Protein 7ZY7 (pdb70)

Structure (mmCIF, N/CA/C/O backbone):
data_7ZY7
#
_entry.id   7ZY7
#
_cell.length_a   207.851
_cell.length_b   53.138
_cell.length_c   66.406
_cell.angle_alpha   90.000
_cell.angle_beta   90.700
_cell.angle_gamma   90.000
#
_symmetry.space_group_name_H-M   'C 1 2 1'
#
loop_
_entity.id
_entity.type
_entity.pdbx_description
1 polymer 'Phosphoglycerate kinase'
2 non-polymer 'PHOSPHATE ION'
3 water water
#
loop_
_atom_site.group_PDB
_atom_site.id
_atom_site.type_symbol
_atom_site.label_atom_id
_atom_site.label_alt_id
_atom_site.label_comp_id
_atom_site.label_asym_id
_atom_site.label_entity_id
_atom_site.label_seq_id
_atom_site.pdbx_PDB_ins_code
_atom_site.Cartn_x
_atom_site.Cartn_y
_atom_site.Cartn_z
_atom_site.occupancy
_atom_site.B_iso_or_equiv
_atom_site.auth_seq_id
_atom_site.auth_comp_id
_atom_site.auth_asym_id
_atom_site.auth_atom_id
_atom_site.pdbx_PDB_model_num
ATOM 1 N N . VAL A 1 11 ? 40.496 -5.623 23.951 1.00 59.21 61 VAL A N 1
ATOM 2 C CA . VAL A 1 11 ? 41.343 -5.491 22.774 1.00 62.31 61 VAL A CA 1
ATOM 3 C C . VAL A 1 11 ? 41.783 -4.024 22.581 1.00 60.35 61 VAL A C 1
ATOM 4 O O . VAL A 1 11 ? 42.829 -3.761 21.985 1.00 58.67 61 VAL A O 1
ATOM 8 N N . LYS A 1 12 ? 41.010 -3.067 23.094 1.00 48.04 62 LYS A N 1
ATOM 9 C CA . LYS A 1 12 ? 41.372 -1.659 23.003 1.00 50.09 62 LYS A CA 1
ATOM 10 C C . LYS A 1 12 ? 41.782 -1.132 24.375 1.00 48.68 62 LYS A C 1
ATOM 11 O O . LYS A 1 12 ? 41.172 -1.475 25.395 1.00 45.93 62 LYS A O 1
ATOM 17 N N . LYS A 1 13 ? 42.827 -0.310 24.400 1.00 41.78 63 LYS A N 1
ATOM 18 C CA . LYS A 1 13 ? 43.293 0.251 25.659 1.00 46.23 63 LYS A CA 1
ATOM 19 C C . LYS A 1 13 ? 42.224 1.154 26.273 1.00 42.51 63 LYS A C 1
ATOM 20 O O . LYS A 1 13 ? 41.440 1.794 25.567 1.00 36.31 63 LYS A O 1
ATOM 26 N N . SER A 1 14 ? 42.192 1.194 27.603 1.00 46.30 64 SER A N 1
ATOM 27 C CA . SER A 1 14 ? 41.223 1.981 28.351 1.00 42.34 64 SER A CA 1
ATOM 28 C C . SER A 1 14 ? 41.916 3.142 29.048 1.00 38.60 64 SER A C 1
ATOM 29 O O . SER A 1 14 ? 43.124 3.125 29.274 1.00 42.50 64 SER A O 1
ATOM 32 N N . VAL A 1 15 ? 41.120 4.145 29.424 1.00 36.52 65 VAL A N 1
ATOM 33 C CA . VAL A 1 15 ? 41.632 5.212 30.279 1.00 39.74 65 VAL A CA 1
ATOM 34 C C . VAL A 1 15 ? 42.124 4.644 31.604 1.00 39.20 65 VAL A C 1
ATOM 35 O O . VAL A 1 15 ? 43.030 5.206 32.235 1.00 42.70 65 VAL A O 1
ATOM 39 N N . GLY A 1 16 ? 41.542 3.527 32.047 1.00 37.94 66 GLY A N 1
ATOM 40 C CA . GLY A 1 16 ? 41.986 2.878 33.267 1.00 47.76 66 GLY A CA 1
ATOM 41 C C . GLY A 1 16 ? 43.359 2.253 33.170 1.00 49.45 66 GLY A C 1
ATOM 42 O O . GLY A 1 16 ? 44.026 2.103 34.196 1.00 46.80 66 GLY A O 1
ATOM 43 N N . ASP A 1 17 ? 43.803 1.898 31.956 1.00 49.18 67 ASP A N 1
ATOM 44 C CA . ASP A 1 17 ? 45.159 1.399 31.729 1.00 54.83 67 ASP A CA 1
ATOM 45 C C . ASP A 1 17 ? 46.229 2.475 31.871 1.00 51.24 67 ASP A C 1
ATOM 46 O O . ASP A 1 17 ? 47.420 2.148 31.825 1.00 60.23 67 ASP A O 1
ATOM 51 N N . LEU A 1 18 ? 45.843 3.738 32.025 1.00 49.93 68 LEU A N 1
ATOM 52 C CA . LEU A 1 18 ? 46.779 4.828 32.253 1.00 46.53 68 LEU A CA 1
ATOM 53 C C . LEU A 1 18 ? 46.796 5.195 33.731 1.00 55.71 68 LEU A C 1
ATOM 54 O O . LEU A 1 18 ? 45.745 5.251 34.379 1.00 52.60 68 LEU A O 1
ATOM 59 N N . HIS A 1 19 ? 47.988 5.467 34.255 1.00 60.29 69 HIS A N 1
ATOM 60 C CA . HIS A 1 19 ? 48.162 5.853 35.649 1.00 56.04 69 HIS A CA 1
ATOM 61 C C . HIS A 1 19 ? 48.681 7.283 35.724 1.00 58.95 69 HIS A C 1
ATOM 62 O O . HIS A 1 19 ? 48.980 7.916 34.706 1.00 55.30 69 HIS A O 1
ATOM 69 N N . LYS A 1 20 ? 48.801 7.778 36.961 1.00 56.05 70 LYS A N 1
ATOM 70 C CA . LYS A 1 20 ? 49.001 9.208 37.193 1.00 59.80 70 LYS A CA 1
ATOM 71 C C . LYS A 1 20 ? 50.186 9.761 36.412 1.00 55.96 70 LYS A C 1
ATOM 72 O O . LYS A 1 20 ? 50.148 10.913 35.965 1.00 52.97 70 LYS A O 1
ATOM 78 N N . ALA A 1 21 ? 51.238 8.959 36.228 1.00 62.55 71 ALA A N 1
ATOM 79 C CA . ALA A 1 21 ? 52.378 9.415 35.442 1.00 56.33 71 ALA A CA 1
ATOM 80 C C . ALA A 1 21 ? 51.951 9.790 34.031 1.00 55.86 71 ALA A C 1
ATOM 81 O O . ALA A 1 21 ? 52.453 10.764 33.455 1.00 48.35 71 ALA A O 1
ATOM 83 N N . ASP A 1 22 ? 51.009 9.040 33.464 1.00 48.24 72 ASP A N 1
ATOM 84 C CA . ASP A 1 22 ? 50.529 9.324 32.121 1.00 50.87 72 ASP A CA 1
ATOM 85 C C . ASP A 1 22 ? 49.564 10.506 32.064 1.00 49.55 72 ASP A C 1
ATOM 86 O O . ASP A 1 22 ? 49.333 11.035 30.972 1.00 50.61 72 ASP A O 1
ATOM 91 N N . LEU A 1 23 ? 49.013 10.946 33.202 1.00 44.77 73 LEU A N 1
ATOM 92 C CA . LEU A 1 23 ? 47.878 11.864 33.202 1.00 40.85 73 LEU A CA 1
ATOM 93 C C . LEU A 1 23 ? 48.155 13.188 33.883 1.00 36.99 73 LEU A C 1
ATOM 94 O O . LEU A 1 23 ? 47.717 14.222 33.378 1.00 34.22 73 LEU A O 1
ATOM 99 N N . GLU A 1 24 ? 48.859 13.188 35.017 1.00 39.30 74 GLU A N 1
ATOM 100 C CA . GLU A 1 24 ? 49.066 14.410 35.789 1.00 39.20 74 GLU A CA 1
ATOM 101 C C . GLU A 1 24 ? 49.715 15.492 34.941 1.00 44.71 74 GLU A C 1
ATOM 102 O O . GLU A 1 24 ? 50.808 15.296 34.398 1.00 40.04 74 GLU A O 1
ATOM 108 N N . GLY A 1 25 ? 49.037 16.636 34.835 1.00 36.26 75 GLY A N 1
ATOM 109 C CA . GLY A 1 25 ? 49.506 17.756 34.041 1.00 37.03 75 GLY A CA 1
ATOM 110 C C . GLY A 1 25 ? 49.201 17.693 32.554 1.00 40.26 75 GLY A C 1
ATOM 111 O O . GLY A 1 25 ? 49.512 18.658 31.839 1.00 41.17 75 GLY A O 1
ATOM 112 N N . LYS A 1 26 ? 48.610 16.600 32.065 1.00 34.33 76 LYS A N 1
ATOM 113 C CA . LYS A 1 26 ? 48.364 16.398 30.643 1.00 39.46 76 LYS A CA 1
ATOM 114 C C . LYS A 1 26 ? 47.058 17.050 30.219 1.00 38.91 76 LYS A C 1
ATOM 115 O O . LYS A 1 26 ? 46.089 17.108 30.988 1.00 36.29 76 LYS A O 1
ATOM 121 N N . ARG A 1 27 ? 47.047 17.546 28.977 1.00 34.18 77 ARG A N 1
ATOM 122 C CA . ARG A 1 27 ? 45.848 18.103 28.350 1.00 33.90 77 ARG A CA 1
ATOM 123 C C . ARG A 1 27 ? 45.116 16.968 27.634 1.00 35.76 77 ARG A C 1
ATOM 124 O O . ARG A 1 27 ? 45.608 16.431 26.632 1.00 30.80 77 ARG A O 1
ATOM 132 N N . VAL A 1 28 ? 43.951 16.597 28.154 1.00 27.66 78 VAL A N 1
ATOM 133 C CA . VAL A 1 28 ? 43.241 15.387 27.745 1.00 32.44 78 VAL A CA 1
ATOM 134 C C . VAL A 1 28 ? 41.981 15.803 26.999 1.00 30.76 78 VAL A C 1
ATOM 135 O O . VAL A 1 28 ? 41.049 16.356 27.597 1.00 31.73 78 VAL A O 1
ATOM 139 N N . PHE A 1 29 ? 41.957 15.544 25.691 1.00 25.17 79 PHE A N 1
ATOM 140 C CA . PHE A 1 29 ? 40.772 15.759 24.861 1.00 25.53 79 PHE A CA 1
ATOM 141 C C . PHE A 1 29 ? 39.812 14.599 25.099 1.00 26.90 79 PHE A C 1
ATOM 142 O O . PHE A 1 29 ? 40.182 13.440 24.890 1.00 24.19 79 PHE A O 1
ATOM 150 N N . VAL A 1 30 ? 38.599 14.902 25.569 1.00 25.32 80 VAL A N 1
ATOM 151 C CA . VAL A 1 30 ? 37.582 13.888 25.847 1.00 28.83 80 VAL A CA 1
ATOM 152 C C . VAL A 1 30 ? 36.371 14.145 24.964 1.00 24.37 80 VAL A C 1
ATOM 153 O O . VAL A 1 30 ? 35.794 15.242 24.991 1.00 26.33 80 VAL A O 1
ATOM 157 N N . ARG A 1 31 ? 35.976 13.133 24.194 1.00 28.17 81 ARG A N 1
ATOM 158 C CA . ARG A 1 31 ? 34.726 13.181 23.448 1.00 27.11 81 ARG A CA 1
ATOM 159 C C . ARG A 1 31 ? 33.701 12.427 24.291 1.00 30.12 81 ARG A C 1
ATOM 160 O O . ARG A 1 31 ? 33.846 11.222 24.539 1.00 26.24 81 ARG A O 1
ATOM 168 N N . ALA A 1 32 ? 32.706 13.148 24.785 1.00 25.47 82 ALA A N 1
ATOM 169 C CA . ALA A 1 32 ? 31.676 12.544 25.607 1.00 30.03 82 ALA A CA 1
ATOM 170 C C . ALA A 1 32 ? 30.341 12.651 24.884 1.00 32.25 82 ALA A C 1
ATOM 171 O O . ALA A 1 32 ? 30.180 13.423 23.931 1.00 32.44 82 ALA A O 1
ATOM 173 N N . ASP A 1 33 ? 29.378 11.860 25.344 1.00 31.95 83 ASP A N 1
ATOM 174 C CA . ASP A 1 33 ? 27.998 11.939 24.863 1.00 36.43 83 ASP A CA 1
ATOM 175 C C . ASP A 1 33 ? 27.190 12.665 25.934 1.00 39.14 83 ASP A C 1
ATOM 176 O O . ASP A 1 33 ? 26.722 12.063 26.900 1.00 37.57 83 ASP A O 1
ATOM 181 N N . LEU A 1 34 ? 27.035 13.974 25.760 1.00 38.62 84 LEU A N 1
ATOM 182 C CA . LEU A 1 34 ? 26.224 14.790 26.651 1.00 36.97 84 LEU A CA 1
ATOM 183 C C . LEU A 1 34 ? 24.922 15.228 25.988 1.00 35.31 84 LEU A C 1
ATOM 184 O O . LEU A 1 34 ? 24.300 16.210 26.419 1.00 32.63 84 LEU A O 1
ATOM 189 N N . ASN A 1 35 ? 24.485 14.495 24.957 1.00 32.67 85 ASN A N 1
ATOM 190 C CA . ASN A 1 35 ? 23.321 14.863 24.146 1.00 37.30 85 ASN A CA 1
ATOM 191 C C . ASN A 1 35 ? 22.037 14.414 24.853 1.00 40.49 85 ASN A C 1
ATOM 192 O O . ASN A 1 35 ? 21.341 13.483 24.439 1.00 35.60 85 ASN A O 1
ATOM 197 N N . VAL A 1 36 ? 21.738 15.100 25.952 1.00 32.18 86 VAL A N 1
ATOM 198 C CA . VAL A 1 36 ? 20.564 14.802 26.770 1.00 32.03 86 VAL A CA 1
ATOM 199 C C . VAL A 1 36 ? 19.316 15.434 26.158 1.00 40.57 86 VAL A C 1
ATOM 200 O O . VAL A 1 36 ? 19.389 16.537 25.590 1.00 35.90 86 VAL A O 1
ATOM 204 N N . PRO A 1 37 ? 18.157 14.777 26.249 1.00 36.04 87 PRO A N 1
ATOM 205 C CA . PRO A 1 37 ? 16.912 15.401 25.770 1.00 43.77 87 PRO A CA 1
ATOM 206 C C . PRO A 1 37 ? 16.621 16.697 26.506 1.00 40.68 87 PRO A C 1
ATOM 207 O O . PRO A 1 37 ? 16.821 16.803 27.718 1.00 40.48 87 PRO A O 1
ATOM 211 N N . LEU A 1 38 ? 16.147 17.689 25.757 1.00 39.71 88 LEU A N 1
ATOM 212 C CA . LEU A 1 38 ? 15.807 18.999 26.295 1.00 44.25 88 LEU A CA 1
ATOM 213 C C . LEU A 1 38 ? 14.326 19.283 26.092 1.00 55.24 88 LEU A C 1
ATOM 214 O O . LEU A 1 38 ? 13.745 18.911 25.064 1.00 48.42 88 LEU A O 1
ATOM 219 N N . ASP A 1 39 ? 13.723 19.957 27.071 1.00 54.57 89 ASP A N 1
ATOM 220 C CA . ASP A 1 39 ? 12.367 20.462 26.901 1.00 54.67 89 ASP A CA 1
ATOM 221 C C . ASP A 1 39 ? 12.394 21.638 25.938 1.00 57.66 89 ASP A C 1
ATOM 222 O O . ASP A 1 39 ? 13.103 22.620 26.177 1.00 57.55 89 ASP A O 1
ATOM 227 N N . LYS A 1 40 ? 11.599 21.552 24.868 1.00 60.15 90 LYS A N 1
ATOM 228 C CA . LYS A 1 40 ? 11.719 22.514 23.775 1.00 62.31 90 LYS A CA 1
ATOM 229 C C . LYS A 1 40 ? 11.490 23.948 24.245 1.00 60.32 90 LYS A C 1
ATOM 230 O O . LYS A 1 40 ? 12.154 24.877 23.768 1.00 57.55 90 LYS A O 1
ATOM 236 N N . ALA A 1 41 ? 10.577 24.149 25.197 1.00 55.61 91 ALA A N 1
ATOM 237 C CA . ALA A 1 41 ? 10.226 25.509 25.590 1.00 51.30 91 ALA A CA 1
ATOM 238 C C . ALA A 1 41 ? 11.212 26.085 26.597 1.00 56.16 91 ALA A C 1
ATOM 239 O O . ALA A 1 41 ? 11.557 27.270 26.523 1.00 57.28 91 ALA A O 1
ATOM 241 N N . THR A 1 42 ? 11.667 25.271 27.549 1.00 51.42 92 THR A N 1
ATOM 242 C CA . THR A 1 42 ? 12.488 25.757 28.647 1.00 56.46 92 THR A CA 1
ATOM 243 C C . THR A 1 42 ? 13.963 25.391 28.531 1.00 57.33 92 THR A C 1
ATOM 244 O O . THR A 1 42 ? 14.779 25.995 29.236 1.00 54.98 92 THR A O 1
ATOM 248 N N . LEU A 1 43 ? 14.315 24.423 27.670 1.00 50.47 93 LEU A N 1
ATOM 249 C CA . LEU A 1 43 ? 15.670 23.870 27.525 1.00 50.50 93 LEU A CA 1
ATOM 250 C C . LEU A 1 43 ? 16.165 23.185 28.798 1.00 53.35 93 LEU A C 1
ATOM 251 O O . LEU A 1 43 ? 17.374 23.022 28.995 1.00 51.78 93 LEU A O 1
ATOM 256 N N . ALA A 1 44 ? 15.253 22.773 29.668 1.00 47.38 94 ALA A N 1
ATOM 257 C CA . ALA A 1 44 ? 15.626 21.985 30.827 1.00 46.42 94 ALA A CA 1
ATOM 258 C C . ALA A 1 44 ? 15.874 20.539 30.421 1.00 47.24 94 ALA A C 1
ATOM 259 O O . ALA A 1 44 ? 15.282 20.029 29.464 1.00 47.42 94 ALA A O 1
ATOM 261 N N . ILE A 1 45 ? 16.755 19.878 31.164 1.00 47.29 95 ILE A N 1
ATOM 262 C CA . ILE A 1 45 ? 17.110 18.490 30.885 1.00 43.95 95 ILE A CA 1
ATOM 263 C C . ILE A 1 45 ? 16.026 17.581 31.449 1.00 46.80 95 ILE A C 1
ATOM 264 O O . ILE A 1 45 ? 15.749 17.603 32.652 1.00 45.54 95 ILE A O 1
ATOM 269 N N . THR A 1 46 ? 15.420 16.771 30.585 1.00 44.80 96 THR A N 1
ATOM 270 C CA . THR A 1 46 ? 14.403 15.825 31.017 1.00 41.11 96 THR A CA 1
ATOM 271 C C . THR A 1 46 ? 14.985 14.460 31.362 1.00 51.26 96 THR A C 1
ATOM 272 O O . THR A 1 46 ? 14.313 13.664 32.028 1.00 50.57 96 THR A O 1
ATOM 276 N N . ASP A 1 47 ? 16.220 14.182 30.947 1.00 42.05 97 ASP A N 1
ATOM 277 C CA . ASP A 1 47 ? 16.885 12.926 31.287 1.00 48.00 97 ASP A CA 1
ATOM 278 C C . ASP A 1 47 ? 18.390 13.173 31.252 1.00 47.26 97 ASP A C 1
ATOM 279 O O . ASP A 1 47 ? 18.960 13.394 30.177 1.00 45.70 97 ASP A O 1
ATOM 284 N N . ASP A 1 48 ? 19.033 13.144 32.422 1.00 44.23 98 ASP A N 1
ATOM 285 C CA . ASP A 1 48 ? 20.460 13.421 32.536 1.00 40.40 98 ASP A CA 1
ATOM 286 C C . ASP A 1 48 ? 21.291 12.151 32.666 1.00 39.51 98 ASP A C 1
ATOM 287 O O . ASP A 1 48 ? 22.448 12.216 33.095 1.00 37.39 98 ASP A O 1
ATOM 292 N N . THR A 1 49 ? 20.709 10.998 32.321 1.00 39.03 99 THR A N 1
ATOM 293 C CA . THR A 1 49 ? 21.437 9.730 32.356 1.00 37.66 99 THR A CA 1
ATOM 294 C C . THR A 1 49 ? 22.773 9.813 31.620 1.00 35.02 99 THR A C 1
ATOM 295 O O . THR A 1 49 ? 23.790 9.295 32.103 1.00 37.68 99 THR A O 1
ATOM 299 N N . ARG A 1 50 ? 22.789 10.443 30.441 1.00 37.53 100 ARG A N 1
ATOM 300 C CA . ARG A 1 50 ? 24.024 10.487 29.655 1.00 37.84 100 ARG A CA 1
ATOM 301 C C . ARG A 1 50 ? 25.111 11.277 30.376 1.00 35.85 100 ARG A C 1
ATOM 302 O O . ARG A 1 50 ? 26.264 10.833 30.446 1.00 36.39 100 ARG A O 1
ATOM 310 N N . ILE A 1 51 ? 24.755 12.423 30.958 1.00 32.51 101 ILE A N 1
ATOM 311 C CA . ILE A 1 51 ? 25.715 13.164 31.770 1.00 31.18 101 ILE A CA 1
ATOM 312 C C . ILE A 1 51 ? 26.206 12.311 32.935 1.00 31.80 101 ILE A C 1
ATOM 313 O O . ILE A 1 51 ? 27.413 12.178 33.161 1.00 34.92 101 ILE A O 1
ATOM 318 N N . ARG A 1 52 ? 25.285 11.698 33.682 1.00 34.48 102 ARG A N 1
ATOM 319 C CA . ARG A 1 52 ? 25.704 10.866 34.806 1.00 29.06 102 ARG A CA 1
ATOM 320 C C . ARG A 1 52 ? 26.615 9.740 34.346 1.00 34.24 102 ARG A C 1
ATOM 321 O O . ARG A 1 52 ? 27.578 9.385 35.038 1.00 34.29 102 ARG A O 1
ATOM 329 N N . ALA A 1 53 ? 26.295 9.130 33.206 1.00 32.20 103 ALA A N 1
ATOM 330 C CA . ALA A 1 53 ? 27.132 8.051 32.695 1.00 38.71 103 ALA A CA 1
ATOM 331 C C . ALA A 1 53 ? 28.519 8.548 32.314 1.00 25.88 103 ALA A C 1
ATOM 332 O O . ALA A 1 53 ? 29.471 7.764 32.311 1.00 33.22 103 ALA A O 1
ATOM 334 N N . ALA A 1 54 ? 28.645 9.842 32.017 1.00 32.67 104 ALA A N 1
ATOM 335 C CA . ALA A 1 54 ? 29.902 10.423 31.574 1.00 32.23 104 ALA A CA 1
ATOM 336 C C . ALA A 1 54 ? 30.840 10.789 32.717 1.00 38.75 104 ALA A C 1
ATOM 337 O O . ALA A 1 54 ? 32.051 10.892 32.484 1.00 29.50 104 ALA A O 1
ATOM 339 N N . VAL A 1 55 ? 30.334 10.971 33.937 1.00 28.29 105 VAL A N 1
ATOM 340 C CA . VAL A 1 55 ? 31.185 11.548 34.983 1.00 33.85 105 VAL A CA 1
ATOM 341 C C . VAL A 1 55 ? 32.284 10.612 35.490 1.00 34.72 105 VAL A C 1
ATOM 342 O O . VAL A 1 55 ? 33.352 11.123 35.849 1.00 39.68 105 VAL A O 1
ATOM 346 N N . PRO A 1 56 ? 32.118 9.276 35.555 1.00 36.78 106 PRO A N 1
ATOM 347 C CA . PRO A 1 56 ? 33.227 8.467 36.096 1.00 36.92 106 PRO A CA 1
ATOM 348 C C . PRO A 1 56 ? 34.536 8.608 35.325 1.00 40.29 106 PRO A C 1
ATOM 349 O O . PRO A 1 56 ? 35.604 8.674 35.948 1.00 38.13 106 PRO A O 1
ATOM 353 N N . THR A 1 57 ? 34.493 8.657 33.991 1.00 34.05 107 THR A N 1
ATOM 354 C CA . THR A 1 57 ? 35.709 8.940 33.233 1.00 29.35 107 THR A CA 1
ATOM 355 C C . THR A 1 57 ? 36.274 10.303 33.616 1.00 28.33 107 THR A C 1
ATOM 356 O O . THR A 1 57 ? 37.471 10.444 33.893 1.00 34.23 107 THR A O 1
ATOM 360 N N . LEU A 1 58 ? 35.413 11.315 33.668 1.00 28.25 108 LEU A N 1
ATOM 361 C CA . LEU A 1 58 ? 35.882 12.659 33.976 1.00 35.00 108 LEU A CA 1
ATOM 362 C C . LEU A 1 58 ? 36.478 12.737 35.377 1.00 37.12 108 LEU A C 1
ATOM 363 O O . LEU A 1 58 ? 37.515 13.383 35.576 1.00 30.80 108 LEU A O 1
ATOM 368 N N . LYS A 1 59 ? 35.830 12.098 36.366 1.00 32.99 109 LYS A N 1
ATOM 369 C CA . LYS A 1 59 ? 36.328 12.184 37.738 1.00 38.36 109 LYS A CA 1
ATOM 370 C C . LYS A 1 59 ? 37.671 11.490 37.866 1.00 33.75 109 LYS A C 1
ATOM 371 O O . LYS A 1 59 ? 38.556 11.967 38.586 1.00 36.59 109 LYS A O 1
ATOM 377 N N . TYR A 1 60 ? 37.839 10.365 37.170 1.00 31.49 110 TYR A N 1
ATOM 378 C CA . TYR A 1 60 ? 39.119 9.672 37.180 1.00 37.84 110 TYR A CA 1
ATOM 379 C C . TYR A 1 60 ? 40.231 10.550 36.625 1.00 38.55 110 TYR A C 1
ATOM 380 O O . TYR A 1 60 ? 41.337 10.586 37.176 1.00 36.14 110 TYR A O 1
ATOM 389 N N . LEU A 1 61 ? 39.964 11.240 35.517 1.00 37.26 111 LEU A N 1
ATOM 390 C CA . LEU A 1 61 ? 40.971 12.104 34.908 1.00 37.00 111 LEU A CA 1
ATOM 391 C C . LEU A 1 61 ? 41.306 13.284 35.814 1.00 39.87 111 LEU A C 1
ATOM 392 O O . LEU A 1 61 ? 42.480 13.586 36.049 1.00 39.78 111 LEU A O 1
ATOM 397 N N . LEU A 1 62 ? 40.279 13.972 36.321 1.00 37.44 112 LEU A N 1
ATOM 398 C CA . LEU A 1 62 ? 40.517 15.166 37.123 1.00 41.26 112 LEU A CA 1
ATOM 399 C C . LEU A 1 62 ? 41.233 14.818 38.418 1.00 41.97 112 LEU A C 1
ATOM 400 O O . LEU A 1 62 ? 42.127 15.552 38.849 1.00 41.22 112 LEU A O 1
ATOM 405 N N . ASP A 1 63 ? 40.883 13.675 39.022 1.00 42.00 113 ASP A N 1
ATOM 406 C CA . ASP A 1 63 ? 41.499 13.256 40.275 1.00 40.64 113 ASP A CA 1
ATOM 407 C C . ASP A 1 63 ? 42.950 12.831 40.100 1.00 55.57 113 ASP A C 1
ATOM 408 O O . ASP A 1 63 ? 43.691 12.790 41.090 1.00 47.48 113 ASP A O 1
ATOM 413 N N . ASN A 1 64 ? 43.371 12.506 38.876 1.00 47.36 114 ASN A N 1
ATOM 414 C CA . ASN A 1 64 ? 44.763 12.197 38.582 1.00 46.40 114 ASN A CA 1
ATOM 415 C C . ASN A 1 64 ? 45.518 13.400 38.032 1.00 38.87 114 ASN A C 1
ATOM 416 O O . ASN A 1 64 ? 46.599 13.235 37.457 1.00 44.38 114 ASN A O 1
ATOM 421 N N . GLY A 1 65 ? 44.965 14.600 38.184 1.00 38.67 115 GLY A N 1
ATOM 422 C CA . GLY A 1 65 ? 45.662 15.816 37.823 1.00 42.38 115 GLY A CA 1
ATOM 423 C C . GLY A 1 65 ? 45.614 16.202 36.361 1.00 44.45 115 GLY A C 1
ATOM 424 O O . GLY A 1 65 ? 46.387 17.077 35.951 1.00 38.24 115 GLY A O 1
ATOM 425 N N . ALA A 1 66 ? 44.746 15.583 35.558 1.00 35.57 116 ALA A N 1
ATOM 426 C CA . ALA A 1 66 ? 44.622 15.979 34.160 1.00 32.80 116 ALA A CA 1
ATOM 427 C C . ALA A 1 66 ? 43.997 17.362 34.036 1.00 36.34 116 ALA A C 1
ATOM 428 O O . ALA A 1 66 ? 43.334 17.863 34.952 1.00 30.72 116 ALA A O 1
ATOM 430 N N . LYS A 1 67 ? 44.242 17.990 32.882 1.00 29.17 117 LYS A N 1
ATOM 431 C CA . LYS A 1 67 ? 43.502 19.165 32.426 1.00 35.00 117 LYS A CA 1
ATOM 432 C C . LYS A 1 67 ? 42.579 18.705 31.299 1.00 36.60 117 LYS A C 1
ATOM 433 O O . LYS A 1 67 ? 43.046 18.384 30.199 1.00 35.29 117 LYS A O 1
ATOM 439 N N . VAL A 1 68 ? 41.279 18.659 31.569 1.00 32.14 118 VAL A N 1
ATOM 440 C CA . VAL A 1 68 ? 40.321 18.050 30.646 1.00 32.71 118 VAL A CA 1
ATOM 441 C C . VAL A 1 68 ? 39.774 19.114 29.701 1.00 27.63 118 VAL A C 1
ATOM 442 O O . VAL A 1 68 ? 39.359 20.196 30.140 1.00 33.50 118 VAL A O 1
ATOM 446 N N . LEU A 1 69 ? 39.810 18.814 28.395 1.00 31.62 119 LEU A N 1
ATOM 447 C CA . LEU A 1 69 ? 39.109 19.553 27.343 1.00 23.23 119 LEU A CA 1
ATOM 448 C C . LEU A 1 69 ? 37.967 18.664 26.872 1.00 32.37 119 LEU A C 1
ATOM 449 O O . LEU A 1 69 ? 38.203 17.659 26.185 1.00 26.16 119 LEU A O 1
ATOM 454 N N . LEU A 1 70 ? 36.740 19.020 27.253 1.00 31.03 120 LEU A N 1
ATOM 455 C CA . LEU A 1 70 ? 35.564 18.184 27.036 1.00 32.02 120 LEU A CA 1
ATOM 456 C C . LEU A 1 70 ? 34.799 18.676 25.817 1.00 26.35 120 LEU A C 1
ATOM 457 O O . LEU A 1 70 ? 34.551 19.877 25.686 1.00 26.17 120 LEU A O 1
ATOM 462 N N . THR A 1 71 ? 34.421 17.745 24.942 1.00 25.20 121 THR A N 1
ATOM 463 C CA . THR A 1 71 ? 33.665 18.043 23.732 1.00 33.77 121 THR A CA 1
ATOM 464 C C . THR A 1 71 ? 32.473 17.100 23.623 1.00 32.67 121 THR A C 1
ATOM 465 O O . THR A 1 71 ? 32.536 15.941 24.054 1.00 27.15 121 THR A O 1
ATOM 469 N N . SER A 1 72 ? 31.387 17.618 23.042 1.00 28.54 122 SER A N 1
ATOM 470 C CA . SER A 1 72 ? 30.172 16.849 22.800 1.00 32.54 122 SER A CA 1
ATOM 471 C C . SER A 1 72 ? 29.339 17.582 21.758 1.00 30.18 122 SER A C 1
ATOM 472 O O . SER A 1 72 ? 29.650 18.706 21.361 1.00 30.16 122 SER A O 1
ATOM 475 N N . HIS A 1 73 ? 28.274 16.921 21.312 1.00 31.03 123 HIS A N 1
ATOM 476 C CA . HIS A 1 73 ? 27.213 17.566 20.555 1.00 33.63 123 HIS A CA 1
ATOM 477 C C . HIS A 1 73 ? 25.937 17.578 21.392 1.00 34.28 123 HIS A C 1
ATOM 478 O O . HIS A 1 73 ? 25.827 16.868 22.392 1.00 30.14 123 HIS A O 1
ATOM 485 N N . LEU A 1 74 ? 24.982 18.405 20.973 1.00 29.98 124 LEU A N 1
ATOM 486 C CA . LEU A 1 74 ? 23.689 18.536 21.641 1.00 33.73 124 LEU A CA 1
ATOM 487 C C . LEU A 1 74 ? 22.685 18.978 20.592 1.00 29.12 124 LEU A C 1
ATOM 488 O O . LEU A 1 74 ? 22.903 19.993 19.924 1.00 38.22 124 LEU A O 1
ATOM 493 N N . GLY A 1 75 ? 21.593 18.232 20.457 1.00 35.16 125 GLY A N 1
ATOM 494 C CA . GLY A 1 75 ? 20.554 18.586 19.509 1.00 37.88 125 GLY A CA 1
ATOM 495 C C . GLY A 1 75 ? 19.374 17.640 19.489 1.00 50.61 125 GLY A C 1
ATOM 496 O O . GLY A 1 75 ? 18.321 17.983 18.942 1.00 70.70 125 GLY A O 1
ATOM 497 N N . GLU A 1 82 ? 18.520 16.897 13.709 1.00 65.69 132 GLU A N 1
ATOM 498 C CA . GLU A 1 82 ? 19.614 17.528 12.977 1.00 63.59 132 GLU A CA 1
ATOM 499 C C . GLU A 1 82 ? 19.820 18.991 13.402 1.00 64.09 132 GLU A C 1
ATOM 500 O O . GLU A 1 82 ? 20.683 19.684 12.850 1.00 64.48 132 GLU A O 1
ATOM 506 N N . ASP A 1 83 ? 19.029 19.462 14.372 1.00 67.42 133 ASP A N 1
ATOM 507 C CA . ASP A 1 83 ? 19.128 20.836 14.865 1.00 68.23 133 ASP A CA 1
ATOM 508 C C . ASP A 1 83 ? 20.131 20.898 16.011 1.00 62.75 133 ASP A C 1
ATOM 509 O O . ASP A 1 83 ? 20.013 20.142 16.978 1.00 65.26 133 ASP A O 1
ATOM 514 N N . LYS A 1 84 ? 21.093 21.820 15.916 1.00 52.35 134 LYS A N 1
ATOM 515 C CA . LYS A 1 84 ? 22.208 21.910 16.852 1.00 47.53 134 LYS A CA 1
ATOM 516 C C . LYS A 1 84 ? 21.932 22.936 17.947 1.00 45.29 134 LYS A C 1
ATOM 517 O O . LYS A 1 84 ? 21.348 23.992 17.691 1.00 48.65 134 LYS A O 1
ATOM 523 N N . TYR A 1 85 ? 22.362 22.621 19.168 1.00 43.88 135 TYR A N 1
ATOM 524 C CA . TYR A 1 85 ? 22.298 23.542 20.296 1.00 43.24 135 TYR A CA 1
ATOM 525 C C . TYR A 1 85 ? 23.710 23.900 20.740 1.00 39.47 135 TYR A C 1
ATOM 526 O O . TYR A 1 85 ? 24.629 23.092 20.604 1.00 31.56 135 TYR A O 1
ATOM 535 N N . ARG A 1 86 ? 23.877 25.106 21.294 1.00 38.35 136 ARG A N 1
ATOM 536 C CA . ARG A 1 86 ? 25.058 25.357 22.116 1.00 35.42 136 ARG A CA 1
ATOM 537 C C . ARG A 1 86 ? 25.021 24.454 23.350 1.00 41.58 136 ARG A C 1
ATOM 538 O O . ARG A 1 86 ? 23.976 23.915 23.725 1.00 36.78 136 ARG A O 1
ATOM 546 N N . LEU A 1 87 ? 26.171 24.299 24.004 1.00 33.15 137 LEU A N 1
ATOM 547 C CA . LEU A 1 87 ? 26.197 23.419 25.168 1.00 32.26 137 LEU A CA 1
ATOM 548 C C . LEU A 1 87 ? 25.763 24.106 26.474 1.00 30.90 137 LEU A C 1
ATOM 549 O O . LEU A 1 87 ? 25.785 23.457 27.528 1.00 28.16 137 LEU A O 1
ATOM 554 N N . THR A 1 88 ? 25.366 25.384 26.437 1.00 35.99 138 THR A N 1
ATOM 555 C CA . THR A 1 88 ? 24.875 26.082 27.636 1.00 36.07 138 THR A CA 1
ATOM 556 C C . THR A 1 88 ? 23.930 25.245 28.497 1.00 35.62 138 THR A C 1
ATOM 557 O O . THR A 1 88 ? 24.172 25.141 29.708 1.00 37.10 138 THR A O 1
ATOM 561 N N . PRO A 1 89 ? 22.890 24.598 27.962 1.00 33.74 139 PRO A N 1
ATOM 562 C CA . PRO A 1 89 ? 21.904 23.959 28.848 1.00 37.26 139 PRO A CA 1
ATOM 563 C C . PRO A 1 89 ? 22.463 22.828 29.694 1.00 36.45 139 PRO A C 1
ATOM 564 O O . PRO A 1 89 ? 21.786 22.410 30.641 1.00 37.48 139 PRO A O 1
ATOM 568 N N . VAL A 1 90 ? 23.671 22.330 29.420 1.00 30.36 140 VAL A N 1
ATOM 569 C CA . VAL A 1 90 ? 24.208 21.212 30.193 1.00 34.01 140 VAL A CA 1
ATOM 570 C C . VAL A 1 90 ? 25.316 21.614 31.159 1.00 37.73 140 VAL A C 1
ATOM 571 O O . VAL A 1 90 ? 25.703 20.786 32.005 1.00 34.85 140 VAL A O 1
ATOM 575 N N . VAL A 1 91 ? 25.826 22.846 31.081 1.00 32.29 141 VAL A N 1
ATOM 576 C CA . VAL A 1 91 ? 26.984 23.229 31.894 1.00 34.13 141 VAL A CA 1
ATOM 577 C C . VAL A 1 91 ? 26.698 23.002 33.376 1.00 32.88 141 VAL A C 1
ATOM 578 O O . VAL A 1 91 ? 27.481 22.360 34.089 1.00 34.39 141 VAL A O 1
ATOM 582 N N . ALA A 1 92 ? 25.549 23.495 33.852 1.00 35.38 142 ALA A N 1
ATOM 583 C CA . ALA A 1 92 ? 25.271 23.456 35.289 1.00 37.06 142 ALA A CA 1
ATOM 584 C C . ALA A 1 92 ? 25.023 22.036 35.780 1.00 40.13 142 ALA A C 1
ATOM 585 O O . ALA A 1 92 ? 25.508 21.654 36.855 1.00 34.66 142 ALA A O 1
ATOM 587 N N . ARG A 1 93 ? 24.271 21.233 35.016 1.00 32.90 143 ARG A N 1
ATOM 588 C CA . ARG A 1 93 ? 24.043 19.854 35.445 1.00 33.28 143 ARG A CA 1
ATOM 589 C C . ARG A 1 93 ? 25.343 19.064 35.472 1.00 38.34 143 ARG A C 1
ATOM 590 O O . ARG A 1 93 ? 25.568 18.256 36.382 1.00 35.02 143 ARG A O 1
ATOM 598 N N . LEU A 1 94 ? 26.221 19.293 34.489 1.00 36.50 144 LEU A N 1
ATOM 599 C CA . LEU A 1 94 ? 27.503 18.586 34.463 1.00 37.98 144 LEU A CA 1
ATOM 600 C C . LEU A 1 94 ? 28.351 18.928 35.692 1.00 31.47 144 LEU A C 1
ATOM 601 O O . LEU A 1 94 ? 28.921 18.038 36.337 1.00 31.80 144 LEU A O 1
ATOM 606 N N . SER A 1 95 ? 28.439 20.216 36.035 1.00 31.86 145 SER A N 1
ATOM 607 C CA . SER A 1 95 ? 29.223 20.618 37.205 1.00 43.47 145 SER A CA 1
ATOM 608 C C . SER A 1 95 ? 28.669 20.002 38.489 1.00 43.50 145 SER A C 1
ATOM 609 O O . SER A 1 95 ? 29.432 19.503 39.329 1.00 44.52 145 SER A O 1
ATOM 612 N N . GLU A 1 96 ? 27.340 20.002 38.640 1.00 41.15 146 GLU A N 1
ATOM 613 C CA . GLU A 1 96 ? 26.724 19.404 39.821 1.00 39.59 146 GLU A CA 1
ATOM 614 C C . GLU A 1 96 ? 27.047 17.921 39.940 1.00 42.74 146 GLU A C 1
ATOM 615 O O . GLU A 1 96 ? 27.399 17.439 41.022 1.00 35.95 146 GLU A O 1
ATOM 621 N N . LEU A 1 97 ? 26.936 17.174 38.844 1.00 35.38 147 LEU A N 1
ATOM 622 C CA . LEU A 1 97 ? 27.237 15.750 38.925 1.00 44.62 147 LEU A CA 1
ATOM 623 C C . LEU A 1 97 ? 28.734 15.475 38.935 1.00 40.95 147 LEU A C 1
ATOM 624 O O . LEU A 1 97 ? 29.164 14.410 39.403 1.00 38.45 147 LEU A O 1
ATOM 629 N N . LEU A 1 98 ? 29.534 16.417 38.441 1.00 44.68 148 LEU A N 1
ATOM 630 C CA . LEU A 1 98 ? 30.979 16.258 38.500 1.00 43.37 148 LEU A CA 1
ATOM 631 C C . LEU A 1 98 ? 31.507 16.526 39.899 1.00 47.19 148 LEU A C 1
ATOM 632 O O . LEU A 1 98 ? 32.459 15.871 40.340 1.00 47.69 148 LEU A O 1
ATOM 637 N N . GLY A 1 99 ? 30.888 17.459 40.613 1.00 42.97 149 GLY A N 1
ATOM 638 C CA . GLY A 1 99 ? 31.477 17.896 41.850 1.00 47.89 149 GLY A CA 1
ATOM 639 C C . GLY A 1 99 ? 32.664 18.801 41.657 1.00 53.01 149 GLY A C 1
ATOM 640 O O . GLY A 1 99 ? 33.427 19.010 42.603 1.00 57.23 149 GLY A O 1
ATOM 641 N N . LYS A 1 100 ? 32.854 19.328 40.454 1.00 46.62 150 LYS A N 1
ATOM 642 C CA . LYS A 1 100 ? 33.923 20.263 40.149 1.00 44.85 150 LYS A CA 1
ATOM 643 C C . LYS A 1 100 ? 33.361 21.345 39.243 1.00 47.50 150 LYS A C 1
ATOM 644 O O . LYS A 1 100 ? 32.390 21.102 38.514 1.00 43.93 150 LYS A O 1
ATOM 650 N N . PRO A 1 101 ? 33.917 22.555 39.292 1.00 40.97 151 PRO A N 1
ATOM 651 C CA . PRO A 1 101 ? 33.450 23.605 38.380 1.00 39.61 151 PRO A CA 1
ATOM 652 C C . PRO A 1 101 ? 33.738 23.253 36.926 1.00 36.86 151 PRO A C 1
ATOM 653 O O . PRO A 1 101 ? 34.546 22.375 36.613 1.00 36.61 151 PRO A O 1
ATOM 657 N N . VAL A 1 102 ? 33.052 23.967 36.033 1.00 39.76 152 VAL A N 1
ATOM 658 C CA . VAL A 1 102 ? 33.127 23.759 34.591 1.00 37.83 152 VAL A CA 1
ATOM 659 C C . VAL A 1 102 ? 33.276 25.128 33.947 1.00 39.90 152 VAL A C 1
ATOM 660 O O . VAL A 1 102 ? 32.408 25.990 34.121 1.00 39.22 152 VAL A O 1
ATOM 664 N N . THR A 1 103 ? 34.381 25.338 33.230 1.00 40.15 153 THR A N 1
ATOM 665 C CA . THR A 1 103 ? 34.598 26.563 32.470 1.00 34.47 153 THR A CA 1
ATOM 666 C C . THR A 1 103 ? 34.182 26.330 31.024 1.00 38.17 153 THR A C 1
ATOM 667 O O . THR A 1 103 ? 34.649 25.382 30.384 1.00 35.49 153 THR A O 1
ATOM 671 N N . LYS A 1 104 ? 33.325 27.204 30.510 1.00 36.14 154 LYS A N 1
ATOM 672 C CA . LYS A 1 104 ? 32.863 27.113 29.135 1.00 44.19 154 LYS A CA 1
ATOM 673 C C . LYS A 1 104 ? 33.746 27.961 28.236 1.00 43.79 154 LYS A C 1
ATOM 674 O O . LYS A 1 104 ? 34.168 29.056 28.618 1.00 42.01 154 LYS A O 1
ATOM 680 N N . VAL A 1 105 ? 34.030 27.448 27.041 1.00 39.52 155 VAL A N 1
ATOM 681 C CA . VAL A 1 105 ? 34.704 28.210 25.996 1.00 37.37 155 VAL A CA 1
ATOM 682 C C . VAL A 1 105 ? 33.804 28.221 24.767 1.00 41.55 155 VAL A C 1
ATOM 683 O O . VAL A 1 105 ? 33.225 27.191 24.406 1.00 42.85 155 VAL A O 1
ATOM 687 N N . ASP A 1 106 ? 33.675 29.386 24.131 1.00 37.51 156 ASP A N 1
ATOM 688 C CA . ASP A 1 106 ? 32.712 29.551 23.046 1.00 38.57 156 ASP A CA 1
ATOM 689 C C . ASP A 1 106 ? 33.233 29.057 21.691 1.00 40.42 156 ASP A C 1
ATOM 690 O O . ASP A 1 106 ? 32.730 29.505 20.656 1.00 39.51 156 ASP A O 1
ATOM 695 N N . ASP A 1 107 ? 34.209 28.154 21.673 1.00 36.51 157 ASP A N 1
ATOM 696 C CA . ASP A 1 107 ? 34.743 27.586 20.442 1.00 34.11 157 ASP A CA 1
ATOM 697 C C . ASP A 1 107 ? 35.399 26.275 20.842 1.00 29.62 157 ASP A C 1
ATOM 698 O O . ASP A 1 107 ? 35.663 26.043 22.021 1.00 29.42 157 ASP A O 1
ATOM 703 N N . CYS A 1 108 ? 35.660 25.410 19.862 1.00 30.49 158 CYS A N 1
ATOM 704 C CA . CYS A 1 108 ? 36.400 24.185 20.138 1.00 28.79 158 CYS A CA 1
ATOM 705 C C . CYS A 1 108 ? 37.793 24.195 19.525 1.00 30.68 158 CYS A C 1
ATOM 706 O O . CYS A 1 108 ? 38.543 23.226 19.718 1.00 29.19 158 CYS A O 1
ATOM 709 N N . ILE A 1 109 ? 38.153 25.247 18.776 1.00 29.46 159 ILE A N 1
ATOM 710 C CA . ILE A 1 109 ? 39.487 25.417 18.203 1.00 32.88 159 ILE A CA 1
ATOM 711 C C . ILE A 1 109 ? 39.912 26.877 18.321 1.00 44.36 159 ILE A C 1
ATOM 712 O O . ILE A 1 109 ? 39.097 27.776 18.552 1.00 37.89 159 ILE A O 1
ATOM 717 N N . GLY A 1 110 ? 41.209 27.110 18.126 1.00 44.25 160 GLY A N 1
ATOM 718 C CA . GLY A 1 110 ? 41.706 28.448 17.907 1.00 34.40 160 GLY A CA 1
ATOM 719 C C . GLY A 1 110 ? 42.273 29.140 19.129 1.00 34.83 160 GLY A C 1
ATOM 720 O O . GLY A 1 110 ? 42.501 28.534 20.181 1.00 40.42 160 GLY A O 1
ATOM 721 N N . PRO A 1 111 ? 42.521 30.446 18.997 1.00 43.15 161 PRO A N 1
ATOM 722 C CA . PRO A 1 111 ? 43.223 31.170 20.073 1.00 41.59 161 PRO A CA 1
ATOM 723 C C . PRO A 1 111 ? 42.447 31.243 21.374 1.00 45.87 161 PRO A C 1
ATOM 724 O O . PRO A 1 111 ? 43.060 31.193 22.451 1.00 43.96 161 PRO A O 1
ATOM 728 N N . GLU A 1 112 ? 41.118 31.383 21.318 1.00 39.64 162 GLU A N 1
ATOM 729 C CA . GLU A 1 112 ? 40.355 31.449 22.560 1.00 42.44 162 GLU A CA 1
ATOM 730 C C . GLU A 1 112 ? 40.481 30.150 23.342 1.00 43.20 162 GLU A C 1
ATOM 731 O O . GLU A 1 112 ? 40.627 30.172 24.571 1.00 39.15 162 GLU A O 1
ATOM 737 N N . VAL A 1 113 ? 40.442 29.006 22.645 1.00 37.21 163 VAL A N 1
ATOM 738 C CA . VAL A 1 113 ? 40.701 27.729 23.301 1.00 32.06 163 VAL A CA 1
ATOM 739 C C . VAL A 1 113 ? 42.115 27.709 23.858 1.00 39.80 163 VAL A C 1
ATOM 740 O O . VAL A 1 113 ? 42.340 27.381 25.032 1.00 34.77 163 VAL A O 1
ATOM 744 N N . GLU A 1 114 ? 43.090 28.053 23.012 1.00 37.68 164 GLU A N 1
ATOM 745 C CA . GLU A 1 114 ? 44.488 28.040 23.430 1.00 43.00 164 GLU A CA 1
ATOM 746 C C . GLU A 1 114 ? 44.703 28.898 24.674 1.00 37.40 164 GLU A C 1
ATOM 747 O O . GLU A 1 114 ? 45.416 28.493 25.600 1.00 37.28 164 GLU A O 1
ATOM 753 N N . LYS A 1 115 ? 44.063 30.072 24.725 1.00 39.75 165 LYS A N 1
ATOM 754 C CA . LYS A 1 115 ? 44.159 30.938 25.900 1.00 43.12 165 LYS A CA 1
ATOM 755 C C . LYS A 1 115 ? 43.538 30.279 27.126 1.00 43.48 165 LYS A C 1
ATOM 756 O O . LYS A 1 115 ? 44.149 30.237 28.202 1.00 38.53 165 LYS A O 1
ATOM 762 N N . ALA A 1 116 ? 42.315 29.753 26.979 1.00 43.69 166 ALA A N 1
ATOM 763 C CA . ALA A 1 116 ? 41.659 29.076 28.095 1.00 39.45 166 ALA A CA 1
ATOM 764 C C . ALA A 1 116 ? 42.480 27.896 28.588 1.00 36.18 166 ALA A C 1
ATOM 765 O O . ALA A 1 116 ? 42.587 27.669 29.799 1.00 41.94 166 ALA A O 1
ATOM 767 N N . VAL A 1 117 ? 43.062 27.125 27.667 1.00 35.71 167 VAL A N 1
ATOM 768 C CA . VAL A 1 117 ? 43.845 25.958 28.069 1.00 41.22 167 VAL A CA 1
ATOM 769 C C . VAL A 1 117 ? 45.104 26.390 28.806 1.00 39.28 167 VAL A C 1
ATOM 770 O O . VAL A 1 117 ? 45.510 25.762 29.793 1.00 43.17 167 VAL A O 1
ATOM 774 N N . GLY A 1 118 ? 45.729 27.482 28.353 1.00 43.45 168 GLY A N 1
ATOM 775 C CA . GLY A 1 118 ? 46.911 27.988 29.027 1.00 42.94 168 GLY A CA 1
ATOM 776 C C . GLY A 1 118 ? 46.656 28.392 30.466 1.00 45.73 168 GLY A C 1
ATOM 777 O O . GLY A 1 118 ? 47.519 28.209 31.327 1.00 53.40 168 GLY A O 1
ATOM 778 N N . ALA A 1 119 ? 45.469 28.926 30.752 1.00 45.45 169 ALA A N 1
ATOM 779 C CA . ALA A 1 119 ? 45.130 29.348 32.104 1.00 48.34 169 ALA A CA 1
ATOM 780 C C . ALA A 1 119 ? 44.677 28.203 33.006 1.00 50.87 169 ALA A C 1
ATOM 781 O O . ALA A 1 119 ? 44.371 28.452 34.175 1.00 54.74 169 ALA A O 1
ATOM 783 N N . MET A 1 120 ? 44.634 26.965 32.514 1.00 47.04 170 MET A N 1
ATOM 784 C CA . MET A 1 120 ? 44.124 25.855 33.312 1.00 45.03 170 MET A CA 1
ATOM 785 C C . MET A 1 120 ? 45.169 25.355 34.303 1.00 47.62 170 MET A C 1
ATOM 786 O O . MET A 1 120 ? 46.375 25.380 34.037 1.00 44.09 170 MET A O 1
ATOM 791 N N . LYS A 1 121 ? 44.681 24.847 35.430 1.00 40.66 171 LYS A N 1
ATOM 792 C CA . LYS A 1 121 ? 45.482 24.155 36.427 1.00 43.55 171 LYS A CA 1
ATOM 793 C C . LYS A 1 121 ? 45.138 22.662 36.417 1.00 42.84 171 LYS A C 1
ATOM 794 O O . LYS A 1 121 ? 44.095 22.247 35.903 1.00 40.45 171 LYS A O 1
ATOM 800 N N . ASN A 1 122 ? 46.045 21.846 36.963 1.00 34.74 172 ASN A N 1
ATOM 801 C CA . ASN A 1 122 ? 45.800 20.413 37.083 1.00 38.44 172 ASN A CA 1
ATOM 802 C C . ASN A 1 122 ? 44.501 20.141 37.834 1.00 45.52 172 ASN A C 1
ATOM 803 O O . ASN A 1 122 ? 44.192 20.792 38.836 1.00 33.12 172 ASN A O 1
ATOM 808 N N . GLY A 1 123 ? 43.738 19.165 37.350 1.00 42.87 173 GLY A N 1
ATOM 809 C CA . GLY A 1 123 ? 42.466 18.837 37.963 1.00 35.68 173 GLY A CA 1
ATOM 810 C C . GLY A 1 123 ? 41.320 19.756 37.606 1.00 38.43 173 GLY A C 1
ATOM 811 O O . GLY A 1 123 ? 40.297 19.742 38.304 1.00 38.03 173 GLY A O 1
ATOM 812 N N . GLU A 1 124 ? 41.456 20.561 36.556 1.00 31.74 174 GLU A N 1
ATOM 813 C CA . GLU A 1 124 ? 40.402 21.440 36.082 1.00 34.06 174 GLU A CA 1
ATOM 814 C C . GLU A 1 124 ? 39.825 20.915 34.773 1.00 40.78 174 GLU A C 1
ATOM 815 O O . GLU A 1 124 ? 40.481 20.177 34.030 1.00 33.81 174 GLU A O 1
ATOM 821 N N . LEU A 1 125 ? 38.583 21.321 34.494 1.00 36.29 175 LEU A N 1
ATOM 822 C CA . LEU A 1 125 ? 37.853 20.865 33.318 1.00 38.02 175 LEU A CA 1
ATOM 823 C C . LEU A 1 125 ? 37.353 22.057 32.523 1.00 37.57 175 LEU A C 1
ATOM 824 O O . LEU A 1 125 ? 36.718 22.964 33.068 1.00 33.92 175 LEU A O 1
ATOM 829 N N . LEU A 1 126 ? 37.646 22.036 31.235 1.00 34.47 176 LEU A N 1
ATOM 830 C CA . LEU A 1 126 ? 37.145 22.984 30.261 1.00 32.09 176 LEU A CA 1
ATOM 831 C C . LEU A 1 126 ? 36.063 22.289 29.444 1.00 37.47 176 LEU A C 1
ATOM 832 O O . LEU A 1 126 ? 36.164 21.087 29.172 1.00 30.91 176 LEU A O 1
ATOM 837 N N . LEU A 1 127 ? 35.022 23.026 29.066 1.00 30.83 177 LEU A N 1
ATOM 838 C CA . LEU A 1 127 ? 33.983 22.504 28.183 1.00 28.66 177 LEU A CA 1
ATOM 839 C C . LEU A 1 127 ? 34.009 23.333 26.914 1.00 30.66 177 LEU A C 1
ATOM 840 O O . LEU A 1 127 ? 33.761 24.539 26.962 1.00 33.01 177 LEU A O 1
ATOM 845 N N . LEU A 1 128 ? 34.356 22.701 25.796 1.00 30.68 178 LEU A N 1
ATOM 846 C CA . LEU A 1 128 ? 34.412 23.414 24.529 1.00 27.20 178 LEU A CA 1
ATOM 847 C C . LEU A 1 128 ? 33.030 23.484 23.885 1.00 28.49 178 LEU A C 1
ATOM 848 O O . LEU A 1 128 ? 32.155 22.653 24.136 1.00 34.43 178 LEU A O 1
ATOM 853 N N . GLU A 1 129 ? 32.839 24.495 23.041 1.00 28.62 179 GLU A N 1
ATOM 854 C CA . GLU A 1 129 ? 31.567 24.660 22.352 1.00 33.59 179 GLU A CA 1
ATOM 855 C C . GLU A 1 129 ? 31.295 23.485 21.404 1.00 34.98 179 GLU A C 1
ATOM 856 O O . GLU A 1 129 ? 32.205 22.767 20.975 1.00 36.19 179 GLU A O 1
ATOM 862 N N . ASN A 1 130 ? 30.012 23.295 21.095 1.00 29.50 180 ASN A N 1
ATOM 863 C CA . ASN A 1 130 ? 29.524 22.200 20.254 1.00 33.00 180 ASN A CA 1
ATOM 864 C C . ASN A 1 130 ? 30.337 22.063 18.966 1.00 29.46 180 ASN A C 1
ATOM 865 O O . ASN A 1 130 ? 30.343 22.970 18.126 1.00 33.60 180 ASN A O 1
ATOM 870 N N . VAL A 1 131 ? 31.001 20.910 18.799 1.00 25.50 181 VAL A N 1
ATOM 871 C CA . VAL A 1 131 ? 31.904 20.744 17.655 1.00 33.22 181 VAL A CA 1
ATOM 872 C C . VAL A 1 131 ? 31.143 20.762 16.342 1.00 34.29 181 VAL A C 1
ATOM 873 O O . VAL A 1 131 ? 31.715 21.098 15.297 1.00 35.36 181 VAL A O 1
ATOM 877 N N . ARG A 1 132 ? 29.858 20.398 16.356 1.00 31.30 182 ARG A N 1
ATOM 878 C CA . ARG A 1 132 ? 29.126 20.278 15.098 1.00 29.21 182 ARG A CA 1
ATOM 879 C C . ARG A 1 132 ? 28.722 21.615 14.507 1.00 39.67 182 ARG A C 1
ATOM 880 O O . ARG A 1 132 ? 28.086 21.625 13.447 1.00 36.00 182 ARG A O 1
ATOM 888 N N . PHE A 1 133 ? 29.079 22.738 15.150 1.00 36.12 183 PHE A N 1
ATOM 889 C CA . PHE A 1 133 ? 28.933 24.030 14.492 1.00 40.48 183 PHE A CA 1
ATOM 890 C C . PHE A 1 133 ? 29.882 24.172 13.308 1.00 42.45 183 PHE A C 1
ATOM 891 O O . PHE A 1 133 ? 29.627 24.996 12.423 1.00 44.45 183 PHE A O 1
ATOM 899 N N . TYR A 1 134 ? 30.959 23.387 13.268 1.00 39.59 184 TYR A N 1
ATOM 900 C CA . TYR A 1 134 ? 31.845 23.342 12.110 1.00 36.75 184 TYR A CA 1
ATOM 901 C C . TYR A 1 134 ? 31.379 22.235 11.178 1.00 32.55 184 TYR A C 1
ATOM 902 O O . TYR A 1 134 ? 31.206 21.089 11.606 1.00 33.86 184 TYR A O 1
ATOM 911 N N . LYS A 1 135 ? 31.172 22.576 9.905 1.00 34.57 185 LYS A N 1
ATOM 912 C CA . LYS A 1 135 ? 30.824 21.540 8.940 1.00 39.84 185 LYS A CA 1
ATOM 913 C C . LYS A 1 135 ? 31.950 20.531 8.776 1.00 39.22 185 LYS A C 1
ATOM 914 O O . LYS A 1 135 ? 31.697 19.380 8.407 1.00 38.59 185 LYS A O 1
ATOM 920 N N . GLU A 1 136 ? 33.182 20.944 9.073 1.00 36.80 186 GLU A N 1
ATOM 921 C CA . GLU A 1 136 ? 34.329 20.050 9.026 1.00 37.78 186 GLU A CA 1
ATOM 922 C C . GLU A 1 136 ? 34.227 18.907 10.028 1.00 34.53 186 GLU A C 1
ATOM 923 O O . GLU A 1 136 ? 34.886 17.880 9.840 1.00 29.70 186 GLU A O 1
ATOM 929 N N . GLU A 1 137 ? 33.442 19.068 11.099 1.00 26.77 187 GLU A N 1
ATOM 930 C CA . GLU A 1 137 ? 33.306 17.999 12.089 1.00 29.62 187 GLU A CA 1
ATOM 931 C C . GLU A 1 137 ? 32.709 16.736 11.472 1.00 31.92 187 GLU A C 1
ATOM 932 O O . GLU A 1 137 ? 33.269 15.642 11.599 1.00 31.56 187 GLU A O 1
ATOM 938 N N . GLU A 1 138 ? 31.555 16.861 10.814 1.00 35.63 188 GLU A N 1
ATOM 939 C CA . GLU A 1 138 ? 30.919 15.669 10.261 1.00 40.07 188 GLU A CA 1
ATOM 940 C C . GLU A 1 138 ? 31.551 15.244 8.939 1.00 37.99 188 GLU A C 1
ATOM 941 O O . GLU A 1 138 ? 31.412 14.085 8.536 1.00 40.19 188 GLU A O 1
ATOM 947 N N . LYS A 1 139 ? 32.272 16.148 8.278 1.00 34.77 189 LYS A N 1
ATOM 948 C CA . LYS A 1 139 ? 33.077 15.782 7.125 1.00 41.93 189 LYS A CA 1
ATOM 949 C C . LYS A 1 139 ? 34.342 15.028 7.512 1.00 40.74 189 LYS A C 1
ATOM 950 O O . LYS A 1 139 ? 34.974 14.424 6.639 1.00 39.68 189 LYS A O 1
ATOM 956 N N . ASN A 1 140 ? 34.719 15.037 8.792 1.00 35.98 190 ASN A N 1
ATOM 957 C CA . ASN A 1 140 ? 35.948 14.381 9.253 1.00 35.78 190 ASN A CA 1
ATOM 958 C C . ASN A 1 140 ? 37.175 14.920 8.521 1.00 33.42 190 ASN A C 1
ATOM 959 O O . ASN A 1 140 ? 38.062 14.167 8.116 1.00 33.01 190 ASN A O 1
ATOM 964 N N . GLU A 1 141 ? 37.219 16.227 8.348 1.00 29.45 191 GLU A N 1
ATOM 965 C CA . GLU A 1 141 ? 38.295 16.855 7.603 1.00 35.92 191 GLU A CA 1
ATOM 966 C C . GLU A 1 141 ? 39.565 16.909 8.455 1.00 39.88 191 GLU A C 1
ATOM 967 O O . GLU A 1 141 ? 39.522 17.407 9.587 1.00 36.14 191 GLU A O 1
ATOM 973 N N . PRO A 1 142 ? 40.710 16.441 7.939 1.00 41.89 192 PRO A N 1
ATOM 974 C CA . PRO A 1 142 ? 41.895 16.291 8.809 1.00 33.34 192 PRO A CA 1
ATOM 975 C C . PRO A 1 142 ? 42.435 17.604 9.333 1.00 32.62 192 PRO A C 1
ATOM 976 O O . PRO A 1 142 ? 42.908 17.651 10.473 1.00 33.42 192 PRO A O 1
ATOM 980 N N . GLU A 1 143 ? 42.402 18.674 8.537 1.00 31.55 193 GLU A N 1
ATOM 981 C CA . GLU A 1 143 ? 42.932 19.945 9.024 1.00 26.01 193 GLU A CA 1
ATOM 982 C C . GLU A 1 143 ? 42.128 20.475 10.210 1.00 31.27 193 GLU A C 1
ATOM 983 O O . GLU A 1 143 ? 42.681 21.153 11.083 1.00 29.29 193 GLU A O 1
ATOM 989 N N . PHE A 1 144 ? 40.828 20.187 10.256 1.00 27.32 194 PHE A N 1
ATOM 990 C CA . PHE A 1 144 ? 40.025 20.591 11.410 1.00 26.88 194 PHE A CA 1
ATOM 991 C C . PHE A 1 144 ? 40.339 19.723 12.619 1.00 26.90 194 PHE A C 1
ATOM 992 O O . PHE A 1 144 ? 40.545 20.242 13.723 1.00 28.26 194 PHE A O 1
ATOM 1000 N N . ALA A 1 145 ? 40.387 18.396 12.426 1.00 21.72 195 ALA A N 1
ATOM 1001 C CA . ALA A 1 145 ? 40.831 17.499 13.493 1.00 27.87 195 ALA A CA 1
ATOM 1002 C C . ALA A 1 145 ? 42.190 17.912 14.027 1.00 25.55 195 ALA A C 1
ATOM 1003 O O . ALA A 1 145 ? 42.449 17.835 15.237 1.00 28.54 195 ALA A O 1
ATOM 1005 N N . LYS A 1 146 ? 43.078 18.351 13.136 1.00 27.52 196 LYS A N 1
ATOM 1006 C CA . LYS A 1 146 ? 44.362 18.872 13.575 1.00 31.16 196 LYS A CA 1
ATOM 1007 C C . LYS A 1 146 ? 44.182 20.052 14.527 1.00 24.88 196 LYS A C 1
ATOM 1008 O O . LYS A 1 146 ? 44.853 20.141 15.563 1.00 27.04 196 LYS A O 1
ATOM 1014 N N . LYS A 1 147 ? 43.303 20.987 14.182 1.00 24.27 197 LYS A N 1
ATOM 1015 C CA . LYS A 1 147 ? 43.105 22.139 15.062 1.00 24.23 197 LYS A CA 1
ATOM 1016 C C . LYS A 1 147 ? 42.454 21.719 16.373 1.00 25.74 197 LYS A C 1
ATOM 1017 O O . LYS A 1 147 ? 42.756 22.295 17.424 1.00 26.56 197 LYS A O 1
ATOM 1023 N N . LEU A 1 148 ? 41.608 20.682 16.343 1.00 24.80 198 LEU A N 1
ATOM 1024 C CA . LEU A 1 148 ? 41.021 20.164 17.582 1.00 22.88 198 LEU A CA 1
ATOM 1025 C C . LEU A 1 148 ? 42.085 19.597 18.501 1.00 27.52 198 LEU A C 1
ATOM 1026 O O . LEU A 1 148 ? 42.011 19.760 19.724 1.00 27.13 198 LEU A O 1
ATOM 1031 N N . ALA A 1 149 ? 43.070 18.897 17.931 1.00 27.55 199 ALA A N 1
ATOM 1032 C CA . ALA A 1 149 ? 44.121 18.272 18.717 1.00 26.05 199 ALA A CA 1
ATOM 1033 C C . ALA A 1 149 ? 45.216 19.249 19.141 1.00 29.50 199 ALA A C 1
ATOM 1034 O O . ALA A 1 149 ? 46.040 18.900 20.000 1.00 30.22 199 ALA A O 1
ATOM 1036 N N . ALA A 1 150 ? 45.232 20.458 18.575 1.00 26.94 200 ALA A N 1
ATOM 1037 C CA . ALA A 1 150 ? 46.377 21.355 18.727 1.00 29.38 200 ALA A CA 1
ATOM 1038 C C . ALA A 1 150 ? 46.619 21.748 20.174 1.00 32.11 200 ALA A C 1
ATOM 1039 O O . ALA A 1 150 ? 47.747 22.088 20.541 1.00 29.12 200 ALA A O 1
ATOM 1041 N N . ASN A 1 151 ? 45.587 21.729 21.014 1.00 28.13 201 ASN A N 1
ATOM 1042 C CA . ASN A 1 151 ? 45.767 22.105 22.414 1.00 32.09 201 ASN A CA 1
ATOM 1043 C C . ASN A 1 151 ? 45.622 20.915 23.360 1.00 37.49 201 ASN A C 1
ATOM 1044 O O . ASN A 1 151 ? 45.355 21.103 24.552 1.00 39.59 201 ASN A O 1
ATOM 1049 N N . ALA A 1 152 ? 45.820 19.693 22.861 1.00 28.80 202 ALA A N 1
ATOM 1050 C CA . ALA A 1 152 ? 45.683 18.485 23.663 1.00 27.82 202 ALA A CA 1
ATOM 1051 C C . ALA A 1 152 ? 46.930 17.622 23.525 1.00 32.75 202 ALA A C 1
ATOM 1052 O O . ALA A 1 152 ? 47.677 17.721 22.546 1.00 24.27 202 ALA A O 1
ATOM 1054 N N . ASP A 1 153 ? 47.148 16.769 24.525 1.00 25.31 203 ASP A N 1
ATOM 1055 C CA . ASP A 1 153 ? 48.225 15.786 24.504 1.00 30.81 203 ASP A CA 1
ATOM 1056 C C . ASP A 1 153 ? 47.752 14.369 24.250 1.00 31.55 203 ASP A C 1
ATOM 1057 O O . ASP A 1 153 ? 48.523 13.564 23.732 1.00 36.02 203 ASP A O 1
ATOM 1062 N N . LEU A 1 154 ? 46.527 14.026 24.641 1.00 31.39 204 LEU A N 1
ATOM 1063 C CA . LEU A 1 154 ? 46.034 12.669 24.445 1.00 31.99 204 LEU A CA 1
ATOM 1064 C C . LEU A 1 154 ? 44.515 12.699 24.392 1.00 27.34 204 LEU A C 1
ATOM 1065 O O . LEU A 1 154 ? 43.880 13.726 24.663 1.00 27.95 204 LEU A O 1
ATOM 1070 N N . TYR A 1 155 ? 43.936 11.543 24.073 1.00 25.17 205 TYR A N 1
ATOM 1071 C CA . TYR A 1 155 ? 42.549 11.457 23.638 1.00 32.09 205 TYR A CA 1
ATOM 1072 C C . TYR A 1 155 ? 41.806 10.324 24.340 1.00 28.38 205 TYR A C 1
ATOM 1073 O O . TYR A 1 155 ? 42.312 9.205 24.463 1.00 27.38 205 TYR A O 1
ATOM 1082 N N . VAL A 1 156 ? 40.594 10.621 24.797 1.00 29.83 206 VAL A N 1
ATOM 1083 C CA . VAL A 1 156 ? 39.725 9.622 25.412 1.00 26.67 206 VAL A CA 1
ATOM 1084 C C . VAL A 1 156 ? 38.382 9.693 24.708 1.00 27.72 206 VAL A C 1
ATOM 1085 O O . VAL A 1 156 ? 37.771 10.767 24.645 1.00 24.72 206 VAL A O 1
ATOM 1089 N N . ASN A 1 157 ? 37.930 8.564 24.174 1.00 26.08 207 ASN A N 1
ATOM 1090 C CA . ASN A 1 157 ? 36.601 8.460 23.586 1.00 29.09 207 ASN A CA 1
ATOM 1091 C C . ASN A 1 157 ? 35.677 7.802 24.605 1.00 34.39 207 ASN A C 1
ATOM 1092 O O . ASN A 1 157 ? 35.871 6.638 24.973 1.00 30.40 207 ASN A O 1
ATOM 1097 N N . ASP A 1 158 ? 34.665 8.541 25.051 1.00 30.64 208 ASP A N 1
ATOM 1098 C CA . ASP A 1 158 ? 33.653 7.988 25.948 1.00 40.10 208 ASP A CA 1
ATOM 1099 C C . ASP A 1 158 ? 32.253 8.102 25.346 1.00 38.94 208 ASP A C 1
ATOM 1100 O O . ASP A 1 158 ? 31.262 8.116 26.082 1.00 39.20 208 ASP A O 1
ATOM 1105 N N . ALA A 1 159 ? 32.151 8.185 24.022 1.00 33.80 209 ALA A N 1
ATOM 1106 C CA . ALA A 1 159 ? 30.910 8.539 23.342 1.00 31.50 209 ALA A CA 1
ATOM 1107 C C . ALA A 1 159 ? 30.469 7.362 22.470 1.00 38.26 209 ALA A C 1
ATOM 1108 O O . ALA A 1 159 ? 30.506 7.439 21.238 1.00 36.11 209 ALA A O 1
ATOM 1110 N N . PHE A 1 160 ? 30.029 6.278 23.118 1.00 35.13 210 PHE A N 1
ATOM 1111 C CA . PHE A 1 160 ? 29.689 5.066 22.377 1.00 41.09 210 PHE A CA 1
ATOM 1112 C C . PHE A 1 160 ? 28.596 5.335 21.349 1.00 36.97 210 PHE A C 1
ATOM 1113 O O . PHE A 1 160 ? 28.674 4.861 20.209 1.00 38.80 210 PHE A O 1
ATOM 1121 N N . GLY A 1 161 ? 27.605 6.149 21.716 1.00 33.06 211 GLY A N 1
ATOM 1122 C CA . GLY A 1 161 ? 26.494 6.459 20.831 1.00 40.63 211 GLY A CA 1
ATOM 1123 C C . GLY A 1 161 ? 26.884 7.079 19.505 1.00 41.40 211 GLY A C 1
ATOM 1124 O O . GLY A 1 161 ? 26.082 7.049 18.564 1.00 41.77 211 GLY A O 1
ATOM 1125 N N . THR A 1 162 ? 28.087 7.649 19.396 1.00 34.32 212 THR A N 1
ATOM 1126 C CA . THR A 1 162 ? 28.551 8.160 18.113 1.00 37.23 212 THR A CA 1
ATOM 1127 C C . THR A 1 162 ? 29.734 7.373 17.555 1.00 37.67 212 THR A C 1
ATOM 1128 O O . THR A 1 162 ? 30.356 7.820 16.587 1.00 37.48 212 THR A O 1
ATOM 1132 N N . ALA A 1 163 ? 30.045 6.200 18.114 1.00 36.04 213 ALA A N 1
ATOM 1133 C CA . ALA A 1 163 ? 31.229 5.461 17.673 1.00 35.31 213 ALA A CA 1
ATOM 1134 C C . ALA A 1 163 ? 31.079 4.839 16.287 1.00 41.76 213 ALA A C 1
ATOM 1135 O O . ALA A 1 163 ? 32.085 4.408 15.707 1.00 43.21 213 ALA A O 1
ATOM 1137 N N . HIS A 1 164 ? 29.868 4.772 15.744 1.00 35.25 214 HIS A N 1
ATOM 1138 C CA . HIS A 1 164 ? 29.667 4.249 14.399 1.00 42.79 214 HIS A CA 1
ATOM 1139 C C . HIS A 1 164 ? 29.810 5.319 13.321 1.00 45.53 214 HIS A C 1
ATOM 1140 O O . HIS A 1 164 ? 29.826 4.978 12.134 1.00 43.85 214 HIS A O 1
ATOM 1147 N N . ARG A 1 165 ? 29.921 6.595 13.703 1.00 46.16 215 ARG A N 1
ATOM 1148 C CA . ARG A 1 165 ? 30.195 7.692 12.783 1.00 44.41 215 ARG A CA 1
ATOM 1149 C C . ARG A 1 165 ? 31.691 7.994 12.737 1.00 42.00 215 ARG A C 1
ATOM 1150 O O . ARG A 1 165 ? 32.420 7.789 13.712 1.00 47.87 215 ARG A O 1
ATOM 1158 N N . ALA A 1 166 ? 32.141 8.505 11.596 1.00 37.47 216 ALA A N 1
ATOM 1159 C CA . ALA A 1 166 ? 33.528 8.934 11.425 1.00 37.54 216 ALA A CA 1
ATOM 1160 C C . ALA A 1 166 ? 33.537 10.460 11.354 1.00 34.43 216 ALA A C 1
ATOM 1161 O O . ALA A 1 166 ? 33.494 11.060 10.275 1.00 35.25 216 ALA A O 1
ATOM 1163 N N . HIS A 1 167 ? 33.577 11.092 12.522 1.00 26.64 217 HIS A N 1
ATOM 1164 C CA . HIS A 1 167 ? 33.604 12.544 12.619 1.00 32.75 217 HIS A CA 1
ATOM 1165 C C . HIS A 1 167 ? 34.956 12.990 13.169 1.00 31.64 217 HIS A C 1
ATOM 1166 O O . HIS A 1 167 ? 35.724 12.188 13.707 1.00 31.22 217 HIS A O 1
ATOM 1173 N N . ALA A 1 168 ? 35.251 14.287 13.023 1.00 29.39 218 ALA A N 1
ATOM 1174 C CA . ALA A 1 168 ? 36.548 14.790 13.476 1.00 27.00 218 ALA A CA 1
ATOM 1175 C C . ALA A 1 168 ? 36.768 14.497 14.958 1.00 34.93 218 ALA A C 1
ATOM 1176 O O . ALA A 1 168 ? 37.781 13.902 15.338 1.00 32.09 218 ALA A O 1
ATOM 1178 N N . SER A 1 169 ? 35.804 14.873 15.804 1.00 24.99 219 SER A N 1
ATOM 1179 C CA . SER A 1 169 ? 35.931 14.675 17.242 1.00 28.60 219 SER A CA 1
ATOM 1180 C C . SER A 1 169 ? 35.865 13.207 17.661 1.00 29.11 219 SER A C 1
ATOM 1181 O O . SER A 1 169 ? 36.322 12.872 18.761 1.00 26.89 219 SER A O 1
ATOM 1184 N N . THR A 1 170 ? 35.330 12.308 16.829 1.00 26.00 220 THR A N 1
ATOM 1185 C CA . THR A 1 170 ? 35.192 10.919 17.241 1.00 27.04 220 THR A CA 1
ATOM 1186 C C . THR A 1 170 ? 36.184 9.978 16.569 1.00 34.92 220 THR A C 1
ATOM 1187 O O . THR A 1 170 ? 36.219 8.798 16.920 1.00 38.29 220 THR A O 1
ATOM 1191 N N . GLU A 1 171 ? 37.015 10.468 15.646 1.00 31.14 221 GLU A N 1
ATOM 1192 C CA . GLU A 1 171 ? 37.847 9.583 14.846 1.00 29.16 221 GLU A CA 1
ATOM 1193 C C . GLU A 1 171 ? 39.026 10.347 14.262 1.00 26.44 221 GLU A C 1
ATOM 1194 O O . GLU A 1 171 ? 40.179 9.939 14.412 1.00 34.27 221 GLU A O 1
ATOM 1200 N N . GLY A 1 172 ? 38.738 11.460 13.587 1.00 33.12 222 GLY A N 1
ATOM 1201 C CA . GLY A 1 172 ? 39.793 12.206 12.924 1.00 30.78 222 GLY A CA 1
ATOM 1202 C C . GLY A 1 172 ? 40.867 12.722 13.866 1.00 34.48 222 GLY A C 1
ATOM 1203 O O . GLY A 1 172 ? 42.048 12.736 13.515 1.00 30.58 222 GLY A O 1
ATOM 1204 N N . VAL A 1 173 ? 40.480 13.166 15.068 1.00 31.25 223 VAL A N 1
ATOM 1205 C CA . VAL A 1 173 ? 41.478 13.712 15.993 1.00 28.01 223 VAL A CA 1
ATOM 1206 C C . VAL A 1 173 ? 42.440 12.652 16.498 1.00 28.32 223 VAL A C 1
ATOM 1207 O O . VAL A 1 173 ? 43.550 12.990 16.917 1.00 27.11 223 VAL A O 1
ATOM 1211 N N . THR A 1 174 ? 42.029 11.381 16.517 1.00 24.73 224 THR A N 1
ATOM 1212 C CA . THR A 1 174 ? 42.909 10.348 17.028 1.00 23.11 224 THR A CA 1
ATOM 1213 C C . THR A 1 174 ? 44.189 10.258 16.211 1.00 29.23 224 THR A C 1
ATOM 1214 O O . THR A 1 174 ? 45.212 9.820 16.734 1.00 27.48 224 THR A O 1
ATOM 1218 N N . LYS A 1 175 ? 44.172 10.717 14.963 1.00 29.22 225 LYS A N 1
ATOM 1219 C CA . LYS A 1 175 ? 45.398 10.695 14.174 1.00 36.55 225 LYS A CA 1
ATOM 1220 C C . LYS A 1 175 ? 46.447 11.693 14.669 1.00 32.12 225 LYS A C 1
ATOM 1221 O O . LYS A 1 175 ? 47.592 11.632 14.214 1.00 31.50 225 LYS A O 1
ATOM 1227 N N . PHE A 1 176 ? 46.099 12.587 15.596 1.00 29.14 226 PHE A N 1
ATOM 1228 C CA . PHE A 1 176 ? 47.026 13.597 16.090 1.00 25.48 226 PHE A CA 1
ATOM 1229 C C . PHE A 1 176 ? 47.259 13.534 17.585 1.00 32.70 226 PHE A C 1
ATOM 1230 O O . PHE A 1 176 ? 47.940 14.418 18.125 1.00 33.37 226 PHE A O 1
ATOM 1238 N N . LEU A 1 177 ? 46.699 12.542 18.272 1.00 31.55 227 LEU A N 1
ATOM 1239 C CA . LEU A 1 177 ? 46.821 12.414 19.718 1.00 30.34 227 LEU A CA 1
ATOM 1240 C C . LEU A 1 177 ? 47.225 10.986 20.048 1.00 29.19 227 LEU A C 1
ATOM 1241 O O . LEU A 1 177 ? 46.656 10.028 19.509 1.00 25.59 227 LEU A O 1
ATOM 1246 N N . LYS A 1 178 ? 48.191 10.855 20.940 1.00 30.04 228 LYS A N 1
ATOM 1247 C CA . LYS A 1 178 ? 48.766 9.580 21.339 1.00 32.20 228 LYS A CA 1
ATOM 1248 C C . LYS A 1 178 ? 49.063 9.631 22.834 1.00 31.13 228 LYS A C 1
ATOM 1249 O O . LYS A 1 178 ? 49.832 10.497 23.269 1.00 32.32 228 LYS A O 1
ATOM 1255 N N . PRO A 1 179 ? 48.471 8.744 23.656 1.00 33.92 229 PRO A N 1
ATOM 1256 C CA . PRO A 1 179 ? 47.563 7.678 23.216 1.00 31.06 229 PRO A CA 1
ATOM 1257 C C . PRO A 1 179 ? 46.145 8.151 22.920 1.00 28.16 229 PRO A C 1
ATOM 1258 O O . PRO A 1 179 ? 45.750 9.279 23.236 1.00 29.54 229 PRO A O 1
ATOM 1262 N N . SER A 1 180 ? 45.388 7.265 22.283 1.00 31.39 230 SER A N 1
ATOM 1263 C CA . SER A 1 180 ? 43.952 7.407 22.097 1.00 27.89 230 SER A CA 1
ATOM 1264 C C . SER A 1 180 ? 43.308 6.163 22.689 1.00 33.76 230 SER A C 1
ATOM 1265 O O . SER A 1 180 ? 43.555 5.051 22.210 1.00 28.74 230 SER A O 1
ATOM 1268 N N . VAL A 1 181 ? 42.501 6.343 23.738 1.00 29.26 231 VAL A N 1
ATOM 1269 C CA . VAL A 1 181 ? 41.987 5.232 24.526 1.00 28.88 231 VAL A CA 1
ATOM 1270 C C . VAL A 1 181 ? 40.491 5.414 24.734 1.00 34.78 231 VAL A C 1
ATOM 1271 O O . VAL A 1 181 ? 39.937 6.500 24.528 1.00 30.16 231 VAL A O 1
ATOM 1275 N N . ALA A 1 182 ? 39.842 4.327 25.165 1.00 28.06 232 ALA A N 1
ATOM 1276 C CA . ALA A 1 182 ? 38.414 4.321 25.478 1.00 29.10 232 ALA A CA 1
ATOM 1277 C C . ALA A 1 182 ? 38.144 4.727 26.923 1.00 34.12 232 ALA A C 1
ATOM 1278 O O . ALA A 1 182 ? 38.771 4.206 27.851 1.00 33.17 232 ALA A O 1
ATOM 1280 N N . GLY A 1 183 ? 37.167 5.605 27.114 1.00 30.29 233 GLY A N 1
ATOM 1281 C CA . GLY A 1 183 ? 36.702 5.930 28.446 1.00 31.85 233 GLY A CA 1
ATOM 1282 C C . GLY A 1 183 ? 36.012 4.741 29.108 1.00 39.17 233 GLY A C 1
ATOM 1283 O O . GLY A 1 183 ? 35.852 3.664 28.535 1.00 34.39 233 GLY A O 1
ATOM 1284 N N . PHE A 1 184 ? 35.599 4.954 30.362 1.00 36.93 234 PHE A N 1
ATOM 1285 C CA . PHE A 1 184 ? 34.960 3.882 31.123 1.00 35.68 234 PHE A CA 1
ATOM 1286 C C . PHE A 1 184 ? 33.583 3.534 30.564 1.00 32.21 234 PHE A C 1
ATOM 1287 O O . PHE A 1 184 ? 33.183 2.365 30.569 1.00 33.96 234 PHE A O 1
ATOM 1295 N N . LEU A 1 185 ? 32.835 4.529 30.091 1.00 30.73 235 LEU A N 1
ATOM 1296 C CA . LEU A 1 185 ? 31.500 4.244 29.573 1.00 36.65 235 LEU A CA 1
ATOM 1297 C C . LEU A 1 185 ? 31.582 3.447 28.282 1.00 41.10 235 LEU A C 1
ATOM 1298 O O . LEU A 1 185 ? 30.838 2.480 28.088 1.00 34.85 235 LEU A O 1
ATOM 1303 N N . LEU A 1 186 ? 32.480 3.851 27.383 1.00 33.52 236 LEU A N 1
ATOM 1304 C CA . LEU A 1 186 ? 32.660 3.120 26.137 1.00 34.16 236 LEU A CA 1
ATOM 1305 C C . LEU A 1 186 ? 33.128 1.696 26.409 1.00 36.05 236 LEU A C 1
ATOM 1306 O O . LEU A 1 186 ? 32.636 0.747 25.794 1.00 34.65 236 LEU A O 1
ATOM 1311 N N . GLN A 1 187 ? 34.065 1.527 27.346 1.00 31.78 237 GLN A N 1
ATOM 1312 C CA . GLN A 1 187 ? 34.561 0.192 27.665 1.00 33.29 237 GLN A CA 1
ATOM 1313 C C . GLN A 1 187 ? 33.457 -0.697 28.227 1.00 38.75 237 GLN A C 1
ATOM 1314 O O . GLN A 1 187 ? 33.393 -1.888 27.908 1.00 35.28 237 GLN A O 1
ATOM 1320 N N . LYS A 1 188 ? 32.582 -0.139 29.072 1.00 36.04 238 LYS A N 1
ATOM 1321 C CA . LYS A 1 188 ? 31.461 -0.918 29.600 1.00 42.41 238 LYS A CA 1
ATOM 1322 C C . LYS A 1 188 ? 30.525 -1.361 28.482 1.00 39.83 238 LYS A C 1
ATOM 1323 O O . LYS A 1 188 ? 30.075 -2.515 28.458 1.00 34.08 238 LYS A O 1
ATOM 1329 N N . GLU A 1 189 ? 30.217 -0.453 27.546 1.00 38.17 239 GLU A N 1
ATOM 1330 C CA . GLU A 1 189 ? 29.372 -0.814 26.412 1.00 33.74 239 GLU A CA 1
ATOM 1331 C C . GLU A 1 189 ? 29.983 -1.963 25.623 1.00 40.91 239 GLU A C 1
ATOM 1332 O O . GLU A 1 189 ? 29.279 -2.901 25.217 1.00 35.66 239 GLU A O 1
ATOM 1338 N N . LEU A 1 190 ? 31.297 -1.910 25.402 1.00 36.39 240 LEU A N 1
ATOM 1339 C CA . LEU A 1 190 ? 31.964 -2.998 24.697 1.00 39.81 240 LEU A CA 1
ATOM 1340 C C . LEU A 1 190 ? 32.007 -4.263 25.546 1.00 36.89 240 LEU A C 1
ATOM 1341 O O . LEU A 1 190 ? 31.805 -5.366 25.026 1.00 36.07 240 LEU A O 1
ATOM 1346 N N . ASP A 1 191 ? 32.241 -4.122 26.857 1.00 32.15 241 ASP A N 1
ATOM 1347 C CA . ASP A 1 191 ? 32.306 -5.289 27.735 1.00 29.09 241 ASP A CA 1
ATOM 1348 C C . ASP A 1 191 ? 31.010 -6.101 27.692 1.00 45.33 241 ASP A C 1
ATOM 1349 O O . ASP A 1 191 ? 31.043 -7.339 27.721 1.00 36.66 241 ASP A O 1
ATOM 1354 N N . TYR A 1 192 ? 29.860 -5.423 27.619 1.00 36.99 242 TYR A N 1
ATOM 1355 C CA . TYR A 1 192 ? 28.570 -6.105 27.652 1.00 39.92 242 TYR A CA 1
ATOM 1356 C C . TYR A 1 192 ? 28.059 -6.456 26.262 1.00 36.96 242 TYR A C 1
ATOM 1357 O O . TYR A 1 192 ? 27.641 -7.594 26.028 1.00 43.62 242 TYR A O 1
ATOM 1366 N N . LEU A 1 193 ? 28.093 -5.498 25.334 1.00 37.05 243 LEU A N 1
ATOM 1367 C CA . LEU A 1 193 ? 27.486 -5.707 24.024 1.00 33.40 243 LEU A CA 1
ATOM 1368 C C . LEU A 1 193 ? 28.363 -6.552 23.107 1.00 41.80 243 LEU A C 1
ATOM 1369 O O . LEU A 1 193 ? 27.847 -7.239 22.216 1.00 38.43 243 LEU A O 1
ATOM 1374 N N . ASP A 1 194 ? 29.676 -6.524 23.310 1.00 41.10 244 ASP A N 1
ATOM 1375 C CA . ASP A 1 194 ? 30.601 -7.322 22.520 1.00 34.56 244 ASP A CA 1
ATOM 1376 C C . ASP A 1 194 ? 31.152 -8.493 23.322 1.00 42.76 244 ASP A C 1
ATOM 1377 O O . ASP A 1 194 ? 30.962 -9.652 22.939 1.00 45.56 244 ASP A O 1
ATOM 1382 N N . GLY A 1 195 ? 31.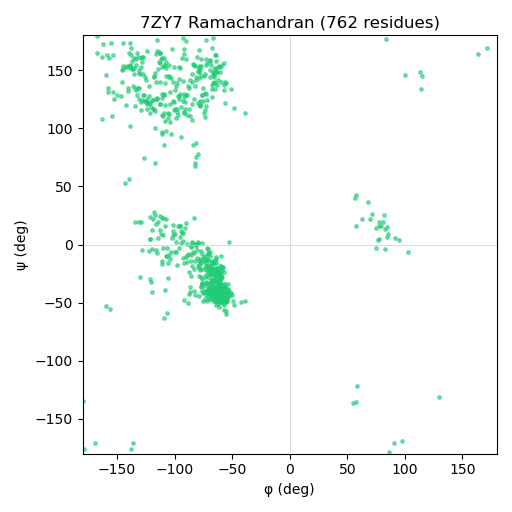808 -8.225 24.451 1.00 34.98 245 GLY A N 1
ATOM 1383 C CA . GLY A 1 195 ? 32.458 -9.300 25.178 1.00 36.90 245 GLY A CA 1
ATOM 1384 C C . GLY A 1 195 ? 31.482 -10.328 25.716 1.00 42.67 245 GLY A C 1
ATOM 1385 O O . GLY A 1 195 ? 31.646 -11.535 25.497 1.00 40.22 245 GLY A O 1
ATOM 1386 N N . ALA A 1 196 ? 30.455 -9.863 26.439 1.00 36.75 246 ALA A N 1
ATOM 1387 C CA . ALA A 1 196 ? 29.515 -10.763 27.096 1.00 42.35 246 ALA A CA 1
ATOM 1388 C C . ALA A 1 196 ? 28.713 -11.590 26.102 1.00 32.50 246 ALA A C 1
ATOM 1389 O O . ALA A 1 196 ? 28.225 -12.664 26.462 1.00 39.82 246 ALA A O 1
ATOM 1391 N N . VAL A 1 197 ? 28.569 -11.115 24.872 1.00 35.84 247 VAL A N 1
ATOM 1392 C CA . VAL A 1 197 ? 27.863 -11.852 23.826 1.00 35.00 247 VAL A CA 1
ATOM 1393 C C . VAL A 1 197 ? 28.789 -12.819 23.086 1.00 41.01 247 VAL A C 1
ATOM 1394 O O . VAL A 1 197 ? 28.387 -13.942 22.767 1.00 48.00 247 VAL A O 1
ATOM 1398 N N . SER A 1 198 ? 30.030 -12.401 22.797 1.00 39.31 248 SER A N 1
ATOM 1399 C CA . SER A 1 198 ? 30.943 -13.215 21.991 1.00 44.79 248 SER A CA 1
ATOM 1400 C C . SER A 1 198 ? 31.525 -14.379 22.789 1.00 46.11 248 SER A C 1
ATOM 1401 O O . SER A 1 198 ? 31.684 -15.485 22.259 1.00 46.98 248 SER A O 1
ATOM 1404 N N A ASN A 1 199 ? 31.852 -14.151 24.057 0.50 43.18 249 ASN A N 1
ATOM 1405 N N B ASN A 1 199 ? 31.864 -14.149 24.053 0.50 43.18 249 ASN A N 1
ATOM 1406 C CA A ASN A 1 199 ? 32.312 -15.222 24.932 0.50 41.95 249 ASN A CA 1
ATOM 1407 C CA B ASN A 1 199 ? 32.295 -15.240 24.916 0.50 41.94 249 ASN A CA 1
ATOM 1408 C C A ASN A 1 199 ? 31.288 -15.418 26.044 0.50 43.07 249 ASN A C 1
ATOM 1409 C C B ASN A 1 199 ? 31.280 -15.405 26.037 0.50 43.07 249 ASN A C 1
ATOM 1410 O O A ASN A 1 199 ? 31.596 -15.168 27.216 0.50 43.06 249 ASN A O 1
ATOM 1411 O O B ASN A 1 199 ? 31.586 -15.124 27.201 0.50 43.06 249 ASN A O 1
ATOM 1420 N N . PRO A 1 200 ? 30.078 -15.881 25.729 1.00 45.61 250 PRO A N 1
ATOM 1421 C CA . PRO A 1 200 ? 28.985 -15.827 26.705 1.00 41.57 250 PRO A CA 1
ATOM 1422 C C . PRO A 1 200 ? 29.021 -16.944 27.728 1.00 42.83 250 PRO A C 1
ATOM 1423 O O . PRO A 1 200 ? 29.416 -18.073 27.444 1.00 39.99 250 PRO A O 1
ATOM 1427 N N . LYS A 1 201 ? 28.566 -16.622 28.934 1.00 41.05 251 LYS A N 1
ATOM 1428 C CA . LYS A 1 201 ? 28.261 -17.678 29.884 1.00 41.46 251 LYS A CA 1
ATOM 1429 C C . LYS A 1 201 ? 26.873 -18.235 29.592 1.00 45.81 251 LYS A C 1
ATOM 1430 O O . LYS A 1 201 ? 25.924 -17.490 29.315 1.00 41.07 251 LYS A O 1
ATOM 1436 N N . ARG A 1 202 ? 26.773 -19.552 29.635 1.00 43.06 252 ARG A N 1
ATOM 1437 C CA . ARG A 1 202 ? 25.626 -20.290 29.160 1.00 41.55 252 ARG A CA 1
ATOM 1438 C C . ARG A 1 202 ? 24.837 -20.870 30.327 1.00 37.57 252 ARG A C 1
ATOM 1439 O O . ARG A 1 202 ? 25.381 -21.059 31.420 1.00 43.46 252 ARG A O 1
ATOM 1447 N N . PRO A 1 203 ? 23.528 -21.123 30.148 1.00 41.78 253 PRO A N 1
ATOM 1448 C CA . PRO A 1 203 ? 22.730 -20.867 28.936 1.00 39.42 253 PRO A CA 1
ATOM 1449 C C . PRO A 1 203 ? 22.589 -19.377 28.586 1.00 41.37 253 PRO A C 1
ATOM 1450 O O . PRO A 1 203 ? 22.323 -18.540 29.457 1.00 41.71 253 PRO A O 1
ATOM 1454 N N . PHE A 1 204 ? 22.794 -19.072 27.307 1.00 35.38 254 PHE A N 1
ATOM 1455 C CA . PHE A 1 204 ? 22.687 -17.729 26.752 1.00 37.13 254 PHE A CA 1
ATOM 1456 C C . PHE A 1 204 ? 21.395 -17.666 25.943 1.00 39.34 254 PHE A C 1
ATOM 1457 O O . PHE A 1 204 ? 21.272 -18.335 24.912 1.00 35.18 254 PHE A O 1
ATOM 1465 N N . VAL A 1 205 ? 20.430 -16.870 26.410 1.00 30.28 255 VAL A N 1
ATOM 1466 C CA . VAL A 1 205 ? 19.124 -16.740 25.761 1.00 26.86 255 VAL A CA 1
ATOM 1467 C C . VAL A 1 205 ? 19.018 -15.345 25.169 1.00 31.98 255 VAL A C 1
ATOM 1468 O O . VAL A 1 205 ? 19.276 -14.349 25.856 1.00 30.88 255 VAL A O 1
ATOM 1472 N N . ALA A 1 206 ? 18.640 -15.267 23.904 1.00 30.31 256 ALA A N 1
ATOM 1473 C CA . ALA A 1 206 ? 18.329 -13.987 23.289 1.00 35.42 256 ALA A CA 1
ATOM 1474 C C . ALA A 1 206 ? 16.815 -13.862 23.188 1.00 37.52 256 ALA A C 1
ATOM 1475 O O . ALA A 1 206 ? 16.116 -14.859 22.978 1.00 32.66 256 ALA A O 1
ATOM 1477 N N . ILE A 1 207 ? 16.318 -12.646 23.396 1.00 27.96 257 ILE A N 1
ATOM 1478 C CA . ILE A 1 207 ? 14.901 -12.314 23.267 1.00 32.13 257 ILE A CA 1
ATOM 1479 C C . ILE A 1 207 ? 14.801 -11.171 22.274 1.00 31.58 257 ILE A C 1
ATOM 1480 O O . ILE A 1 207 ? 15.390 -10.101 22.489 1.00 27.81 257 ILE A O 1
ATOM 1485 N N . VAL A 1 208 ? 14.062 -11.386 21.192 1.00 27.33 258 VAL A N 1
ATOM 1486 C CA . VAL A 1 208 ? 13.934 -10.388 20.141 1.00 31.54 258 VAL A CA 1
ATOM 1487 C C . VAL A 1 208 ? 12.452 -10.189 19.868 1.00 31.11 258 VAL A C 1
ATOM 1488 O O . VAL A 1 208 ? 11.741 -11.151 19.549 1.00 30.85 258 VAL A O 1
ATOM 1492 N N . GLY A 1 209 ? 11.986 -8.949 20.012 1.00 27.36 259 GLY A N 1
ATOM 1493 C CA . GLY A 1 209 ? 10.610 -8.619 19.723 1.00 28.26 259 GLY A CA 1
ATOM 1494 C C . GLY A 1 209 ? 10.542 -7.448 18.761 1.00 28.86 259 GLY A C 1
ATOM 1495 O O . GLY A 1 209 ? 11.495 -6.702 18.589 1.00 38.88 259 GLY A O 1
ATOM 1496 N N . GLY A 1 210 ? 9.395 -7.301 18.134 1.00 35.58 260 GLY A N 1
ATOM 1497 C CA . GLY A 1 210 ? 9.245 -6.246 17.158 1.00 33.82 260 GLY A CA 1
ATOM 1498 C C . GLY A 1 210 ? 8.039 -6.482 16.294 1.00 33.62 260 GLY A C 1
ATOM 1499 O O . GLY A 1 210 ? 7.477 -7.575 16.244 1.00 33.21 260 GLY A O 1
ATOM 1500 N N . SER A 1 211 ? 7.639 -5.416 15.599 1.00 28.61 261 SER A N 1
ATOM 1501 C CA . SER A 1 211 ? 6.476 -5.460 14.720 1.00 35.31 261 SER A CA 1
ATOM 1502 C C . SER A 1 211 ? 6.767 -6.179 13.410 1.00 33.14 261 SER A C 1
ATOM 1503 O O . SER A 1 211 ? 5.875 -6.834 12.852 1.00 37.71 261 SER A O 1
ATOM 1506 N N . LYS A 1 212 ? 7.994 -6.062 12.913 1.00 35.19 262 LYS A N 1
ATOM 1507 C CA . LYS A 1 212 ? 8.366 -6.472 11.567 1.00 37.79 262 LYS A CA 1
ATOM 1508 C C . LYS A 1 212 ? 9.646 -7.284 11.645 1.00 34.89 262 LYS A C 1
ATOM 1509 O O . LYS A 1 212 ? 10.628 -6.841 12.254 1.00 39.02 262 LYS A O 1
ATOM 1515 N N . VAL A 1 213 ? 9.641 -8.472 11.033 1.00 32.32 263 VAL A N 1
ATOM 1516 C CA . VAL A 1 213 ? 10.867 -9.259 11.025 1.00 32.19 263 VAL A CA 1
ATOM 1517 C C . VAL A 1 213 ? 11.939 -8.576 10.175 1.00 37.29 263 VAL A C 1
ATOM 1518 O O . VAL A 1 213 ? 13.133 -8.762 10.414 1.00 35.99 263 VAL A O 1
ATOM 1522 N N . SER A 1 214 ? 11.540 -7.743 9.209 1.00 36.59 264 SER A N 1
ATOM 1523 C CA . SER A 1 214 ? 12.521 -7.061 8.368 1.00 38.68 264 SER A CA 1
ATOM 1524 C C . SER A 1 214 ? 13.454 -6.183 9.195 1.00 43.63 264 SER A C 1
ATOM 1525 O O . SER A 1 214 ? 14.653 -6.100 8.907 1.00 49.53 264 SER A O 1
ATOM 1528 N N . SER A 1 215 ? 12.934 -5.546 10.249 1.00 37.58 265 SER A N 1
ATOM 1529 C CA . SER A 1 215 ? 13.776 -4.676 11.062 1.00 40.59 265 SER A CA 1
ATOM 1530 C C . SER A 1 215 ? 14.718 -5.439 11.975 1.00 43.21 265 SER A C 1
ATOM 1531 O O . SER A 1 215 ? 15.634 -4.831 12.534 1.00 45.82 265 SER A O 1
ATOM 1534 N N . LYS A 1 216 ? 14.523 -6.742 12.144 1.00 32.86 266 LYS A N 1
ATOM 1535 C CA . LYS A 1 216 ? 15.223 -7.487 13.174 1.00 34.51 266 LYS A CA 1
ATOM 1536 C C . LYS A 1 216 ? 16.043 -8.636 12.611 1.00 43.42 266 LYS A C 1
ATOM 1537 O O . LYS A 1 216 ? 16.642 -9.395 13.386 1.00 43.06 266 LYS A O 1
ATOM 1543 N N . ILE A 1 217 ? 16.103 -8.762 11.285 1.00 42.76 267 ILE A N 1
ATOM 1544 C CA . ILE A 1 217 ? 16.810 -9.877 10.658 1.00 36.62 267 ILE A CA 1
ATOM 1545 C C . ILE A 1 217 ? 18.254 -9.948 11.129 1.00 40.74 267 ILE A C 1
ATOM 1546 O O . ILE A 1 217 ? 18.713 -10.982 11.629 1.00 36.64 267 ILE A O 1
ATOM 1551 N N . THR A 1 218 ? 19.012 -8.865 10.939 1.00 42.13 268 THR A N 1
ATOM 1552 C CA . THR A 1 218 ? 20.450 -8.994 11.154 1.00 42.32 268 THR A CA 1
ATOM 1553 C C . THR A 1 218 ? 20.778 -9.218 12.620 1.00 37.94 268 THR A C 1
ATOM 1554 O O . THR A 1 218 ? 21.740 -9.926 12.937 1.00 44.69 268 THR A O 1
ATOM 1558 N N . VAL A 1 219 ? 19.999 -8.641 13.531 1.00 40.65 269 VAL A N 1
ATOM 1559 C CA . VAL A 1 219 ? 20.274 -8.906 14.936 1.00 42.39 269 VAL A CA 1
ATOM 1560 C C . VAL A 1 219 ? 19.905 -10.343 15.280 1.00 38.87 269 VAL A C 1
ATOM 1561 O O . VAL A 1 219 ? 20.625 -11.017 16.026 1.00 43.14 269 VAL A O 1
ATOM 1565 N N . ILE A 1 220 ? 18.804 -10.849 14.720 1.00 40.92 270 ILE A N 1
ATOM 1566 C CA . ILE A 1 220 ? 18.462 -12.253 14.936 1.00 42.99 270 ILE A CA 1
ATOM 1567 C C . ILE A 1 220 ? 19.557 -13.145 14.376 1.00 43.02 270 ILE A C 1
ATOM 1568 O O . ILE A 1 220 ? 20.048 -14.060 15.052 1.00 36.55 270 ILE A O 1
ATOM 1573 N N . GLU A 1 221 ? 19.977 -12.871 13.138 1.00 37.65 271 GLU A N 1
ATOM 1574 C CA . GLU A 1 221 ? 21.023 -13.688 12.534 1.00 42.33 271 GLU A CA 1
ATOM 1575 C C . GLU A 1 221 ? 22.320 -13.587 13.323 1.00 41.83 271 GLU A C 1
ATOM 1576 O O . GLU A 1 221 ? 23.020 -14.588 13.507 1.00 38.54 271 GLU A O 1
ATOM 1582 N N . ALA A 1 222 ? 22.653 -12.389 13.815 1.00 40.88 272 ALA A N 1
ATOM 1583 C CA . ALA A 1 222 ? 23.887 -12.247 14.586 1.00 38.83 272 ALA A CA 1
ATOM 1584 C C . ALA A 1 222 ? 23.823 -13.052 15.878 1.00 37.33 272 ALA A C 1
ATOM 1585 O O . ALA A 1 222 ? 24.807 -13.690 16.272 1.00 36.32 272 ALA A O 1
ATOM 1587 N N . LEU A 1 223 ? 22.664 -13.051 16.539 1.00 40.31 273 LEU A N 1
ATOM 1588 C CA . LEU A 1 223 ? 22.548 -13.706 17.837 1.00 40.46 273 LEU A CA 1
ATOM 1589 C C . LEU A 1 223 ? 22.539 -15.225 17.715 1.00 40.58 273 LEU A C 1
ATOM 1590 O O . LEU A 1 223 ? 22.969 -15.915 18.645 1.00 40.12 273 LEU A O 1
ATOM 1595 N N . MET A 1 224 ? 22.064 -15.762 16.585 1.00 42.57 274 MET A N 1
ATOM 1596 C CA . MET A 1 224 ? 22.077 -17.212 16.376 1.00 43.39 274 MET A CA 1
ATOM 1597 C C . MET A 1 224 ? 23.484 -17.789 16.308 1.00 47.30 274 MET A C 1
ATOM 1598 O O . MET A 1 224 ? 23.654 -18.991 16.538 1.00 45.27 274 MET A O 1
ATOM 1603 N N . GLU A 1 225 ? 24.496 -16.966 16.004 1.00 47.04 275 GLU A N 1
ATOM 1604 C CA . GLU A 1 225 ? 25.869 -17.457 16.000 1.00 43.92 275 GLU A CA 1
ATOM 1605 C C . GLU A 1 225 ? 26.378 -17.740 17.399 1.00 46.44 275 GLU A C 1
ATOM 1606 O O . GLU A 1 225 ? 27.415 -18.398 17.542 1.00 48.69 275 GLU A O 1
ATOM 1612 N N . LYS A 1 226 ? 25.680 -17.269 18.432 1.00 38.36 276 LYS A N 1
ATOM 1613 C CA . LYS A 1 226 ? 26.261 -17.336 19.762 1.00 42.50 276 LYS A CA 1
ATOM 1614 C C . LYS A 1 226 ? 25.334 -17.941 20.810 1.00 36.27 276 LYS A C 1
ATOM 1615 O O . LYS A 1 226 ? 25.814 -18.536 21.778 1.00 43.51 276 LYS A O 1
ATOM 1621 N N . CYS A 1 227 ? 24.022 -17.824 20.641 1.00 37.27 277 CYS A N 1
ATOM 1622 C CA . CYS A 1 227 ? 23.128 -18.116 21.754 1.00 42.05 277 CYS A CA 1
ATOM 1623 C C . CYS A 1 227 ? 22.624 -19.568 21.732 1.00 46.57 277 CYS A C 1
ATOM 1624 O O . CYS A 1 227 ? 22.662 -20.262 20.714 1.00 43.58 277 CYS A O 1
ATOM 1627 N N . ASP A 1 228 ? 22.157 -20.017 22.902 1.00 39.44 278 ASP A N 1
ATOM 1628 C CA . ASP A 1 228 ? 21.561 -21.339 23.056 1.00 34.36 278 ASP A CA 1
ATOM 1629 C C . ASP A 1 228 ? 20.098 -21.362 22.632 1.00 40.14 278 ASP A C 1
ATOM 1630 O O . ASP A 1 228 ? 19.647 -22.327 22.004 1.00 38.08 278 ASP A O 1
ATOM 1635 N N . LYS A 1 229 ? 19.329 -20.344 23.018 1.00 30.68 279 LYS A N 1
ATOM 1636 C CA . LYS A 1 229 ? 17.921 -20.239 22.662 1.00 34.09 279 LYS A CA 1
ATOM 1637 C C . LYS A 1 229 ? 17.624 -18.814 22.215 1.00 33.81 279 LYS A C 1
ATOM 1638 O O . LYS A 1 229 ? 18.235 -17.855 22.703 1.00 29.83 279 LYS A O 1
ATOM 1644 N N . ILE A 1 230 ? 16.695 -18.683 21.268 1.00 33.71 280 ILE A N 1
ATOM 1645 C CA . ILE A 1 230 ? 16.143 -17.390 20.880 1.00 32.21 280 ILE A CA 1
ATOM 1646 C C . ILE A 1 230 ? 14.651 -17.422 21.140 1.00 34.55 280 ILE A C 1
ATOM 1647 O O . ILE A 1 230 ? 13.940 -18.287 20.610 1.00 26.81 280 ILE A O 1
ATOM 1652 N N . ILE A 1 231 ? 14.179 -16.467 21.932 1.00 27.69 281 ILE A N 1
ATOM 1653 C CA . ILE A 1 231 ? 12.759 -16.226 22.129 1.00 35.07 281 ILE A CA 1
ATOM 1654 C C . ILE A 1 231 ? 12.341 -15.104 21.185 1.00 24.73 281 ILE A C 1
ATOM 1655 O O . ILE A 1 231 ? 12.965 -14.033 21.165 1.00 27.31 281 ILE A O 1
ATOM 1660 N N . ILE A 1 232 ? 11.328 -15.366 20.366 1.00 26.69 282 ILE A N 1
ATOM 1661 C CA . ILE A 1 232 ? 10.812 -14.395 19.405 1.00 32.59 282 ILE A CA 1
ATOM 1662 C C . ILE A 1 232 ? 9.421 -13.962 19.855 1.00 28.15 282 ILE A C 1
ATOM 1663 O O . ILE A 1 232 ? 8.544 -14.807 20.060 1.00 28.44 282 ILE A O 1
ATOM 1668 N N . GLY A 1 233 ? 9.219 -12.647 19.997 1.00 28.77 283 GLY A N 1
ATOM 1669 C CA . GLY A 1 233 ? 7.934 -12.097 20.380 1.00 23.47 283 GLY A CA 1
ATOM 1670 C C . GLY A 1 233 ? 7.597 -10.861 19.565 1.00 25.46 283 GLY A C 1
ATOM 1671 O O . GLY A 1 233 ? 8.326 -10.480 18.641 1.00 27.32 283 GLY A O 1
ATOM 1672 N N . GLY A 1 234 ? 6.466 -10.243 19.919 1.00 25.78 284 GLY A N 1
ATOM 1673 C CA . GLY A 1 234 ? 6.019 -9.061 19.210 1.00 27.54 284 GLY A CA 1
ATOM 1674 C C . GLY A 1 234 ? 5.200 -9.430 17.987 1.00 32.02 284 GLY A C 1
ATOM 1675 O O . GLY A 1 234 ? 4.960 -10.601 17.684 1.00 26.30 284 GLY A O 1
ATOM 1676 N N . GLY A 1 235 ? 4.768 -8.394 17.262 1.00 28.85 285 GLY A N 1
ATOM 1677 C CA . GLY A 1 235 ? 3.866 -8.608 16.146 1.00 30.18 285 GLY A CA 1
ATOM 1678 C C . GLY A 1 235 ? 4.487 -9.353 14.979 1.00 26.73 285 GLY A C 1
ATOM 1679 O O . GLY A 1 235 ? 3.751 -9.859 14.126 1.00 29.96 285 GLY A O 1
ATOM 1680 N N . MET A 1 236 ? 5.823 -9.422 14.920 1.00 27.91 286 MET A N 1
ATOM 1681 C CA . MET A 1 236 ? 6.492 -10.106 13.818 1.00 30.64 286 MET A CA 1
ATOM 1682 C C . MET A 1 236 ? 6.265 -11.624 13.824 1.00 33.44 286 MET A C 1
ATOM 1683 O O . MET A 1 236 ? 6.545 -12.276 12.816 1.00 29.57 286 MET A O 1
ATOM 1688 N N . ILE A 1 237 ? 5.783 -12.202 14.929 1.00 23.80 287 ILE A N 1
ATOM 1689 C CA . ILE A 1 237 ? 5.510 -13.636 14.956 1.00 24.55 287 ILE A CA 1
ATOM 1690 C C . ILE A 1 237 ? 4.491 -14.016 13.896 1.00 26.23 287 ILE A C 1
ATOM 1691 O O . ILE A 1 237 ? 4.503 -15.146 13.403 1.00 25.31 287 ILE A O 1
ATOM 1696 N N . PHE A 1 238 ? 3.615 -13.088 13.497 1.00 24.85 288 PHE A N 1
ATOM 1697 C CA . PHE A 1 238 ? 2.555 -13.482 12.575 1.00 22.98 288 PHE A CA 1
ATOM 1698 C C . PHE A 1 238 ? 3.048 -13.721 11.152 1.00 32.52 288 PHE A C 1
ATOM 1699 O O . PHE A 1 238 ? 2.384 -14.456 10.403 1.00 29.71 288 PHE A O 1
ATOM 1707 N N . THR A 1 239 ? 4.209 -13.176 10.766 1.00 27.20 289 THR A N 1
ATOM 1708 C CA . THR A 1 239 ? 4.764 -13.585 9.479 1.00 30.02 289 THR A CA 1
ATOM 1709 C C . THR A 1 239 ? 5.351 -14.988 9.555 1.00 33.05 289 THR A C 1
ATOM 1710 O O . THR A 1 239 ? 5.263 -15.738 8.575 1.00 30.92 289 THR A O 1
ATOM 1714 N N . PHE A 1 240 ? 5.959 -15.356 10.696 1.00 26.93 290 PHE A N 1
ATOM 1715 C CA . PHE A 1 240 ? 6.352 -16.754 10.900 1.00 31.65 290 PHE A CA 1
ATOM 1716 C C . PHE A 1 240 ? 5.142 -17.676 10.799 1.00 31.58 290 PHE A C 1
ATOM 1717 O O . PHE A 1 240 ? 5.186 -18.695 10.101 1.00 28.15 290 PHE A O 1
ATOM 1725 N N . TYR A 1 241 ? 4.036 -17.317 11.474 1.00 24.97 291 TYR A N 1
ATOM 1726 C CA . TYR A 1 241 ? 2.840 -18.155 11.446 1.00 28.58 291 TYR A CA 1
ATOM 1727 C C . TYR A 1 241 ? 2.227 -18.226 10.052 1.00 29.16 291 TYR A C 1
ATOM 1728 O O . TYR A 1 241 ? 1.762 -19.291 9.624 1.00 29.73 291 TYR A O 1
ATOM 1737 N N . LYS A 1 242 ? 2.186 -17.105 9.334 1.00 26.17 292 LYS A N 1
ATOM 1738 C CA . LYS A 1 242 ? 1.681 -17.165 7.966 1.00 27.19 292 LYS A CA 1
ATOM 1739 C C . LYS A 1 242 ? 2.557 -18.058 7.101 1.00 25.34 292 LYS A C 1
ATOM 1740 O O . LYS A 1 242 ? 2.052 -18.762 6.217 1.00 29.15 292 LYS A O 1
ATOM 1746 N N . ALA A 1 243 ? 3.860 -18.089 7.383 1.00 24.97 293 ALA A N 1
ATOM 1747 C CA . ALA A 1 243 ? 4.772 -18.970 6.670 1.00 32.29 293 ALA A CA 1
ATOM 1748 C C . ALA A 1 243 ? 4.497 -20.437 6.952 1.00 35.86 293 ALA A C 1
ATOM 1749 O O . ALA A 1 243 ? 4.884 -21.285 6.146 1.00 29.14 293 ALA A O 1
ATOM 1751 N N . ARG A 1 244 ? 3.844 -20.753 8.070 1.00 28.54 294 ARG A N 1
ATOM 1752 C CA . ARG A 1 244 ? 3.404 -22.114 8.343 1.00 26.40 294 ARG A CA 1
ATOM 1753 C C . ARG A 1 244 ? 2.061 -22.435 7.706 1.00 27.70 294 ARG A C 1
ATOM 1754 O O . ARG A 1 244 ? 1.545 -23.537 7.913 1.00 23.13 294 ARG A O 1
ATOM 1762 N N . GLY A 1 245 ? 1.463 -21.499 6.979 1.00 24.60 295 GLY A N 1
ATOM 1763 C CA . GLY A 1 245 ? 0.149 -21.726 6.416 1.00 22.35 295 GLY A CA 1
ATOM 1764 C C . GLY A 1 245 ? -1.002 -21.434 7.353 1.00 24.24 295 GLY A C 1
ATOM 1765 O O . GLY A 1 245 ? -2.153 -21.713 6.995 1.00 26.52 295 GLY A O 1
ATOM 1766 N N . LEU A 1 246 ? -0.729 -20.880 8.537 1.00 24.29 296 LEU A N 1
ATOM 1767 C CA . LEU A 1 246 ? -1.778 -20.542 9.490 1.00 28.11 296 LEU A CA 1
ATOM 1768 C C . LEU A 1 246 ? -2.470 -19.238 9.105 1.00 28.59 296 LEU A C 1
ATOM 1769 O O . LEU A 1 246 ? -1.880 -18.351 8.482 1.00 31.84 296 LEU A O 1
ATOM 1774 N N . LYS A 1 247 ? -3.726 -19.123 9.502 1.00 28.14 297 LYS A N 1
ATOM 1775 C CA . LYS A 1 247 ? -4.421 -17.848 9.440 1.00 40.64 297 LYS A CA 1
ATOM 1776 C C . LYS A 1 247 ? -3.918 -16.934 10.555 1.00 30.43 297 LYS A C 1
ATOM 1777 O O . LYS A 1 247 ? -3.589 -17.393 11.655 1.00 30.06 297 LYS A O 1
ATOM 1783 N N . VAL A 1 248 ? -3.848 -15.633 10.263 1.00 28.64 298 VAL A N 1
ATOM 1784 C CA . VAL A 1 248 ? -3.343 -14.664 11.235 1.00 25.08 298 VAL A CA 1
ATOM 1785 C C . VAL A 1 248 ? -4.319 -13.503 11.397 1.00 33.76 298 VAL A C 1
ATOM 1786 O O . VAL A 1 248 ? -3.941 -12.430 11.892 1.00 29.83 298 VAL A O 1
ATOM 1790 N N . GLY A 1 249 ? -5.575 -13.714 10.998 1.00 31.01 299 GLY A N 1
ATOM 1791 C CA . GLY A 1 249 ? -6.596 -12.680 11.135 1.00 27.01 299 GLY A CA 1
ATOM 1792 C C . GLY A 1 249 ? -6.150 -11.399 10.470 1.00 30.02 299 GLY A C 1
ATOM 1793 O O . GLY A 1 249 ? -5.566 -11.411 9.381 1.00 32.95 299 GLY A O 1
ATOM 1794 N N . SER A 1 250 ? -6.380 -10.277 11.149 1.00 29.22 300 SER A N 1
ATOM 1795 C CA . SER A 1 250 ? -5.958 -8.967 10.655 1.00 31.84 300 SER A CA 1
ATOM 1796 C C . SER A 1 250 ? -4.566 -8.576 11.127 1.00 35.09 300 SER A C 1
ATOM 1797 O O . SER A 1 250 ? -4.191 -7.402 11.008 1.00 31.78 300 SER A O 1
ATOM 1800 N N . SER A 1 251 ? -3.788 -9.518 11.657 1.00 24.49 301 SER A N 1
ATOM 1801 C CA . SER A 1 251 ? -2.458 -9.175 12.129 1.00 26.55 301 SER A CA 1
ATOM 1802 C C . SER A 1 251 ? -1.607 -8.748 10.949 1.00 34.15 301 SER A C 1
ATOM 1803 O O . SER A 1 251 ? -1.673 -9.348 9.875 1.00 31.31 301 SER A O 1
ATOM 1806 N N . LEU A 1 252 ? -0.805 -7.710 11.149 1.00 31.31 302 LEU A N 1
ATOM 1807 C CA . LEU A 1 252 ? 0.012 -7.192 10.066 1.00 33.48 302 LEU A CA 1
ATOM 1808 C C . LEU A 1 252 ? 1.189 -8.126 9.823 1.00 32.08 302 LEU A C 1
ATOM 1809 O O . LEU A 1 252 ? 1.815 -8.631 10.759 1.00 27.70 302 LEU A O 1
ATOM 1814 N N . VAL A 1 253 ? 1.439 -8.411 8.550 1.00 32.13 303 VAL A N 1
ATOM 1815 C CA . VAL A 1 253 ? 2.471 -9.350 8.136 1.00 30.97 303 VAL A CA 1
ATOM 1816 C C . VAL A 1 253 ? 3.249 -8.739 6.978 1.00 38.19 303 VAL A C 1
ATOM 1817 O O . VAL A 1 253 ? 2.792 -7.805 6.313 1.00 38.97 303 VAL A O 1
ATOM 1821 N N . GLU A 1 254 ? 4.452 -9.266 6.759 1.00 33.68 304 GLU A N 1
ATOM 1822 C CA . GLU A 1 254 ? 5.290 -8.890 5.623 1.00 38.10 304 GLU A CA 1
ATOM 1823 C C . GLU A 1 254 ? 5.343 -10.091 4.687 1.00 40.99 304 GLU A C 1
ATOM 1824 O O . GLU A 1 254 ? 6.160 -10.998 4.877 1.00 39.30 304 GLU A O 1
ATOM 1830 N N . ASP A 1 255 ? 4.461 -10.094 3.683 1.00 40.35 305 ASP A N 1
ATOM 1831 C CA . ASP A 1 255 ? 4.393 -11.224 2.759 1.00 42.62 305 ASP A CA 1
ATOM 1832 C C . ASP A 1 255 ? 5.731 -11.446 2.061 1.00 43.24 305 ASP A C 1
ATOM 1833 O O . ASP A 1 255 ? 6.138 -12.588 1.827 1.00 42.05 305 ASP A O 1
ATOM 1838 N N . ASP A 1 256 ? 6.446 -10.367 1.755 1.00 40.47 306 ASP A N 1
ATOM 1839 C CA . ASP A 1 256 ? 7.758 -10.471 1.134 1.00 44.24 306 ASP A CA 1
ATOM 1840 C C . ASP A 1 256 ? 8.824 -11.034 2.071 1.00 46.29 306 ASP A C 1
ATOM 1841 O O . ASP A 1 256 ? 9.949 -11.281 1.622 1.00 46.89 306 ASP A O 1
ATOM 1846 N N . LYS A 1 257 ? 8.513 -11.240 3.351 1.00 42.32 307 LYS A N 1
ATOM 1847 C CA . LYS A 1 257 ? 9.464 -11.832 4.287 1.00 38.35 307 LYS A CA 1
ATOM 1848 C C . LYS A 1 257 ? 9.049 -13.229 4.739 1.00 36.29 307 LYS A C 1
ATOM 1849 O O . LYS A 1 257 ? 9.671 -13.791 5.647 1.00 36.53 307 LYS A O 1
ATOM 1855 N N . ILE A 1 258 ? 8.022 -13.806 4.111 1.00 35.84 308 ILE A N 1
ATOM 1856 C CA . ILE A 1 258 ? 7.564 -15.149 4.463 1.00 36.76 308 ILE A CA 1
ATOM 1857 C C . ILE A 1 258 ? 8.673 -16.174 4.238 1.00 40.09 308 ILE A C 1
ATOM 1858 O O . ILE A 1 258 ? 8.937 -17.030 5.091 1.00 40.09 308 ILE A O 1
ATOM 1863 N N . GLU A 1 259 ? 9.350 -16.102 3.092 1.00 41.83 309 GLU A N 1
ATOM 1864 C CA . GLU A 1 259 ? 10.409 -17.072 2.835 1.00 35.48 309 GLU A CA 1
ATOM 1865 C C . GLU A 1 259 ? 11.576 -16.868 3.791 1.00 40.93 309 GLU A C 1
ATOM 1866 O O . GLU A 1 259 ? 12.126 -17.835 4.328 1.00 43.56 309 GLU A O 1
ATOM 1872 N N . LEU A 1 260 ? 11.934 -15.611 4.049 1.00 37.22 310 LEU A N 1
ATOM 1873 C CA . LEU A 1 260 ? 12.942 -15.313 5.055 1.00 38.39 310 LEU A CA 1
ATOM 1874 C C . LEU A 1 260 ? 12.583 -15.931 6.402 1.00 29.81 310 LEU A C 1
ATOM 1875 O O . LEU A 1 260 ? 13.456 -16.438 7.115 1.00 34.73 310 LEU A O 1
ATOM 1880 N N . ALA A 1 261 ? 11.300 -15.924 6.762 1.00 34.76 311 ALA A N 1
ATOM 1881 C CA . ALA A 1 261 ? 10.912 -16.491 8.049 1.00 43.60 311 ALA A CA 1
ATOM 1882 C C . ALA A 1 261 ? 11.201 -17.988 8.097 1.00 41.34 311 ALA A C 1
ATOM 1883 O O . ALA A 1 261 ? 11.681 -18.505 9.117 1.00 33.90 311 ALA A O 1
ATOM 1885 N N . LYS A 1 262 ? 10.936 -18.698 6.994 1.00 35.91 312 LYS A N 1
ATOM 1886 C CA . LYS A 1 262 ? 11.287 -20.115 6.936 1.00 39.68 312 LYS A CA 1
ATOM 1887 C C . LYS A 1 262 ? 12.795 -20.317 7.052 1.00 37.36 312 LYS A C 1
ATOM 1888 O O . LYS A 1 262 ? 13.252 -21.241 7.739 1.00 36.35 312 LYS A O 1
ATOM 1894 N N . LYS A 1 263 ? 13.592 -19.463 6.393 1.00 42.85 313 LYS A N 1
ATOM 1895 C CA . LYS A 1 263 ? 15.043 -19.646 6.445 1.00 43.23 313 LYS A CA 1
ATOM 1896 C C . LYS A 1 263 ?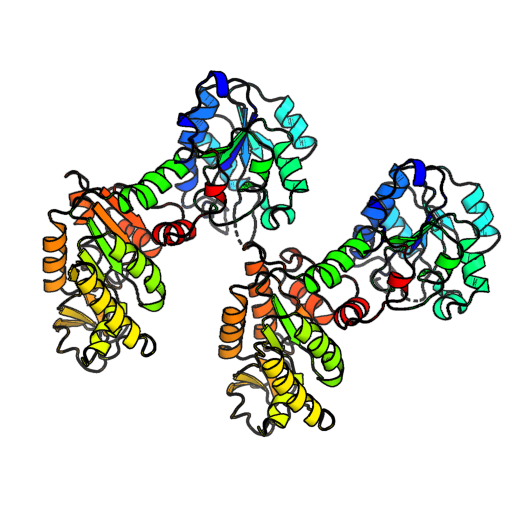 15.580 -19.465 7.863 1.00 44.19 313 LYS A C 1
ATOM 1897 O O . LYS A 1 263 ? 16.493 -20.189 8.286 1.00 42.22 313 LYS A O 1
ATOM 1903 N N . LEU A 1 264 ? 15.024 -18.505 8.616 1.00 40.65 314 LEU A N 1
ATOM 1904 C CA . LEU A 1 264 ? 15.484 -18.294 9.986 1.00 47.07 314 LEU A CA 1
ATOM 1905 C C . LEU A 1 264 ? 15.215 -19.522 10.844 1.00 37.94 314 LEU A C 1
ATOM 1906 O O . LEU A 1 264 ? 16.060 -19.917 11.656 1.00 40.04 314 LEU A O 1
ATOM 1911 N N . GLU A 1 265 ? 14.031 -20.127 10.695 1.00 41.56 315 GLU A N 1
ATOM 1912 C CA . GLU A 1 265 ? 13.735 -21.339 11.452 1.00 42.31 315 GLU A CA 1
ATOM 1913 C C . GLU A 1 265 ? 14.705 -22.452 11.079 1.00 38.30 315 GLU A C 1
ATOM 1914 O O . GLU A 1 265 ? 15.235 -23.133 11.964 1.00 39.45 315 GLU A O 1
ATOM 1920 N N . GLU A 1 266 ? 14.978 -22.626 9.777 1.00 37.99 316 GLU A N 1
ATOM 1921 C CA . GLU A 1 266 ? 15.949 -23.635 9.354 1.00 41.78 316 GLU A CA 1
ATOM 1922 C C . GLU A 1 266 ? 17.330 -23.322 9.921 1.00 39.88 316 GLU A C 1
ATOM 1923 O O . GLU A 1 266 ? 17.998 -24.198 10.488 1.00 41.15 316 GLU A O 1
ATOM 1929 N N . MET A 1 267 ? 17.766 -22.061 9.800 1.00 39.63 317 MET A N 1
ATOM 1930 C CA . MET A 1 267 ? 19.089 -21.674 10.281 1.00 40.68 317 MET A CA 1
ATOM 1931 C C . MET A 1 267 ? 19.238 -21.951 11.771 1.00 43.42 317 MET A C 1
ATOM 1932 O O . MET A 1 267 ? 20.308 -22.374 12.222 1.00 40.21 317 MET A O 1
ATOM 1937 N N . ALA A 1 268 ? 18.170 -21.734 12.548 1.00 39.13 318 ALA A N 1
ATOM 1938 C CA . ALA A 1 268 ? 18.217 -22.025 13.978 1.00 40.71 318 ALA A CA 1
ATOM 1939 C C . ALA A 1 268 ? 18.554 -23.488 14.230 1.00 34.36 318 ALA A C 1
ATOM 1940 O O . ALA A 1 268 ? 19.428 -23.809 15.048 1.00 32.34 318 ALA A O 1
ATOM 1942 N N . LYS A 1 269 ? 17.847 -24.393 13.551 1.00 39.57 319 LYS A N 1
ATOM 1943 C CA . LYS A 1 269 ? 18.079 -25.818 13.761 1.00 38.24 319 LYS A CA 1
ATOM 1944 C C . LYS A 1 269 ? 19.506 -26.199 13.381 1.00 39.09 319 LYS A C 1
ATOM 1945 O O . LYS A 1 269 ? 20.192 -26.895 14.140 1.00 36.80 319 LYS A O 1
ATOM 1951 N N . ALA A 1 270 ? 19.982 -25.715 12.230 1.00 36.26 320 ALA A N 1
ATOM 1952 C CA . ALA A 1 270 ? 21.328 -26.060 11.786 1.00 33.49 320 ALA A CA 1
ATOM 1953 C C . ALA A 1 270 ? 22.384 -25.622 12.797 1.00 44.81 320 ALA A C 1
ATOM 1954 O O . ALA A 1 270 ? 23.374 -26.331 13.009 1.00 41.88 320 ALA A O 1
ATOM 1956 N N . LYS A 1 271 ? 22.188 -24.480 13.457 1.00 34.80 321 LYS A N 1
ATOM 1957 C CA . LYS A 1 271 ? 23.221 -23.975 14.352 1.00 36.51 321 LYS A CA 1
ATOM 1958 C C . LYS A 1 271 ? 23.043 -24.419 15.797 1.00 38.93 321 LYS A C 1
ATOM 1959 O O . LYS A 1 271 ? 23.848 -24.033 16.653 1.00 45.19 321 LYS A O 1
ATOM 1965 N N . GLY A 1 272 ? 22.041 -25.241 16.090 1.00 38.88 322 GLY A N 1
ATOM 1966 C CA . GLY A 1 272 ? 21.863 -25.717 17.447 1.00 40.56 322 GLY A CA 1
ATOM 1967 C C . GLY A 1 272 ? 21.151 -24.737 18.347 1.00 39.22 322 GLY A C 1
ATOM 1968 O O . GLY A 1 272 ? 21.332 -24.782 19.570 1.00 40.85 322 GLY A O 1
ATOM 1969 N N . VAL A 1 273 ? 20.339 -23.854 17.774 1.00 34.49 323 VAL A N 1
ATOM 1970 C CA . VAL A 1 273 ? 19.627 -22.824 18.521 1.00 44.70 323 VAL A CA 1
ATOM 1971 C C . VAL A 1 273 ? 18.183 -23.275 18.701 1.00 37.29 323 VAL A C 1
ATOM 1972 O O . VAL A 1 273 ? 17.489 -23.570 17.720 1.00 38.94 323 VAL A O 1
ATOM 1976 N N . GLN A 1 274 ? 17.729 -23.340 19.952 1.00 36.76 324 GLN A N 1
ATOM 1977 C CA . GLN A 1 274 ? 16.314 -23.564 20.217 1.00 33.93 324 GLN A CA 1
ATOM 1978 C C . GLN A 1 274 ? 15.568 -22.270 19.917 1.00 36.95 324 GLN A C 1
ATOM 1979 O O . GLN A 1 274 ? 15.774 -21.250 20.581 1.00 34.47 324 GLN A O 1
ATOM 1985 N N . LEU A 1 275 ? 14.740 -22.302 18.885 1.00 39.24 325 LEU A N 1
ATOM 1986 C CA . LEU A 1 275 ? 13.910 -21.173 18.502 1.00 35.28 325 LEU A CA 1
ATOM 1987 C C . LEU A 1 275 ? 12.554 -21.331 19.179 1.00 43.14 325 LEU A C 1
ATOM 1988 O O . LEU A 1 275 ? 11.894 -22.362 19.014 1.00 39.01 325 LEU A O 1
ATOM 1993 N N . LEU A 1 276 ? 12.153 -20.326 19.956 1.00 35.97 326 LEU A N 1
ATOM 1994 C CA . LEU A 1 276 ? 10.908 -20.367 20.712 1.00 34.37 326 LEU A CA 1
ATOM 1995 C C . LEU A 1 276 ? 9.993 -19.257 20.225 1.00 30.42 326 LEU A C 1
ATOM 1996 O O . LEU A 1 276 ? 10.337 -18.076 20.345 1.00 30.64 326 LEU A O 1
ATOM 2001 N N . LEU A 1 277 ? 8.844 -19.637 19.668 1.00 27.55 327 LEU A N 1
ATOM 2002 C CA . LEU A 1 277 ? 7.752 -18.727 19.355 1.00 30.53 327 LEU A CA 1
ATOM 2003 C C . LEU A 1 277 ? 6.560 -19.030 20.242 1.00 31.93 327 LEU A C 1
ATOM 2004 O O . LEU A 1 277 ? 6.428 -20.144 20.759 1.00 26.33 327 LEU A O 1
ATOM 2009 N N . PRO A 1 278 ? 5.672 -18.053 20.460 1.00 23.85 328 PRO A N 1
ATOM 2010 C CA . PRO A 1 278 ? 4.511 -18.308 21.314 1.00 28.71 328 PRO A CA 1
ATOM 2011 C C . PRO A 1 278 ? 3.591 -19.352 20.702 1.00 29.60 328 PRO A C 1
ATOM 2012 O O . PRO A 1 278 ? 3.520 -19.521 19.476 1.00 23.38 328 PRO A O 1
ATOM 2016 N N . THR A 1 279 ? 2.880 -20.056 21.580 1.00 24.13 329 THR A N 1
ATOM 2017 C CA . THR A 1 279 ? 1.834 -20.976 21.173 1.00 24.78 329 THR A CA 1
ATOM 2018 C C . THR A 1 279 ? 0.443 -20.422 21.413 1.00 29.99 329 THR A C 1
ATOM 2019 O O . THR A 1 279 ? -0.541 -21.041 20.981 1.00 26.23 329 THR A O 1
ATOM 2023 N N . ASP A 1 280 ? 0.328 -19.291 22.103 1.00 22.23 330 ASP A N 1
ATOM 2024 C CA . ASP A 1 280 ? -0.961 -18.635 22.273 1.00 23.90 330 ASP A CA 1
ATOM 2025 C C . ASP A 1 280 ? -0.759 -17.127 22.272 1.00 24.22 330 ASP A C 1
ATOM 2026 O O . ASP A 1 280 ? 0.312 -16.620 22.622 1.00 24.18 330 ASP A O 1
ATOM 2031 N N . VAL A 1 281 ? -1.801 -16.411 21.868 1.00 24.63 331 VAL A N 1
ATOM 2032 C CA . VAL A 1 281 ? -1.732 -14.967 21.723 1.00 27.73 331 VAL A CA 1
ATOM 2033 C C . VAL A 1 281 ? -3.025 -14.363 22.252 1.00 24.22 331 VAL A C 1
ATOM 2034 O O . VAL A 1 281 ? -4.061 -15.022 22.319 1.00 24.68 331 VAL A O 1
ATOM 2038 N N . VAL A 1 282 ? -2.938 -13.105 22.676 1.00 26.30 332 VAL A N 1
ATOM 2039 C CA . VAL A 1 282 ? -4.107 -12.297 23.000 1.00 19.34 332 VAL A CA 1
ATOM 2040 C C . VAL A 1 282 ? -4.441 -11.498 21.749 1.00 23.44 332 VAL A C 1
ATOM 2041 O O . VAL A 1 282 ? -3.618 -10.697 21.286 1.00 24.61 332 VAL A O 1
ATOM 2045 N N . VAL A 1 283 ? -5.638 -11.709 21.193 1.00 23.25 333 VAL A N 1
ATOM 2046 C CA . VAL A 1 283 ? -6.047 -11.038 19.959 1.00 21.49 333 VAL A CA 1
ATOM 2047 C C . VAL A 1 283 ? -7.093 -9.991 20.278 1.00 20.62 333 VAL A C 1
ATOM 2048 O O . VAL A 1 283 ? -7.835 -10.105 21.259 1.00 24.03 333 VAL A O 1
ATOM 2052 N N . ALA A 1 284 ? -7.140 -8.957 19.439 1.00 24.66 334 ALA A N 1
ATOM 2053 C CA . ALA A 1 284 ? -8.026 -7.813 19.622 1.00 20.36 334 ALA A CA 1
ATOM 2054 C C . ALA A 1 284 ? -8.832 -7.584 18.353 1.00 25.14 334 ALA A C 1
ATOM 2055 O O . ALA A 1 284 ? -8.343 -7.820 17.246 1.00 20.72 334 ALA A O 1
ATOM 2057 N N . ASP A 1 285 ? -10.073 -7.115 18.506 1.00 26.97 335 ASP A N 1
ATOM 2058 C CA . ASP A 1 285 ? -10.836 -6.819 17.296 1.00 35.25 335 ASP A CA 1
ATOM 2059 C C . ASP A 1 285 ? -10.493 -5.456 16.694 1.00 30.21 335 ASP A C 1
ATOM 2060 O O . ASP A 1 285 ? -11.056 -5.097 15.658 1.00 26.78 335 ASP A O 1
ATOM 2065 N N . LYS A 1 286 ? -9.595 -4.695 17.309 1.00 29.05 336 LYS A N 1
ATOM 2066 C CA . LYS A 1 286 ? -9.060 -3.488 16.689 1.00 36.98 336 LYS A CA 1
ATOM 2067 C C . LYS A 1 286 ? -7.849 -3.047 17.499 1.00 31.39 336 LYS A C 1
ATOM 2068 O O . LYS A 1 286 ? -7.629 -3.514 18.619 1.00 28.28 336 LYS A O 1
ATOM 2074 N N . PHE A 1 287 ? -7.054 -2.148 16.910 1.00 25.52 337 PHE A N 1
ATOM 2075 C CA . PHE A 1 287 ? -5.807 -1.697 17.527 1.00 22.97 337 PHE A CA 1
ATOM 2076 C C . PHE A 1 287 ? -6.145 -0.578 18.505 1.00 31.67 337 PHE A C 1
ATOM 2077 O O . PHE A 1 287 ? -6.080 0.615 18.181 1.00 25.12 337 PHE A O 1
ATOM 2085 N N . ASP A 1 288 ? -6.504 -0.976 19.726 1.00 24.17 338 ASP A N 1
ATOM 2086 C CA . ASP A 1 288 ? -7.105 -0.079 20.706 1.00 25.90 338 ASP A CA 1
ATOM 2087 C C . ASP A 1 288 ? -6.872 -0.678 22.088 1.00 28.59 338 ASP A C 1
ATOM 2088 O O . ASP A 1 288 ? -7.071 -1.881 22.283 1.00 24.21 338 ASP A O 1
ATOM 2093 N N . ALA A 1 289 ? -6.452 0.159 23.042 1.00 24.27 339 ALA A N 1
ATOM 2094 C CA . ALA A 1 289 ? -6.360 -0.313 24.416 1.00 24.49 339 ALA A CA 1
ATOM 2095 C C . ALA A 1 289 ? -7.713 -0.772 24.946 1.00 29.90 339 ALA A C 1
ATOM 2096 O O . ALA A 1 289 ? -7.758 -1.580 25.877 1.00 27.64 339 ALA A O 1
ATOM 2098 N N . ASN A 1 290 ? -8.817 -0.319 24.349 1.00 22.58 340 ASN A N 1
ATOM 2099 C CA . ASN A 1 290 ? -10.148 -0.706 24.792 1.00 21.27 340 ASN A CA 1
ATOM 2100 C C . ASN A 1 290 ? -10.779 -1.779 23.926 1.00 27.60 340 ASN A C 1
ATOM 2101 O O . ASN A 1 290 ? -11.973 -2.024 24.062 1.00 24.08 340 ASN A O 1
ATOM 2106 N N . ALA A 1 291 ? -10.013 -2.408 23.032 1.00 23.96 341 ALA A N 1
ATOM 2107 C CA . ALA A 1 291 ? -10.573 -3.432 22.166 1.00 27.25 341 ALA A CA 1
ATOM 2108 C C . ALA A 1 291 ? -11.169 -4.583 22.967 1.00 24.74 341 ALA A C 1
ATOM 2109 O O . ALA A 1 291 ? -10.762 -4.870 24.093 1.00 26.29 341 ALA A O 1
ATOM 2111 N N . ASN A 1 292 ? -12.130 -5.257 22.351 1.00 22.58 342 ASN A N 1
ATOM 2112 C CA . ASN A 1 292 ? -12.486 -6.592 22.791 1.00 31.02 342 ASN A CA 1
ATOM 2113 C C . ASN A 1 292 ? -11.304 -7.516 22.549 1.00 30.52 342 ASN A C 1
ATOM 2114 O O . ASN A 1 292 ? -10.488 -7.280 21.652 1.00 25.22 342 ASN A O 1
ATOM 2119 N N . THR A 1 293 ? -11.193 -8.558 23.379 1.00 26.88 343 THR A N 1
ATOM 2120 C CA . THR A 1 293 ? -10.049 -9.461 23.326 1.00 29.58 343 THR A CA 1
ATOM 2121 C C . THR A 1 293 ? -10.506 -10.904 23.450 1.00 31.23 343 THR A C 1
ATOM 2122 O O . THR A 1 293 ? -11.583 -11.200 23.979 1.00 30.69 343 THR A O 1
ATOM 2126 N N . GLN A 1 294 ? -9.647 -11.797 22.956 1.00 29.96 344 GLN A N 1
ATOM 2127 C CA . GLN A 1 294 ? -9.709 -13.227 23.223 1.00 35.45 344 GLN A CA 1
ATOM 2128 C C . GLN A 1 294 ? -8.279 -13.734 23.356 1.00 27.98 344 GLN A C 1
ATOM 2129 O O . GLN A 1 294 ? -7.349 -13.159 22.787 1.00 26.87 344 GLN A O 1
ATOM 2135 N N . THR A 1 295 ? -8.104 -14.805 24.121 1.00 24.20 345 THR A N 1
ATOM 2136 C CA . THR A 1 295 ? -6.833 -15.513 24.198 1.00 24.92 345 THR A CA 1
ATOM 2137 C C . THR A 1 295 ? -7.005 -16.838 23.469 1.00 29.37 345 THR A C 1
ATOM 2138 O O . THR A 1 295 ? -7.871 -17.638 23.839 1.00 22.26 345 THR A O 1
ATOM 2142 N N . VAL A 1 296 ? -6.208 -17.054 22.426 1.00 30.60 346 VAL A N 1
ATOM 2143 C CA . VAL A 1 296 ? -6.414 -18.191 21.527 1.00 26.00 346 VAL A CA 1
ATOM 2144 C C . VAL A 1 296 ? -5.087 -18.881 21.269 1.00 24.68 346 VAL A C 1
ATOM 2145 O O . VAL A 1 296 ? -4.027 -18.253 21.380 1.00 24.86 346 VAL A O 1
ATOM 2149 N N . PRO A 1 297 ? -5.097 -20.167 20.940 1.00 27.42 347 PRO A N 1
ATOM 2150 C CA . PRO A 1 297 ? -3.889 -20.788 20.392 1.00 27.45 347 PRO A CA 1
ATOM 2151 C C . PRO A 1 297 ? -3.587 -20.195 19.023 1.00 28.58 347 PRO A C 1
ATOM 2152 O O . PRO A 1 297 ? -4.497 -19.807 18.283 1.00 30.18 347 PRO A O 1
ATOM 2156 N N . ILE A 1 298 ? -2.293 -20.130 18.684 1.00 24.46 348 ILE A N 1
ATOM 2157 C CA . ILE A 1 298 ? -1.878 -19.521 17.426 1.00 24.93 348 ILE A CA 1
ATOM 2158 C C . ILE A 1 298 ? -2.401 -20.284 16.212 1.00 33.41 348 ILE A C 1
ATOM 2159 O O . ILE A 1 298 ? -2.317 -19.780 15.086 1.00 27.37 348 ILE A O 1
ATOM 2164 N N . THR A 1 299 ? -2.956 -21.476 16.411 1.00 25.03 349 THR A N 1
ATOM 2165 C CA . THR A 1 299 ? -3.494 -22.266 15.312 1.00 38.14 349 THR A CA 1
ATOM 2166 C C . THR A 1 299 ? -4.958 -21.963 15.031 1.00 39.60 349 THR A C 1
ATOM 2167 O O . THR A 1 299 ? -5.532 -22.552 14.105 1.00 41.70 349 THR A O 1
ATOM 2171 N N . ALA A 1 300 ? -5.564 -21.042 15.780 1.00 30.28 350 ALA A N 1
ATOM 2172 C CA . ALA A 1 300 ? -6.980 -20.731 15.638 1.00 35.92 350 ALA A CA 1
ATOM 2173 C C . ALA A 1 300 ? -7.205 -19.234 15.826 1.00 34.99 350 ALA A C 1
ATOM 2174 O O . ALA A 1 300 ? -8.021 -18.791 16.636 1.00 32.92 350 ALA A O 1
ATOM 2176 N N . ILE A 1 301 ? -6.468 -18.426 15.075 1.00 28.52 351 ILE A N 1
ATOM 2177 C CA . ILE A 1 301 ? -6.648 -16.984 15.167 1.00 26.78 351 ILE A CA 1
ATOM 2178 C C . ILE A 1 301 ? -7.933 -16.605 14.434 1.00 31.78 351 ILE A C 1
ATOM 2179 O O . ILE A 1 301 ? -8.083 -16.918 13.245 1.00 30.96 351 ILE A O 1
ATOM 2184 N N . PRO A 1 302 ? -8.880 -15.940 15.096 1.00 35.20 352 PRO A N 1
ATOM 2185 C CA . PRO A 1 302 ? -10.155 -15.617 14.443 1.00 34.03 352 PRO A CA 1
ATOM 2186 C C . PRO A 1 302 ? -9.991 -14.577 13.341 1.00 32.61 352 PRO A C 1
ATOM 2187 O O . PRO A 1 302 ? -9.216 -13.626 13.465 1.00 30.19 352 PRO A O 1
ATOM 2191 N N . ASP A 1 303 ? -10.778 -14.743 12.281 1.00 33.68 353 ASP A N 1
ATOM 2192 C CA . ASP A 1 303 ? -10.761 -13.805 11.164 1.00 34.33 353 ASP A CA 1
ATOM 2193 C C . ASP A 1 303 ? -11.065 -12.384 11.633 1.00 32.61 353 ASP A C 1
ATOM 2194 O O . ASP A 1 303 ? -11.957 -12.160 12.456 1.00 28.47 353 ASP A O 1
ATOM 2199 N N . GLY A 1 304 ? -10.315 -11.422 11.107 1.00 34.28 354 GLY A N 1
ATOM 2200 C CA . GLY A 1 304 ? -10.531 -10.033 11.450 1.00 33.28 354 GLY A CA 1
ATOM 2201 C C . GLY A 1 304 ? -10.010 -9.588 12.804 1.00 34.79 354 GLY A C 1
ATOM 2202 O O . GLY A 1 304 ? -10.230 -8.424 13.166 1.00 36.77 354 GLY A O 1
ATOM 2203 N N . TRP A 1 305 ? -9.330 -10.461 13.562 1.00 26.02 355 TRP A N 1
ATOM 2204 C CA . TRP A 1 305 ? -8.696 -10.097 14.831 1.00 32.34 355 TRP A CA 1
ATOM 2205 C C . TRP A 1 305 ? -7.178 -10.097 14.688 1.00 31.08 355 TRP A C 1
ATOM 2206 O O . TRP A 1 305 ? -6.620 -10.817 13.854 1.00 28.55 355 TRP A O 1
ATOM 2217 N N . MET A 1 306 ? -6.505 -9.294 15.520 1.00 24.38 356 MET A N 1
ATOM 2218 C CA . MET A 1 306 ? -5.062 -9.117 15.418 1.00 28.16 356 MET A CA 1
ATOM 2219 C C . MET A 1 306 ? -4.409 -9.421 16.759 1.00 30.24 356 MET A C 1
ATOM 2220 O O . MET A 1 306 ? -4.982 -9.139 17.816 1.00 24.78 356 MET A O 1
ATOM 2225 N N . GLY A 1 307 ? -3.215 -10.008 16.712 1.00 24.56 357 GLY A N 1
ATOM 2226 C CA . GLY A 1 307 ? -2.537 -10.395 17.932 1.00 29.31 357 GLY A CA 1
ATOM 2227 C C . GLY A 1 307 ? -1.766 -9.225 18.511 1.00 30.37 357 GLY A C 1
ATOM 2228 O O . GLY A 1 307 ? -0.902 -8.667 17.833 1.00 24.79 357 GLY A O 1
ATOM 2229 N N . LEU A 1 308 ? -2.085 -8.829 19.748 1.00 22.31 358 LEU A N 1
ATOM 2230 C CA . LEU A 1 308 ? -1.446 -7.677 20.379 1.00 23.27 358 LEU A CA 1
ATOM 2231 C C . LEU A 1 308 ? -0.627 -8.047 21.612 1.00 24.11 358 LEU A C 1
ATOM 2232 O O . LEU A 1 308 ? 0.045 -7.178 22.170 1.00 23.54 358 LEU A O 1
ATOM 2237 N N . ASP A 1 309 ? -0.637 -9.308 22.044 1.00 26.35 359 ASP A N 1
ATOM 2238 C CA . ASP A 1 309 ? 0.267 -9.743 23.106 1.00 27.64 359 ASP A CA 1
ATOM 2239 C C . ASP A 1 309 ? 0.452 -11.255 22.980 1.00 23.94 359 ASP A C 1
ATOM 2240 O O . ASP A 1 309 ? -0.346 -11.934 22.335 1.00 20.51 359 ASP A O 1
ATOM 2245 N N . ILE A 1 310 ? 1.533 -11.773 23.580 1.00 22.10 360 ILE A N 1
ATOM 2246 C CA . ILE A 1 310 ? 1.671 -13.222 23.750 1.00 23.84 360 ILE A CA 1
ATOM 2247 C C . ILE A 1 310 ? 0.774 -13.660 24.900 1.00 31.12 360 ILE A C 1
ATOM 2248 O O . ILE A 1 310 ? 0.461 -12.873 25.804 1.00 25.75 360 ILE A O 1
ATOM 2253 N N . GLY A 1 311 ? 0.347 -14.924 24.868 1.00 26.55 361 GLY A N 1
ATOM 2254 C CA . GLY A 1 311 ? -0.621 -15.408 25.819 1.00 25.54 361 GLY A CA 1
ATOM 2255 C C . GLY A 1 311 ? 0.022 -15.970 27.073 1.00 27.24 361 GLY A C 1
ATOM 2256 O O . GLY A 1 311 ? 1.254 -16.069 27.188 1.00 22.19 361 GLY A O 1
ATOM 2257 N N . PRO A 1 312 ? -0.813 -16.356 28.046 1.00 26.89 362 PRO A N 1
ATOM 2258 C CA . PRO A 1 312 ? -0.251 -16.824 29.323 1.00 23.72 362 PRO A CA 1
ATOM 2259 C C . PRO A 1 312 ? 0.547 -18.108 29.193 1.00 23.24 362 PRO A C 1
ATOM 2260 O O . PRO A 1 312 ? 1.574 -18.244 29.876 1.00 21.42 362 PRO A O 1
ATOM 2264 N N . ASP A 1 313 ? 0.118 -19.056 28.341 1.00 26.83 363 ASP A N 1
ATOM 2265 C CA . ASP A 1 313 ? 0.905 -20.283 28.150 1.00 31.24 363 ASP A CA 1
ATOM 2266 C C . ASP A 1 313 ? 2.282 -19.973 27.593 1.00 24.82 363 ASP A C 1
ATOM 2267 O O . ASP A 1 313 ? 3.272 -20.617 27.965 1.00 23.23 363 ASP A O 1
ATOM 2272 N N . SER A 1 314 ? 2.360 -18.995 26.683 1.00 22.10 364 SER A N 1
ATOM 2273 C CA . SER A 1 314 ? 3.649 -18.601 26.126 1.00 20.54 364 SER A CA 1
ATOM 2274 C C . SER A 1 314 ? 4.486 -17.870 27.165 1.00 23.34 364 SER A C 1
ATOM 2275 O O . SER A 1 314 ? 5.712 -18.026 27.197 1.00 21.85 364 SER A O 1
ATOM 2278 N N . VAL A 1 315 ? 3.846 -17.076 28.029 1.00 24.04 365 VAL A N 1
ATOM 2279 C CA . VAL A 1 315 ? 4.595 -16.427 29.105 1.00 21.52 365 VAL A CA 1
ATOM 2280 C C . VAL A 1 315 ? 5.236 -17.476 30.009 1.00 21.49 365 VAL A C 1
ATOM 2281 O O . VAL A 1 315 ? 6.405 -17.357 30.404 1.00 24.67 365 VAL A O 1
ATOM 2285 N N . LYS A 1 316 ? 4.487 -18.528 30.341 1.00 25.06 366 LYS A N 1
ATOM 2286 C CA . LYS A 1 316 ? 5.037 -19.579 31.191 1.00 28.36 366 LYS A CA 1
ATOM 2287 C C . LYS A 1 316 ? 6.186 -20.304 30.496 1.00 25.60 366 LYS A C 1
ATOM 2288 O O . LYS A 1 316 ? 7.250 -20.531 31.091 1.00 25.15 366 LYS A O 1
ATOM 2294 N N . THR A 1 317 ? 5.975 -20.696 29.234 1.00 27.95 367 THR A N 1
ATOM 2295 C CA . THR A 1 317 ? 7.029 -21.350 28.463 1.00 28.02 367 THR A CA 1
ATOM 2296 C C . THR A 1 317 ? 8.287 -20.494 28.413 1.00 28.27 367 THR A C 1
ATOM 2297 O O . THR A 1 317 ? 9.399 -20.997 28.616 1.00 27.81 367 THR A O 1
ATOM 2301 N N . PHE A 1 318 ? 8.137 -19.192 28.139 1.00 23.67 368 PHE A N 1
ATOM 2302 C CA . PHE A 1 318 ? 9.326 -18.354 28.023 1.00 21.65 368 PHE A CA 1
ATOM 2303 C C . PHE A 1 318 ? 10.010 -18.206 29.376 1.00 24.11 368 PHE A C 1
ATOM 2304 O O . PHE A 1 318 ? 11.244 -18.277 29.472 1.00 21.90 368 PHE A O 1
ATOM 2312 N N . ASN A 1 319 ? 9.226 -17.992 30.435 1.00 22.57 369 ASN A N 1
ATOM 2313 C CA . ASN A 1 319 ? 9.833 -17.883 31.754 1.00 25.69 369 ASN A CA 1
ATOM 2314 C C . ASN A 1 319 ? 10.610 -19.140 32.103 1.00 25.81 369 ASN A C 1
ATOM 2315 O O . ASN A 1 319 ? 11.752 -19.057 32.567 1.00 28.56 369 ASN A O 1
ATOM 2320 N N . ASP A 1 320 ? 10.006 -20.314 31.887 1.00 28.55 370 ASP A N 1
ATOM 2321 C CA . ASP A 1 320 ? 10.699 -21.573 32.161 1.00 29.34 370 ASP A CA 1
ATOM 2322 C C . ASP A 1 320 ? 12.011 -21.660 31.390 1.00 30.65 370 ASP A C 1
ATOM 2323 O O . ASP A 1 320 ? 13.051 -22.014 31.955 1.00 33.47 370 ASP A O 1
ATOM 2328 N N . ALA A 1 321 ? 11.983 -21.309 30.099 1.00 27.84 371 ALA A N 1
ATOM 2329 C CA . ALA A 1 321 ? 13.188 -21.326 29.273 1.00 31.37 371 ALA A CA 1
ATOM 2330 C C . ALA A 1 321 ? 14.282 -20.403 29.806 1.00 32.45 371 ALA A C 1
ATOM 2331 O O . ALA A 1 321 ? 15.465 -20.647 29.563 1.00 29.24 371 ALA A O 1
ATOM 2333 N N . LEU A 1 322 ? 13.911 -19.332 30.505 1.00 28.80 372 LEU A N 1
ATOM 2334 C CA . LEU A 1 322 ? 14.867 -18.363 31.030 1.00 28.10 372 LEU A CA 1
ATOM 2335 C C . LEU A 1 322 ? 15.351 -18.702 32.436 1.00 27.56 372 LEU A C 1
ATOM 2336 O O . LEU A 1 322 ? 16.297 -18.074 32.924 1.00 26.38 372 LEU A O 1
ATOM 2341 N N . ALA A 1 323 ? 14.716 -19.670 33.089 1.00 28.99 373 ALA A N 1
ATOM 2342 C CA . ALA A 1 323 ? 14.832 -19.806 34.535 1.00 31.54 373 ALA A CA 1
ATOM 2343 C C . ALA A 1 323 ? 16.257 -20.126 34.975 1.00 36.87 373 ALA A C 1
ATOM 2344 O O . ALA A 1 323 ? 16.647 -19.778 36.095 1.00 40.30 373 ALA A O 1
ATOM 2346 N N . ASP A 1 324 ? 17.053 -20.761 34.113 1.00 29.40 374 ASP A N 1
ATOM 2347 C CA . ASP A 1 324 ? 18.440 -21.076 34.426 1.00 37.27 374 ASP A CA 1
ATOM 2348 C C . ASP A 1 324 ? 19.431 -20.327 33.532 1.00 39.38 374 ASP A C 1
ATOM 2349 O O . ASP A 1 324 ? 20.580 -20.748 33.405 1.00 31.61 374 ASP A O 1
ATOM 2354 N N . ALA A 1 325 ? 19.013 -19.237 32.897 1.00 32.49 375 ALA A N 1
ATOM 2355 C CA . ALA A 1 325 ? 19.906 -18.520 32.001 1.00 35.36 375 ALA A CA 1
ATOM 2356 C C . ALA A 1 325 ? 21.055 -17.882 32.777 1.00 32.81 375 ALA A C 1
ATOM 2357 O O . ALA A 1 325 ? 20.902 -17.471 33.929 1.00 39.92 375 ALA A O 1
ATOM 2359 N N . LYS A 1 326 ? 22.228 -17.820 32.145 1.00 33.55 376 LYS A N 1
ATOM 2360 C CA . LYS A 1 326 ? 23.340 -17.068 32.706 1.00 35.09 376 LYS A CA 1
ATOM 2361 C C . LYS A 1 326 ? 23.682 -15.814 31.912 1.00 32.95 376 LYS A C 1
ATOM 2362 O O . LYS A 1 326 ? 24.424 -14.962 32.414 1.00 36.71 376 LYS A O 1
ATOM 2368 N N . THR A 1 327 ? 23.177 -15.685 30.692 1.00 34.78 377 THR A N 1
ATOM 2369 C CA . THR A 1 327 ? 23.262 -14.457 29.914 1.00 30.55 377 THR A CA 1
ATOM 2370 C C . THR A 1 327 ? 21.928 -14.295 29.210 1.00 31.19 377 THR A C 1
ATOM 2371 O O . THR A 1 327 ? 21.406 -15.268 28.663 1.00 31.82 377 THR A O 1
ATOM 2375 N N . VAL A 1 328 ? 21.366 -13.084 29.236 1.00 33.54 378 VAL A N 1
ATOM 2376 C CA . VAL A 1 328 ? 20.179 -12.757 28.452 1.00 26.16 378 VAL A CA 1
ATOM 2377 C C . VAL A 1 328 ? 20.416 -11.422 27.758 1.00 29.46 378 VAL A C 1
ATOM 2378 O O . VAL A 1 328 ? 20.888 -10.465 28.386 1.00 30.40 378 VAL A O 1
ATOM 2382 N N . VAL A 1 329 ? 20.111 -11.369 26.464 1.00 26.38 379 VAL A N 1
ATOM 2383 C CA . VAL A 1 329 ? 20.074 -10.131 25.692 1.00 29.93 379 VAL A CA 1
ATOM 2384 C C . VAL A 1 329 ? 18.635 -9.924 25.247 1.00 30.80 379 VAL A C 1
ATOM 2385 O O . VAL A 1 329 ? 18.045 -10.816 24.628 1.00 26.75 379 VAL A O 1
ATOM 2389 N N . TRP A 1 330 ? 18.064 -8.758 25.558 1.00 28.36 380 TRP A N 1
ATOM 2390 C CA . TRP A 1 330 ? 16.665 -8.485 25.242 1.00 21.17 380 TRP A CA 1
ATOM 2391 C C . TRP A 1 330 ? 16.558 -7.258 24.347 1.00 23.45 380 TRP A C 1
ATOM 2392 O O . TRP A 1 330 ? 16.976 -6.163 24.727 1.00 29.65 380 TRP A O 1
ATOM 2403 N N . ASN A 1 331 ? 15.966 -7.428 23.180 1.00 26.78 381 ASN A N 1
ATOM 2404 C CA . ASN A 1 331 ? 15.753 -6.303 22.282 1.00 28.43 381 ASN A CA 1
ATOM 2405 C C . ASN A 1 331 ? 14.364 -6.436 21.665 1.00 27.77 381 ASN A C 1
ATOM 2406 O O . ASN A 1 331 ? 14.169 -7.214 20.727 1.00 31.71 381 ASN A O 1
ATOM 2411 N N . GLY A 1 332 ? 13.409 -5.659 22.176 1.00 26.88 382 GLY A N 1
ATOM 2412 C CA . GLY A 1 332 ? 12.096 -5.571 21.573 1.00 32.46 382 GLY A CA 1
ATOM 2413 C C . GLY A 1 332 ? 11.003 -6.138 22.459 1.00 33.26 382 GLY A C 1
ATOM 2414 O O . GLY A 1 332 ? 11.140 -7.219 23.041 1.00 33.13 382 GLY A O 1
ATOM 2415 N N . PRO A 1 333 ? 9.900 -5.401 22.580 1.00 31.63 383 PRO A N 1
ATOM 2416 C CA . PRO A 1 333 ? 8.780 -5.837 23.436 1.00 30.44 383 PRO A CA 1
ATOM 2417 C C . PRO A 1 333 ? 7.987 -6.997 22.849 1.00 28.22 383 PRO A C 1
ATOM 2418 O O . PRO A 1 333 ? 7.974 -7.238 21.642 1.00 26.82 383 PRO A O 1
ATOM 2422 N N . MET A 1 334 ? 7.272 -7.697 23.735 1.00 22.66 384 MET A N 1
ATOM 2423 C CA . MET A 1 334 ? 6.540 -8.907 23.364 1.00 24.29 384 MET A CA 1
ATOM 2424 C C . MET A 1 334 ? 5.150 -8.630 22.819 1.00 26.35 384 MET A C 1
ATOM 2425 O O . MET A 1 334 ? 4.487 -9.564 22.339 1.00 21.90 384 MET A O 1
ATOM 2430 N N . GLY A 1 335 ? 4.698 -7.383 22.905 1.00 22.46 385 GLY A N 1
ATOM 2431 C CA . GLY A 1 335 ? 3.327 -7.021 22.590 1.00 22.04 385 GLY A CA 1
ATOM 2432 C C . GLY A 1 335 ? 3.201 -5.520 22.773 1.00 18.29 385 GLY A C 1
ATOM 2433 O O . GLY A 1 335 ? 4.187 -4.828 23.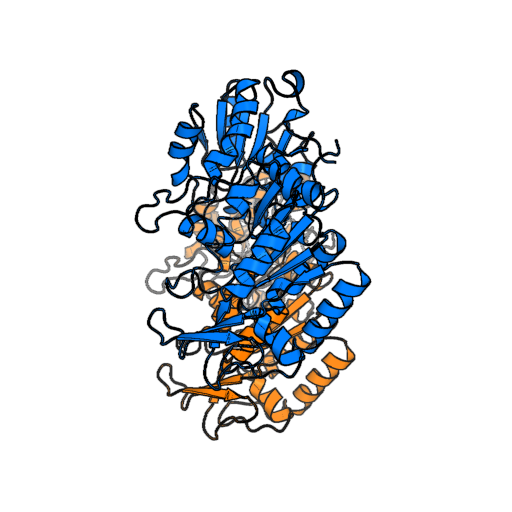069 1.00 22.22 385 GLY A O 1
ATOM 2434 N N . VAL A 1 336 ? 1.973 -5.024 22.601 1.00 21.77 386 VAL A N 1
ATOM 2435 C CA . VAL A 1 336 ? 1.718 -3.590 22.755 1.00 22.39 386 VAL A CA 1
ATOM 2436 C C . VAL A 1 336 ? 1.596 -3.252 24.237 1.00 25.35 386 VAL A C 1
ATOM 2437 O O . VAL A 1 336 ? 0.488 -3.056 24.753 1.00 23.61 386 VAL A O 1
ATOM 2441 N N . PHE A 1 337 ? 2.738 -3.167 24.927 1.00 22.23 387 PHE A N 1
ATOM 2442 C CA . PHE A 1 337 ? 2.740 -2.989 26.376 1.00 23.42 387 PHE A CA 1
ATOM 2443 C C . PHE A 1 337 ? 2.199 -1.632 26.806 1.00 30.74 387 PHE A C 1
ATOM 2444 O O . PHE A 1 337 ? 1.891 -1.459 27.987 1.00 25.84 387 PHE A O 1
ATOM 2452 N N . GLU A 1 338 ? 2.099 -0.666 25.885 1.00 27.49 388 GLU A N 1
ATOM 2453 C CA . GLU A 1 338 ? 1.454 0.612 26.189 1.00 28.16 388 GLU A CA 1
ATOM 2454 C C . GLU A 1 338 ? -0.030 0.460 26.508 1.00 33.64 388 GLU A C 1
ATOM 2455 O O . GLU A 1 338 ? -0.621 1.370 27.108 1.00 25.93 388 GLU A O 1
ATOM 2461 N N . PHE A 1 339 ? -0.648 -0.654 26.089 1.00 22.01 389 PHE A N 1
ATOM 2462 C CA . PHE A 1 339 ? -2.039 -0.957 26.368 1.00 23.10 389 PHE A CA 1
ATOM 2463 C C . PHE A 1 339 ? -2.112 -1.902 27.553 1.00 27.11 389 PHE A C 1
ATOM 2464 O O . PHE A 1 339 ? -1.665 -3.059 27.431 1.00 24.69 389 PHE A O 1
ATOM 2472 N N . PRO A 1 340 ? -2.717 -1.505 28.674 1.00 25.67 390 PRO A N 1
ATOM 2473 C CA . PRO A 1 340 ? -2.696 -2.377 29.869 1.00 24.71 390 PRO A CA 1
ATOM 2474 C C . PRO A 1 340 ? -3.173 -3.815 29.629 1.00 24.20 390 PRO A C 1
ATOM 2475 O O . PRO A 1 340 ? -2.499 -4.747 30.088 1.00 25.78 390 PRO A O 1
ATOM 2479 N N . LYS A 1 341 ? -4.281 -4.029 28.897 1.00 26.98 391 LYS A N 1
ATOM 2480 C CA . LYS A 1 341 ? -4.762 -5.380 28.580 1.00 28.30 391 LYS A CA 1
ATOM 2481 C C . LYS A 1 341 ? -3.756 -6.211 27.802 1.00 26.04 391 LYS A C 1
ATOM 2482 O O . LYS A 1 341 ? -3.938 -7.434 27.695 1.00 23.62 391 LYS A O 1
ATOM 2488 N N . PHE A 1 342 ? -2.761 -5.575 27.182 1.00 22.11 392 PHE A N 1
ATOM 2489 C CA . PHE A 1 342 ? -1.812 -6.288 26.336 1.00 23.90 392 PHE A CA 1
ATOM 2490 C C . PHE A 1 342 ? -0.387 -6.176 26.849 1.00 23.93 392 PHE A C 1
ATOM 2491 O O . PHE A 1 342 ? 0.564 -6.343 26.074 1.00 22.79 392 PHE A O 1
ATOM 2499 N N . ALA A 1 343 ? -0.219 -5.892 28.138 1.00 19.41 393 ALA A N 1
ATOM 2500 C CA . ALA A 1 343 ? 1.094 -5.602 28.686 1.00 18.52 393 ALA A CA 1
ATOM 2501 C C . ALA A 1 343 ? 1.737 -6.802 29.368 1.00 25.12 393 ALA A C 1
ATOM 2502 O O . ALA A 1 343 ? 2.959 -6.795 29.565 1.00 23.34 393 ALA A O 1
ATOM 2504 N N . ASN A 1 344 ? 0.945 -7.826 29.719 1.00 22.28 394 ASN A N 1
ATOM 2505 C CA . ASN A 1 344 ? 1.442 -8.897 30.585 1.00 25.75 394 ASN A CA 1
ATOM 2506 C C . ASN A 1 344 ? 2.638 -9.616 29.977 1.00 20.19 394 ASN A C 1
ATOM 2507 O O . ASN A 1 344 ? 3.584 -9.964 30.695 1.00 24.39 394 ASN A O 1
ATOM 2512 N N . GLY A 1 345 ? 2.643 -9.805 28.655 1.00 22.67 395 GLY A N 1
ATOM 2513 C CA . GLY A 1 345 ? 3.795 -10.438 28.005 1.00 21.94 395 GLY A CA 1
ATOM 2514 C C . GLY A 1 345 ? 5.110 -9.710 28.249 1.00 25.14 395 GLY A C 1
ATOM 2515 O O . GLY A 1 345 ? 6.110 -10.312 28.649 1.00 21.99 395 GLY A O 1
ATOM 2516 N N . THR A 1 346 ? 5.126 -8.399 28.021 1.00 21.74 396 THR A N 1
ATOM 2517 C CA . THR A 1 346 ? 6.349 -7.623 28.199 1.00 18.78 396 THR A CA 1
ATOM 2518 C C . THR A 1 346 ? 6.693 -7.446 29.669 1.00 20.88 396 THR A C 1
ATOM 2519 O O . THR A 1 346 ? 7.852 -7.593 30.069 1.00 22.47 396 THR A O 1
ATOM 2523 N N . VAL A 1 347 ? 5.700 -7.134 30.493 1.00 23.19 397 VAL A N 1
ATOM 2524 C CA . VAL A 1 347 ? 5.979 -6.896 31.905 1.00 22.26 397 VAL A CA 1
ATOM 2525 C C . VAL A 1 347 ? 6.488 -8.169 32.575 1.00 21.36 397 VAL A C 1
ATOM 2526 O O . VAL A 1 347 ? 7.420 -8.123 33.384 1.00 19.79 397 VAL A O 1
ATOM 2530 N N A SER A 1 348 ? 5.886 -9.321 32.250 0.56 21.67 398 SER A N 1
ATOM 2531 N N B SER A 1 348 ? 5.900 -9.323 32.242 0.44 21.67 398 SER A N 1
ATOM 2532 C CA A SER A 1 348 ? 6.334 -10.584 32.836 0.56 23.29 398 SER A CA 1
ATOM 2533 C CA B SER A 1 348 ? 6.346 -10.571 32.861 0.44 23.29 398 SER A CA 1
ATOM 2534 C C A SER A 1 348 ? 7.774 -10.893 32.459 0.56 23.04 398 SER A C 1
ATOM 2535 C C B SER A 1 348 ? 7.773 -10.918 32.457 0.44 23.04 398 SER A C 1
ATOM 2536 O O A SER A 1 348 ? 8.573 -11.305 33.306 0.56 23.71 398 SER A O 1
ATOM 2537 O O B SER A 1 348 ? 8.562 -11.379 33.288 0.44 23.70 398 SER A O 1
ATOM 2542 N N . ILE A 1 349 ? 8.119 -10.727 31.184 1.00 22.28 399 ILE A N 1
ATOM 2543 C CA . ILE A 1 349 ? 9.482 -11.007 30.745 1.00 20.98 399 ILE A CA 1
ATOM 2544 C C . ILE A 1 349 ? 10.460 -10.035 31.392 1.00 24.81 399 ILE A C 1
ATOM 2545 O O . ILE A 1 349 ? 11.527 -10.438 31.869 1.00 22.44 399 ILE A O 1
ATOM 2550 N N . ALA A 1 350 ? 10.118 -8.741 31.406 1.00 23.23 400 ALA A N 1
ATOM 2551 C CA . ALA A 1 350 ? 10.952 -7.745 32.073 1.00 20.41 400 ALA A CA 1
ATOM 2552 C C . ALA A 1 350 ? 11.214 -8.131 33.519 1.00 21.10 400 ALA A C 1
ATOM 2553 O O . ALA A 1 350 ? 12.343 -8.021 34.013 1.00 24.13 400 ALA A O 1
ATOM 2555 N N A ASN A 1 351 ? 10.183 -8.586 34.225 0.60 24.21 401 ASN A N 1
ATOM 2556 N N B ASN A 1 351 ? 10.156 -8.560 34.225 0.40 24.18 401 ASN A N 1
ATOM 2557 C CA A ASN A 1 351 ? 10.390 -8.902 35.630 0.60 26.40 401 ASN A CA 1
ATOM 2558 C CA B ASN A 1 351 ? 10.283 -8.934 35.633 0.40 26.35 401 ASN A CA 1
ATOM 2559 C C A ASN A 1 351 ? 11.059 -10.249 35.842 0.60 27.19 401 ASN A C 1
ATOM 2560 C C B ASN A 1 351 ? 11.112 -10.201 35.796 0.40 27.13 401 ASN A C 1
ATOM 2561 O O A ASN A 1 351 ? 11.688 -10.455 36.886 0.60 25.19 401 ASN A O 1
ATOM 2562 O O B ASN A 1 351 ? 11.891 -10.320 36.750 0.40 25.28 401 ASN A O 1
ATOM 2571 N N . THR A 1 352 ? 10.952 -11.165 34.884 1.00 21.84 402 THR A N 1
ATOM 2572 C CA . THR A 1 352 ? 11.759 -12.379 34.966 1.00 24.56 402 THR A CA 1
ATOM 2573 C C . THR A 1 352 ? 13.243 -12.034 34.874 1.00 27.22 402 THR A C 1
ATOM 2574 O O . THR A 1 352 ? 14.055 -12.515 35.677 1.00 25.14 402 THR A O 1
ATOM 2578 N N . LEU A 1 353 ? 13.618 -11.178 33.917 1.00 19.90 403 LEU A N 1
ATOM 2579 C CA . LEU A 1 353 ? 15.028 -10.806 33.805 1.00 22.68 403 LEU A CA 1
ATOM 2580 C C . LEU A 1 353 ? 15.496 -10.094 35.059 1.00 27.34 403 LEU A C 1
ATOM 2581 O O . LEU A 1 353 ? 16.603 -10.352 35.559 1.00 24.41 403 LEU A O 1
ATOM 2586 N N . ALA A 1 354 ? 14.653 -9.206 35.595 1.00 26.36 404 ALA A N 1
ATOM 2587 C CA . ALA A 1 354 ? 15.009 -8.512 36.827 1.00 29.47 404 ALA A CA 1
ATOM 2588 C C . ALA A 1 354 ? 15.308 -9.498 37.953 1.00 26.60 404 ALA A C 1
ATOM 2589 O O . ALA A 1 354 ? 16.172 -9.239 38.792 1.00 27.42 404 ALA A O 1
ATOM 2591 N N . GLY A 1 355 ? 14.587 -10.619 38.008 1.00 27.08 405 GLY A N 1
ATOM 2592 C CA . GLY A 1 355 ? 14.875 -11.609 39.029 1.00 30.59 405 GLY A CA 1
ATOM 2593 C C . GLY A 1 355 ? 16.078 -12.480 38.729 1.00 30.39 405 GLY A C 1
ATOM 2594 O O . GLY A 1 355 ? 16.628 -13.106 39.645 1.00 28.93 405 GLY A O 1
ATOM 2595 N N . LEU A 1 356 ? 16.512 -12.522 37.468 1.00 29.89 406 LEU A N 1
ATOM 2596 C CA . LEU A 1 356 ? 17.700 -13.294 37.108 1.00 31.64 406 LEU A CA 1
ATOM 2597 C C . LEU A 1 356 ? 18.993 -12.583 37.500 1.00 36.54 406 LEU A C 1
ATOM 2598 O O . LEU A 1 356 ? 19.955 -13.245 37.909 1.00 33.78 406 LEU A O 1
ATOM 2603 N N . THR A 1 357 ? 19.026 -11.250 37.402 1.00 29.82 407 THR A N 1
ATOM 2604 C CA . THR A 1 357 ? 20.250 -10.499 37.685 1.00 29.77 407 THR A CA 1
ATOM 2605 C C . THR A 1 357 ? 20.828 -10.787 39.066 1.00 34.87 407 THR A C 1
ATOM 2606 O O . THR A 1 357 ? 22.041 -11.052 39.157 1.00 34.54 407 THR A O 1
ATOM 2610 N N . PRO A 1 358 ? 20.058 -10.751 40.162 1.00 37.47 408 PRO A N 1
ATOM 2611 C CA . PRO A 1 358 ? 20.647 -11.087 41.470 1.00 44.98 408 PRO A CA 1
ATOM 2612 C C . PRO A 1 358 ? 21.105 -12.534 41.593 1.00 40.13 408 PRO A C 1
ATOM 2613 O O . PRO A 1 358 ? 21.829 -12.846 42.545 1.00 54.29 408 PRO A O 1
ATOM 2617 N N . LYS A 1 359 ? 20.725 -13.426 40.682 1.00 38.91 409 LYS A N 1
ATOM 2618 C CA . LYS A 1 359 ? 21.150 -14.816 40.770 1.00 37.62 409 LYS A CA 1
ATOM 2619 C C . LYS A 1 359 ? 22.419 -15.102 39.977 1.00 45.04 409 LYS A C 1
ATOM 2620 O O . LYS A 1 359 ? 22.773 -16.273 39.817 1.00 48.78 409 LYS A O 1
ATOM 2626 N N . GLY A 1 360 ? 23.106 -14.069 39.475 1.00 41.46 410 GLY A N 1
ATOM 2627 C CA . GLY A 1 360 ? 24.339 -14.234 38.725 1.00 37.15 410 GLY A CA 1
ATOM 2628 C C . GLY A 1 360 ? 24.193 -14.101 37.226 1.00 38.23 410 GLY A C 1
ATOM 2629 O O . GLY A 1 360 ? 25.205 -14.114 36.510 1.00 36.12 410 GLY A O 1
ATOM 2630 N N . CYS A 1 361 ? 22.971 -13.983 36.729 1.00 36.51 411 CYS A N 1
ATOM 2631 C CA . CYS A 1 361 ? 22.770 -13.930 35.294 1.00 33.09 411 CYS A CA 1
ATOM 2632 C C . CYS A 1 361 ? 23.103 -12.529 34.783 1.00 39.76 411 CYS A C 1
ATOM 2633 O O . CYS A 1 361 ? 22.865 -11.530 35.472 1.00 37.91 411 CYS A O 1
ATOM 2636 N N . ILE A 1 362 ? 23.690 -12.458 33.588 1.00 38.63 412 ILE A N 1
ATOM 2637 C CA . ILE A 1 362 ? 24.036 -11.189 32.949 1.00 31.77 412 ILE A CA 1
ATOM 2638 C C . ILE A 1 362 ? 22.861 -10.773 32.069 1.00 33.67 412 ILE A C 1
ATOM 2639 O O . ILE A 1 362 ? 22.594 -11.415 31.049 1.00 32.17 412 ILE A O 1
ATOM 2644 N N . THR A 1 363 ? 22.177 -9.679 32.427 1.00 23.65 413 THR A N 1
ATOM 2645 C CA . THR A 1 363 ? 20.975 -9.247 31.713 1.00 27.62 413 THR A CA 1
ATOM 2646 C C . THR A 1 363 ? 21.263 -7.930 30.996 1.00 31.88 413 THR A C 1
ATOM 2647 O O . THR A 1 363 ? 21.606 -6.929 31.640 1.00 29.55 413 THR A O 1
ATOM 2651 N N . ILE A 1 364 ? 21.113 -7.929 29.670 1.00 24.75 414 ILE A N 1
ATOM 2652 C CA . ILE A 1 364 ? 21.515 -6.815 28.812 1.00 28.62 414 ILE A CA 1
ATOM 2653 C C . ILE A 1 364 ? 20.311 -6.366 27.996 1.00 30.46 414 ILE A C 1
ATOM 2654 O O . ILE A 1 364 ? 19.728 -7.173 27.266 1.00 28.16 414 ILE A O 1
ATOM 2659 N N . ILE A 1 365 ? 19.973 -5.072 28.070 1.00 32.36 415 ILE A N 1
ATOM 2660 C CA . ILE A 1 365 ? 18.806 -4.518 27.374 1.00 34.15 415 ILE A CA 1
ATOM 2661 C C . ILE A 1 365 ? 19.270 -3.566 26.277 1.00 40.00 415 ILE A C 1
ATOM 2662 O O . ILE A 1 365 ? 20.209 -2.785 26.471 1.00 39.88 415 ILE A O 1
ATOM 2667 N N . GLY A 1 366 ? 18.591 -3.621 25.129 1.00 42.49 416 GLY A N 1
ATOM 2668 C CA . GLY A 1 366 ? 18.853 -2.717 24.023 1.00 49.46 416 GLY A CA 1
ATOM 2669 C C . GLY A 1 366 ? 17.613 -2.331 23.229 1.00 50.14 416 GLY A C 1
ATOM 2670 O O . GLY A 1 366 ? 16.738 -3.172 22.972 1.00 45.14 416 GLY A O 1
ATOM 2671 N N . GLY A 1 367 ? 17.525 -1.069 22.834 1.00 49.44 417 GLY A N 1
ATOM 2672 C CA . GLY A 1 367 ? 16.454 -0.603 21.959 1.00 44.44 417 GLY A CA 1
ATOM 2673 C C . GLY A 1 367 ? 15.540 0.401 22.643 1.00 50.02 417 GLY A C 1
ATOM 2674 O O . GLY A 1 367 ? 15.255 0.299 23.842 1.00 52.55 417 GLY A O 1
ATOM 2675 N N . GLY A 1 368 ? 15.061 1.377 21.868 1.00 51.91 418 GLY A N 1
ATOM 2676 C CA . GLY A 1 368 ? 14.253 2.439 22.448 1.00 50.79 418 GLY A CA 1
ATOM 2677 C C . GLY A 1 368 ? 13.010 1.921 23.148 1.00 56.92 418 GLY A C 1
ATOM 2678 O O . GLY A 1 368 ? 12.692 2.342 24.264 1.00 47.18 418 GLY A O 1
ATOM 2679 N N . ASP A 1 369 ? 12.301 0.984 22.512 1.00 52.74 419 ASP A N 1
ATOM 2680 C CA . ASP A 1 369 ? 11.047 0.502 23.079 1.00 60.87 419 ASP A CA 1
ATOM 2681 C C . ASP A 1 369 ? 11.266 -0.463 24.239 1.00 53.07 419 ASP A C 1
ATOM 2682 O O . ASP A 1 369 ? 10.421 -0.537 25.138 1.00 46.70 419 ASP A O 1
ATOM 2687 N N . SER A 1 370 ? 12.376 -1.207 24.241 1.00 53.91 420 SER A N 1
ATOM 2688 C CA . SER A 1 370 ? 12.673 -2.064 25.385 1.00 49.40 420 SER A CA 1
ATOM 2689 C C . SER A 1 370 ? 13.015 -1.243 26.626 1.00 44.07 420 SER A C 1
ATOM 2690 O O . SER A 1 370 ? 12.689 -1.657 27.744 1.00 44.91 420 SER A O 1
ATOM 2693 N N . VAL A 1 371 ? 13.646 -0.074 26.456 1.00 47.96 421 VAL A N 1
ATOM 2694 C CA . VAL A 1 371 ? 13.937 0.778 27.609 1.00 50.10 421 VAL A CA 1
ATOM 2695 C C . VAL A 1 371 ? 12.665 1.461 28.125 1.00 47.61 421 VAL A C 1
ATOM 2696 O O . VAL A 1 371 ? 12.460 1.574 29.343 1.00 42.48 421 VAL A O 1
ATOM 2700 N N . ALA A 1 372 ? 11.787 1.924 27.223 1.00 39.88 422 ALA A N 1
ATOM 2701 C CA . ALA A 1 372 ? 10.463 2.371 27.666 1.00 39.41 422 ALA A CA 1
ATOM 2702 C C . ALA A 1 372 ? 9.676 1.233 28.317 1.00 33.61 422 ALA A C 1
ATOM 2703 O O . ALA A 1 372 ? 8.855 1.475 29.215 1.00 31.79 422 ALA A O 1
ATOM 2705 N N . ALA A 1 373 ? 9.909 -0.007 27.876 1.00 24.77 423 ALA A N 1
ATOM 2706 C CA . ALA A 1 373 ? 9.226 -1.153 28.468 1.00 27.18 423 ALA A CA 1
ATOM 2707 C C . ALA A 1 373 ? 9.746 -1.441 29.876 1.00 27.99 423 ALA A C 1
ATOM 2708 O O . ALA A 1 373 ? 8.957 -1.685 30.802 1.00 20.52 423 ALA A O 1
ATOM 2710 N N . VAL A 1 374 ? 11.070 -1.416 30.068 1.00 30.26 424 VAL A N 1
ATOM 2711 C CA . VAL A 1 374 ? 11.577 -1.717 31.408 1.00 35.18 424 VAL A CA 1
ATOM 2712 C C . VAL A 1 374 ? 11.228 -0.583 32.370 1.00 32.34 424 VAL A C 1
ATOM 2713 O O . VAL A 1 374 ? 11.077 -0.808 33.577 1.00 30.14 424 VAL A O 1
ATOM 2717 N N . GLU A 1 375 ? 11.041 0.639 31.865 1.00 30.25 425 GLU A N 1
ATOM 2718 C CA . GLU A 1 375 ? 10.567 1.701 32.747 1.00 31.28 425 GLU A CA 1
ATOM 2719 C C . GLU A 1 375 ? 9.123 1.453 33.144 1.00 30.08 425 GLU A C 1
ATOM 2720 O O . GLU A 1 375 ? 8.771 1.535 34.328 1.00 29.21 425 GLU A O 1
ATOM 2726 N N . GLN A 1 376 ? 8.277 1.122 32.166 1.00 27.31 426 GLN A N 1
ATOM 2727 C CA . GLN A 1 376 ? 6.865 0.877 32.451 1.00 30.86 426 GLN A CA 1
ATOM 2728 C C . GLN A 1 376 ? 6.678 -0.360 33.319 1.00 32.52 426 GLN A C 1
ATOM 2729 O O . GLN A 1 376 ? 5.722 -0.432 34.103 1.00 31.06 426 GLN A O 1
ATOM 2735 N N . ALA A 1 377 ? 7.575 -1.336 33.195 1.00 26.07 427 ALA A N 1
ATOM 2736 C CA . ALA A 1 377 ? 7.517 -2.559 33.976 1.00 25.57 427 ALA A CA 1
ATOM 2737 C C . ALA A 1 377 ? 8.195 -2.421 35.329 1.00 32.65 427 ALA A C 1
ATOM 2738 O O . ALA A 1 377 ? 8.238 -3.397 36.082 1.00 31.15 427 ALA A O 1
ATOM 2740 N N . GLY A 1 378 ? 8.761 -1.258 35.633 1.00 29.19 428 GLY A N 1
ATOM 2741 C CA . GLY A 1 378 ? 9.373 -1.031 36.934 1.00 31.38 428 GLY A CA 1
ATOM 2742 C C . GLY A 1 378 ? 10.630 -1.830 37.226 1.00 23.21 428 GLY A C 1
ATOM 2743 O O . GLY A 1 378 ? 10.847 -2.227 38.381 1.00 23.72 428 GLY A O 1
ATOM 2744 N N . VAL A 1 379 ? 11.486 -2.047 36.220 1.00 21.42 429 VAL A N 1
ATOM 2745 C CA . VAL A 1 379 ? 12.721 -2.807 36.411 1.00 23.26 429 VAL A CA 1
ATOM 2746 C C . VAL A 1 379 ? 13.929 -2.070 35.836 1.00 22.48 429 VAL A C 1
ATOM 2747 O O . VAL A 1 379 ? 14.986 -2.671 35.602 1.00 25.21 429 VAL A O 1
ATOM 2751 N N . ALA A 1 380 ? 13.802 -0.758 35.625 1.00 23.79 430 ALA A N 1
ATOM 2752 C CA . ALA A 1 380 ? 14.800 -0.053 34.818 1.00 28.10 430 ALA A CA 1
ATOM 2753 C C . ALA A 1 380 ? 16.190 -0.057 35.466 1.00 33.60 430 ALA A C 1
ATOM 2754 O O . ALA A 1 380 ? 17.201 0.027 34.763 1.00 29.94 430 ALA A O 1
ATOM 2756 N N . GLU A 1 381 ? 16.277 -0.147 36.789 1.00 29.89 431 GLU A N 1
ATOM 2757 C CA . GLU A 1 381 ? 17.576 -0.216 37.443 1.00 30.62 431 GLU A CA 1
ATOM 2758 C C . GLU A 1 381 ? 17.965 -1.636 37.814 1.00 32.35 431 GLU A C 1
ATOM 2759 O O . GLU A 1 381 ? 18.951 -1.828 38.525 1.00 34.25 431 GLU A O 1
ATOM 2765 N N . LYS A 1 382 ? 17.217 -2.638 37.367 1.00 22.98 432 LYS A N 1
ATOM 2766 C CA . LYS A 1 382 ? 17.416 -3.982 37.893 1.00 31.62 432 LYS A CA 1
ATOM 2767 C C . LYS A 1 382 ? 18.217 -4.903 36.961 1.00 28.94 432 LYS A C 1
ATOM 2768 O O . LYS A 1 382 ? 18.330 -6.103 37.247 1.00 28.39 432 LYS A O 1
ATOM 2774 N N . MET A 1 383 ? 18.785 -4.376 35.877 1.00 28.91 433 MET A N 1
ATOM 2775 C CA . MET A 1 383 ? 19.546 -5.170 34.916 1.00 26.87 433 MET A CA 1
ATOM 2776 C C . MET A 1 383 ? 21.058 -4.996 35.106 1.00 31.61 433 MET A C 1
ATOM 2777 O O . MET A 1 383 ? 21.540 -4.122 35.840 1.00 29.19 433 MET A O 1
ATOM 2782 N N . SER A 1 384 ? 21.814 -5.864 34.430 1.00 30.48 434 SER A N 1
ATOM 2783 C CA . SER A 1 384 ? 23.260 -5.681 34.368 1.00 30.62 434 SER A CA 1
ATOM 2784 C C . SER A 1 384 ? 23.609 -4.439 33.564 1.00 28.95 434 SER A C 1
ATOM 2785 O O . SER A 1 384 ? 24.396 -3.599 34.011 1.00 26.01 434 SER A O 1
ATOM 2788 N N . HIS A 1 385 ? 23.000 -4.284 32.396 1.00 28.07 435 HIS A N 1
ATOM 2789 C CA . HIS A 1 385 ? 23.429 -3.263 31.456 1.00 29.40 435 HIS A CA 1
ATOM 2790 C C . HIS A 1 385 ? 22.255 -2.868 30.580 1.00 33.93 435 HIS A C 1
ATOM 2791 O O . HIS A 1 385 ? 21.578 -3.739 30.030 1.00 32.20 435 HIS A O 1
ATOM 2798 N N . ILE A 1 386 ? 22.021 -1.565 30.451 1.00 23.14 436 ILE A N 1
ATOM 2799 C CA . ILE A 1 386 ? 21.068 -1.014 29.500 1.00 27.02 436 ILE A CA 1
ATOM 2800 C C . ILE A 1 386 ? 21.839 -0.058 28.606 1.00 36.99 436 ILE A C 1
ATOM 2801 O O . ILE A 1 386 ? 22.455 0.896 29.096 1.00 39.54 436 ILE A O 1
ATOM 2806 N N . SER A 1 387 ? 21.818 -0.312 27.305 1.00 42.77 437 SER A N 1
ATOM 2807 C CA . SER A 1 387 ? 22.751 0.371 26.423 1.00 47.63 437 SER A CA 1
ATOM 2808 C C . SER A 1 387 ? 22.339 1.820 26.222 1.00 60.51 437 SER A C 1
ATOM 2809 O O . SER A 1 387 ? 21.183 2.110 25.895 1.00 58.63 437 SER A O 1
ATOM 2812 N N . THR A 1 388 ? 23.307 2.727 26.407 1.00 60.38 438 THR A N 1
ATOM 2813 C CA . THR A 1 388 ? 23.073 4.161 26.284 1.00 61.91 438 THR A CA 1
ATOM 2814 C C . THR A 1 388 ? 23.024 4.641 24.837 1.00 66.77 438 THR A C 1
ATOM 2815 O O . THR A 1 388 ? 22.482 5.723 24.578 1.00 76.10 438 THR A O 1
ATOM 2819 N N . GLY A 1 389 ? 23.581 3.884 23.895 1.00 60.49 439 GLY A N 1
ATOM 2820 C CA . GLY A 1 389 ? 23.620 4.336 22.519 1.00 58.31 439 GLY A CA 1
ATOM 2821 C C . GLY A 1 389 ? 22.841 3.429 21.593 1.00 65.35 439 GLY A C 1
ATOM 2822 O O . GLY A 1 389 ? 23.344 2.374 21.199 1.00 63.80 439 GLY A O 1
ATOM 2823 N N . GLY A 1 390 ? 21.621 3.831 21.233 1.00 59.89 440 GLY A N 1
ATOM 2824 C CA . GLY A 1 390 ? 20.734 3.003 20.435 1.00 58.77 440 GLY A CA 1
ATOM 2825 C C . GLY A 1 390 ? 21.269 2.541 19.093 1.00 57.33 440 GLY A C 1
ATOM 2826 O O . GLY A 1 390 ? 21.315 1.334 18.825 1.00 51.40 440 GLY A O 1
ATOM 2827 N N . GLY A 1 391 ? 21.674 3.488 18.241 1.00 55.42 441 GLY A N 1
ATOM 2828 C CA . GLY A 1 391 ? 22.145 3.129 16.910 1.00 56.79 441 GLY A CA 1
ATOM 2829 C C . GLY A 1 391 ? 23.496 2.438 16.904 1.00 65.13 441 GLY A C 1
ATOM 2830 O O . GLY A 1 391 ? 23.797 1.651 15.997 1.00 55.82 441 GLY A O 1
ATOM 2831 N N . ALA A 1 392 ? 24.336 2.727 17.894 1.00 61.75 442 ALA A N 1
ATOM 2832 C CA . ALA A 1 3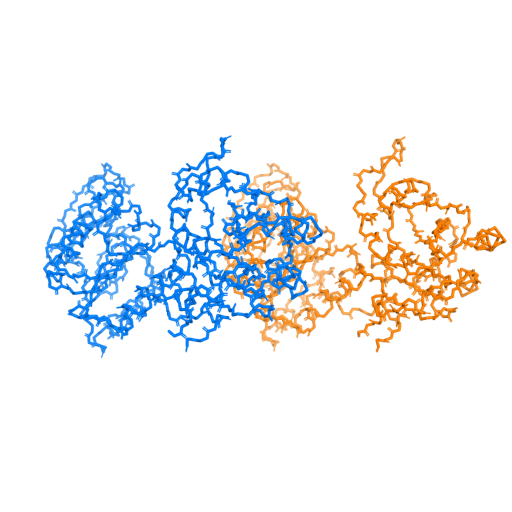92 ? 25.574 1.970 18.012 1.00 63.30 442 ALA A CA 1
ATOM 2833 C C . ALA A 1 392 ? 25.330 0.584 18.601 1.00 54.19 442 ALA A C 1
ATOM 2834 O O . ALA A 1 392 ? 26.023 -0.365 18.219 1.00 56.57 442 ALA A O 1
ATOM 2836 N N . SER A 1 393 ? 24.360 0.452 19.520 1.00 61.09 443 SER A N 1
ATOM 2837 C CA . SER A 1 393 ? 24.042 -0.850 20.110 1.00 53.03 443 SER A CA 1
ATOM 2838 C C . SER A 1 393 ? 23.733 -1.881 19.036 1.00 59.73 443 SER A C 1
ATOM 2839 O O . SER A 1 393 ? 24.266 -2.996 19.060 1.00 62.90 443 SER A O 1
ATOM 2842 N N . LEU A 1 394 ? 22.869 -1.523 18.080 1.00 65.62 444 LEU A N 1
ATOM 2843 C CA . LEU A 1 394 ? 22.454 -2.481 17.059 1.00 65.62 444 LEU A CA 1
ATOM 2844 C C . LEU A 1 394 ? 23.628 -2.895 16.183 1.00 59.53 444 LEU A C 1
ATOM 2845 O O . LEU A 1 394 ? 23.798 -4.082 15.881 1.00 58.15 444 LEU A O 1
ATOM 2850 N N . GLU A 1 395 ? 24.464 -1.933 15.784 1.00 65.53 445 GLU A N 1
ATOM 2851 C CA . GLU A 1 395 ? 25.576 -2.234 14.884 1.00 65.82 445 GLU A CA 1
ATOM 2852 C C . GLU A 1 395 ? 26.643 -3.093 15.551 1.00 64.17 445 GLU A C 1
ATOM 2853 O O . GLU A 1 395 ? 27.333 -3.867 14.876 1.00 70.48 445 GLU A O 1
ATOM 2859 N N . LEU A 1 396 ? 26.814 -2.951 16.860 1.00 53.33 446 LEU A N 1
ATOM 2860 C CA . LEU A 1 396 ? 27.751 -3.803 17.572 1.00 60.19 446 LEU A CA 1
ATOM 2861 C C . LEU A 1 396 ? 27.175 -5.201 17.762 1.00 62.09 446 LEU A C 1
ATOM 2862 O O . LEU A 1 396 ? 27.849 -6.201 17.490 1.00 57.89 446 LEU A O 1
ATOM 2867 N N . LEU A 1 397 ? 25.922 -5.282 18.233 1.00 67.25 447 LEU A N 1
ATOM 2868 C CA . LEU A 1 397 ? 25.179 -6.538 18.267 1.00 63.31 447 LEU A CA 1
ATOM 2869 C C . LEU A 1 397 ? 25.004 -7.135 16.878 1.00 63.85 447 LEU A C 1
ATOM 2870 O O . LEU A 1 397 ? 24.558 -8.282 16.764 1.00 63.05 447 LEU A O 1
ATOM 2875 N N . GLU A 1 398 ? 25.342 -6.380 15.834 1.00 58.93 448 GLU A N 1
ATOM 2876 C CA . GLU A 1 398 ? 25.331 -6.827 14.451 1.00 56.76 448 GLU A CA 1
ATOM 2877 C C . GLU A 1 398 ? 26.637 -7.476 14.026 1.00 64.42 448 GLU A C 1
ATOM 2878 O O . GLU A 1 398 ? 26.643 -8.249 13.060 1.00 69.45 448 GLU A O 1
ATOM 2884 N N . GLY A 1 399 ? 27.739 -7.165 14.704 1.00 66.22 449 GLY A N 1
ATOM 2885 C CA . GLY A 1 399 ? 29.038 -7.689 14.341 1.00 67.48 449 GLY A CA 1
ATOM 2886 C C . GLY A 1 399 ? 29.841 -6.832 13.385 1.00 71.39 449 GLY A C 1
ATOM 2887 O O . GLY A 1 399 ? 30.913 -7.268 12.941 1.00 70.49 449 GLY A O 1
ATOM 2888 N N . LYS A 1 400 ? 29.363 -5.640 13.041 1.00 71.58 450 LYS A N 1
ATOM 2889 C CA . LYS A 1 400 ? 30.140 -4.721 12.223 1.00 65.81 450 LYS A CA 1
ATOM 2890 C C . LYS A 1 400 ? 30.978 -3.815 13.119 1.00 66.47 450 LYS A C 1
ATOM 2891 O O . LYS A 1 400 ? 30.697 -3.649 14.310 1.00 68.31 450 LYS A O 1
ATOM 2897 N N . VAL A 1 401 ? 32.029 -3.234 12.535 1.00 55.76 451 VAL A N 1
ATOM 2898 C CA . VAL A 1 401 ? 33.055 -2.545 13.311 1.00 68.91 451 VAL A CA 1
ATOM 2899 C C . VAL A 1 401 ? 32.812 -1.041 13.289 1.00 69.63 451 VAL A C 1
ATOM 2900 O O . VAL A 1 401 ? 32.505 -0.445 12.244 1.00 65.67 451 VAL A O 1
ATOM 2904 N N . LEU A 1 402 ? 32.959 -0.428 14.452 1.00 62.38 452 LEU A N 1
ATOM 2905 C CA . LEU A 1 402 ? 32.661 0.974 14.692 1.00 44.93 452 LEU A CA 1
ATOM 2906 C C . LEU A 1 402 ? 33.910 1.822 14.457 1.00 45.27 452 LEU A C 1
ATOM 2907 O O . LEU A 1 402 ? 34.942 1.581 15.092 1.00 47.15 452 LEU A O 1
ATOM 2912 N N . PRO A 1 403 ? 33.850 2.807 13.560 1.00 41.22 453 PRO A N 1
ATOM 2913 C CA . PRO A 1 403 ? 35.051 3.612 13.269 1.00 38.08 453 PRO A CA 1
ATOM 2914 C C . PRO A 1 403 ? 35.635 4.290 14.495 1.00 42.54 453 PRO A C 1
ATOM 2915 O O . PRO A 1 403 ? 36.862 4.408 14.612 1.00 32.29 453 PRO A O 1
ATOM 2919 N N . GLY A 1 404 ? 34.775 4.747 15.411 1.00 36.61 454 GLY A N 1
ATOM 2920 C CA . GLY A 1 404 ? 35.253 5.346 16.643 1.00 36.57 454 GLY A CA 1
ATOM 2921 C C . GLY A 1 404 ? 36.043 4.388 17.512 1.00 36.00 454 GLY A C 1
ATOM 2922 O O . GLY A 1 404 ? 37.006 4.794 18.166 1.00 39.42 454 GLY A O 1
ATOM 2923 N N . VAL A 1 405 ? 35.664 3.109 17.529 1.00 35.17 455 VAL A N 1
ATOM 2924 C CA . VAL A 1 405 ? 36.396 2.142 18.345 1.00 35.75 455 VAL A CA 1
ATOM 2925 C C . VAL A 1 405 ? 37.685 1.713 17.658 1.00 34.09 455 VAL A C 1
ATOM 2926 O O . VAL A 1 405 ? 38.741 1.605 18.298 1.00 34.95 455 VAL A O 1
ATOM 2930 N N . ALA A 1 406 ? 37.614 1.431 16.357 1.00 37.14 456 ALA A N 1
ATOM 2931 C CA . ALA A 1 406 ? 38.784 0.924 15.653 1.00 40.32 456 ALA A CA 1
ATOM 2932 C C . ALA A 1 406 ? 39.939 1.918 15.702 1.00 36.82 456 ALA A C 1
ATOM 2933 O O . ALA A 1 406 ? 41.106 1.512 15.664 1.00 34.39 456 ALA A O 1
ATOM 2935 N N . ALA A 1 407 ? 39.639 3.215 15.823 1.00 32.01 457 ALA A N 1
ATOM 2936 C CA . ALA A 1 407 ? 40.697 4.223 15.822 1.00 32.23 457 ALA A CA 1
ATOM 2937 C C . ALA A 1 407 ? 41.514 4.235 17.111 1.00 27.61 457 ALA A C 1
ATOM 2938 O O . ALA A 1 407 ? 42.596 4.833 17.128 1.00 31.53 457 ALA A O 1
ATOM 2940 N N . LEU A 1 408 ? 41.024 3.618 18.189 1.00 31.17 458 LEU A N 1
ATOM 2941 C CA . LEU A 1 408 ? 41.711 3.667 19.474 1.00 31.66 458 LEU A CA 1
ATOM 2942 C C . LEU A 1 408 ? 42.906 2.711 19.505 1.00 38.21 458 LEU A C 1
ATOM 2943 O O . LEU A 1 408 ? 42.987 1.753 18.732 1.00 36.91 458 LEU A O 1
ATOM 2948 N N . ASP A 1 409 ? 43.836 2.978 20.430 1.00 29.13 459 ASP A N 1
ATOM 2949 C CA . ASP A 1 409 ? 45.032 2.149 20.560 1.00 33.00 459 ASP A CA 1
ATOM 2950 C C . ASP A 1 409 ? 44.669 0.723 20.959 1.00 46.88 459 ASP A C 1
ATOM 2951 O O . ASP A 1 409 ? 43.706 0.481 21.693 1.00 35.77 459 ASP A O 1
ATOM 2956 N N . GLU A 1 410 ? 45.471 -0.230 20.500 1.00 45.59 460 GLU A N 1
ATOM 2957 C CA . GLU A 1 410 ? 45.310 -1.592 20.987 1.00 55.72 460 GLU A CA 1
ATOM 2958 C C . GLU A 1 410 ? 45.909 -1.707 22.384 1.00 52.09 460 GLU A C 1
ATOM 2959 O O . GLU A 1 410 ? 46.893 -1.038 22.717 1.00 53.51 460 GLU A O 1
ATOM 2965 N N . LYS A 1 411 ? 45.283 -2.525 23.218 1.00 46.31 461 LYS A N 1
ATOM 2966 C CA . LYS A 1 411 ? 45.784 -2.724 24.568 1.00 58.02 461 LYS A CA 1
ATOM 2967 C C . LYS A 1 411 ? 47.174 -3.366 24.524 1.00 69.38 461 LYS A C 1
ATOM 2968 O O . LYS A 1 411 ? 47.412 -4.335 23.794 1.00 62.95 461 LYS A O 1
ATOM 2975 N N . VAL B 1 11 ? 43.817 19.425 -12.879 1.00 46.22 61 VAL B N 1
ATOM 2976 C CA . VAL B 1 11 ? 43.929 20.095 -11.583 1.00 33.20 61 VAL B CA 1
ATOM 2977 C C . VAL B 1 11 ? 44.718 21.388 -11.730 1.00 44.24 61 VAL B C 1
ATOM 2978 O O . VAL B 1 11 ? 45.877 21.374 -12.123 1.00 35.55 61 VAL B O 1
ATOM 2982 N N . LYS B 1 12 ? 44.087 22.507 -11.412 1.00 31.33 62 LYS B N 1
ATOM 2983 C CA . LYS B 1 12 ? 44.687 23.806 -11.666 1.00 33.98 62 LYS B CA 1
ATOM 2984 C C . LYS B 1 12 ? 45.379 24.334 -10.416 1.00 24.74 62 LYS B C 1
ATOM 2985 O O . LYS B 1 12 ? 44.993 24.008 -9.287 1.00 26.85 62 LYS B O 1
ATOM 2991 N N . LYS B 1 13 ? 46.404 25.165 -10.633 1.00 30.42 63 LYS B N 1
ATOM 2992 C CA . LYS B 1 13 ? 47.046 25.897 -9.542 1.00 28.10 63 LYS B CA 1
ATOM 2993 C C . LYS B 1 13 ? 46.050 26.835 -8.870 1.00 25.39 63 LYS B C 1
ATOM 2994 O O . LYS B 1 13 ? 45.207 27.448 -9.529 1.00 24.94 63 LYS B O 1
ATOM 3000 N N . SER B 1 14 ? 46.148 26.948 -7.554 1.00 27.78 64 SER B N 1
ATOM 3001 C CA . SER B 1 14 ? 45.251 27.800 -6.794 1.00 29.76 64 SER B CA 1
ATOM 3002 C C . SER B 1 14 ? 46.066 28.794 -5.977 1.00 24.98 64 SER B C 1
ATOM 3003 O O . SER B 1 14 ? 47.279 28.648 -5.792 1.00 27.36 64 SER B O 1
ATOM 3006 N N . VAL B 1 15 ? 45.367 29.805 -5.459 1.00 21.13 65 VAL B N 1
ATOM 3007 C CA . VAL B 1 15 ? 46.067 30.877 -4.764 1.00 27.26 65 VAL B CA 1
ATOM 3008 C C . VAL B 1 15 ? 46.752 30.335 -3.509 1.00 26.79 65 VAL B C 1
ATOM 3009 O O . VAL B 1 15 ? 47.807 30.840 -3.096 1.00 25.32 65 VAL B O 1
ATOM 3013 N N . GLY B 1 16 ? 46.227 29.240 -2.949 1.00 19.26 66 GLY B N 1
ATOM 3014 C CA . GLY B 1 16 ? 46.827 28.586 -1.803 1.00 22.00 66 GLY B CA 1
ATOM 3015 C C . GLY B 1 16 ? 48.161 27.928 -2.073 1.00 28.64 66 GLY B C 1
ATOM 3016 O O . GLY B 1 16 ? 48.921 27.700 -1.126 1.00 31.26 66 GLY B O 1
ATOM 3017 N N . ASP B 1 17 ? 48.469 27.618 -3.335 1.00 25.99 67 ASP B N 1
ATOM 3018 C CA . ASP B 1 17 ? 49.768 27.055 -3.680 1.00 29.60 67 ASP B CA 1
ATOM 3019 C C . ASP B 1 17 ? 50.872 28.101 -3.723 1.00 31.97 67 ASP B C 1
ATOM 3020 O O . ASP B 1 17 ? 52.047 27.726 -3.797 1.00 30.91 67 ASP B O 1
ATOM 3025 N N . LEU B 1 18 ? 50.527 29.386 -3.697 1.00 22.28 68 LEU B N 1
ATOM 3026 C CA . LEU B 1 18 ? 51.512 30.461 -3.807 1.00 23.39 68 LEU B CA 1
ATOM 3027 C C . LEU B 1 18 ? 52.097 30.826 -2.451 1.00 21.11 68 LEU B C 1
ATOM 3028 O O . LEU B 1 18 ? 51.385 30.891 -1.448 1.00 20.99 68 LEU B O 1
ATOM 3033 N N . HIS B 1 19 ? 53.397 31.106 -2.439 1.00 21.58 69 HIS B N 1
ATOM 3034 C CA . HIS B 1 19 ? 54.100 31.541 -1.243 1.00 25.13 69 HIS B CA 1
ATOM 3035 C C . HIS B 1 19 ? 54.102 33.061 -1.147 1.00 24.11 69 HIS B C 1
ATOM 3036 O O . HIS B 1 19 ? 53.779 33.767 -2.100 1.00 24.96 69 HIS B O 1
ATOM 3043 N N . LYS B 1 20 ? 54.498 33.564 0.023 1.00 27.54 70 LYS B N 1
ATOM 3044 C CA . LYS B 1 20 ? 54.650 35.009 0.180 1.00 33.39 70 LYS B CA 1
ATOM 3045 C C . LYS B 1 20 ? 55.606 35.584 -0.858 1.00 34.12 70 LYS B C 1
ATOM 3046 O O . LYS B 1 20 ? 55.365 36.678 -1.383 1.00 31.25 70 LYS B O 1
ATOM 3052 N N . ALA B 1 21 ? 56.688 34.852 -1.185 1.00 28.77 71 ALA B N 1
ATOM 3053 C CA . ALA B 1 21 ? 57.621 35.315 -2.212 1.00 32.76 71 ALA B CA 1
ATOM 3054 C C . ALA B 1 21 ? 56.941 35.477 -3.568 1.00 33.50 71 ALA B C 1
ATOM 3055 O O . ALA B 1 21 ? 57.385 36.290 -4.387 1.00 29.35 71 ALA B O 1
ATOM 3057 N N . ASP B 1 22 ? 55.890 34.693 -3.834 1.00 24.12 72 ASP B N 1
ATOM 3058 C CA . ASP B 1 22 ? 55.156 34.791 -5.092 1.00 21.81 72 ASP B CA 1
ATOM 3059 C C . ASP B 1 22 ? 54.197 35.976 -5.132 1.00 25.44 72 ASP B C 1
ATOM 3060 O O . ASP B 1 22 ? 53.698 36.312 -6.211 1.00 25.42 72 ASP B O 1
ATOM 3065 N N . LEU B 1 23 ? 53.895 36.576 -3.977 1.00 22.23 73 LEU B N 1
ATOM 3066 C CA . LEU B 1 23 ? 52.801 37.517 -3.812 1.00 21.31 73 LEU B CA 1
ATOM 3067 C C . LEU B 1 23 ? 53.226 38.898 -3.328 1.00 26.93 73 LEU B C 1
ATOM 3068 O O . LEU B 1 23 ? 52.581 39.881 -3.686 1.00 22.59 73 LEU B O 1
ATOM 3073 N N . GLU B 1 24 ? 54.276 38.998 -2.524 1.00 23.30 74 GLU B N 1
ATOM 3074 C CA . GLU B 1 24 ? 54.593 40.254 -1.851 1.00 21.49 74 GLU B CA 1
ATOM 3075 C C . GLU B 1 24 ? 55.033 41.295 -2.868 1.00 23.49 74 GLU B C 1
ATOM 3076 O O . GLU B 1 24 ? 55.944 41.044 -3.657 1.00 19.83 74 GLU B O 1
ATOM 3082 N N . GLY B 1 25 ? 54.394 42.467 -2.843 1.00 26.56 75 GLY B N 1
ATOM 3083 C CA . GLY B 1 25 ? 54.682 43.506 -3.812 1.00 22.80 75 GLY B CA 1
ATOM 3084 C C . GLY B 1 25 ? 54.117 43.262 -5.194 1.00 25.77 75 GLY B C 1
ATOM 3085 O O . GLY B 1 25 ? 54.239 44.146 -6.057 1.00 23.55 75 GLY B O 1
ATOM 3086 N N . LYS B 1 26 ? 53.471 42.110 -5.429 1.00 23.90 76 LYS B N 1
ATOM 3087 C CA . LYS B 1 26 ? 52.915 41.790 -6.739 1.00 25.30 76 LYS B CA 1
ATOM 3088 C C . LYS B 1 26 ? 51.568 42.459 -6.937 1.00 20.68 76 LYS B C 1
ATOM 3089 O O . LYS B 1 26 ? 50.742 42.510 -6.023 1.00 21.59 76 LYS B O 1
ATOM 3095 N N . ARG B 1 27 ? 51.339 42.931 -8.158 1.00 20.15 77 ARG B N 1
ATOM 3096 C CA . ARG B 1 27 ? 50.044 43.453 -8.556 1.00 22.22 77 ARG B CA 1
ATOM 3097 C C . ARG B 1 27 ? 49.200 42.281 -9.052 1.00 24.37 77 ARG B C 1
ATOM 3098 O O . ARG B 1 27 ? 49.503 41.677 -10.091 1.00 21.02 77 ARG B O 1
ATOM 3106 N N . VAL B 1 28 ? 48.170 41.930 -8.286 1.00 17.79 78 VAL B N 1
ATOM 3107 C CA . VAL B 1 28 ? 47.374 40.729 -8.531 1.00 20.57 78 VAL B CA 1
ATOM 3108 C C . VAL B 1 28 ? 46.003 41.160 -9.037 1.00 21.41 78 VAL B C 1
ATOM 3109 O O . VAL B 1 28 ? 45.202 41.763 -8.302 1.00 17.69 78 VAL B O 1
ATOM 3113 N N . PHE B 1 29 ? 45.728 40.832 -10.289 1.00 24.91 79 PHE B N 1
ATOM 3114 C CA . PHE B 1 29 ? 44.408 41.026 -10.867 1.00 19.64 79 PHE B CA 1
ATOM 3115 C C . PHE B 1 29 ? 43.497 39.902 -10.382 1.00 18.78 79 PHE B C 1
ATOM 3116 O O . PHE B 1 29 ? 43.761 38.723 -10.650 1.00 18.35 79 PHE B O 1
ATOM 3124 N N . VAL B 1 30 ? 42.430 40.259 -9.671 1.00 16.28 80 VAL B N 1
ATOM 3125 C CA . VAL B 1 30 ? 41.487 39.285 -9.129 1.00 20.44 80 VAL B CA 1
ATOM 3126 C C . VAL B 1 30 ? 40.134 39.507 -9.790 1.00 22.05 80 VAL B C 1
ATOM 3127 O O . VAL B 1 30 ? 39.597 40.625 -9.767 1.00 23.15 80 VAL B O 1
ATOM 3131 N N . ARG B 1 31 ? 39.586 38.455 -10.385 1.00 20.99 81 ARG B N 1
ATOM 3132 C CA . ARG B 1 31 ? 38.221 38.482 -10.893 1.00 19.35 81 ARG B CA 1
ATOM 3133 C C . ARG B 1 31 ? 37.340 37.821 -9.842 1.00 19.09 81 ARG B C 1
ATOM 3134 O O . ARG B 1 31 ? 37.423 36.605 -9.619 1.00 21.08 81 ARG B O 1
ATOM 3142 N N . ALA B 1 32 ? 36.536 38.625 -9.166 1.00 20.74 82 ALA B N 1
ATOM 3143 C CA . ALA B 1 32 ? 35.670 38.127 -8.105 1.00 21.46 82 ALA B CA 1
ATOM 3144 C C . ALA B 1 32 ? 34.210 38.302 -8.504 1.00 21.25 82 ALA B C 1
ATOM 3145 O O . ALA B 1 32 ? 33.878 39.004 -9.462 1.00 22.90 82 ALA B O 1
ATOM 3147 N N . ASP B 1 33 ? 33.329 37.642 -7.751 1.00 19.51 83 ASP B N 1
ATOM 3148 C CA . ASP B 1 33 ? 31.884 37.685 -7.974 1.00 26.85 83 ASP B CA 1
ATOM 3149 C C . ASP B 1 33 ? 31.278 38.536 -6.857 1.00 26.19 83 ASP B C 1
ATOM 3150 O O . ASP B 1 33 ? 31.056 38.046 -5.745 1.00 27.71 83 ASP B O 1
ATOM 3155 N N . LEU B 1 34 ? 31.031 39.819 -7.141 1.00 24.68 84 LEU B N 1
ATOM 3156 C CA . LEU B 1 34 ? 30.401 40.714 -6.174 1.00 26.58 84 LEU B CA 1
ATOM 3157 C C . LEU B 1 34 ? 29.009 41.129 -6.622 1.00 27.52 84 LEU B C 1
ATOM 3158 O O . LEU B 1 34 ? 28.523 42.203 -6.239 1.00 26.55 84 LEU B O 1
ATOM 3163 N N . ASN B 1 35 ? 28.369 40.319 -7.462 1.00 25.68 85 ASN B N 1
ATOM 3164 C CA . ASN B 1 35 ? 27.092 40.698 -8.068 1.00 31.07 85 ASN B CA 1
ATOM 3165 C C . ASN B 1 35 ? 25.946 40.407 -7.094 1.00 32.67 85 ASN B C 1
ATOM 3166 O O . ASN B 1 35 ? 25.105 39.537 -7.310 1.00 34.37 85 ASN B O 1
ATOM 3171 N N . VAL B 1 36 ? 25.921 41.164 -6.000 1.00 26.71 86 VAL B N 1
ATOM 3172 C CA . VAL B 1 36 ? 24.956 40.948 -4.920 1.00 26.66 86 VAL B CA 1
ATOM 3173 C C . VAL B 1 36 ? 23.584 41.527 -5.264 1.00 38.20 86 VAL B C 1
ATOM 3174 O O . VAL B 1 36 ? 23.489 42.491 -6.038 1.00 33.79 86 VAL B O 1
ATOM 3178 N N . PRO B 1 37 ? 22.505 40.992 -4.687 1.00 35.32 87 PRO B N 1
ATOM 3179 C CA . PRO B 1 37 ? 21.176 41.591 -4.891 1.00 42.48 87 PRO B CA 1
ATOM 3180 C C . PRO B 1 37 ? 21.065 42.961 -4.230 1.00 34.24 87 PRO B C 1
ATOM 3181 O O . PRO B 1 37 ? 21.495 43.157 -3.090 1.00 32.89 87 PRO B O 1
ATOM 3185 N N . LEU B 1 38 ? 20.450 43.899 -4.943 1.00 29.31 88 LEU B N 1
ATOM 3186 C CA . LEU B 1 38 ? 20.284 45.263 -4.454 1.00 37.66 88 LEU B CA 1
ATOM 3187 C C . LEU B 1 38 ? 18.811 45.627 -4.312 1.00 38.32 88 LEU B C 1
ATOM 3188 O O . LEU B 1 38 ? 17.976 45.224 -5.128 1.00 39.56 88 LEU B O 1
ATOM 3193 N N . ASP B 1 39 ? 18.510 46.427 -3.294 1.00 39.00 89 ASP B N 1
ATOM 3194 C CA . ASP B 1 39 ? 17.207 47.073 -3.190 1.00 39.48 89 ASP B CA 1
ATOM 3195 C C . ASP B 1 39 ? 17.114 48.201 -4.212 1.00 39.06 89 ASP B C 1
ATOM 3196 O O . ASP B 1 39 ? 17.850 49.191 -4.118 1.00 42.26 89 ASP B O 1
ATOM 3201 N N . LYS B 1 40 ? 16.192 48.064 -5.169 1.00 43.73 90 LYS B N 1
ATOM 3202 C CA . LYS B 1 40 ? 16.098 49.021 -6.273 1.00 48.89 90 LYS B CA 1
ATOM 3203 C C . LYS B 1 40 ? 15.852 50.451 -5.792 1.00 52.23 90 LYS B C 1
ATOM 3204 O O . LYS B 1 40 ? 16.264 51.408 -6.459 1.00 57.39 90 LYS B O 1
ATOM 3210 N N . ALA B 1 41 ? 15.213 50.628 -4.638 1.00 44.49 91 ALA B N 1
ATOM 3211 C CA . ALA B 1 41 ? 14.893 51.979 -4.196 1.00 47.46 91 ALA B CA 1
ATOM 3212 C C . ALA B 1 41 ? 16.108 52.698 -3.641 1.00 45.92 91 ALA B C 1
ATOM 3213 O O . ALA B 1 41 ? 16.228 53.920 -3.780 1.00 49.26 91 ALA B O 1
ATOM 3215 N N . THR B 1 42 ? 17.005 51.975 -2.997 1.00 42.47 92 THR B N 1
ATOM 3216 C CA . THR B 1 42 ? 18.077 52.617 -2.271 1.00 43.50 92 THR B CA 1
ATOM 3217 C C . THR B 1 42 ? 19.451 52.068 -2.637 1.00 34.43 92 THR B C 1
ATOM 3218 O O . THR B 1 42 ? 20.456 52.594 -2.147 1.00 33.78 92 THR B O 1
ATOM 3222 N N . LEU B 1 43 ? 19.515 51.031 -3.479 1.00 41.01 93 LEU B N 1
ATOM 3223 C CA . LEU B 1 43 ? 20.742 50.322 -3.858 1.00 38.75 93 LEU B CA 1
ATOM 3224 C C . LEU B 1 43 ? 21.481 49.740 -2.651 1.00 36.06 93 LEU B C 1
ATOM 3225 O O . LEU B 1 43 ? 22.658 49.381 -2.757 1.00 37.23 93 LEU B O 1
ATOM 3230 N N . ALA B 1 44 ? 20.823 49.642 -1.497 1.00 36.24 94 ALA B N 1
ATOM 3231 C CA . ALA B 1 44 ? 21.402 48.913 -0.378 1.00 32.95 94 ALA B CA 1
ATOM 3232 C C . ALA B 1 44 ? 21.443 47.417 -0.688 1.00 37.44 94 ALA B C 1
ATOM 3233 O O . ALA B 1 44 ? 20.603 46.884 -1.417 1.00 30.89 94 ALA B O 1
ATOM 3235 N N . ILE B 1 45 ? 22.432 46.739 -0.122 1.00 32.44 95 ILE B N 1
ATOM 3236 C CA . ILE B 1 45 ? 22.589 45.305 -0.340 1.00 35.07 95 ILE B CA 1
ATOM 3237 C C . ILE B 1 45 ? 21.557 44.558 0.492 1.00 34.15 95 ILE B C 1
ATOM 3238 O O . ILE B 1 45 ? 21.444 44.780 1.705 1.00 37.28 95 ILE B O 1
ATOM 3243 N N . THR B 1 46 ? 20.807 43.660 -0.153 1.00 27.85 96 THR B N 1
ATOM 3244 C CA . THR B 1 46 ? 19.846 42.810 0.542 1.00 37.54 96 THR B CA 1
ATOM 3245 C C . THR B 1 46 ? 20.377 41.403 0.829 1.00 42.89 96 THR B C 1
ATOM 3246 O O . THR B 1 46 ? 19.709 40.643 1.537 1.00 38.88 96 THR B O 1
ATOM 3250 N N . ASP B 1 47 ? 21.561 41.052 0.316 1.00 38.75 97 ASP B N 1
ATOM 3251 C CA . ASP B 1 47 ? 22.198 39.766 0.607 1.00 36.80 97 ASP B CA 1
ATOM 3252 C C . ASP B 1 47 ? 23.672 39.878 0.227 1.00 35.32 97 ASP B C 1
ATOM 3253 O O . ASP B 1 47 ? 23.995 39.926 -0.966 1.00 30.81 97 ASP B O 1
ATOM 3258 N N . ASP B 1 48 ? 24.557 39.933 1.228 1.00 30.65 98 ASP B N 1
ATOM 3259 C CA . ASP B 1 48 ? 25.986 40.113 1.006 1.00 30.76 98 ASP B CA 1
ATOM 3260 C C . ASP B 1 48 ? 26.757 38.794 0.981 1.00 27.81 98 ASP B C 1
ATOM 3261 O O . ASP B 1 48 ? 27.980 38.806 1.155 1.00 24.83 98 ASP B O 1
ATOM 3266 N N . THR B 1 49 ? 26.053 37.660 0.828 1.00 29.38 99 THR B N 1
ATOM 3267 C CA . TH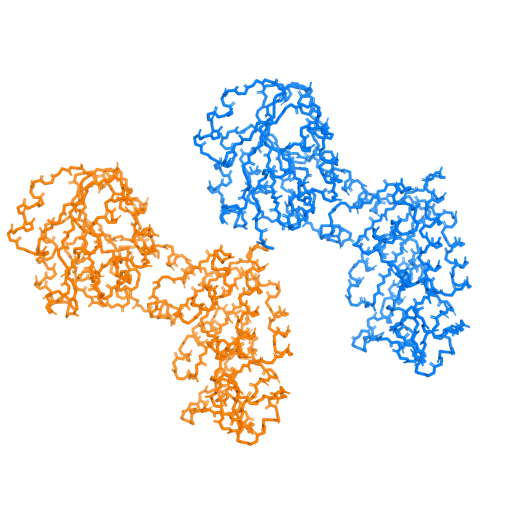R B 1 49 ? 26.698 36.342 0.794 1.00 25.08 99 THR B CA 1
ATOM 3268 C C . THR B 1 49 ? 27.887 36.334 -0.157 1.00 23.44 99 THR B C 1
ATOM 3269 O O . THR B 1 49 ? 28.993 35.918 0.209 1.00 22.61 99 THR B O 1
ATOM 3273 N N . ARG B 1 50 ? 27.690 36.775 -1.385 1.00 23.27 100 ARG B N 1
ATOM 3274 C CA . ARG B 1 50 ? 28.772 36.755 -2.401 1.00 24.89 100 ARG B CA 1
ATOM 3275 C C . ARG B 1 50 ? 29.991 37.566 -1.926 1.00 24.69 100 ARG B C 1
ATOM 3276 O O . ARG B 1 50 ? 31.098 37.150 -2.208 1.00 25.55 100 ARG B O 1
ATOM 3284 N N . ILE B 1 51 ? 29.763 38.642 -1.177 1.00 22.38 101 ILE B N 1
ATOM 3285 C CA . ILE B 1 51 ? 30.884 39.433 -0.676 1.00 23.07 101 ILE B CA 1
ATOM 3286 C C . ILE B 1 51 ? 31.620 38.686 0.424 1.00 24.66 101 ILE B C 1
ATOM 3287 O O . ILE B 1 51 ? 32.853 38.614 0.419 1.00 23.38 101 ILE B O 1
ATOM 3292 N N . ARG B 1 52 ? 30.881 38.157 1.408 1.00 23.95 102 ARG B N 1
ATOM 3293 C CA . ARG B 1 52 ? 31.489 37.280 2.407 1.00 29.22 102 ARG B CA 1
ATOM 3294 C C . ARG B 1 52 ? 32.284 36.168 1.748 1.00 25.83 102 ARG B C 1
ATOM 3295 O O . ARG B 1 52 ? 33.384 35.822 2.199 1.00 26.95 102 ARG B O 1
ATOM 3303 N N . ALA B 1 53 ? 31.742 35.597 0.677 1.00 25.01 103 ALA B N 1
ATOM 3304 C CA . ALA B 1 53 ? 32.385 34.441 0.067 1.00 26.29 103 ALA B CA 1
ATOM 3305 C C . ALA B 1 53 ? 33.692 34.821 -0.602 1.00 28.81 103 ALA B C 1
ATOM 3306 O O . ALA B 1 53 ? 34.577 33.971 -0.754 1.00 25.33 103 ALA B O 1
ATOM 3308 N N . ALA B 1 54 ? 33.834 36.085 -1.009 1.00 24.11 104 ALA B N 1
ATOM 3309 C CA . ALA B 1 54 ? 35.027 36.506 -1.726 1.00 23.43 104 ALA B CA 1
ATOM 3310 C C . ALA B 1 54 ? 36.157 36.904 -0.785 1.00 22.35 104 ALA B C 1
ATOM 3311 O O . ALA B 1 54 ? 37.303 37.013 -1.233 1.00 19.18 104 ALA B O 1
ATOM 3313 N N . VAL B 1 55 ? 35.853 37.106 0.503 1.00 20.56 105 VAL B N 1
ATOM 3314 C CA . VAL B 1 55 ? 36.860 37.611 1.443 1.00 28.35 105 VAL B CA 1
ATOM 3315 C C . VAL B 1 55 ? 38.069 36.686 1.598 1.00 27.21 105 VAL B C 1
ATOM 3316 O O . VAL B 1 55 ? 39.205 37.189 1.568 1.00 23.19 105 VAL B O 1
ATOM 3320 N N . PRO B 1 56 ? 37.908 35.373 1.834 1.00 29.00 106 PRO B N 1
ATOM 3321 C CA . PRO B 1 56 ? 39.110 34.543 2.114 1.00 24.41 106 PRO B CA 1
ATOM 3322 C C . PRO B 1 56 ? 40.233 34.650 1.078 1.00 20.74 106 PRO B C 1
ATOM 3323 O O . PRO B 1 56 ? 41.413 34.671 1.442 1.00 21.02 106 PRO B O 1
ATOM 3327 N N . THR B 1 57 ? 39.910 34.707 -0.210 1.00 22.15 107 THR B N 1
ATOM 3328 C CA . THR B 1 57 ? 40.959 34.916 -1.204 1.00 20.71 107 THR B CA 1
ATOM 3329 C C . THR B 1 57 ? 41.640 36.265 -1.013 1.00 21.32 107 THR B C 1
ATOM 3330 O O . THR B 1 57 ? 42.870 36.364 -1.054 1.00 16.88 107 THR B O 1
ATOM 3334 N N . LEU B 1 58 ? 40.847 37.322 -0.797 1.00 19.71 108 LEU B N 1
ATOM 3335 C CA . LEU B 1 58 ? 41.433 38.654 -0.703 1.00 23.41 108 LEU B CA 1
ATOM 3336 C C . LEU B 1 58 ? 42.288 38.789 0.547 1.00 19.70 108 LEU B C 1
ATOM 3337 O O . LEU B 1 58 ? 43.366 39.388 0.500 1.00 20.97 108 LEU B O 1
ATOM 3342 N N . LYS B 1 59 ? 41.811 38.250 1.674 1.00 24.87 109 LYS B N 1
ATOM 3343 C CA . LYS B 1 59 ? 42.560 38.370 2.917 1.00 24.76 109 LYS B CA 1
ATOM 3344 C C . LYS B 1 59 ? 43.909 37.674 2.801 1.00 26.31 109 LYS B C 1
ATOM 3345 O O . LYS B 1 59 ? 44.939 38.193 3.259 1.00 21.32 109 LYS B O 1
ATOM 3351 N N . TYR B 1 60 ? 43.921 36.512 2.152 1.00 23.87 110 TYR B N 1
ATOM 3352 C CA . TYR B 1 60 ? 45.155 35.767 1.966 1.00 21.18 110 TYR B CA 1
ATOM 3353 C C . TYR B 1 60 ? 46.142 36.559 1.125 1.00 20.82 110 TYR B C 1
ATOM 3354 O O . TYR B 1 60 ? 47.321 36.672 1.479 1.00 20.83 110 TYR B O 1
ATOM 3363 N N . LEU B 1 61 ? 45.672 37.136 0.013 1.00 17.04 111 LEU B N 1
ATOM 3364 C CA . LEU B 1 61 ? 46.556 37.920 -0.848 1.00 20.84 111 LEU B CA 1
ATOM 3365 C C . LEU B 1 61 ? 47.115 39.139 -0.105 1.00 21.12 111 LEU B C 1
ATOM 3366 O O . LEU B 1 61 ? 48.315 39.420 -0.155 1.00 20.77 111 LEU B O 1
ATOM 3371 N N . LEU B 1 62 ? 46.252 39.871 0.597 1.00 19.03 112 LEU B N 1
ATOM 3372 C CA . LEU B 1 62 ? 46.682 41.098 1.256 1.00 19.48 112 LEU B CA 1
ATOM 3373 C C . LEU B 1 62 ? 47.595 40.799 2.444 1.00 23.70 112 LEU B C 1
ATOM 3374 O O . LEU B 1 62 ? 48.568 41.525 2.679 1.00 24.13 112 LEU B O 1
ATOM 3379 N N . ASP B 1 63 ? 47.297 39.733 3.204 1.00 26.45 113 ASP B N 1
ATOM 3380 C CA . ASP B 1 63 ? 48.170 39.323 4.308 1.00 24.27 113 ASP B CA 1
ATOM 3381 C C . ASP B 1 63 ? 49.562 38.950 3.826 1.00 28.30 113 ASP B C 1
ATOM 3382 O O . ASP B 1 63 ? 50.522 39.000 4.601 1.00 27.69 113 ASP B O 1
ATOM 3387 N N . ASN B 1 64 ? 49.694 38.540 2.574 1.00 24.51 114 ASN B N 1
ATOM 3388 C CA . ASN B 1 64 ? 50.996 38.232 2.021 1.00 22.79 114 ASN B CA 1
ATOM 3389 C C . ASN B 1 64 ? 51.609 39.409 1.279 1.00 23.83 114 ASN B C 1
ATOM 3390 O O . ASN B 1 64 ? 52.596 39.222 0.570 1.00 26.79 114 ASN B O 1
ATOM 3395 N N . GLY B 1 65 ? 51.037 40.603 1.408 1.00 25.15 115 GLY B N 1
ATOM 3396 C CA . GLY B 1 65 ? 51.674 41.786 0.872 1.00 23.41 115 GLY B CA 1
ATOM 3397 C C . GLY B 1 65 ? 51.416 42.067 -0.595 1.00 27.75 115 GLY B C 1
ATOM 3398 O O . GLY B 1 65 ? 52.141 42.878 -1.182 1.00 24.30 115 GLY B O 1
ATOM 3399 N N . ALA B 1 66 ? 50.419 41.421 -1.210 1.00 25.47 116 ALA B N 1
ATOM 3400 C CA . ALA B 1 66 ? 50.031 41.721 -2.586 1.00 24.10 116 ALA B CA 1
ATOM 3401 C C . ALA B 1 66 ? 49.385 43.102 -2.692 1.00 20.25 116 ALA B C 1
ATOM 3402 O O . ALA B 1 66 ? 48.824 43.643 -1.724 1.00 16.68 116 ALA B O 1
ATOM 3404 N N . LYS B 1 67 ? 49.426 43.646 -3.909 1.00 21.97 117 LYS B N 1
ATOM 3405 C CA . LYS B 1 67 ? 48.643 44.822 -4.290 1.00 20.90 117 LYS B CA 1
ATOM 3406 C C . LYS B 1 67 ? 47.491 44.297 -5.140 1.00 22.28 117 LYS B C 1
ATOM 3407 O O . LYS B 1 67 ? 47.688 43.916 -6.296 1.00 20.37 117 LYS B O 1
ATOM 3413 N N . VAL B 1 68 ? 46.282 44.254 -4.570 1.00 20.74 118 VAL B N 1
ATOM 3414 C CA . VAL B 1 68 ? 45.161 43.578 -5.226 1.00 23.40 118 VAL B CA 1
ATOM 3415 C C . VAL B 1 68 ? 44.418 44.573 -6.109 1.00 19.44 118 VAL B C 1
ATOM 3416 O O . VAL B 1 68 ? 44.004 45.645 -5.648 1.00 19.01 118 VAL B O 1
ATOM 3420 N N A LEU B 1 69 ? 44.252 44.222 -7.381 0.26 19.03 119 LEU B N 1
ATOM 3421 N N B LEU B 1 69 ? 44.263 44.227 -7.382 0.74 18.75 119 LEU B N 1
ATOM 3422 C CA A LEU B 1 69 ? 43.383 44.957 -8.298 0.26 18.84 119 LEU B CA 1
ATOM 3423 C CA B LEU B 1 69 ? 43.394 44.960 -8.300 0.74 18.56 119 LEU B CA 1
ATOM 3424 C C A LEU B 1 69 ? 42.119 44.125 -8.464 0.26 21.99 119 LEU B C 1
ATOM 3425 C C B LEU B 1 69 ? 42.131 44.118 -8.455 0.74 21.65 119 LEU B C 1
ATOM 3426 O O A LEU B 1 69 ? 42.113 43.118 -9.180 0.26 19.58 119 LEU B O 1
ATOM 3427 O O B LEU B 1 69 ? 42.141 43.083 -9.134 0.74 19.39 119 LEU B O 1
ATOM 3436 N N . LEU B 1 70 ? 41.050 44.531 -7.782 1.00 17.95 120 LEU B N 1
ATOM 3437 C CA . LEU B 1 70 ? 39.827 43.736 -7.733 1.00 21.39 120 LEU B CA 1
ATOM 3438 C C . LEU B 1 70 ? 38.844 44.185 -8.809 1.00 25.35 120 LEU B C 1
ATOM 3439 O O . LEU B 1 70 ? 38.591 45.379 -8.962 1.00 22.29 120 LEU B O 1
ATOM 3444 N N . THR B 1 71 ? 38.313 43.228 -9.575 1.00 22.28 121 THR B N 1
ATOM 3445 C CA . THR B 1 71 ? 37.333 43.527 -10.613 1.00 26.76 121 THR B CA 1
ATOM 3446 C C . THR B 1 71 ? 36.125 42.626 -10.469 1.00 25.06 121 THR B C 1
ATOM 3447 O O . THR B 1 71 ? 36.210 41.496 -9.958 1.00 18.43 121 THR B O 1
ATOM 3451 N N . SER B 1 72 ? 34.996 43.139 -10.945 1.00 26.65 122 SER B N 1
ATOM 3452 C CA . SER B 1 72 ? 33.730 42.418 -10.860 1.00 29.61 122 SER B CA 1
ATOM 3453 C C . SER B 1 72 ? 32.741 43.137 -11.766 1.00 27.50 122 SER B C 1
ATOM 3454 O O . SER B 1 72 ? 33.076 44.123 -12.429 1.00 28.84 122 SER B O 1
ATOM 3457 N N . HIS B 1 73 ? 31.532 42.609 -11.816 1.00 28.57 123 HIS B N 1
ATOM 3458 C CA . HIS B 1 73 ? 30.411 43.263 -12.472 1.00 30.06 123 HIS B CA 1
ATOM 3459 C C . HIS B 1 73 ? 29.265 43.302 -11.477 1.00 33.25 123 HIS B C 1
ATOM 3460 O O . HIS B 1 73 ? 29.276 42.587 -10.475 1.00 24.75 123 HIS B O 1
ATOM 3467 N N . LEU B 1 74 ? 28.290 44.173 -11.729 1.00 30.17 124 LEU B N 1
ATOM 3468 C CA . LEU B 1 74 ? 27.152 44.309 -10.830 1.00 31.88 124 LEU B CA 1
ATOM 3469 C C . LEU B 1 74 ? 25.925 44.659 -11.657 1.00 32.69 124 LEU B C 1
ATOM 3470 O O . LEU B 1 74 ? 25.968 45.597 -12.453 1.00 27.85 124 LEU B O 1
ATOM 3475 N N . GLY B 1 75 ? 24.849 43.900 -11.476 1.00 30.61 125 GLY B N 1
ATOM 3476 C CA . GLY B 1 75 ? 23.622 44.141 -12.220 1.00 45.17 125 GLY B CA 1
ATOM 3477 C C . GLY B 1 75 ? 23.072 42.892 -12.888 1.00 47.46 125 GLY B C 1
ATOM 3478 O O . GLY B 1 75 ? 21.932 42.486 -12.634 1.00 56.93 125 GLY B O 1
ATOM 3479 N N . LYS B 1 84 ? 23.472 47.325 -15.995 1.00 34.75 134 LYS B N 1
ATOM 3480 C CA . LYS B 1 84 ? 24.801 47.435 -15.384 1.00 36.72 134 LYS B CA 1
ATOM 3481 C C . LYS B 1 84 ? 24.869 48.598 -14.371 1.00 47.49 134 LYS B C 1
ATOM 3482 O O . LYS B 1 84 ? 24.236 49.636 -14.562 1.00 43.22 134 LYS B O 1
ATOM 3488 N N . TYR B 1 85 ? 25.638 48.419 -13.293 1.00 30.47 135 TYR B N 1
ATOM 3489 C CA . TYR B 1 85 ? 25.761 49.404 -12.227 1.00 26.42 135 TYR B CA 1
ATOM 3490 C C . TYR B 1 85 ? 27.232 49.674 -11.923 1.00 32.65 135 TYR B C 1
ATOM 3491 O O . TYR B 1 85 ? 28.074 48.779 -12.020 1.00 31.40 135 TYR B O 1
ATOM 3500 N N . ARG B 1 86 ? 27.543 50.909 -11.538 1.00 28.70 136 ARG B N 1
ATOM 3501 C CA . ARG B 1 86 ? 28.829 51.152 -10.897 1.00 29.98 136 ARG B CA 1
ATOM 3502 C C . ARG B 1 86 ? 28.964 50.260 -9.661 1.00 27.37 136 ARG B C 1
ATOM 3503 O O . ARG B 1 86 ? 27.970 49.827 -9.066 1.00 28.18 136 ARG B O 1
ATOM 3511 N N . LEU B 1 87 ? 30.208 50.000 -9.257 1.00 22.86 137 LEU B N 1
ATOM 3512 C CA . LEU B 1 87 ? 30.421 49.086 -8.138 1.00 21.03 137 LEU B CA 1
ATOM 3513 C C . LEU B 1 87 ? 30.249 49.751 -6.786 1.00 23.94 137 LEU B C 1
ATOM 3514 O O . LEU B 1 87 ? 30.394 49.079 -5.764 1.00 22.69 137 LEU B O 1
ATOM 3519 N N . THR B 1 88 ? 29.930 51.048 -6.758 1.00 26.15 138 THR B N 1
ATOM 3520 C CA . THR B 1 88 ? 29.644 51.779 -5.519 1.00 28.66 138 THR B CA 1
ATOM 3521 C C . THR B 1 88 ? 28.851 50.999 -4.478 1.00 22.18 138 THR B C 1
ATOM 3522 O O . THR B 1 88 ? 29.267 50.995 -3.311 1.00 23.26 138 THR B O 1
ATO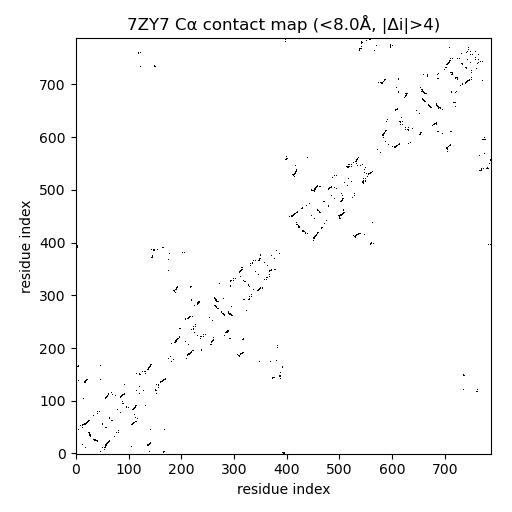M 3526 N N . PRO B 1 89 ? 27.734 50.331 -4.801 1.00 25.15 139 PRO B N 1
ATOM 3527 C CA . PRO B 1 89 ? 26.938 49.705 -3.727 1.00 25.96 139 PRO B CA 1
ATOM 3528 C C . PRO B 1 89 ? 27.696 48.677 -2.903 1.00 27.26 139 PRO B C 1
ATOM 3529 O O . PRO B 1 89 ? 27.298 48.415 -1.763 1.00 27.99 139 PRO B O 1
ATOM 3533 N N . VAL B 1 90 ? 28.784 48.096 -3.419 1.00 25.77 140 VAL B N 1
ATOM 3534 C CA . VAL B 1 90 ? 29.477 47.035 -2.687 1.00 24.32 140 VAL B CA 1
ATOM 3535 C C . VAL B 1 90 ? 30.704 47.523 -1.944 1.00 26.36 140 VAL B C 1
ATOM 3536 O O . VAL B 1 90 ? 31.265 46.758 -1.140 1.00 31.58 140 VAL B O 1
ATOM 3540 N N . VAL B 1 91 ? 31.101 48.785 -2.130 1.00 23.76 141 VAL B N 1
ATOM 3541 C CA . VAL B 1 91 ? 32.406 49.238 -1.661 1.00 23.43 141 VAL B CA 1
ATOM 3542 C C . VAL B 1 91 ? 32.494 49.162 -0.142 1.00 24.94 141 VAL B C 1
ATOM 3543 O O . VAL B 1 91 ? 33.477 48.653 0.418 1.00 24.69 141 VAL B O 1
ATOM 3547 N N . ALA B 1 92 ? 31.488 49.690 0.551 1.00 24.11 142 ALA B N 1
ATOM 3548 C CA . ALA B 1 92 ? 31.631 49.814 1.996 1.00 27.28 142 ALA B CA 1
ATOM 3549 C C . ALA B 1 92 ? 31.436 48.475 2.693 1.00 24.12 142 ALA B C 1
ATOM 3550 O O . ALA B 1 92 ? 32.112 48.194 3.687 1.00 28.19 142 ALA B O 1
ATOM 3552 N N . ARG B 1 93 ? 30.524 47.636 2.199 1.00 26.52 143 ARG B N 1
ATOM 3553 C CA . ARG B 1 93 ? 30.373 46.307 2.792 1.00 32.34 143 ARG B CA 1
ATOM 3554 C C . ARG B 1 93 ? 31.638 45.473 2.596 1.00 28.32 143 ARG B C 1
ATOM 3555 O O . ARG B 1 93 ? 32.092 44.780 3.519 1.00 26.19 143 ARG B O 1
ATOM 3563 N N . LEU B 1 94 ? 32.234 45.550 1.405 1.00 28.78 144 LEU B N 1
ATOM 3564 C CA . LEU B 1 94 ? 33.502 44.871 1.169 1.00 28.83 144 LEU B CA 1
ATOM 3565 C C . LEU B 1 94 ? 34.543 45.295 2.195 1.00 26.63 144 LEU B C 1
ATOM 3566 O O . LEU B 1 94 ? 35.204 44.456 2.814 1.00 20.29 144 LEU B O 1
ATOM 3571 N N . SER B 1 95 ? 34.681 46.600 2.415 1.00 23.52 145 SER B N 1
ATOM 3572 C CA . SER B 1 95 ? 35.696 47.068 3.346 1.00 23.48 145 SER B CA 1
ATOM 3573 C C . SER B 1 95 ? 35.393 46.591 4.768 1.00 29.16 145 SER B C 1
ATOM 3574 O O . SER B 1 95 ? 36.306 46.201 5.511 1.00 29.51 145 SER B O 1
ATOM 3577 N N . GLU B 1 96 ? 34.116 46.633 5.172 1.00 27.33 146 GLU B N 1
ATOM 3578 C CA . GLU B 1 96 ? 33.733 46.150 6.496 1.00 29.11 146 GLU B CA 1
ATOM 3579 C C . GLU B 1 96 ? 34.113 44.686 6.662 1.00 31.82 146 GLU B C 1
ATOM 3580 O O . GLU B 1 96 ? 34.715 44.300 7.668 1.00 34.17 146 GLU B O 1
ATOM 3586 N N . LEU B 1 97 ? 33.766 43.852 5.675 1.00 33.04 147 LEU B N 1
ATOM 3587 C CA . LEU B 1 97 ? 34.020 42.420 5.807 1.00 32.36 147 LEU B CA 1
ATOM 3588 C C . LEU B 1 97 ? 35.504 42.095 5.676 1.00 32.92 147 LEU B C 1
ATOM 3589 O O . LEU B 1 97 ? 35.971 41.092 6.232 1.00 32.42 147 LEU B O 1
ATOM 3594 N N . LEU B 1 98 ? 36.264 42.930 4.962 1.00 30.79 148 LEU B N 1
ATOM 3595 C CA . LEU B 1 98 ? 37.712 42.751 4.865 1.00 33.42 148 LEU B CA 1
ATOM 3596 C C . LEU B 1 98 ? 38.458 43.203 6.104 1.00 33.97 148 LEU B C 1
ATOM 3597 O O . LEU B 1 98 ? 39.553 42.705 6.363 1.00 34.29 148 LEU B O 1
ATOM 3602 N N . GLY B 1 99 ? 37.918 44.169 6.846 1.00 37.44 149 GLY B N 1
ATOM 3603 C CA . GLY B 1 99 ? 38.710 44.811 7.878 1.00 33.18 149 GLY B CA 1
ATOM 3604 C C . GLY B 1 99 ? 39.829 45.691 7.361 1.00 36.06 149 GLY B C 1
ATOM 3605 O O . GLY B 1 99 ? 40.785 45.953 8.095 1.00 32.19 149 GLY B O 1
ATOM 3606 N N . LYS B 1 100 ? 39.731 46.163 6.119 1.00 33.76 150 LYS B N 1
ATOM 3607 C CA . LYS B 1 100 ? 40.751 46.948 5.435 1.00 32.68 150 LYS B CA 1
ATOM 3608 C C . LYS B 1 100 ? 40.066 47.956 4.524 1.00 30.01 150 LYS B C 1
ATOM 3609 O O . LYS B 1 100 ? 38.961 47.703 4.037 1.00 35.74 150 LYS B O 1
ATOM 3615 N N . PRO B 1 101 ? 40.684 49.110 4.295 1.00 29.81 151 PRO B N 1
ATOM 3616 C CA . PRO B 1 101 ? 40.104 50.074 3.356 1.00 29.76 151 PRO B CA 1
ATOM 3617 C C . PRO B 1 101 ? 40.023 49.513 1.943 1.00 32.19 151 PRO B C 1
ATOM 3618 O O . PRO B 1 101 ? 40.796 48.636 1.541 1.00 35.71 151 PRO B O 1
ATOM 3622 N N . VAL B 1 102 ? 39.054 50.019 1.191 1.00 28.48 152 VAL B N 1
ATOM 3623 C CA . VAL B 1 102 ? 38.867 49.671 -0.213 1.00 29.63 152 VAL B CA 1
ATOM 3624 C C . VAL B 1 102 ? 38.964 50.977 -0.981 1.00 31.18 152 VAL B C 1
ATOM 3625 O O . VAL B 1 102 ? 38.112 51.858 -0.821 1.00 30.18 152 VAL B O 1
ATOM 3629 N N . THR B 1 103 ? 40.005 51.122 -1.792 1.00 23.53 153 THR B N 1
ATOM 3630 C CA . THR B 1 103 ? 40.136 52.296 -2.643 1.00 28.77 153 THR B CA 1
ATOM 3631 C C . THR B 1 103 ? 39.451 52.001 -3.969 1.00 28.78 153 THR B C 1
ATOM 3632 O O . THR B 1 103 ? 39.697 50.961 -4.579 1.00 30.25 153 THR B O 1
ATOM 3636 N N . LYS B 1 104 ? 38.566 52.888 -4.385 1.00 28.41 154 LYS B N 1
ATOM 3637 C CA . LYS B 1 104 ? 37.834 52.733 -5.628 1.00 28.06 154 LYS B CA 1
ATOM 3638 C C . LYS B 1 104 ? 38.517 53.556 -6.713 1.00 31.88 154 LYS B C 1
ATOM 3639 O O . LYS B 1 104 ? 38.985 54.664 -6.446 1.00 26.11 154 LYS B O 1
ATOM 3645 N N . VAL B 1 105 ? 38.617 52.988 -7.922 1.00 27.73 155 VAL B N 1
ATOM 3646 C CA . VAL B 1 105 ? 39.008 53.718 -9.128 1.00 26.48 155 VAL B CA 1
ATOM 3647 C C . VAL B 1 105 ? 37.833 53.685 -10.093 1.00 27.85 155 VAL B C 1
ATOM 3648 O O . VAL B 1 105 ? 37.160 52.655 -10.229 1.00 26.27 155 VAL B O 1
ATOM 3652 N N . ASP B 1 106 ? 37.589 54.805 -10.774 1.00 26.60 156 ASP B N 1
ATOM 3653 C CA . ASP B 1 106 ? 36.375 54.930 -11.573 1.00 33.38 156 ASP B CA 1
ATOM 3654 C C . ASP B 1 106 ? 36.565 54.452 -13.010 1.00 27.60 156 ASP B C 1
ATOM 3655 O O . ASP B 1 106 ? 35.757 54.790 -13.876 1.00 33.42 156 ASP B O 1
ATOM 3660 N N . ASP B 1 107 ? 37.606 53.668 -13.276 1.00 20.68 157 ASP B N 1
ATOM 3661 C CA . ASP B 1 107 ? 37.785 52.995 -14.554 1.00 27.98 157 ASP B CA 1
ATOM 3662 C C . ASP B 1 107 ? 38.434 51.656 -14.257 1.00 27.27 157 ASP B C 1
ATOM 3663 O O . ASP B 1 107 ? 38.842 51.381 -13.129 1.00 25.75 157 ASP B O 1
ATOM 3668 N N . CYS B 1 108 ? 38.557 50.827 -15.281 1.00 25.82 158 CYS B N 1
ATOM 3669 C CA . CYS B 1 108 ? 39.320 49.608 -15.114 1.00 25.33 158 CYS B CA 1
ATOM 3670 C C . CYS B 1 108 ? 40.510 49.527 -16.046 1.00 27.49 158 CYS B C 1
ATOM 3671 O O . CYS B 1 108 ? 41.266 48.559 -15.962 1.00 26.16 158 CYS B O 1
ATOM 3674 N N . ILE B 1 109 ? 40.683 50.497 -16.945 1.00 28.12 159 ILE B N 1
ATOM 3675 C CA . ILE B 1 109 ? 41.863 50.627 -17.793 1.00 28.05 159 ILE B CA 1
ATOM 3676 C C . ILE B 1 109 ? 42.274 52.100 -17.853 1.00 34.26 159 ILE B C 1
ATOM 3677 O O . ILE B 1 109 ? 41.549 52.995 -17.416 1.00 23.55 159 ILE B O 1
ATOM 3682 N N . GLY B 1 110 ? 43.462 52.343 -18.402 1.00 30.58 160 GLY B N 1
ATOM 3683 C CA . GLY B 1 110 ? 43.884 53.687 -18.729 1.00 22.24 160 GLY B CA 1
ATOM 3684 C C . GLY B 1 110 ? 44.636 54.430 -17.634 1.00 29.01 160 GLY B C 1
ATOM 3685 O O . GLY B 1 110 ? 44.994 53.866 -16.594 1.00 25.94 160 GLY B O 1
ATOM 3686 N N . PRO B 1 111 ? 44.859 55.736 -17.845 1.00 31.66 161 PRO B N 1
ATOM 3687 C CA . PRO B 1 111 ? 45.783 56.480 -16.967 1.00 32.43 161 PRO B CA 1
ATOM 3688 C C . PRO B 1 111 ? 45.332 56.573 -15.522 1.00 26.78 161 PRO B C 1
ATOM 3689 O O . PRO B 1 111 ? 46.187 56.622 -14.628 1.00 37.88 161 PRO B O 1
ATOM 3693 N N . GLU B 1 112 ? 44.029 56.603 -15.254 1.00 27.35 162 GLU B N 1
ATOM 3694 C CA . GLU B 1 112 ? 43.589 56.704 -13.866 1.00 34.65 162 GLU B CA 1
ATOM 3695 C C . GLU B 1 112 ? 43.888 55.429 -13.088 1.00 30.85 162 GLU B C 1
ATOM 3696 O O . GLU B 1 112 ? 44.261 55.488 -11.910 1.00 25.34 162 GLU B O 1
ATOM 3702 N N . VAL B 1 113 ? 43.734 54.266 -13.722 1.00 25.10 163 VAL B N 1
ATOM 3703 C CA . VAL B 1 113 ? 44.135 53.033 -13.064 1.00 24.51 163 VAL B CA 1
ATOM 3704 C C . VAL B 1 113 ? 45.642 53.024 -12.832 1.00 23.49 163 VAL B C 1
ATOM 3705 O O . VAL B 1 113 ? 46.120 52.633 -11.757 1.00 23.02 163 VAL B O 1
ATOM 3709 N N . GLU B 1 114 ? 46.417 53.452 -13.828 1.00 22.06 164 GLU B N 1
ATOM 3710 C CA . GLU B 1 114 ? 47.864 53.423 -13.666 1.00 23.49 164 GLU B CA 1
ATOM 3711 C C . GLU B 1 114 ? 48.303 54.325 -12.526 1.00 22.53 164 GLU B C 1
ATOM 3712 O O . GLU B 1 114 ? 49.145 53.936 -11.709 1.00 24.84 164 GLU B O 1
ATOM 3718 N N . LYS B 1 115 ? 47.725 55.521 -12.439 1.00 23.88 165 LYS B N 1
ATOM 3719 C CA . LYS B 1 115 ? 48.032 56.413 -11.323 1.00 32.03 165 LYS B CA 1
ATOM 3720 C C . LYS B 1 115 ? 47.692 55.761 -9.993 1.00 26.24 165 LYS B C 1
ATOM 3721 O O . LYS B 1 115 ? 48.495 55.796 -9.053 1.00 23.90 165 LYS B O 1
ATOM 3727 N N . ALA B 1 116 ? 46.485 55.189 -9.886 1.00 24.04 166 ALA B N 1
ATOM 3728 C CA . ALA B 1 116 ? 46.050 54.641 -8.605 1.00 20.81 166 ALA B CA 1
ATOM 3729 C C . ALA B 1 116 ? 46.914 53.453 -8.197 1.00 23.05 166 ALA B C 1
ATOM 3730 O O . ALA B 1 116 ? 47.256 53.306 -7.016 1.00 24.55 166 ALA B O 1
ATOM 3732 N N . VAL B 1 117 ? 47.250 52.577 -9.157 1.00 20.65 167 VAL B N 1
ATOM 3733 C CA . VAL B 1 117 ? 48.106 51.427 -8.860 1.00 23.59 167 VAL B CA 1
ATOM 3734 C C . VAL B 1 117 ? 49.486 51.897 -8.444 1.00 28.35 167 VAL B C 1
ATOM 3735 O O . VAL B 1 117 ? 50.085 51.354 -7.506 1.00 24.62 167 VAL B O 1
ATOM 3739 N N . GLY B 1 118 ? 50.007 52.919 -9.140 1.00 28.84 168 GLY B N 1
ATOM 3740 C CA . GLY B 1 118 ? 51.315 53.458 -8.828 1.00 26.82 168 GLY B CA 1
ATOM 3741 C C . GLY B 1 118 ? 51.426 54.004 -7.423 1.00 30.65 168 GLY B C 1
ATOM 3742 O O . GLY B 1 118 ? 52.525 54.033 -6.852 1.00 30.91 168 GLY B O 1
ATOM 3743 N N . ALA B 1 119 ? 50.299 54.406 -6.829 1.00 22.51 169 ALA B N 1
ATOM 3744 C CA . ALA B 1 119 ? 50.276 54.943 -5.472 1.00 28.24 169 ALA B CA 1
ATOM 3745 C C . ALA B 1 119 ? 49.934 53.901 -4.403 1.00 25.34 169 ALA B C 1
ATOM 3746 O O . ALA B 1 119 ? 49.944 54.235 -3.216 1.00 28.05 169 ALA B O 1
ATOM 3748 N N . MET B 1 120 ? 49.632 52.654 -4.783 1.00 27.25 170 MET B N 1
ATOM 3749 C CA . MET B 1 120 ? 49.279 51.622 -3.807 1.00 31.58 170 MET B CA 1
ATOM 3750 C C . MET B 1 120 ? 50.490 51.168 -3.006 1.00 23.59 170 MET B C 1
ATOM 3751 O O . MET B 1 120 ? 51.619 51.191 -3.494 1.00 26.02 170 MET B O 1
ATOM 3756 N N . LYS B 1 121 ? 50.224 50.639 -1.809 1.00 24.75 171 LYS B N 1
ATOM 3757 C CA . LYS B 1 121 ? 51.226 49.961 -0.991 1.00 25.29 171 LYS B CA 1
ATOM 3758 C C . LYS B 1 121 ? 50.922 48.466 -0.884 1.00 23.30 171 LYS B C 1
ATOM 3759 O O . LYS B 1 121 ? 49.794 48.023 -1.101 1.00 24.86 171 LYS B O 1
ATOM 3765 N N . ASN B 1 122 ? 51.953 47.690 -0.540 1.00 24.14 172 ASN B N 1
ATOM 3766 C CA . ASN B 1 122 ? 51.772 46.267 -0.265 1.00 22.14 172 ASN B CA 1
ATOM 3767 C C . ASN B 1 122 ? 50.649 46.062 0.739 1.00 25.08 172 ASN B C 1
ATOM 3768 O O . ASN B 1 122 ? 50.566 46.756 1.755 1.00 19.27 172 ASN B O 1
ATOM 3773 N N . GLY B 1 123 ? 49.766 45.118 0.440 1.00 23.90 173 GLY B N 1
ATOM 3774 C CA . GLY B 1 123 ? 48.671 44.838 1.343 1.00 22.25 173 GLY B CA 1
ATOM 3775 C C . GLY B 1 123 ? 47.494 45.776 1.227 1.00 23.61 173 GLY B C 1
ATOM 3776 O O . GLY B 1 123 ? 46.673 45.827 2.144 1.00 22.92 173 GLY B O 1
ATOM 3777 N N . GLU B 1 124 ? 47.362 46.496 0.113 1.00 21.17 174 GLU B N 1
ATOM 3778 C CA . GLU B 1 124 ? 46.197 47.330 -0.155 1.00 26.08 174 GLU B CA 1
ATOM 3779 C C . GLU B 1 124 ? 45.405 46.780 -1.332 1.00 22.20 174 GLU B C 1
ATOM 3780 O O . GLU B 1 124 ? 45.941 46.074 -2.192 1.00 20.20 174 GLU B O 1
ATOM 3786 N N . LEU B 1 125 ? 44.125 47.147 -1.371 1.00 20.01 175 LEU B N 1
ATOM 3787 C CA . LEU B 1 125 ? 43.187 46.680 -2.382 1.00 23.33 175 LEU B CA 1
ATOM 3788 C C . LEU B 1 125 ? 42.584 47.864 -3.125 1.00 19.44 175 LEU B C 1
ATOM 3789 O O . LEU B 1 125 ? 42.045 48.789 -2.497 1.00 23.67 175 LEU B O 1
ATOM 3794 N N . LEU B 1 126 ? 42.660 47.812 -4.455 1.00 18.66 176 LEU B N 1
ATOM 3795 C CA . LEU B 1 126 ? 41.966 48.729 -5.358 1.00 21.08 176 LEU B CA 1
ATOM 3796 C C . LEU B 1 126 ? 40.775 48.018 -5.967 1.00 23.21 176 LEU B C 1
ATOM 3797 O O . LEU B 1 126 ? 40.926 46.908 -6.474 1.00 25.49 176 LEU B O 1
ATOM 3802 N N . LEU B 1 127 ? 39.601 48.659 -5.947 1.00 20.23 177 LEU B N 1
ATOM 3803 C CA . LEU B 1 127 ? 38.462 48.164 -6.702 1.00 23.92 177 LEU B CA 1
ATOM 3804 C C . LEU B 1 127 ? 38.328 48.973 -7.992 1.00 26.98 177 LEU B C 1
ATOM 3805 O O . LEU B 1 127 ? 38.091 50.183 -7.949 1.00 26.58 177 LEU B O 1
ATOM 3810 N N . LEU B 1 128 ? 38.492 48.309 -9.135 1.00 23.92 178 LEU B N 1
ATOM 3811 C CA . LEU B 1 128 ? 38.303 48.964 -10.426 1.00 26.24 178 LEU B CA 1
ATOM 3812 C C . LEU B 1 128 ? 36.819 48.997 -10.791 1.00 30.42 178 LEU B C 1
ATOM 3813 O O . LEU B 1 128 ? 36.032 48.165 -10.335 1.00 24.36 178 LEU B O 1
ATOM 3818 N N . GLU B 1 129 ? 36.436 49.982 -11.604 1.00 24.76 179 GLU B N 1
ATOM 3819 C CA . GLU B 1 129 ? 35.052 50.095 -12.048 1.00 26.45 179 GLU B CA 1
ATOM 3820 C C . GLU B 1 129 ? 34.631 48.853 -12.832 1.00 23.68 179 GLU B C 1
ATOM 3821 O O . GLU B 1 129 ? 35.463 48.164 -13.427 1.00 26.86 179 GLU B O 1
ATOM 3827 N N . ASN B 1 130 ? 33.323 48.573 -12.796 1.00 23.94 180 ASN B N 1
ATOM 3828 C CA . ASN B 1 130 ? 32.644 47.480 -13.490 1.00 23.91 180 ASN B CA 1
ATOM 3829 C C . ASN B 1 130 ? 33.213 47.248 -14.882 1.00 27.40 180 ASN B C 1
ATOM 3830 O O . ASN B 1 130 ? 33.052 48.103 -15.756 1.00 26.03 180 ASN B O 1
ATOM 3835 N N . VAL B 1 131 ? 33.864 46.094 -15.095 1.00 22.62 181 VAL B N 1
ATOM 3836 C CA . VAL B 1 131 ? 34.535 45.812 -16.367 1.00 26.56 181 VAL B CA 1
ATOM 3837 C C . VAL B 1 131 ? 33.543 45.798 -17.526 1.00 27.57 181 VAL B C 1
ATOM 3838 O O . VAL B 1 131 ? 33.926 46.044 -18.680 1.00 26.39 181 VAL B O 1
ATOM 3842 N N . ARG B 1 132 ? 32.270 45.495 -17.257 1.00 22.65 182 ARG B N 1
ATOM 3843 C CA . ARG B 1 132 ? 31.319 45.346 -18.355 1.00 26.37 182 ARG B CA 1
ATOM 3844 C C . ARG B 1 132 ? 30.810 46.685 -18.882 1.00 34.22 182 ARG B C 1
ATOM 3845 O O . ARG B 1 132 ? 29.990 46.689 -19.803 1.00 31.33 182 ARG B O 1
ATOM 3853 N N . PHE B 1 133 ? 31.294 47.816 -18.348 1.00 29.29 183 PHE B N 1
ATOM 3854 C CA . PHE B 1 133 ? 31.031 49.099 -18.992 1.00 25.63 183 PHE B CA 1
ATOM 3855 C C . PHE B 1 133 ? 31.705 49.183 -20.357 1.00 31.66 183 PHE B C 1
ATOM 3856 O O . PHE B 1 133 ? 31.355 50.051 -21.157 1.00 38.83 183 PHE 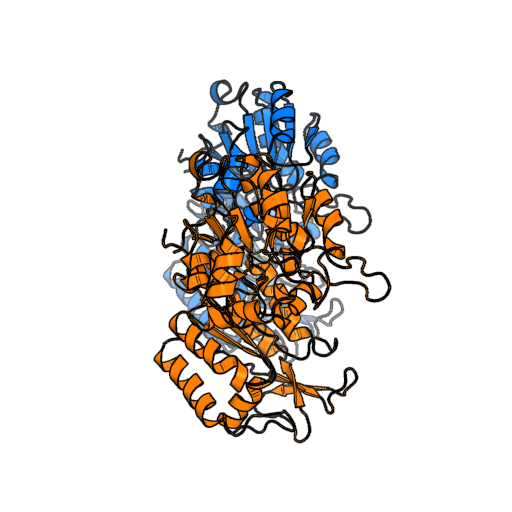B O 1
ATOM 3864 N N . TYR B 1 134 ? 32.656 48.293 -20.640 1.00 30.55 184 TYR B N 1
ATOM 3865 C CA . TYR B 1 134 ? 33.323 48.205 -21.932 1.00 28.98 184 TYR B CA 1
ATOM 3866 C C . TYR B 1 134 ? 32.708 47.056 -22.725 1.00 31.90 184 TYR B C 1
ATOM 3867 O O . TYR B 1 134 ? 32.708 45.910 -22.259 1.00 29.95 184 TYR B O 1
ATOM 3876 N N . LYS B 1 135 ? 32.195 47.358 -23.923 1.00 29.47 185 LYS B N 1
ATOM 3877 C CA . LYS B 1 135 ? 31.612 46.310 -24.762 1.00 30.86 185 LYS B CA 1
ATOM 3878 C C . LYS B 1 135 ? 32.641 45.239 -25.106 1.00 36.66 185 LYS B C 1
ATOM 3879 O O . LYS B 1 135 ? 32.273 44.090 -25.382 1.00 33.14 185 LYS B O 1
ATOM 3885 N N . GLU B 1 136 ? 33.933 45.595 -25.090 1.00 35.33 186 GLU B N 1
ATOM 3886 C CA . GLU B 1 136 ? 35.002 44.638 -25.367 1.00 30.91 186 GLU B CA 1
ATOM 3887 C C . GLU B 1 136 ? 35.165 43.589 -24.266 1.00 29.19 186 GLU B C 1
ATOM 3888 O O . GLU B 1 136 ? 35.747 42.536 -24.532 1.00 27.25 186 GLU B O 1
ATOM 3894 N N . GLU B 1 137 ? 34.702 43.860 -23.040 1.00 26.06 187 GLU B N 1
ATOM 3895 C CA . GLU B 1 137 ? 34.778 42.854 -21.977 1.00 28.49 187 GLU B CA 1
ATOM 3896 C C . GLU B 1 137 ? 34.098 41.550 -22.399 1.00 27.81 187 GLU B C 1
ATOM 3897 O O . GLU B 1 137 ? 34.733 40.489 -22.464 1.00 29.18 187 GLU B O 1
ATOM 3903 N N . GLU B 1 138 ? 32.803 41.616 -22.710 1.00 27.62 188 GLU B N 1
ATOM 3904 C CA . GLU B 1 138 ? 32.047 40.433 -23.109 1.00 33.07 188 GLU B CA 1
ATOM 3905 C C . GLU B 1 138 ? 32.462 39.887 -24.469 1.00 30.84 188 GLU B C 1
ATOM 3906 O O . GLU B 1 138 ? 32.270 38.691 -24.728 1.00 32.52 188 GLU B O 1
ATOM 3912 N N . LYS B 1 139 ? 33.057 40.706 -25.327 1.00 26.52 189 LYS B N 1
ATOM 3913 C CA . LYS B 1 139 ? 33.564 40.184 -26.587 1.00 30.39 189 LYS B CA 1
ATOM 3914 C C . LYS B 1 139 ? 34.944 39.551 -26.454 1.00 33.49 189 LYS B C 1
ATOM 3915 O O . LYS B 1 139 ? 35.418 38.932 -27.411 1.00 31.80 189 LYS B O 1
ATOM 3921 N N . ASN B 1 140 ? 35.594 39.671 -25.294 1.00 30.40 190 ASN B N 1
ATOM 3922 C CA . ASN B 1 140 ? 36.938 39.114 -25.090 1.00 29.85 190 ASN B CA 1
ATOM 3923 C C . ASN B 1 140 ? 37.919 39.657 -26.122 1.00 28.68 190 ASN B C 1
ATOM 3924 O O . ASN B 1 140 ? 38.754 38.924 -26.652 1.00 30.47 190 ASN B O 1
ATOM 3929 N N . GLU B 1 141 ? 37.808 40.942 -26.421 1.00 30.34 191 GLU B N 1
ATOM 3930 C CA . GLU B 1 141 ? 38.635 41.508 -27.477 1.00 32.78 191 GLU B CA 1
ATOM 3931 C C . GLU B 1 141 ? 40.077 41.613 -26.993 1.00 33.15 191 GLU B C 1
ATOM 3932 O O . GLU B 1 141 ? 40.321 42.132 -25.895 1.00 30.42 191 GLU B O 1
ATOM 3938 N N . PRO B 1 142 ? 41.053 41.115 -27.767 1.00 35.98 192 PRO B N 1
ATOM 3939 C CA . PRO B 1 142 ? 42.431 41.009 -27.247 1.00 39.35 192 PRO B CA 1
ATOM 3940 C C . PRO B 1 142 ? 43.054 42.331 -26.822 1.00 38.97 192 PRO B C 1
ATOM 3941 O O . PRO B 1 142 ? 43.758 42.375 -25.802 1.00 32.10 192 PRO B O 1
ATOM 3945 N N . GLU B 1 143 ? 42.837 43.407 -27.577 1.00 32.18 193 GLU B N 1
ATOM 3946 C CA . GLU B 1 143 ? 43.447 44.684 -27.216 1.00 36.38 193 GLU B CA 1
ATOM 3947 C C . GLU B 1 143 ? 42.941 45.175 -25.862 1.00 34.44 193 GLU B C 1
ATOM 3948 O O . GLU B 1 143 ? 43.729 45.609 -25.011 1.00 32.52 193 GLU B O 1
ATOM 3954 N N . PHE B 1 144 ? 41.627 45.096 -25.632 1.00 32.89 194 PHE B N 1
ATOM 3955 C CA . PHE B 1 144 ? 41.091 45.478 -24.329 1.00 28.03 194 PHE B CA 1
ATOM 3956 C C . PHE B 1 144 ? 41.696 44.635 -23.210 1.00 28.44 194 PHE B C 1
ATOM 3957 O O . PHE B 1 144 ? 42.106 45.162 -22.167 1.00 28.04 194 PHE B O 1
ATOM 3965 N N . ALA B 1 145 ? 41.759 43.319 -23.409 1.00 25.56 195 ALA B N 1
ATOM 3966 C CA . ALA B 1 145 ? 42.312 42.440 -22.390 1.00 21.69 195 ALA B CA 1
ATOM 3967 C C . ALA B 1 145 ? 43.743 42.823 -22.048 1.00 32.64 195 ALA B C 1
ATOM 3968 O O . ALA B 1 145 ? 44.141 42.765 -20.879 1.00 25.16 195 ALA B O 1
ATOM 3970 N N . LYS B 1 146 ? 44.536 43.213 -23.056 1.00 27.01 196 LYS B N 1
ATOM 3971 C CA . LYS B 1 146 ? 45.898 43.668 -22.791 1.00 30.00 196 LYS B CA 1
ATOM 3972 C C . LYS B 1 146 ? 45.893 44.916 -21.911 1.00 26.90 196 LYS B C 1
ATOM 3973 O O . LYS B 1 146 ? 46.678 45.027 -20.957 1.00 24.74 196 LYS B O 1
ATOM 3979 N N . LYS B 1 147 ? 44.996 45.855 -22.203 1.00 25.11 197 LYS B N 1
ATOM 3980 C CA . LYS B 1 147 ? 44.904 47.059 -21.386 1.00 26.30 197 LYS B CA 1
ATOM 3981 C C . LYS B 1 147 ? 44.407 46.733 -19.984 1.00 25.51 197 LYS B C 1
ATOM 3982 O O . LYS B 1 147 ? 44.868 47.331 -19.006 1.00 21.26 197 LYS B O 1
ATOM 3988 N N . LEU B 1 148 ? 43.462 45.788 -19.873 1.00 26.50 198 LEU B N 1
ATOM 3989 C CA . LEU B 1 148 ? 42.996 45.323 -18.565 1.00 28.09 198 LEU B CA 1
ATOM 3990 C C . LEU B 1 148 ? 44.121 44.707 -17.743 1.00 28.59 198 LEU B C 1
ATOM 3991 O O . LEU B 1 148 ? 44.114 44.807 -16.512 1.00 27.63 198 LEU B O 1
ATOM 3996 N N . ALA B 1 149 ? 45.072 44.038 -18.394 1.00 27.02 199 ALA B N 1
ATOM 3997 C CA . ALA B 1 149 ? 46.190 43.402 -17.711 1.00 21.91 199 ALA B CA 1
ATOM 3998 C C . ALA B 1 149 ? 47.400 44.312 -17.526 1.00 28.29 199 ALA B C 1
ATOM 3999 O O . ALA B 1 149 ? 48.330 43.928 -16.808 1.00 26.04 199 ALA B O 1
ATOM 4001 N N . ALA B 1 150 ? 47.408 45.497 -18.147 1.00 23.87 200 ALA B N 1
ATOM 4002 C CA . ALA B 1 150 ? 48.614 46.316 -18.222 1.00 28.84 200 ALA B CA 1
ATOM 4003 C C . ALA B 1 150 ? 49.140 46.754 -16.861 1.00 27.36 200 ALA B C 1
ATOM 4004 O O . ALA B 1 150 ? 50.326 47.067 -16.744 1.00 25.84 200 ALA B O 1
ATOM 4006 N N . ASN B 1 151 ? 48.304 46.813 -15.829 1.00 19.49 201 ASN B N 1
ATOM 4007 C CA . ASN B 1 151 ? 48.781 47.284 -14.535 1.00 24.83 201 ASN B CA 1
ATOM 4008 C C . ASN B 1 151 ? 48.847 46.167 -13.499 1.00 25.88 201 ASN B C 1
ATOM 4009 O O . ASN B 1 151 ? 48.824 46.440 -12.294 1.00 23.20 201 ASN B O 1
ATOM 4014 N N . ALA B 1 152 ? 48.946 44.912 -13.945 1.00 31.59 202 ALA B N 1
ATOM 4015 C CA . ALA B 1 152 ? 48.956 43.764 -13.049 1.00 25.38 202 ALA B CA 1
ATOM 4016 C C . ALA B 1 152 ? 50.079 42.816 -13.434 1.00 24.78 202 ALA B C 1
ATOM 4017 O O . ALA B 1 152 ? 50.587 42.838 -14.556 1.00 23.36 202 ALA B O 1
ATOM 4019 N N . ASP B 1 153 ? 50.467 41.972 -12.488 1.00 19.52 203 ASP B N 1
ATOM 4020 C CA . ASP B 1 153 ? 51.499 40.976 -12.743 1.00 21.55 203 ASP B CA 1
ATOM 4021 C C . ASP B 1 153 ? 50.957 39.558 -12.813 1.00 27.08 203 ASP B C 1
ATOM 4022 O O . ASP B 1 153 ? 51.417 38.767 -13.640 1.00 27.12 203 ASP B O 1
ATOM 4027 N N . LEU B 1 154 ? 49.999 39.197 -11.967 1.00 22.65 204 LEU B N 1
ATOM 4028 C CA . LEU B 1 154 ? 49.473 37.844 -12.005 1.00 24.19 204 LEU B CA 1
ATOM 4029 C C . LEU B 1 154 ? 47.962 37.887 -11.839 1.00 25.26 204 LEU B C 1
ATOM 4030 O O . LEU B 1 154 ? 47.367 38.945 -11.611 1.00 21.96 204 LEU B O 1
ATOM 4035 N N . TYR B 1 155 ? 47.333 36.726 -11.992 1.00 16.95 205 TYR B N 1
ATOM 4036 C CA . TYR B 1 155 ? 45.887 36.664 -12.154 1.00 17.85 205 TYR B CA 1
ATOM 4037 C C . TYR B 1 155 ? 45.274 35.630 -11.219 1.00 20.37 205 TYR B C 1
ATOM 4038 O O . TYR B 1 155 ? 45.772 34.499 -11.120 1.00 23.68 205 TYR B O 1
ATOM 4047 N N . VAL B 1 156 ? 44.183 35.999 -10.553 1.00 20.39 206 VAL B N 1
ATOM 4048 C CA . VAL B 1 156 ? 43.402 35.054 -9.756 1.00 18.84 206 VAL B CA 1
ATOM 4049 C C . VAL B 1 156 ? 41.957 35.115 -10.236 1.00 21.17 206 VAL B C 1
ATOM 4050 O O . VAL B 1 156 ? 41.337 36.189 -10.227 1.00 19.22 206 VAL B O 1
ATOM 4054 N N . ASN B 1 157 ? 41.411 33.969 -10.642 1.00 20.85 207 ASN B N 1
ATOM 4055 C CA . ASN B 1 157 ? 39.985 33.864 -10.938 1.00 18.05 207 ASN B CA 1
ATOM 4056 C C . ASN B 1 157 ? 39.275 33.298 -9.718 1.00 16.23 207 ASN B C 1
ATOM 4057 O O . ASN B 1 157 ? 39.446 32.117 -9.388 1.00 18.32 207 ASN B O 1
ATOM 4062 N N . ASP B 1 158 ? 38.451 34.124 -9.066 1.00 18.96 208 ASP B N 1
ATOM 4063 C CA . ASP B 1 158 ? 37.634 33.647 -7.948 1.00 20.91 208 ASP B CA 1
ATOM 4064 C C . ASP B 1 158 ? 36.130 33.774 -8.227 1.00 21.23 208 ASP B C 1
ATOM 4065 O O . ASP B 1 158 ? 35.331 33.893 -7.298 1.00 23.18 208 ASP B O 1
ATOM 4070 N N . ALA B 1 159 ? 35.721 33.726 -9.510 1.00 17.76 209 ALA B N 1
ATOM 4071 C CA . ALA B 1 159 ? 34.332 33.976 -9.894 1.00 24.40 209 ALA B CA 1
ATOM 4072 C C . ALA B 1 159 ? 33.834 32.796 -10.726 1.00 25.61 209 ALA B C 1
ATOM 4073 O O . ALA B 1 159 ? 33.677 32.888 -11.949 1.00 22.63 209 ALA B O 1
ATOM 4075 N N . PHE B 1 160 ? 33.571 31.683 -10.046 1.00 21.46 210 PHE B N 1
ATOM 4076 C CA . PHE B 1 160 ? 33.118 30.493 -10.759 1.00 23.62 210 PHE B CA 1
ATOM 4077 C C . PHE B 1 160 ? 31.868 30.778 -11.590 1.00 26.13 210 PHE B C 1
ATOM 4078 O O . PHE B 1 160 ? 31.725 30.262 -12.705 1.00 26.26 210 PHE B O 1
ATOM 4086 N N . GLY B 1 161 ? 30.969 31.619 -11.077 1.00 21.60 211 GLY B N 1
ATOM 4087 C CA . GLY B 1 161 ? 29.736 31.951 -11.778 1.00 27.09 211 GLY B CA 1
ATOM 4088 C C . GLY B 1 161 ? 29.913 32.567 -13.159 1.00 26.37 211 GLY B C 1
ATOM 4089 O O . GLY B 1 161 ? 28.965 32.550 -13.954 1.00 29.40 211 GLY B O 1
ATOM 4090 N N . THR B 1 162 ? 31.084 33.124 -13.469 1.00 23.67 212 THR B N 1
ATOM 4091 C CA . THR B 1 162 ? 31.334 33.637 -14.814 1.00 29.30 212 THR B CA 1
ATOM 4092 C C . THR B 1 162 ? 32.419 32.860 -15.548 1.00 23.90 212 THR B C 1
ATOM 4093 O O . THR B 1 162 ? 32.786 33.237 -16.668 1.00 26.71 212 THR B O 1
ATOM 4097 N N . ALA B 1 163 ? 32.924 31.775 -14.962 1.00 24.71 213 ALA B N 1
ATOM 4098 C CA . ALA B 1 163 ? 34.025 31.039 -15.575 1.00 31.11 213 ALA B CA 1
ATOM 4099 C C . ALA B 1 163 ? 33.599 30.173 -16.760 1.00 27.78 213 ALA B C 1
ATOM 4100 O O . ALA B 1 163 ? 34.467 29.594 -17.428 1.00 31.16 213 ALA B O 1
ATOM 4102 N N . HIS B 1 164 ? 32.304 30.035 -17.019 1.00 26.45 214 HIS B N 1
ATOM 4103 C CA . HIS B 1 164 ? 31.842 29.306 -18.200 1.00 29.80 214 HIS B CA 1
ATOM 4104 C C . HIS B 1 164 ? 31.766 30.175 -19.451 1.00 31.48 214 HIS B C 1
ATOM 4105 O O . HIS B 1 164 ? 31.405 29.655 -20.515 1.00 29.86 214 HIS B O 1
ATOM 4112 N N . ARG B 1 165 ? 32.076 31.473 -19.349 1.00 27.32 215 ARG B N 1
ATOM 4113 C CA . ARG B 1 165 ? 32.103 32.381 -20.492 1.00 30.55 215 ARG B CA 1
ATOM 4114 C C . ARG B 1 165 ? 33.512 32.927 -20.713 1.00 32.77 215 ARG B C 1
ATOM 4115 O O . ARG B 1 165 ? 34.288 33.102 -19.767 1.00 30.75 215 ARG B O 1
ATOM 4123 N N . ALA B 1 166 ? 33.855 33.171 -21.982 1.00 21.62 216 ALA B N 1
ATOM 4124 C CA . ALA B 1 166 ? 35.172 33.696 -22.348 1.00 31.42 216 ALA B CA 1
ATOM 4125 C C . ALA B 1 166 ? 35.056 35.215 -22.454 1.00 27.13 216 ALA B C 1
ATOM 4126 O O . ALA B 1 166 ? 34.695 35.755 -23.496 1.00 28.90 216 ALA B O 1
ATOM 4128 N N . HIS B 1 167 ? 35.349 35.901 -21.359 1.00 21.94 217 HIS B N 1
ATOM 4129 C CA . HIS B 1 167 ? 35.414 37.357 -21.312 1.00 22.72 217 HIS B CA 1
ATOM 4130 C C . HIS B 1 167 ? 36.850 37.801 -21.052 1.00 24.56 217 HIS B C 1
ATOM 4131 O O . HIS B 1 167 ? 37.706 37.012 -20.656 1.00 29.42 217 HIS B O 1
ATOM 4138 N N . ALA B 1 168 ? 37.123 39.088 -21.281 1.00 21.89 218 ALA B N 1
ATOM 4139 C CA . ALA B 1 168 ? 38.476 39.584 -21.059 1.00 27.67 218 ALA B CA 1
ATOM 4140 C C . ALA B 1 168 ? 38.917 39.354 -19.614 1.00 22.93 218 ALA B C 1
ATOM 4141 O O . ALA B 1 168 ? 39.995 38.805 -19.366 1.00 27.12 218 ALA B O 1
ATOM 4143 N N . SER B 1 169 ? 38.075 39.733 -18.651 1.00 23.89 219 SER B N 1
ATOM 4144 C CA . SER B 1 169 ? 38.406 39.590 -17.232 1.00 24.13 219 SER B CA 1
ATOM 4145 C C . SER B 1 169 ? 38.378 38.135 -16.743 1.00 29.85 219 SER B C 1
ATOM 4146 O O . SER B 1 169 ? 38.902 37.858 -15.652 1.00 25.46 219 SER B O 1
ATOM 4149 N N . THR B 1 170 ? 37.812 37.197 -17.520 1.00 24.03 220 THR B N 1
ATOM 4150 C CA . THR B 1 170 ? 37.752 35.784 -17.126 1.00 23.97 220 THR B CA 1
ATOM 4151 C C . THR B 1 170 ? 38.703 34.901 -17.915 1.00 23.33 220 THR B C 1
ATOM 4152 O O . THR B 1 170 ? 38.850 33.723 -17.572 1.00 30.51 220 THR B O 1
ATOM 4156 N N . GLU B 1 171 ? 39.322 35.417 -18.972 1.00 24.22 221 GLU B N 1
ATOM 4157 C CA . GLU B 1 171 ? 40.037 34.560 -19.908 1.00 24.06 221 GLU B CA 1
ATOM 4158 C C . GLU B 1 171 ? 41.118 35.338 -20.648 1.00 25.59 221 GLU B C 1
ATOM 4159 O O . GLU B 1 171 ? 42.288 34.952 -20.617 1.00 29.92 221 GLU B O 1
ATOM 4165 N N . GLY B 1 172 ? 40.740 36.430 -21.314 1.00 26.06 222 GLY B N 1
ATOM 4166 C CA . GLY B 1 172 ? 41.690 37.131 -22.174 1.00 25.90 222 GLY B CA 1
ATOM 4167 C C . GLY B 1 172 ? 42.900 37.677 -21.432 1.00 21.76 222 GLY B C 1
ATOM 4168 O O . GLY B 1 172 ? 44.031 37.586 -21.923 1.00 20.49 222 GLY B O 1
ATOM 4169 N N . VAL B 1 173 ? 42.687 38.219 -20.222 1.00 22.74 223 VAL B N 1
ATOM 4170 C CA . VAL B 1 173 ? 43.800 38.810 -19.481 1.00 19.16 223 VAL B CA 1
ATOM 4171 C C . VAL B 1 173 ? 44.846 37.775 -19.138 1.00 23.48 223 VAL B C 1
ATOM 4172 O O . VAL B 1 173 ? 46.015 38.121 -18.980 1.00 23.16 223 VAL B O 1
ATOM 4176 N N . THR B 1 174 ? 44.462 36.496 -19.025 1.00 24.24 224 THR B N 1
ATOM 4177 C CA . THR B 1 174 ? 45.425 35.466 -18.645 1.00 21.16 224 THR B CA 1
ATOM 4178 C C . THR B 1 174 ? 46.510 35.280 -19.689 1.00 25.43 224 THR B C 1
ATOM 4179 O O . THR B 1 174 ? 47.576 34.750 -19.371 1.00 25.70 224 THR B O 1
ATOM 4183 N N . LYS B 1 175 ? 46.262 35.689 -20.932 1.00 24.19 225 LYS B N 1
ATOM 4184 C CA . LYS B 1 175 ? 47.334 35.652 -21.916 1.00 29.21 225 LYS B CA 1
ATOM 4185 C C . LYS B 1 175 ? 48.464 36.638 -21.601 1.00 28.19 225 LYS B C 1
ATOM 4186 O O . LYS B 1 175 ? 49.563 36.478 -22.140 1.00 23.40 225 LYS B O 1
ATOM 4192 N N . PHE B 1 176 ? 48.246 37.616 -20.709 1.00 25.43 226 PHE B N 1
ATOM 4193 C CA . PHE B 1 176 ? 49.254 38.633 -20.393 1.00 26.83 226 PHE B CA 1
ATOM 4194 C C . PHE B 1 176 ? 49.675 38.651 -18.924 1.00 28.73 226 PHE B C 1
ATOM 4195 O O . PHE B 1 176 ? 50.321 39.608 -18.493 1.00 26.45 226 PHE B O 1
ATOM 4203 N N . LEU B 1 177 ? 49.314 37.638 -18.148 1.00 23.73 227 LEU B N 1
ATOM 4204 C CA . LEU B 1 177 ? 49.627 37.578 -16.733 1.00 23.02 227 LEU B CA 1
ATOM 4205 C C . LEU B 1 177 ? 50.086 36.168 -16.400 1.00 25.03 227 LEU B C 1
ATOM 4206 O O . LEU B 1 177 ? 49.661 35.199 -17.035 1.00 24.64 227 LEU B O 1
ATOM 4211 N N . LYS B 1 178 ? 50.942 36.055 -15.387 1.00 24.08 228 LYS B N 1
ATOM 4212 C CA . LYS B 1 178 ? 51.342 34.742 -14.903 1.00 25.94 228 LYS B CA 1
ATOM 4213 C C . LYS B 1 178 ? 51.889 34.882 -13.492 1.00 23.81 228 LYS B C 1
ATOM 4214 O O . LYS B 1 178 ? 52.477 35.918 -13.161 1.00 26.38 228 LYS B O 1
ATOM 4220 N N . PRO B 1 179 ? 51.672 33.879 -12.622 1.00 23.59 229 PRO B N 1
ATOM 4221 C CA . PRO B 1 179 ? 50.792 32.732 -12.910 1.00 22.12 229 PRO B CA 1
ATOM 4222 C C . PRO B 1 179 ? 49.299 33.111 -13.026 1.00 30.66 229 PRO B C 1
ATOM 4223 O O . PRO B 1 179 ? 48.930 34.247 -12.706 1.00 24.12 229 PRO B O 1
ATOM 4227 N N . SER B 1 180 ? 48.464 32.186 -13.505 1.00 24.65 230 SER B N 1
ATOM 4228 C CA . SER B 1 180 ? 47.012 32.340 -13.493 1.00 21.27 230 SER B CA 1
ATOM 4229 C C . SER B 1 180 ? 46.453 31.217 -12.647 1.00 28.48 230 SER B C 1
ATOM 4230 O O . SER B 1 180 ? 46.604 30.039 -13.005 1.00 23.05 230 SER B O 1
ATOM 4233 N N . VAL B 1 181 ? 45.816 31.574 -11.529 1.00 18.52 231 VAL B N 1
ATOM 4234 C CA . VAL B 1 181 ? 45.410 30.589 -10.537 1.00 20.53 231 VAL B CA 1
ATOM 4235 C C . VAL B 1 181 ? 43.955 30.806 -10.137 1.00 23.36 231 VAL B C 1
ATOM 4236 O O . VAL B 1 181 ? 43.370 31.872 -10.341 1.00 19.33 231 VAL B O 1
ATOM 4240 N N . ALA B 1 182 ? 43.381 29.760 -9.547 1.00 18.28 232 ALA B N 1
ATOM 4241 C CA . ALA B 1 182 ? 42.034 29.802 -9.002 1.00 21.36 232 ALA B CA 1
ATOM 4242 C C . ALA B 1 182 ? 42.055 30.358 -7.580 1.00 20.51 232 ALA B C 1
ATOM 4243 O O . ALA B 1 182 ? 42.935 30.023 -6.781 1.00 18.06 232 ALA B O 1
ATOM 4245 N N . GLY B 1 183 ? 41.071 31.197 -7.254 1.00 17.10 233 GLY B N 1
ATOM 4246 C CA . GLY B 1 183 ? 40.902 31.613 -5.878 1.00 15.97 233 GLY B CA 1
ATOM 4247 C C . GLY B 1 183 ? 40.333 30.467 -5.057 1.00 22.08 233 GLY B C 1
ATOM 4248 O O . GLY B 1 183 ? 39.978 29.402 -5.566 1.00 19.76 233 GLY B O 1
ATOM 4249 N N . PHE B 1 184 ? 40.213 30.706 -3.756 1.00 20.92 234 PHE B N 1
ATOM 4250 C CA . PHE B 1 184 ? 39.748 29.646 -2.867 1.00 23.86 234 PHE B CA 1
ATOM 4251 C C . PHE B 1 184 ? 38.321 29.221 -3.192 1.00 27.96 234 PHE B C 1
ATOM 4252 O O . PHE B 1 184 ? 37.985 28.031 -3.098 1.00 22.35 234 PHE B O 1
ATOM 4260 N N . LEU B 1 185 ? 37.460 30.176 -3.559 1.00 21.13 235 LEU B N 1
ATOM 4261 C CA . LEU B 1 185 ? 36.062 29.852 -3.825 1.00 21.70 235 LEU B CA 1
ATOM 4262 C C . LEU B 1 185 ? 35.927 29.044 -5.104 1.00 22.16 235 LEU B C 1
ATOM 4263 O O . LEU B 1 185 ? 35.175 28.061 -5.149 1.00 23.67 235 LEU B O 1
ATOM 4268 N N . LEU B 1 186 ? 36.661 29.435 -6.144 1.00 19.81 236 LEU B N 1
ATOM 4269 C CA . LEU B 1 186 ? 36.604 28.699 -7.401 1.00 21.16 236 LEU B CA 1
ATOM 4270 C C . LEU B 1 186 ? 37.240 27.314 -7.260 1.00 26.79 236 LEU B C 1
ATOM 4271 O O . LEU B 1 186 ? 36.765 26.340 -7.860 1.00 19.26 236 LEU B O 1
ATOM 4276 N N . GLN B 1 187 ? 38.312 27.200 -6.468 1.00 19.48 237 GLN B N 1
ATOM 4277 C CA . GLN B 1 187 ? 38.927 25.892 -6.267 1.00 25.10 237 GLN B CA 1
ATOM 4278 C C . GLN B 1 187 ? 37.965 24.929 -5.583 1.00 25.16 237 GLN B C 1
ATOM 4279 O O . GLN B 1 187 ? 37.895 23.750 -5.945 1.00 23.51 237 GLN B O 1
ATOM 4285 N N . LYS B 1 188 ? 37.234 25.409 -4.576 1.00 20.61 238 LYS B N 1
ATOM 4286 C CA . LYS B 1 188 ? 36.222 24.587 -3.909 1.00 20.75 238 LYS B CA 1
ATOM 4287 C C . LYS B 1 188 ? 35.163 24.083 -4.890 1.00 21.25 238 LYS B C 1
ATOM 4288 O O . LYS B 1 188 ? 34.794 22.899 -4.867 1.00 22.66 238 LYS B O 1
ATOM 4294 N N . GLU B 1 189 ? 34.672 24.957 -5.768 1.00 19.67 239 GLU B N 1
ATOM 4295 C CA . GLU B 1 189 ? 33.726 24.537 -6.802 1.00 23.61 239 GLU B CA 1
ATOM 4296 C C . GLU B 1 189 ? 34.284 23.415 -7.671 1.00 26.42 239 GLU B C 1
ATOM 4297 O O . GLU B 1 189 ? 33.554 22.479 -8.032 1.00 25.47 239 GLU B O 1
ATOM 4303 N N . LEU B 1 190 ? 35.562 23.516 -8.062 1.00 21.78 240 LEU B N 1
ATOM 4304 C CA . LEU B 1 190 ? 36.173 22.484 -8.893 1.00 24.19 240 LEU B CA 1
ATOM 4305 C C . LEU B 1 190 ? 36.371 21.191 -8.104 1.00 24.10 240 LEU B C 1
ATOM 4306 O O . LEU B 1 190 ? 36.120 20.097 -8.623 1.00 25.46 240 LEU B O 1
ATOM 4311 N N . ASP B 1 191 ? 36.820 21.300 -6.849 1.00 21.04 241 ASP B N 1
ATOM 4312 C CA . ASP B 1 191 ? 36.978 20.119 -5.996 1.00 25.26 241 ASP B CA 1
ATOM 4313 C C . ASP B 1 191 ? 35.688 19.306 -5.914 1.00 23.66 241 ASP B C 1
ATOM 4314 O O . ASP B 1 191 ? 35.718 18.074 -5.983 1.00 25.82 241 ASP B O 1
ATOM 4319 N N . TYR B 1 192 ? 34.548 19.967 -5.748 1.00 21.26 242 TYR B N 1
ATOM 4320 C CA . TYR B 1 192 ? 33.304 19.228 -5.561 1.00 24.10 242 TYR B CA 1
ATOM 4321 C C . TYR B 1 192 ? 32.623 18.896 -6.883 1.00 23.65 242 TYR B C 1
ATOM 4322 O O . TYR B 1 192 ? 32.272 17.733 -7.119 1.00 29.18 242 TYR B O 1
ATOM 4331 N N . LEU B 1 193 ? 32.448 19.888 -7.765 1.00 18.99 243 LEU B N 1
ATOM 4332 C CA . LEU B 1 193 ? 31.714 19.627 -8.997 1.00 21.72 243 LEU B CA 1
ATOM 4333 C C . LEU B 1 193 ? 32.531 18.866 -10.018 1.00 23.78 243 LEU B C 1
ATOM 4334 O O . LEU B 1 193 ? 31.947 18.274 -10.936 1.00 25.56 243 LEU B O 1
ATOM 4339 N N . ASP B 1 194 ? 33.859 18.891 -9.911 1.00 25.73 244 ASP B N 1
ATOM 4340 C CA . ASP B 1 194 ? 34.705 18.123 -10.819 1.00 27.30 244 ASP B CA 1
ATOM 4341 C C . ASP B 1 194 ? 35.361 16.941 -10.116 1.00 29.03 244 ASP B C 1
ATOM 4342 O O . ASP B 1 194 ? 35.079 15.795 -10.473 1.00 26.49 244 ASP B O 1
ATOM 4347 N N . GLY B 1 195 ? 36.211 17.188 -9.111 1.00 26.91 245 GLY B N 1
ATOM 4348 C CA . GLY B 1 195 ? 36.977 16.099 -8.513 1.00 24.15 245 GLY B CA 1
ATOM 4349 C C . GLY B 1 195 ? 36.123 15.061 -7.800 1.00 27.01 245 GLY B C 1
ATOM 4350 O O . GLY B 1 195 ? 36.348 13.853 -7.945 1.00 27.63 245 GLY B O 1
ATOM 4351 N N . ALA B 1 196 ? 35.145 15.508 -7.011 1.00 22.64 246 ALA B N 1
ATOM 4352 C CA . ALA B 1 196 ? 34.319 14.559 -6.261 1.00 25.45 246 ALA B CA 1
ATOM 4353 C C . ALA B 1 196 ? 33.364 13.767 -7.156 1.00 26.42 246 ALA B C 1
ATOM 4354 O O . ALA B 1 196 ? 32.906 12.692 -6.755 1.00 29.57 246 ALA B O 1
ATOM 4356 N N . VAL B 1 197 ? 33.068 14.264 -8.353 1.00 25.18 247 VAL B N 1
ATOM 4357 C CA . VAL B 1 197 ? 32.212 13.574 -9.317 1.00 22.26 247 VAL B CA 1
ATOM 4358 C C . VAL B 1 197 ? 33.014 12.621 -10.201 1.00 27.82 247 VAL B C 1
ATOM 4359 O O . VAL B 1 197 ? 32.569 11.503 -10.487 1.00 31.16 247 VAL B O 1
ATOM 4363 N N . SER B 1 198 ? 34.190 13.065 -10.659 1.00 24.26 248 SER B N 1
ATOM 4364 C CA . SER B 1 198 ? 35.036 12.274 -11.554 1.00 29.38 248 SER B CA 1
ATOM 4365 C C . SER B 1 198 ? 35.715 11.111 -10.849 1.00 33.04 248 SER B C 1
ATOM 4366 O O . SER B 1 198 ? 35.957 10.066 -11.470 1.00 35.71 248 SER B O 1
ATOM 4369 N N A ASN B 1 199 ? 36.029 11.265 -9.566 0.52 29.23 249 ASN B N 1
ATOM 4370 N N B ASN B 1 199 ? 36.044 11.270 -9.568 0.48 29.23 249 ASN B N 1
ATOM 4371 C CA A ASN B 1 199 ? 36.614 10.203 -8.754 0.52 30.43 249 ASN B CA 1
ATOM 4372 C CA B ASN B 1 199 ? 36.629 10.212 -8.748 0.48 30.43 249 ASN B CA 1
ATOM 4373 C C A ASN B 1 199 ? 35.724 10.005 -7.533 0.52 30.56 249 ASN B C 1
ATOM 4374 C C B ASN B 1 199 ? 35.726 10.013 -7.532 0.48 30.56 249 ASN B C 1
ATOM 4375 O O A ASN B 1 199 ? 36.100 10.361 -6.406 0.52 32.81 249 ASN B O 1
ATOM 4376 O O B ASN B 1 199 ? 36.093 10.382 -6.407 0.48 32.80 249 ASN B O 1
ATOM 4385 N N . PRO B 1 200 ? 34.537 9.434 -7.720 1.00 27.22 250 PRO B N 1
ATOM 4386 C CA . PRO B 1 200 ? 33.523 9.487 -6.663 1.00 26.65 250 PRO B CA 1
ATOM 4387 C C . PRO B 1 200 ? 33.718 8.447 -5.579 1.00 31.58 250 PRO B C 1
ATOM 4388 O O . PRO B 1 200 ? 34.134 7.317 -5.837 1.00 28.58 250 PRO B O 1
ATOM 4392 N N . LYS B 1 201 ? 33.386 8.840 -4.354 1.00 28.79 251 LYS B N 1
ATOM 4393 C CA . LYS B 1 201 ? 33.167 7.877 -3.287 1.00 34.55 251 LYS B CA 1
ATOM 4394 C C . LYS B 1 201 ? 31.787 7.256 -3.482 1.00 27.81 251 LYS B C 1
ATOM 4395 O O . LYS B 1 201 ? 30.781 7.970 -3.567 1.00 27.91 251 LYS B O 1
ATOM 4401 N N . ARG B 1 202 ? 31.745 5.939 -3.584 1.00 25.70 252 ARG B N 1
ATOM 4402 C CA . ARG B 1 202 ? 30.561 5.191 -3.985 1.00 27.84 252 ARG B CA 1
ATOM 4403 C C . ARG B 1 202 ? 29.860 4.605 -2.766 1.00 27.61 252 ARG B C 1
ATOM 4404 O O . ARG B 1 202 ? 30.509 4.362 -1.740 1.00 31.29 252 ARG B O 1
ATOM 4412 N N . PRO B 1 203 ? 28.523 4.378 -2.825 1.00 24.85 253 PRO B N 1
ATOM 4413 C CA . PRO B 1 203 ? 27.614 4.592 -3.961 1.00 30.53 253 PRO B CA 1
ATOM 4414 C C . PRO B 1 203 ? 27.418 6.063 -4.329 1.00 26.75 253 PRO B C 1
ATOM 4415 O O . PRO B 1 203 ? 27.188 6.911 -3.457 1.00 27.25 253 PRO B O 1
ATOM 4419 N N . PHE B 1 204 ? 27.494 6.345 -5.628 1.00 27.27 254 PHE B N 1
ATOM 4420 C CA . PHE B 1 204 ? 27.295 7.685 -6.171 1.00 25.29 254 PHE B CA 1
ATOM 4421 C C . PHE B 1 204 ? 25.918 7.755 -6.841 1.00 26.31 254 PHE B C 1
ATOM 4422 O O . PHE B 1 204 ? 25.689 7.122 -7.880 1.00 25.47 254 PHE B O 1
ATOM 4430 N N . VAL B 1 205 ? 25.014 8.539 -6.250 1.00 21.22 255 VAL B N 1
ATOM 4431 C CA . VAL B 1 205 ? 23.671 8.789 -6.775 1.00 21.08 255 VAL B CA 1
ATOM 4432 C C . VAL B 1 205 ? 23.605 10.227 -7.274 1.00 28.68 255 VAL B C 1
ATOM 4433 O O . VAL B 1 205 ? 23.940 11.166 -6.542 1.00 23.12 255 VAL B O 1
ATOM 4437 N N . ALA B 1 206 ? 23.147 10.407 -8.501 1.00 20.71 256 ALA B N 1
ATOM 4438 C CA . ALA B 1 206 ? 22.817 11.738 -8.982 1.00 20.87 256 ALA B CA 1
ATOM 4439 C C . ALA B 1 206 ? 21.301 11.892 -9.016 1.00 22.97 256 ALA B C 1
ATOM 4440 O O . ALA B 1 206 ? 20.568 10.922 -9.256 1.00 20.40 256 ALA B O 1
ATOM 4442 N N . ILE B 1 207 ? 20.841 13.104 -8.713 1.00 19.65 257 ILE B N 1
ATOM 4443 C CA . ILE B 1 207 ? 19.431 13.474 -8.737 1.00 20.07 257 ILE B CA 1
ATOM 4444 C C . ILE B 1 207 ? 19.303 14.607 -9.733 1.00 22.77 257 ILE B C 1
ATOM 4445 O O . ILE B 1 207 ? 19.915 15.667 -9.547 1.00 20.82 257 ILE B O 1
ATOM 4450 N N . VAL B 1 208 ? 18.538 14.388 -10.790 1.00 16.94 258 VAL B N 1
ATOM 4451 C CA . VAL B 1 208 ? 18.376 15.387 -11.838 1.00 18.77 258 VAL B CA 1
ATOM 4452 C C . VAL B 1 208 ? 16.885 15.650 -12.021 1.00 23.71 258 VAL B C 1
ATOM 4453 O O . VAL B 1 208 ? 16.108 14.723 -12.282 1.00 21.19 258 VAL B O 1
ATOM 4457 N N . GLY B 1 209 ? 16.491 16.915 -11.876 1.00 23.53 259 GLY B N 1
ATOM 4458 C CA . GLY B 1 209 ? 15.121 17.313 -12.088 1.00 21.52 259 GLY B CA 1
ATOM 4459 C C . GLY B 1 209 ? 15.060 18.501 -13.026 1.00 21.89 259 GLY B C 1
ATOM 4460 O O . GLY B 1 209 ? 16.045 19.202 -13.250 1.00 30.62 259 GLY B O 1
ATOM 4461 N N . GLY B 1 210 ? 13.887 18.698 -13.594 1.00 28.67 260 GLY B N 1
ATOM 4462 C CA . GLY B 1 210 ? 13.677 19.825 -14.476 1.00 31.47 260 GLY B CA 1
ATOM 4463 C C . GLY B 1 210 ? 12.336 19.679 -15.137 1.00 29.31 260 GLY B C 1
ATOM 4464 O O . GLY B 1 210 ? 11.693 18.625 -15.065 1.00 25.69 260 GLY B O 1
ATOM 4465 N N . SER B 1 211 ? 11.917 20.759 -15.800 1.00 23.28 261 SER B N 1
ATOM 4466 C CA . SER B 1 211 ? 10.638 20.718 -16.493 1.00 33.97 261 SER B CA 1
ATOM 4467 C C . SER B 1 211 ? 10.749 20.150 -17.903 1.00 29.29 261 SER B C 1
ATOM 4468 O O . SER B 1 211 ? 9.776 19.578 -18.405 1.00 29.54 261 SER B O 1
ATOM 4471 N N . LYS B 1 212 ? 11.909 20.278 -18.547 1.00 30.48 262 LYS B N 1
ATOM 4472 C CA . LYS B 1 212 ? 12.109 19.841 -19.924 1.00 31.36 262 LYS B CA 1
ATOM 4473 C C . LYS B 1 212 ? 13.320 18.928 -20.008 1.00 30.56 262 LYS B C 1
ATOM 4474 O O . LYS B 1 212 ? 14.407 19.281 -19.536 1.00 30.72 262 LYS B O 1
ATOM 4480 N N . VAL B 1 213 ? 13.138 17.755 -20.615 1.00 25.77 263 VAL B N 1
ATOM 4481 C CA . VAL B 1 213 ? 14.281 16.873 -20.800 1.00 33.70 263 VAL B CA 1
ATOM 4482 C C . VAL B 1 213 ? 15.297 17.488 -21.750 1.00 29.84 263 VAL B C 1
ATOM 4483 O O . VAL B 1 213 ? 16.490 17.159 -21.685 1.00 26.32 263 VAL B O 1
ATOM 4487 N N . SER B 1 214 ? 14.851 18.384 -22.635 1.00 24.37 264 SER B N 1
ATOM 4488 C CA . SER B 1 214 ? 15.779 19.013 -23.572 1.00 28.62 264 SER B CA 1
ATOM 4489 C C . SER B 1 214 ? 16.880 19.786 -22.844 1.00 29.38 264 SER B C 1
ATOM 4490 O O . SER B 1 214 ? 18.035 19.774 -23.282 1.00 31.49 264 SER B O 1
ATOM 4493 N N . SER B 1 215 ? 16.562 20.415 -21.711 1.00 24.88 265 SER B N 1
ATOM 4494 C CA . SER B 1 215 ? 17.560 21.177 -20.965 1.00 29.68 265 SER B CA 1
ATOM 4495 C C . SER B 1 215 ? 18.432 20.313 -20.057 1.00 29.58 265 SER B C 1
ATOM 4496 O O . SER B 1 215 ? 19.455 20.799 -19.566 1.00 28.72 265 SER B O 1
ATOM 4499 N N . LYS B 1 216 ? 18.057 19.062 -19.801 1.00 23.50 266 LYS B N 1
ATOM 4500 C CA . LYS B 1 216 ? 18.804 18.229 -18.864 1.00 22.70 266 LYS B CA 1
ATOM 4501 C C . LYS B 1 216 ? 19.471 17.023 -19.500 1.00 24.53 266 LYS B C 1
ATOM 4502 O O . LYS B 1 216 ? 20.212 16.306 -18.808 1.00 22.13 266 LYS B O 1
ATOM 4508 N N . ILE B 1 217 ? 19.217 16.747 -20.776 1.00 22.87 267 ILE B N 1
ATOM 4509 C CA . ILE B 1 217 ? 19.689 15.483 -21.319 1.00 24.89 267 ILE B CA 1
ATOM 4510 C C . ILE B 1 217 ? 21.211 15.416 -21.294 1.00 27.54 267 ILE B C 1
ATOM 4511 O O . ILE B 1 217 ? 21.798 14.359 -21.019 1.00 27.39 267 ILE B O 1
ATOM 4516 N N . THR B 1 218 ? 21.880 16.543 -21.536 1.00 27.12 268 THR B N 1
ATOM 4517 C CA . THR B 1 218 ? 23.335 16.514 -21.531 1.00 19.90 268 THR B CA 1
ATOM 4518 C C . THR B 1 218 ? 23.873 16.183 -20.143 1.00 26.10 268 THR B C 1
ATOM 4519 O O . THR B 1 218 ? 24.808 15.382 -20.012 1.00 26.36 268 THR B O 1
ATOM 4523 N N . VAL B 1 219 ? 23.289 16.749 -19.082 1.00 20.07 269 VAL B N 1
ATOM 4524 C CA . VAL B 1 219 ? 23.869 16.419 -17.779 1.00 21.93 269 VAL B CA 1
ATOM 4525 C C . VAL B 1 219 ? 23.526 14.989 -17.375 1.00 26.77 269 VAL B C 1
ATOM 4526 O O . VAL B 1 219 ? 24.328 14.315 -16.711 1.00 25.12 269 VAL B O 1
ATOM 4530 N N . ILE B 1 220 ? 22.354 14.490 -17.780 1.00 21.75 270 ILE B N 1
ATOM 4531 C CA . ILE B 1 220 ? 21.995 13.104 -17.496 1.00 22.70 270 ILE B CA 1
ATOM 4532 C C . ILE B 1 220 ? 23.013 12.158 -18.130 1.00 25.46 270 ILE B C 1
ATOM 4533 O O . ILE B 1 220 ? 23.524 11.235 -17.481 1.00 22.61 270 ILE B O 1
ATOM 4538 N N . GLU B 1 221 ? 23.354 12.404 -19.397 1.00 20.17 271 GLU B N 1
ATOM 4539 C CA . GLU B 1 221 ? 24.308 11.543 -20.093 1.00 31.00 271 GLU B CA 1
ATOM 4540 C C . GLU B 1 221 ? 25.687 11.613 -19.467 1.00 26.60 271 GLU B C 1
ATOM 4541 O O . GLU B 1 221 ? 26.378 10.596 -19.378 1.00 28.39 271 GLU B O 1
ATOM 4547 N N . ALA B 1 222 ? 26.119 12.814 -19.063 1.00 24.20 272 ALA B N 1
ATOM 4548 C CA . ALA B 1 222 ? 27.445 12.960 -18.477 1.00 23.46 272 ALA B CA 1
ATOM 4549 C C . ALA B 1 222 ? 27.531 12.200 -17.165 1.00 25.30 272 ALA B C 1
ATOM 4550 O O . ALA B 1 222 ? 28.502 11.479 -16.914 1.00 27.81 272 ALA B O 1
ATOM 4552 N N . LEU B 1 223 ? 26.508 12.334 -16.322 1.00 26.80 273 LEU B N 1
ATOM 4553 C CA . LEU B 1 223 ? 26.522 11.669 -15.030 1.00 27.66 273 LEU B CA 1
ATOM 4554 C C . LEU B 1 223 ? 26.341 10.163 -15.167 1.00 26.98 273 LEU B C 1
ATOM 4555 O O . LEU B 1 223 ? 26.745 9.411 -14.273 1.00 27.67 273 LEU B O 1
ATOM 4560 N N . MET B 1 224 ? 25.767 9.704 -16.274 1.00 24.90 274 MET B N 1
ATOM 4561 C CA . MET B 1 224 ? 25.585 8.274 -16.463 1.00 32.07 274 MET B CA 1
ATOM 4562 C C . MET B 1 224 ? 26.919 7.552 -16.619 1.00 32.48 274 MET B C 1
ATOM 4563 O O . MET B 1 224 ? 26.984 6.344 -16.379 1.00 31.69 274 MET B O 1
ATOM 4568 N N . GLU B 1 225 ? 27.987 8.271 -16.987 1.00 30.05 275 GLU B N 1
ATOM 4569 C CA . GLU B 1 225 ? 29.319 7.680 -17.067 1.00 31.70 275 GLU B CA 1
ATOM 4570 C C . GLU B 1 225 ? 29.935 7.387 -15.701 1.00 34.67 275 GLU B C 1
ATOM 4571 O O . GLU B 1 225 ? 30.883 6.602 -15.632 1.00 32.20 275 GLU B O 1
ATOM 4577 N N . LYS B 1 226 ? 29.435 8.000 -14.623 1.00 27.18 276 LYS B N 1
ATOM 4578 C CA . LYS B 1 226 ? 30.053 7.906 -13.309 1.00 27.14 276 LYS B CA 1
ATOM 4579 C C . LYS B 1 226 ? 29.149 7.333 -12.221 1.00 26.46 276 LYS B C 1
ATOM 4580 O O . LYS B 1 226 ? 29.661 6.718 -11.271 1.00 28.05 276 LYS B O 1
ATOM 4586 N N . CYS B 1 227 ? 27.837 7.521 -12.320 1.00 24.31 277 CYS B N 1
ATOM 4587 C CA . CYS B 1 227 ? 26.935 7.253 -11.201 1.00 21.59 277 CYS B CA 1
ATOM 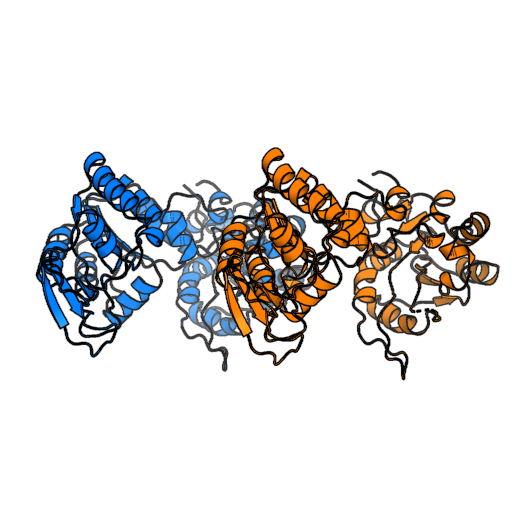4588 C C . CYS B 1 227 ? 26.637 5.766 -11.053 1.00 26.98 277 CYS B C 1
ATOM 4589 O O . CYS B 1 227 ? 26.600 5.024 -12.039 1.00 23.47 277 CYS B O 1
ATOM 4592 N N . ASP B 1 228 ? 26.417 5.336 -9.798 1.00 22.53 278 ASP B N 1
ATOM 4593 C CA . ASP B 1 228 ? 25.769 4.047 -9.556 1.00 25.26 278 ASP B CA 1
ATOM 4594 C C . ASP B 1 228 ? 24.282 4.104 -9.892 1.00 28.31 278 ASP B C 1
ATOM 4595 O O . ASP B 1 228 ? 23.717 3.145 -10.428 1.00 24.11 278 ASP B O 1
ATOM 4600 N N . LYS B 1 229 ? 23.629 5.207 -9.556 1.00 19.25 279 LYS B N 1
ATOM 4601 C CA . LYS B 1 229 ? 22.195 5.355 -9.722 1.00 22.35 279 LYS B CA 1
ATOM 4602 C C . LYS B 1 229 ? 21.916 6.794 -10.105 1.00 26.24 279 LYS B C 1
ATOM 4603 O O . LYS B 1 229 ? 22.664 7.701 -9.732 1.00 26.09 279 LYS B O 1
ATOM 4609 N N . ILE B 1 230 ? 20.843 7.003 -10.855 1.00 20.58 280 ILE B N 1
ATOM 4610 C CA . ILE B 1 230 ? 20.365 8.346 -11.150 1.00 22.90 280 ILE B CA 1
ATOM 4611 C C . ILE B 1 230 ? 18.870 8.381 -10.870 1.00 22.86 280 ILE B C 1
ATOM 4612 O O . ILE B 1 230 ? 18.116 7.534 -11.365 1.00 26.07 280 ILE B O 1
ATOM 4617 N N . ILE B 1 231 ? 18.459 9.327 -10.031 1.00 20.83 281 ILE B N 1
ATOM 4618 C CA . ILE B 1 231 ? 17.059 9.626 -9.753 1.00 22.89 281 ILE B CA 1
ATOM 4619 C C . ILE B 1 231 ? 16.631 10.786 -10.656 1.00 20.54 281 ILE B C 1
ATOM 4620 O O . ILE B 1 231 ? 17.315 11.811 -10.722 1.00 19.93 281 ILE B O 1
ATOM 4625 N N . ILE B 1 232 ? 15.514 10.627 -11.356 1.00 19.19 282 ILE B N 1
ATOM 4626 C CA . ILE B 1 232 ? 14.989 11.626 -12.293 1.00 17.46 282 ILE B CA 1
ATOM 4627 C C . ILE B 1 232 ? 13.652 12.122 -11.748 1.00 20.44 282 ILE B C 1
ATOM 4628 O O . ILE B 1 232 ? 12.769 11.310 -11.455 1.00 21.86 282 ILE B O 1
ATOM 4633 N N . GLY B 1 233 ? 13.507 13.451 -11.600 1.00 18.58 283 GLY B N 1
ATOM 4634 C CA . GLY B 1 233 ? 12.255 14.053 -11.166 1.00 19.95 283 GLY B CA 1
ATOM 4635 C C . GLY B 1 233 ? 11.879 15.289 -11.967 1.00 23.11 283 GLY B C 1
ATOM 4636 O O . GLY B 1 233 ? 12.514 15.596 -12.982 1.00 19.02 283 GLY B O 1
ATOM 4637 N N . GLY B 1 234 ? 10.855 16.017 -11.529 1.00 20.84 284 GLY B N 1
ATOM 4638 C CA . GLY B 1 234 ? 10.422 17.196 -12.248 1.00 18.16 284 GLY B CA 1
ATOM 4639 C C . GLY B 1 234 ? 9.487 16.852 -13.389 1.00 24.41 284 GLY B C 1
ATOM 4640 O O . GLY B 1 234 ? 9.208 15.689 -13.673 1.00 22.11 284 GLY B O 1
ATOM 4641 N N . GLY B 1 235 ? 8.991 17.905 -14.061 1.00 22.46 285 GLY B N 1
ATOM 4642 C CA . GLY B 1 235 ? 8.013 17.748 -15.128 1.00 24.18 285 GLY B CA 1
ATOM 4643 C C . GLY B 1 235 ? 8.518 16.961 -16.324 1.00 27.81 285 GLY B C 1
ATOM 4644 O O . GLY B 1 235 ? 7.715 16.414 -17.097 1.00 22.78 285 GLY B O 1
ATOM 4645 N N . MET B 1 236 ? 9.828 16.856 -16.482 1.00 21.73 286 MET B N 1
ATOM 4646 C CA . MET B 1 236 ? 10.351 16.132 -17.631 1.00 24.32 286 MET B CA 1
ATOM 4647 C C . MET B 1 236 ? 10.066 14.630 -17.581 1.00 22.05 286 MET B C 1
ATOM 4648 O O . MET B 1 236 ? 10.207 13.964 -18.611 1.00 20.72 286 MET B O 1
ATOM 4653 N N . ILE B 1 237 ? 9.660 14.083 -16.430 1.00 18.11 287 ILE B N 1
ATOM 4654 C CA . ILE B 1 237 ? 9.364 12.653 -16.376 1.00 16.84 287 ILE B CA 1
ATOM 4655 C C . ILE B 1 237 ? 8.237 12.294 -17.337 1.00 18.42 287 ILE B C 1
ATOM 4656 O O . ILE B 1 237 ? 8.174 11.160 -17.827 1.00 19.21 287 ILE B O 1
ATOM 4661 N N . PHE B 1 238 ? 7.332 13.234 -17.638 1.00 17.58 288 PHE B N 1
ATOM 4662 C CA . PHE B 1 238 ? 6.200 12.866 -18.484 1.00 19.36 288 PHE B CA 1
ATOM 4663 C C . PHE B 1 238 ? 6.600 12.646 -19.933 1.00 19.80 288 PHE B C 1
ATOM 4664 O O . PHE B 1 238 ? 5.909 11.906 -20.644 1.00 20.66 288 PHE B O 1
ATOM 4672 N N . THR B 1 239 ? 7.714 13.229 -20.373 1.00 23.35 289 THR B N 1
ATOM 4673 C CA . THR B 1 239 ? 8.254 12.865 -21.680 1.00 19.12 289 THR B CA 1
ATOM 4674 C C . THR B 1 239 ? 8.783 11.436 -21.661 1.00 20.84 289 THR B C 1
ATOM 4675 O O . THR B 1 239 ? 8.541 10.664 -22.599 1.00 19.41 289 THR B O 1
ATOM 4679 N N . PHE B 1 240 ? 9.477 11.048 -20.588 1.00 17.44 290 PHE B N 1
ATOM 4680 C CA . PHE B 1 240 ? 9.843 9.640 -20.439 1.00 22.32 290 PHE B CA 1
ATOM 4681 C C . PHE B 1 240 ? 8.598 8.751 -20.424 1.00 21.60 290 PHE B C 1
ATOM 4682 O O . PHE B 1 240 ? 8.535 7.740 -21.136 1.00 23.12 290 PHE B O 1
ATOM 4690 N N . TYR B 1 241 ? 7.595 9.103 -19.611 1.00 16.24 291 TYR B N 1
ATOM 4691 C CA . TYR B 1 241 ? 6.406 8.249 -19.528 1.00 20.21 291 TYR B CA 1
ATOM 4692 C C . TYR B 1 241 ? 5.694 8.151 -20.873 1.00 26.71 291 TYR B C 1
ATOM 4693 O O . TYR B 1 241 ? 5.225 7.071 -21.266 1.00 19.33 291 TYR B O 1
ATOM 4702 N N . LYS B 1 242 ? 5.592 9.267 -21.591 1.00 25.87 292 LYS B N 1
ATOM 4703 C CA . LYS B 1 242 ? 5.029 9.200 -22.933 1.00 28.27 292 LYS B CA 1
ATOM 4704 C C . LYS B 1 242 ? 5.877 8.313 -23.836 1.00 20.65 292 LYS B C 1
ATOM 4705 O O . LYS B 1 242 ? 5.340 7.539 -24.634 1.00 23.93 292 LYS B O 1
ATOM 4711 N N . ALA B 1 243 ? 7.201 8.390 -23.707 1.00 22.03 293 ALA B N 1
ATOM 4712 C CA . ALA B 1 243 ? 8.063 7.499 -24.478 1.00 24.62 293 ALA B CA 1
ATOM 4713 C C . ALA B 1 243 ? 7.865 6.035 -24.087 1.00 29.80 293 ALA B C 1
ATOM 4714 O O . ALA B 1 243 ? 8.084 5.140 -24.913 1.00 25.46 293 ALA B O 1
ATOM 4716 N N . ARG B 1 244 ? 7.431 5.763 -22.851 1.00 23.45 294 ARG B N 1
ATOM 4717 C CA . ARG B 1 244 ? 7.096 4.391 -22.486 1.00 26.01 294 ARG B CA 1
ATOM 4718 C C . ARG B 1 244 ? 5.745 3.944 -23.026 1.00 26.49 294 ARG B C 1
ATOM 4719 O O . ARG B 1 244 ? 5.390 2.773 -22.847 1.00 26.63 294 ARG B O 1
ATOM 4727 N N . GLY B 1 245 ? 4.980 4.838 -23.657 1.00 28.91 295 GLY B N 1
ATOM 4728 C CA . GLY B 1 245 ? 3.652 4.522 -24.143 1.00 25.95 295 GLY B CA 1
ATOM 4729 C C . GLY B 1 245 ? 2.518 4.876 -23.197 1.00 26.42 295 GLY B C 1
ATOM 4730 O O . GLY B 1 245 ? 1.363 4.551 -23.493 1.00 31.32 295 GLY B O 1
ATOM 4731 N N . LEU B 1 246 ? 2.808 5.505 -22.064 1.00 28.14 296 LEU B N 1
ATOM 4732 C CA . LEU B 1 246 ? 1.791 5.826 -21.064 1.00 26.61 296 LEU B CA 1
ATOM 4733 C C . LEU B 1 246 ? 1.054 7.125 -21.404 1.00 22.35 296 LEU B C 1
ATOM 4734 O O . LEU B 1 246 ? 1.593 8.010 -22.065 1.00 23.57 296 LEU B O 1
ATOM 4739 N N . LYS B 1 247 ? -0.182 7.246 -20.916 1.00 23.13 297 LYS B N 1
ATOM 4740 C CA . LYS B 1 247 ? -0.891 8.528 -20.978 1.00 26.30 297 LYS B CA 1
ATOM 4741 C C . LYS B 1 247 ? -0.393 9.446 -19.864 1.00 22.95 297 LYS B C 1
ATOM 4742 O O . LYS B 1 247 ? -0.018 8.982 -18.790 1.00 23.35 297 LYS B O 1
ATOM 4748 N N . VAL B 1 248 ? -0.397 10.757 -20.121 1.00 19.43 298 VAL B N 1
ATOM 4749 C CA . VAL B 1 248 ? 0.218 11.711 -19.191 1.00 20.43 298 VAL B CA 1
ATOM 4750 C C . VAL B 1 248 ? -0.692 12.916 -18.961 1.00 21.08 298 VAL B C 1
ATOM 4751 O O . VAL B 1 248 ? -0.241 13.975 -18.493 1.00 23.70 298 VAL B O 1
ATOM 4755 N N . GLY B 1 249 ? -1.976 12.748 -19.271 1.00 22.60 299 GLY B N 1
ATOM 4756 C CA . GLY B 1 249 ? -2.957 13.814 -19.088 1.00 22.14 299 GLY B CA 1
ATOM 4757 C C . GLY B 1 249 ? -2.572 15.058 -19.853 1.00 26.06 299 GLY B C 1
ATOM 4758 O O . GLY B 1 249 ? -2.130 15.001 -21.008 1.00 27.00 299 GLY B O 1
ATOM 4759 N N . SER B 1 250 ? -2.709 16.201 -19.188 1.00 23.13 300 SER B N 1
ATOM 4760 C CA . SER B 1 250 ? -2.328 17.486 -19.754 1.00 22.88 300 SER B CA 1
ATOM 4761 C C . SER B 1 250 ? -0.901 17.900 -19.372 1.00 26.47 300 SER B C 1
ATOM 4762 O O . SER B 1 250 ? -0.499 19.037 -19.660 1.00 26.03 300 SER B O 1
ATOM 4765 N N . SER B 1 251 ? -0.114 16.994 -18.764 1.00 19.22 301 SER B N 1
ATOM 4766 C CA . SER B 1 251 ? 1.274 17.302 -18.428 1.00 24.21 301 SER B CA 1
ATOM 4767 C C . SER B 1 251 ? 2.047 17.710 -19.677 1.00 28.12 301 SER B C 1
ATOM 4768 O O . SER B 1 251 ? 1.958 17.048 -20.714 1.00 28.99 301 SER B O 1
ATOM 4771 N N . LEU B 1 252 ? 2.796 18.808 -19.579 1.00 26.66 302 LEU B N 1
ATOM 4772 C CA . LEU B 1 252 ? 3.605 19.274 -20.703 1.00 31.74 302 LEU B CA 1
ATOM 4773 C C . LEU B 1 252 ? 4.674 18.245 -21.044 1.00 29.84 302 LEU B C 1
ATOM 4774 O O . LEU B 1 252 ? 5.305 17.680 -20.149 1.00 22.46 302 LEU B O 1
ATOM 4779 N N . VAL B 1 253 ? 4.869 17.999 -22.351 1.00 23.32 303 VAL B N 1
ATOM 4780 C CA . VAL B 1 253 ? 5.881 17.072 -22.852 1.00 26.81 303 VAL B CA 1
ATOM 4781 C C . VAL B 1 253 ? 6.563 17.690 -24.073 1.00 29.80 303 VAL B C 1
ATOM 4782 O O . VAL B 1 253 ? 6.068 18.643 -24.679 1.00 30.71 303 VAL B O 1
ATOM 4786 N N . GLU B 1 254 ? 7.724 17.142 -24.420 1.00 29.57 304 GLU B N 1
ATOM 4787 C CA . GLU B 1 254 ? 8.451 17.504 -25.641 1.00 29.23 304 GLU B CA 1
ATOM 4788 C C . GLU B 1 254 ? 8.406 16.309 -26.589 1.00 31.05 304 GLU B C 1
ATOM 4789 O O . GLU B 1 254 ? 9.208 15.375 -26.463 1.00 27.24 304 GLU B O 1
ATOM 4795 N N . ASP B 1 255 ? 7.449 16.333 -27.525 1.00 30.41 305 ASP B N 1
ATOM 4796 C CA . ASP B 1 255 ? 7.308 15.231 -28.469 1.00 35.51 305 ASP B CA 1
ATOM 4797 C C . ASP B 1 255 ? 8.599 14.995 -29.234 1.00 27.35 305 ASP B C 1
ATOM 4798 O O . ASP B 1 255 ? 8.936 13.850 -29.532 1.00 29.31 305 ASP B O 1
ATOM 4803 N N . ASP B 1 256 ? 9.355 16.053 -29.518 1.00 25.65 306 ASP B N 1
ATOM 4804 C CA . ASP B 1 256 ? 10.595 15.869 -30.264 1.00 34.87 306 ASP B CA 1
ATOM 4805 C C . ASP B 1 256 ? 11.684 15.188 -29.450 1.00 34.46 306 ASP B C 1
ATOM 4806 O O . ASP B 1 256 ? 12.723 14.858 -30.013 1.00 27.65 306 ASP B O 1
ATOM 4811 N N . LYS B 1 257 ? 11.490 14.976 -28.150 1.00 30.87 307 LYS B N 1
ATOM 4812 C CA . LYS B 1 257 ? 12.513 14.331 -27.329 1.00 27.76 307 LYS B CA 1
ATOM 4813 C C . LYS B 1 257 ? 12.098 12.933 -26.901 1.00 28.49 307 LYS B C 1
ATOM 4814 O O . LYS B 1 257 ? 12.802 12.303 -26.105 1.00 27.47 307 LYS B O 1
ATOM 4820 N N . ILE B 1 258 ? 10.990 12.425 -27.451 1.00 30.43 308 ILE B N 1
ATOM 4821 C CA . ILE B 1 258 ? 10.463 11.125 -27.053 1.00 26.18 308 ILE B CA 1
ATOM 4822 C C . ILE B 1 258 ? 11.446 10.011 -27.401 1.00 28.52 308 ILE B C 1
ATOM 4823 O O . ILE B 1 258 ? 11.699 9.110 -26.590 1.00 31.65 308 ILE B O 1
ATOM 4828 N N . GLU B 1 259 ? 12.018 10.047 -28.606 1.00 26.14 309 GLU B N 1
ATOM 4829 C CA . GLU B 1 259 ? 12.961 8.987 -28.973 1.00 30.25 309 GLU B CA 1
ATOM 4830 C C . GLU B 1 259 ? 14.227 9.043 -28.117 1.00 26.64 309 GLU B C 1
ATOM 4831 O O . GLU B 1 259 ? 14.712 8.003 -27.648 1.00 30.48 309 GLU B O 1
ATOM 4837 N N . LEU B 1 260 ? 14.766 10.244 -27.892 1.00 26.00 310 LEU B N 1
ATOM 4838 C CA . LEU B 1 260 ? 15.945 10.376 -27.042 1.00 29.66 310 LEU B CA 1
ATOM 4839 C C . LEU B 1 260 ? 15.674 9.880 -25.621 1.00 26.10 310 LEU B C 1
ATOM 4840 O O . LEU B 1 260 ? 16.569 9.321 -24.974 1.00 27.88 310 LEU B O 1
ATOM 4845 N N . ALA B 1 261 ? 14.446 10.068 -25.119 1.00 21.61 311 ALA B N 1
ATOM 4846 C CA . ALA B 1 261 ? 14.115 9.562 -23.786 1.00 22.00 311 ALA B CA 1
ATOM 4847 C C . ALA B 1 261 ? 14.191 8.037 -23.738 1.00 28.10 311 ALA B C 1
ATOM 4848 O O . ALA B 1 261 ? 14.741 7.460 -22.789 1.00 23.64 311 ALA B O 1
ATOM 4850 N N . LYS B 1 262 ? 13.636 7.367 -24.754 1.00 22.09 312 LYS B N 1
ATOM 4851 C CA . LYS B 1 262 ? 13.807 5.923 -24.874 1.00 27.13 312 LYS B CA 1
ATOM 4852 C C . LYS B 1 262 ? 15.276 5.544 -24.865 1.00 25.24 312 LYS B C 1
ATOM 4853 O O . LYS B 1 262 ? 15.670 4.582 -24.197 1.00 25.87 312 LYS B O 1
ATOM 4859 N N . LYS B 1 263 ? 16.099 6.280 -25.622 1.00 24.12 313 LYS B N 1
ATOM 4860 C CA . LYS B 1 263 ? 17.516 5.944 -25.701 1.00 29.68 313 LYS B CA 1
ATOM 4861 C C . LYS B 1 263 ? 18.206 6.108 -24.348 1.00 27.38 313 LYS B C 1
ATOM 4862 O O . LYS B 1 263 ? 19.048 5.284 -23.968 1.00 23.54 313 LYS B O 1
ATOM 4868 N N . LEU B 1 264 ? 17.825 7.134 -23.579 1.00 28.30 314 LEU B N 1
ATOM 4869 C CA . LEU B 1 264 ? 18.430 7.338 -22.262 1.00 26.28 314 LEU B CA 1
ATOM 4870 C C . LEU B 1 264 ? 18.183 6.160 -21.322 1.00 22.88 314 LEU B C 1
ATOM 4871 O O . LEU B 1 264 ? 19.082 5.760 -20.575 1.00 21.23 314 LEU B O 1
ATOM 4876 N N . GLU B 1 265 ? 16.959 5.621 -21.302 1.00 27.06 315 GLU B N 1
ATOM 4877 C CA . GLU B 1 265 ? 16.672 4.530 -20.371 1.00 25.34 315 GLU B CA 1
ATOM 4878 C C . GLU B 1 265 ? 17.404 3.265 -20.781 1.00 30.15 315 GLU B C 1
ATOM 4879 O O . GLU B 1 265 ? 17.880 2.513 -19.919 1.00 25.62 315 GLU B O 1
ATOM 4885 N N . GLU B 1 266 ? 17.555 3.046 -22.092 1.00 27.62 316 GLU B N 1
ATOM 4886 C CA . GLU B 1 266 ? 18.374 1.930 -22.560 1.00 30.40 316 GLU B CA 1
ATOM 4887 C C . GLU B 1 266 ? 19.855 2.149 -22.256 1.00 31.95 316 GLU B C 1
ATOM 4888 O O . GLU B 1 266 ? 20.552 1.206 -21.856 1.00 29.59 316 GLU B O 1
ATOM 4894 N N . MET B 1 267 ? 20.357 3.384 -22.415 1.00 28.05 317 MET B N 1
ATOM 4895 C CA . MET B 1 267 ? 21.767 3.643 -22.108 1.00 27.96 317 MET B CA 1
ATOM 4896 C C . MET B 1 267 ? 22.094 3.321 -20.651 1.00 29.95 317 MET B C 1
ATOM 4897 O O . MET B 1 267 ? 23.129 2.705 -20.364 1.00 29.47 317 MET B O 1
ATOM 4902 N N . ALA B 1 268 ? 21.227 3.729 -19.716 1.00 31.74 318 ALA B N 1
ATOM 4903 C CA . ALA B 1 268 ? 21.456 3.427 -18.302 1.00 26.80 318 ALA B CA 1
ATOM 4904 C C . ALA B 1 268 ? 21.631 1.928 -18.080 1.00 32.06 318 ALA B C 1
ATOM 4905 O O . ALA B 1 268 ? 22.550 1.495 -17.372 1.00 29.50 318 ALA B O 1
ATOM 4907 N N . LYS B 1 269 ? 20.747 1.118 -18.669 1.00 30.22 319 LYS B N 1
ATOM 4908 C CA . LYS B 1 269 ? 20.883 -0.333 -18.555 1.00 34.97 319 LYS B CA 1
ATOM 4909 C C . LYS B 1 269 ? 22.198 -0.811 -19.149 1.00 36.38 319 LYS B C 1
ATOM 4910 O O . LYS B 1 269 ? 22.859 -1.684 -18.580 1.00 34.36 319 LYS B O 1
ATOM 4916 N N . ALA B 1 270 ? 22.598 -0.250 -20.296 1.00 36.92 320 ALA B N 1
ATOM 4917 C CA . ALA B 1 270 ? 23.866 -0.647 -20.907 1.00 36.49 320 ALA B CA 1
ATOM 4918 C C . ALA B 1 270 ? 25.064 -0.242 -20.053 1.00 39.39 320 ALA B C 1
ATOM 4919 O O . ALA B 1 270 ? 26.095 -0.926 -20.072 1.00 41.42 320 ALA B O 1
ATOM 4921 N N . LYS B 1 271 ? 24.955 0.853 -19.306 1.00 31.34 321 LYS B N 1
ATOM 4922 C CA . LYS B 1 271 ? 26.080 1.379 -18.540 1.00 32.12 321 LYS B CA 1
ATOM 4923 C C . LYS B 1 271 ? 26.097 0.904 -17.097 1.00 35.13 321 LYS B C 1
ATOM 4924 O O . LYS B 1 271 ? 26.994 1.302 -16.347 1.00 40.23 321 LYS B O 1
ATOM 4930 N N . GLY B 1 272 ? 25.137 0.071 -16.691 1.00 33.11 322 GLY B N 1
ATOM 4931 C CA . GLY B 1 272 ? 25.091 -0.414 -15.326 1.00 30.21 322 GLY B CA 1
ATOM 4932 C C . GLY B 1 272 ? 24.547 0.571 -14.314 1.00 38.81 322 GLY B C 1
ATOM 4933 O O . GLY B 1 272 ? 24.797 0.408 -13.117 1.00 37.88 322 GLY B O 1
ATOM 4934 N N . VAL B 1 273 ? 23.807 1.590 -14.754 1.00 26.24 323 VAL B N 1
ATOM 4935 C CA . VAL B 1 273 ? 23.259 2.615 -13.870 1.00 27.32 323 VAL B CA 1
ATOM 4936 C C . VAL B 1 273 ? 21.819 2.247 -13.531 1.00 28.70 323 VAL B C 1
ATOM 4937 O O . VAL B 1 273 ? 20.998 2.001 -14.431 1.00 26.14 323 VAL B O 1
ATOM 4941 N N . GLN B 1 274 ? 21.501 2.210 -12.239 1.00 25.28 324 GLN B N 1
ATOM 4942 C CA . GLN B 1 274 ? 20.106 2.121 -11.839 1.00 24.41 324 GLN B CA 1
ATOM 4943 C C . GLN B 1 274 ? 19.441 3.472 -12.080 1.00 32.16 324 GLN B C 1
ATOM 4944 O O . GLN B 1 274 ? 19.737 4.461 -11.401 1.00 28.63 324 GLN B O 1
ATOM 4950 N N . LEU B 1 275 ? 18.568 3.524 -13.073 1.00 26.88 325 LEU B N 1
ATOM 4951 C CA . LEU B 1 275 ? 17.819 4.730 -13.394 1.00 28.76 325 LEU B CA 1
ATOM 4952 C C . LEU B 1 275 ? 16.452 4.624 -12.729 1.00 33.28 325 LEU B C 1
ATOM 4953 O O . LEU B 1 275 ? 15.702 3.675 -12.991 1.00 32.20 325 LEU B O 1
ATOM 4958 N N A LEU B 1 276 ? 16.131 5.600 -11.880 0.21 24.41 326 LEU B N 1
ATOM 4959 N N B LEU B 1 276 ? 16.141 5.578 -11.853 0.79 24.24 326 LEU B N 1
ATOM 4960 C CA A LEU B 1 276 ? 14.899 5.598 -11.100 0.21 25.05 326 LEU B CA 1
ATOM 4961 C CA B LEU B 1 276 ? 14.903 5.551 -11.086 0.79 24.95 326 LEU B CA 1
ATOM 4962 C C A LEU B 1 276 ? 14.037 6.785 -11.500 0.21 25.27 326 LEU B C 1
ATOM 4963 C C B LEU B 1 276 ? 14.078 6.776 -11.425 0.79 25.34 326 LEU B C 1
ATOM 4964 O O A LEU B 1 276 ? 14.433 7.938 -11.300 0.21 22.54 326 LEU B O 1
ATOM 4965 O O B LEU B 1 276 ? 14.494 7.904 -11.141 0.79 22.16 326 LEU B O 1
ATOM 4974 N N A LEU B 1 277 ? 12.862 6.499 -12.059 0.21 23.69 327 LEU B N 1
ATOM 4975 N N B LEU B 1 277 ? 12.902 6.546 -12.027 0.79 23.60 327 LEU B N 1
ATOM 4976 C CA A LEU B 1 277 ? 11.780 7.447 -12.257 0.21 23.69 327 LEU B CA 1
ATOM 4977 C CA B LEU B 1 277 ? 11.874 7.557 -12.159 0.79 23.56 327 LEU B CA 1
ATOM 4978 C C A LEU B 1 277 ? 10.747 7.275 -11.157 0.21 24.90 327 LEU B C 1
ATOM 4979 C C B LEU B 1 277 ? 10.786 7.308 -11.135 0.79 24.94 327 LEU B C 1
ATOM 4980 O O A LEU B 1 277 ? 10.668 6.212 -10.536 0.21 26.79 327 LEU B O 1
ATOM 4981 O O B LEU B 1 277 ? 10.698 6.222 -10.565 0.79 26.90 327 LEU B O 1
ATOM 4990 N N . PRO B 1 278 ? 9.934 8.293 -10.868 1.00 21.79 328 PRO B N 1
ATOM 4991 C CA . PRO B 1 278 ? 8.846 8.073 -9.911 1.00 20.24 328 PRO B CA 1
ATOM 4992 C C . PRO B 1 278 ? 7.853 7.033 -10.421 1.00 28.23 328 PRO B C 1
ATOM 4993 O O . PRO B 1 278 ? 7.671 6.832 -11.627 1.00 19.90 328 PRO B O 1
ATOM 4997 N N . THR B 1 279 ? 7.243 6.329 -9.471 1.00 21.70 329 THR B N 1
ATOM 4998 C CA . THR B 1 279 ? 6.186 5.385 -9.769 1.00 28.15 329 THR B CA 1
ATOM 4999 C C . THR B 1 279 ? 4.814 5.931 -9.412 1.00 26.79 329 THR B C 1
ATOM 5000 O O . THR B 1 279 ? 3.814 5.334 -9.808 1.00 23.71 329 THR B O 1
ATOM 5004 N N . ASP B 1 280 ? 4.744 7.032 -8.666 1.00 24.44 330 ASP B N 1
ATOM 5005 C CA . ASP B 1 280 ? 3.478 7.712 -8.440 1.00 23.57 330 ASP B CA 1
ATOM 5006 C C . ASP B 1 280 ? 3.719 9.213 -8.457 1.00 28.01 330 ASP B C 1
ATOM 5007 O O . ASP B 1 280 ? 4.830 9.681 -8.191 1.00 28.45 330 ASP B O 1
ATOM 5012 N N . VAL B 1 281 ? 2.671 9.964 -8.807 1.00 23.53 331 VAL B N 1
ATOM 5013 C CA . VAL B 1 281 ? 2.769 11.411 -8.951 1.00 22.71 331 VAL B CA 1
ATOM 5014 C C . VAL B 1 281 ? 1.534 12.074 -8.351 1.00 25.38 331 VAL B C 1
ATOM 5015 O O . VAL B 1 281 ? 0.457 11.473 -8.264 1.00 27.61 331 VAL B O 1
ATOM 5019 N N . VAL B 1 282 ? 1.712 13.317 -7.915 1.00 21.80 332 VAL B N 1
ATOM 5020 C CA . VAL B 1 282 ? 0.609 14.171 -7.492 1.00 20.53 332 VAL B CA 1
ATOM 5021 C C . VAL B 1 282 ? 0.173 14.971 -8.711 1.00 19.94 332 VAL B C 1
ATOM 5022 O O . VAL B 1 282 ? 0.924 15.805 -9.221 1.00 24.85 332 VAL B O 1
ATOM 5026 N N . VAL B 1 283 ? -1.045 14.726 -9.177 1.00 19.64 333 VAL B N 1
ATOM 5027 C CA . VAL B 1 283 ? -1.570 15.414 -10.348 1.00 20.16 333 VAL B CA 1
ATOM 5028 C C . VAL B 1 283 ? -2.585 16.451 -9.897 1.00 24.88 333 VAL B C 1
ATOM 5029 O O . VAL B 1 283 ? -3.204 16.317 -8.840 1.00 18.33 333 VAL B O 1
ATOM 5033 N N . ALA B 1 284 ? -2.757 17.484 -10.724 1.00 22.23 334 ALA B N 1
ATOM 5034 C CA . ALA B 1 284 ? -3.602 18.632 -10.429 1.00 22.96 334 ALA B CA 1
ATOM 5035 C C . ALA B 1 284 ? -4.523 18.897 -11.612 1.00 28.82 334 ALA B C 1
ATOM 5036 O O . ALA B 1 284 ? -4.157 18.656 -12.763 1.00 20.44 334 ALA B O 1
ATOM 5038 N N . ASP B 1 285 ? -5.706 19.438 -11.343 1.00 24.69 335 ASP B N 1
ATOM 5039 C CA . ASP B 1 285 ? -6.613 19.710 -12.454 1.00 27.16 335 ASP B CA 1
ATOM 5040 C C . ASP B 1 285 ? -6.351 21.048 -13.153 1.00 26.47 335 ASP B C 1
ATOM 5041 O O . ASP B 1 285 ? -6.955 21.298 -14.200 1.00 24.81 335 ASP B O 1
ATOM 5046 N N . LYS B 1 286 ? -5.448 21.877 -12.631 1.00 26.32 336 LYS B N 1
ATOM 5047 C CA . LYS B 1 286 ? -5.006 23.129 -13.244 1.00 24.47 336 LYS B CA 1
ATOM 5048 C C . LYS B 1 286 ? -3.707 23.526 -12.562 1.00 25.72 336 LYS B C 1
ATOM 5049 O O . LYS B 1 286 ? -3.402 23.054 -11.466 1.00 22.21 336 LYS B O 1
ATOM 5055 N N . PHE B 1 287 ? -2.945 24.404 -13.224 1.00 24.60 337 PHE B N 1
ATOM 5056 C CA . PHE B 1 287 ? -1.667 24.904 -12.710 1.00 25.53 337 PHE B CA 1
ATOM 5057 C C . PHE B 1 287 ? -1.946 26.025 -11.709 1.00 29.46 337 PHE B C 1
ATOM 5058 O O . PHE B 1 287 ? -1.970 27.213 -12.044 1.00 24.46 337 PHE B O 1
ATOM 5066 N N . ASP B 1 288 ? -2.141 25.634 -10.453 1.00 22.61 338 ASP B N 1
ATOM 5067 C CA . ASP B 1 288 ? -2.709 26.520 -9.447 1.00 22.40 338 ASP B CA 1
ATOM 5068 C C . ASP B 1 288 ? -2.287 25.978 -8.088 1.00 20.03 338 ASP B C 1
ATOM 5069 O O . ASP B 1 288 ? -2.389 24.777 -7.846 1.00 22.83 338 ASP B O 1
ATOM 5074 N N . ALA B 1 289 ? -1.778 26.851 -7.225 1.00 16.36 339 ALA B N 1
ATOM 5075 C CA . ALA B 1 289 ? -1.384 26.440 -5.881 1.00 24.73 339 ALA B CA 1
ATOM 5076 C C . ALA B 1 289 ? -2.555 25.888 -5.065 1.00 26.09 339 ALA B C 1
ATOM 5077 O O . ALA B 1 289 ? -2.321 25.176 -4.083 1.00 25.97 339 ALA B O 1
ATOM 5079 N N . ASN B 1 290 ? -3.801 26.181 -5.460 1.00 23.46 340 ASN B N 1
ATOM 5080 C CA . ASN B 1 290 ? -5.004 25.686 -4.795 1.00 28.53 340 ASN B CA 1
ATOM 5081 C C . ASN B 1 290 ? -5.739 24.624 -5.615 1.00 28.54 340 ASN B C 1
ATOM 5082 O O . ASN B 1 290 ? -6.911 24.351 -5.343 1.00 33.72 340 ASN B O 1
ATOM 5087 N N . ALA B 1 291 ? -5.096 24.036 -6.626 1.00 28.33 341 ALA B N 1
ATOM 5088 C CA . ALA B 1 291 ? -5.777 23.082 -7.499 1.00 23.30 341 ALA B CA 1
ATOM 5089 C C . ALA B 1 291 ? -6.268 21.865 -6.715 1.00 24.67 341 ALA B C 1
ATOM 5090 O O . ALA B 1 291 ? -5.727 21.517 -5.664 1.00 21.52 341 ALA B O 1
ATOM 5092 N N . ASN B 1 292 ? -7.316 21.225 -7.228 1.00 22.20 342 ASN B N 1
ATOM 5093 C CA . ASN B 1 292 ? -7.655 19.892 -6.758 1.00 25.42 342 ASN B CA 1
ATOM 5094 C C . ASN B 1 292 ? -6.526 18.930 -7.134 1.00 28.76 342 ASN B C 1
ATOM 5095 O O . ASN B 1 292 ? -5.831 19.117 -8.138 1.00 21.12 342 ASN B O 1
ATOM 5100 N N . THR B 1 293 ? -6.321 17.909 -6.302 1.00 20.86 343 THR B N 1
ATOM 5101 C CA . THR B 1 293 ? -5.224 16.972 -6.498 1.00 22.26 343 THR B CA 1
ATOM 5102 C C . THR B 1 293 ? -5.704 15.552 -6.290 1.00 25.46 343 THR B C 1
ATOM 5103 O O . THR B 1 293 ? -6.645 15.305 -5.533 1.00 27.72 343 THR B O 1
ATOM 5107 N N . GLN B 1 294 ? -5.040 14.623 -6.979 1.00 28.16 344 GLN B N 1
ATOM 5108 C CA . GLN B 1 294 ? -5.048 13.215 -6.605 1.00 29.27 344 GLN B CA 1
ATOM 5109 C C . GLN B 1 294 ? -3.644 12.637 -6.762 1.00 35.17 344 GLN B C 1
ATOM 5110 O O . GLN B 1 294 ? -2.817 13.142 -7.536 1.00 26.20 344 GLN B O 1
ATOM 5116 N N . THR B 1 295 ? -3.371 11.596 -5.981 1.00 28.90 345 THR B N 1
ATOM 5117 C CA . THR B 1 295 ? -2.108 10.872 -6.048 1.00 33.37 345 THR B CA 1
ATOM 5118 C C . THR B 1 295 ? -2.385 9.566 -6.778 1.00 31.13 345 THR B C 1
ATOM 5119 O O . THR B 1 295 ? -3.242 8.789 -6.347 1.00 27.97 345 THR B O 1
ATOM 5123 N N . VAL B 1 296 ? -1.701 9.348 -7.898 1.00 26.46 346 VAL B N 1
ATOM 5124 C CA . VAL B 1 296 ? -2.041 8.225 -8.766 1.00 25.92 346 VAL B CA 1
ATOM 5125 C C . VAL B 1 296 ? -0.769 7.505 -9.194 1.00 25.90 346 VAL B C 1
ATOM 5126 O O . VAL B 1 296 ? 0.303 8.126 -9.257 1.00 28.63 346 VAL B O 1
ATOM 5130 N N . PRO B 1 297 ? -0.843 6.204 -9.487 1.00 30.36 347 PRO B N 1
ATOM 5131 C CA . PRO B 1 297 ? 0.268 5.542 -10.177 1.00 29.78 347 PRO B CA 1
ATOM 5132 C C . PRO B 1 297 ? 0.494 6.186 -11.536 1.00 29.98 347 PRO B C 1
ATOM 5133 O O . PRO B 1 297 ? -0.442 6.666 -12.180 1.00 27.78 347 PRO B O 1
ATOM 5137 N N . ILE B 1 298 ? 1.758 6.199 -11.978 1.00 28.97 348 ILE B N 1
ATOM 5138 C CA . ILE B 1 298 ? 2.064 6.786 -13.283 1.00 28.35 348 ILE B CA 1
ATOM 5139 C C . ILE B 1 298 ? 1.407 6.009 -14.415 1.00 32.98 348 ILE B C 1
ATOM 5140 O O . ILE B 1 298 ? 1.308 6.515 -15.541 1.00 29.75 348 ILE B O 1
ATOM 5145 N N . THR B 1 299 ? 0.954 4.783 -14.152 1.00 30.14 349 THR B N 1
ATOM 5146 C CA . THR B 1 299 ? 0.268 3.991 -15.169 1.00 36.39 349 THR B CA 1
ATOM 5147 C C . THR B 1 299 ? -1.199 4.378 -15.329 1.00 38.38 349 THR B C 1
ATOM 5148 O O . THR B 1 299 ? -1.867 3.842 -16.222 1.00 44.04 349 THR B O 1
ATOM 5152 N N . ALA B 1 300 ? -1.713 5.291 -14.497 1.00 31.55 350 ALA B N 1
ATOM 5153 C CA . ALA B 1 300 ? -3.110 5.712 -14.560 1.00 36.84 350 ALA B CA 1
ATOM 5154 C C . ALA B 1 300 ? -3.247 7.224 -14.338 1.00 31.87 350 ALA B C 1
ATOM 5155 O O . ALA B 1 300 ? -3.969 7.689 -13.459 1.00 30.77 350 ALA B O 1
ATOM 5157 N N . ILE B 1 301 ? -2.561 8.024 -15.155 1.00 30.14 351 ILE B N 1
ATOM 5158 C CA . ILE B 1 301 ? -2.734 9.481 -15.112 1.00 28.19 351 ILE B CA 1
ATOM 5159 C C . ILE B 1 301 ? -4.090 9.832 -15.718 1.00 25.42 351 ILE B C 1
ATOM 5160 O O . ILE B 1 301 ? -4.313 9.537 -16.901 1.00 27.82 351 ILE B O 1
ATOM 5165 N N . PRO B 1 302 ? -5.005 10.463 -14.969 1.00 28.12 352 PRO B N 1
ATOM 5166 C CA . PRO B 1 302 ? -6.313 10.845 -15.540 1.00 34.23 352 PRO B CA 1
ATOM 5167 C C . PRO B 1 302 ? -6.178 11.902 -16.625 1.00 33.73 352 PRO B C 1
ATOM 5168 O O . PRO B 1 302 ? -5.400 12.853 -16.499 1.00 28.19 352 PRO B O 1
ATOM 5172 N N . ASP B 1 303 ? -6.966 11.741 -17.686 1.00 32.42 353 ASP B N 1
ATOM 5173 C CA . ASP B 1 303 ? -6.982 12.721 -18.766 1.00 33.02 353 ASP B CA 1
ATOM 5174 C C . ASP B 1 303 ? -7.306 14.112 -18.233 1.00 32.44 353 ASP B C 1
ATOM 5175 O O . ASP B 1 303 ? -8.157 14.272 -17.356 1.00 26.12 353 ASP B O 1
ATOM 5180 N N . GLY B 1 304 ? -6.621 15.126 -18.770 1.00 29.01 354 GLY B N 1
ATOM 5181 C CA . GLY B 1 304 ? -6.856 16.492 -18.347 1.00 26.34 354 GLY B CA 1
ATOM 5182 C C . GLY B 1 304 ? -6.242 16.887 -17.015 1.00 32.04 354 GLY B C 1
ATOM 5183 O O . GLY B 1 304 ? -6.491 18.004 -16.543 1.00 30.04 354 GLY B O 1
ATOM 5184 N N . TRP B 1 305 ? -5.471 16.014 -16.375 1.00 23.38 355 TRP B N 1
ATOM 5185 C CA . TRP B 1 305 ? -4.754 16.379 -15.158 1.00 26.66 355 TRP B CA 1
ATOM 5186 C C . TRP B 1 305 ? -3.263 16.413 -15.462 1.00 25.27 355 TRP B C 1
ATOM 5187 O O . TRP B 1 305 ? -2.787 15.704 -16.356 1.00 23.77 355 TRP B O 1
ATOM 5198 N N . MET B 1 306 ? -2.521 17.222 -14.708 1.00 17.39 356 MET B N 1
ATOM 5199 C CA . MET B 1 306 ? -1.094 17.393 -14.958 1.00 21.06 356 MET B CA 1
ATOM 5200 C C . MET B 1 306 ? -0.315 17.078 -13.692 1.00 19.08 356 MET B C 1
ATOM 5201 O O . MET B 1 306 ? -0.754 17.414 -12.591 1.00 18.27 356 MET B O 1
ATOM 5206 N N . GLY B 1 307 ? 0.844 16.430 -13.853 1.00 19.16 357 GLY B N 1
ATOM 5207 C CA . GLY B 1 307 ? 1.648 16.050 -12.698 1.00 19.14 357 GLY B CA 1
ATOM 5208 C C . GLY B 1 307 ? 2.509 17.198 -12.223 1.00 23.09 357 GLY B C 1
ATOM 5209 O O . GLY B 1 307 ? 3.247 17.787 -13.013 1.00 22.66 357 GLY B O 1
ATOM 5210 N N . LEU B 1 308 ? 2.397 17.564 -10.946 1.00 20.13 358 LEU B N 1
ATOM 5211 C CA . LEU B 1 308 ? 3.137 18.698 -10.432 1.00 19.18 358 LEU B CA 1
ATOM 5212 C C . LEU B 1 308 ? 4.045 18.345 -9.270 1.00 23.68 358 LEU B C 1
ATOM 5213 O O . LEU B 1 308 ? 4.810 19.212 -8.835 1.00 21.79 358 LEU B O 1
ATOM 5218 N N . ASP B 1 309 ? 3.995 17.105 -8.766 1.00 21.98 359 ASP B N 1
ATOM 5219 C CA . ASP B 1 309 ? 4.918 16.642 -7.732 1.00 21.95 359 ASP B CA 1
ATOM 5220 C C . ASP B 1 309 ? 5.052 15.124 -7.840 1.00 19.22 359 ASP B C 1
ATOM 5221 O O . ASP B 1 309 ? 4.234 14.456 -8.477 1.00 18.40 359 ASP B O 1
ATOM 5226 N N . ILE B 1 310 ? 6.094 14.576 -7.225 1.00 26.36 360 ILE B N 1
ATOM 5227 C CA . ILE B 1 310 ? 6.166 13.125 -7.099 1.00 26.70 360 ILE B CA 1
ATOM 5228 C C . ILE B 1 310 ? 5.345 12.705 -5.885 1.00 28.10 360 ILE B C 1
ATOM 5229 O O . ILE B 1 310 ? 5.132 13.484 -4.946 1.00 27.56 360 ILE B O 1
ATOM 5234 N N . GLY B 1 311 ? 4.857 11.470 -5.910 1.00 26.12 361 GLY B N 1
ATOM 5235 C CA . GLY B 1 311 ? 3.969 11.002 -4.877 1.00 28.00 361 GLY B CA 1
ATOM 5236 C C . GLY B 1 311 ? 4.722 10.306 -3.766 1.00 27.56 361 GLY B C 1
ATOM 5237 O O . GLY B 1 311 ? 5.944 10.141 -3.819 1.00 27.25 361 GLY B O 1
ATOM 5238 N N . PRO B 1 312 ? 3.995 9.871 -2.735 1.00 32.43 362 PRO B N 1
ATOM 5239 C CA . PRO B 1 312 ? 4.672 9.332 -1.542 1.00 29.78 362 PRO B CA 1
ATOM 5240 C C . PRO B 1 312 ? 5.404 8.020 -1.779 1.00 25.34 362 PRO B C 1
ATOM 5241 O O . PRO B 1 312 ? 6.402 7.761 -1.098 1.00 23.37 362 PRO B O 1
ATOM 5245 N N . ASP B 1 313 ? 4.930 7.155 -2.678 1.00 26.38 363 ASP B N 1
ATOM 5246 C CA . ASP B 1 313 ? 5.685 5.933 -2.942 1.00 27.61 363 ASP B CA 1
ATOM 5247 C C . ASP B 1 313 ? 7.009 6.258 -3.602 1.00 29.91 363 ASP B C 1
ATOM 5248 O O . ASP B 1 313 ? 8.003 5.553 -3.391 1.00 23.12 363 ASP B O 1
ATOM 5253 N N . SER B 1 314 ? 7.033 7.328 -4.394 1.00 22.34 364 SER B N 1
ATOM 5254 C CA . SER B 1 314 ? 8.265 7.719 -5.058 1.00 22.69 364 SER B CA 1
ATOM 5255 C C . SER B 1 314 ? 9.256 8.270 -4.043 1.00 23.86 364 SER B C 1
ATOM 5256 O O . SER B 1 314 ? 10.448 7.959 -4.100 1.00 23.41 364 SER B O 1
ATOM 5259 N N . VAL B 1 315 ? 8.775 9.078 -3.092 1.00 17.34 365 VAL B N 1
ATOM 5260 C CA . VAL B 1 315 ? 9.658 9.599 -2.053 1.00 26.49 365 VAL B CA 1
ATOM 5261 C C . VAL B 1 315 ? 10.314 8.446 -1.312 1.00 25.13 365 VAL B C 1
ATOM 5262 O O . VAL B 1 315 ? 11.515 8.477 -1.027 1.00 23.04 365 VAL B O 1
ATOM 5266 N N . LYS B 1 316 ? 9.533 7.403 -1.004 1.00 24.44 366 LYS B N 1
ATOM 5267 C CA . LYS B 1 316 ? 10.074 6.251 -0.291 1.00 27.24 366 LYS B CA 1
ATOM 5268 C C . LYS B 1 316 ? 11.109 5.523 -1.131 1.00 24.91 366 LYS B C 1
ATOM 5269 O O . LYS B 1 316 ? 12.190 5.180 -0.640 1.00 27.71 366 LYS B O 1
ATOM 5275 N N . THR B 1 317 ? 10.784 5.269 -2.402 1.00 24.69 367 THR B N 1
ATOM 5276 C CA . THR B 1 317 ? 11.730 4.636 -3.314 1.00 29.18 367 THR B CA 1
ATOM 5277 C C . THR B 1 317 ? 13.017 5.434 -3.423 1.00 28.78 367 THR B C 1
ATOM 5278 O O . THR B 1 317 ? 14.117 4.863 -3.406 1.00 22.79 367 THR B O 1
ATOM 5282 N N . PHE B 1 318 ? 12.905 6.760 -3.531 1.00 22.77 368 PHE B N 1
ATOM 5283 C CA . PHE B 1 318 ? 14.103 7.577 -3.690 1.00 22.36 368 PHE B CA 1
ATOM 5284 C C . PHE B 1 318 ? 14.920 7.570 -2.407 1.00 20.05 368 PHE B C 1
ATOM 5285 O O . PHE B 1 318 ? 16.142 7.386 -2.443 1.00 22.68 368 PHE B O 1
ATOM 5293 N N . ASN B 1 319 ? 14.252 7.761 -1.264 1.00 23.64 369 ASN B N 1
ATOM 5294 C CA . ASN B 1 319 ? 14.922 7.672 0.034 1.00 27.83 369 ASN B CA 1
ATOM 5295 C C . ASN B 1 319 ? 15.646 6.343 0.201 1.00 26.72 369 ASN B C 1
ATOM 5296 O O . ASN B 1 319 ? 16.783 6.303 0.679 1.00 33.31 369 ASN B O 1
ATOM 5301 N N . ASP B 1 320 ? 14.985 5.236 -0.149 1.00 26.38 370 ASP B N 1
ATOM 5302 C CA . ASP B 1 320 ? 15.634 3.931 -0.048 1.00 30.82 370 ASP B CA 1
ATOM 5303 C C . ASP B 1 320 ? 16.860 3.846 -0.953 1.00 31.44 370 ASP B C 1
ATOM 5304 O O . ASP B 1 320 ? 17.880 3.259 -0.573 1.00 26.03 370 ASP B O 1
ATOM 5309 N N . ALA B 1 321 ? 16.778 4.406 -2.161 1.00 26.78 371 ALA B N 1
ATOM 5310 C CA . ALA B 1 321 ? 17.938 4.382 -3.047 1.00 25.78 371 ALA B CA 1
ATOM 5311 C C . ALA B 1 321 ? 19.079 5.250 -2.520 1.00 21.93 371 ALA B C 1
ATOM 5312 O O . ALA B 1 321 ? 20.249 4.975 -2.811 1.00 24.52 371 ALA B O 1
ATOM 5314 N N . LEU B 1 322 ? 18.758 6.299 -1.766 1.00 24.10 372 LEU B N 1
ATOM 5315 C CA . LEU B 1 322 ? 19.735 7.252 -1.255 1.00 23.95 372 LEU B CA 1
ATOM 5316 C C . LEU B 1 322 ? 20.387 6.814 0.050 1.00 27.30 372 LEU B C 1
ATOM 5317 O O . LEU B 1 322 ? 21.452 7.341 0.401 1.00 23.97 372 LEU B O 1
ATOM 5322 N N . ALA B 1 323 ? 19.771 5.869 0.769 1.00 24.62 373 ALA B N 1
ATOM 5323 C CA . ALA B 1 323 ? 20.133 5.620 2.164 1.00 29.84 373 ALA B CA 1
ATOM 5324 C C . ALA B 1 323 ? 21.594 5.205 2.328 1.00 28.34 373 ALA B C 1
ATOM 5325 O O . ALA B 1 323 ? 22.208 5.508 3.357 1.00 29.55 373 ALA B O 1
ATOM 5327 N N . ASP B 1 324 ? 22.179 4.550 1.326 1.00 29.64 374 ASP B N 1
ATOM 5328 C CA . ASP B 1 324 ? 23.557 4.079 1.407 1.00 39.30 374 ASP B CA 1
ATOM 5329 C C . ASP B 1 324 ? 24.554 4.951 0.640 1.00 29.33 374 ASP B C 1
ATOM 5330 O O . ASP B 1 324 ? 25.737 4.590 0.554 1.00 25.25 374 ASP B O 1
ATOM 5335 N N . ALA B 1 325 ? 24.116 6.080 0.091 1.00 23.79 375 ALA B N 1
ATOM 5336 C CA . ALA B 1 325 ? 24.982 6.859 -0.792 1.00 29.77 375 ALA B CA 1
ATOM 5337 C C . ALA B 1 325 ? 26.177 7.424 -0.032 1.00 26.22 375 ALA B C 1
ATOM 5338 O O . ALA B 1 325 ? 26.079 7.782 1.142 1.00 25.59 375 ALA B O 1
ATOM 5340 N N . LYS B 1 326 ? 27.318 7.513 -0.722 1.00 23.45 376 LYS B N 1
ATOM 5341 C CA . LYS B 1 326 ? 28.471 8.237 -0.200 1.00 29.63 376 LYS B CA 1
ATOM 5342 C C . LYS B 1 326 ? 28.785 9.515 -0.971 1.00 26.49 376 LYS B C 1
ATOM 5343 O O . LYS B 1 326 ? 29.540 10.354 -0.461 1.00 24.36 376 LYS B O 1
ATOM 5349 N N . THR B 1 327 ? 28.242 9.672 -2.180 1.00 25.47 377 THR B N 1
ATOM 5350 C CA . THR B 1 327 ? 28.247 10.929 -2.924 1.00 26.73 377 THR B CA 1
ATOM 5351 C C . THR B 1 327 ? 26.861 11.135 -3.517 1.00 25.90 377 THR B C 1
ATOM 5352 O O . THR B 1 327 ? 26.267 10.197 -4.064 1.00 21.15 377 THR B O 1
ATOM 5356 N N . VAL B 1 328 ? 26.353 12.362 -3.419 1.00 19.91 378 VAL B N 1
ATOM 5357 C CA . VAL B 1 328 ? 25.103 12.745 -4.057 1.00 17.68 378 VAL B CA 1
ATOM 5358 C C . VAL B 1 328 ? 25.319 14.093 -4.724 1.00 20.22 378 VAL B C 1
ATOM 5359 O O . VAL B 1 328 ? 25.828 15.024 -4.092 1.00 20.20 378 VAL B O 1
ATOM 5363 N N A VAL B 1 329 ? 24.960 14.190 -6.003 0.66 20.90 379 VAL B N 1
ATOM 5364 N N B VAL B 1 329 ? 24.962 14.193 -6.002 0.34 20.96 379 VAL B N 1
ATOM 5365 C CA A VAL B 1 329 ? 24.864 15.461 -6.712 0.66 22.50 379 VAL B CA 1
ATOM 5366 C CA B VAL B 1 329 ? 24.870 15.472 -6.695 0.34 22.48 379 VAL B CA 1
ATOM 5367 C C A VAL B 1 329 ? 23.403 15.675 -7.065 0.66 22.33 379 VAL B C 1
ATOM 5368 C C B VAL B 1 329 ? 23.414 15.683 -7.078 0.34 22.26 379 VAL B C 1
ATOM 5369 O O A VAL B 1 329 ? 22.747 14.770 -7.600 0.66 20.47 379 VAL B O 1
ATOM 5370 O O B VAL B 1 329 ? 22.769 14.776 -7.619 0.34 20.61 379 VAL B O 1
ATOM 5377 N N . TRP B 1 330 ? 22.894 16.868 -6.779 1.00 17.68 380 TRP B N 1
ATOM 5378 C CA . TRP B 1 330 ? 21.493 17.182 -7.003 1.00 18.08 380 TRP B CA 1
ATOM 5379 C C . TRP B 1 330 ? 21.398 18.466 -7.801 1.00 22.70 380 TRP B C 1
ATOM 5380 O O . TRP B 1 330 ? 21.840 19.522 -7.344 1.00 20.41 380 TRP B O 1
ATOM 5391 N N . ASN B 1 331 ? 20.803 18.371 -8.979 1.00 20.99 381 ASN B N 1
ATOM 5392 C CA . ASN B 1 331 ? 20.517 19.525 -9.818 1.00 25.85 381 ASN B CA 1
ATOM 5393 C C . ASN B 1 331 ? 19.051 19.459 -10.228 1.00 23.35 381 ASN B C 1
ATOM 5394 O O . ASN B 1 331 ? 18.643 18.520 -10.920 1.00 30.80 381 ASN B O 1
ATOM 5399 N N . GLY B 1 332 ? 18.259 20.432 -9.800 1.00 27.40 382 GLY B N 1
ATOM 5400 C CA . GLY B 1 332 ? 16.913 20.561 -10.311 1.00 26.69 382 GLY B CA 1
ATOM 5401 C C . GLY B 1 332 ? 15.845 20.008 -9.394 1.00 27.77 382 GLY B C 1
ATOM 5402 O O . GLY B 1 332 ? 16.021 18.975 -8.740 1.00 31.28 382 GLY B O 1
ATOM 5403 N N . PRO B 1 333 ? 14.681 20.651 -9.390 1.00 28.18 383 PRO B N 1
ATOM 5404 C CA . PRO B 1 333 ? 13.629 20.298 -8.429 1.00 32.17 383 PRO B CA 1
ATOM 5405 C C . PRO B 1 333 ? 12.850 19.070 -8.862 1.00 22.84 383 PRO B C 1
ATOM 5406 O O . PRO B 1 333 ? 12.817 18.706 -10.033 1.00 23.83 383 PRO B O 1
ATOM 5410 N N . MET B 1 334 ? 12.164 18.478 -7.890 1.00 23.63 384 MET B N 1
ATOM 5411 C CA . MET B 1 334 ? 11.337 17.295 -8.120 1.00 26.47 384 MET B CA 1
ATOM 5412 C C . MET B 1 334 ? 9.899 17.616 -8.498 1.00 25.44 384 MET B C 1
ATOM 5413 O O . MET B 1 334 ? 9.182 16.720 -8.965 1.00 31.89 384 MET B O 1
ATOM 5418 N N . GLY B 1 335 ? 9.457 18.849 -8.286 1.00 23.50 385 GLY B N 1
ATOM 5419 C CA . GLY B 1 335 ? 8.096 19.248 -8.589 1.00 21.19 385 GLY B CA 1
ATOM 5420 C C . GLY B 1 335 ? 8.013 20.752 -8.476 1.00 25.34 385 GLY B C 1
ATOM 5421 O O . GLY B 1 335 ? 9.032 21.423 -8.318 1.00 23.00 385 GLY B O 1
ATOM 5422 N N . VAL B 1 336 ? 6.788 21.277 -8.532 1.00 21.22 386 VAL B N 1
ATOM 5423 C CA . VAL B 1 336 ? 6.578 22.721 -8.507 1.00 23.10 386 VAL B CA 1
ATOM 5424 C C . VAL B 1 336 ? 6.640 23.190 -7.061 1.00 26.65 386 VAL B C 1
ATOM 5425 O O . VAL B 1 336 ? 5.608 23.479 -6.443 1.00 24.92 386 VAL B O 1
ATOM 5429 N N . PHE B 1 337 ? 7.850 23.255 -6.505 1.00 22.46 387 PHE B N 1
ATOM 5430 C CA . PHE B 1 337 ? 7.977 23.493 -5.073 1.00 22.91 387 PHE B CA 1
ATOM 5431 C C . PHE B 1 337 ? 7.685 24.937 -4.679 1.00 24.46 387 PHE B C 1
ATOM 5432 O O . PHE B 1 337 ? 7.548 25.205 -3.482 1.00 25.12 387 PHE B O 1
ATOM 5440 N N . GLU B 1 338 ? 7.575 25.864 -5.640 1.00 21.66 388 GLU B N 1
ATOM 5441 C CA . GLU B 1 338 ? 7.109 27.201 -5.287 1.00 33.30 388 GLU B CA 1
ATOM 5442 C C . GLU B 1 338 ? 5.633 27.192 -4.905 1.00 32.57 388 GLU B C 1
ATOM 5443 O O . GLU B 1 338 ? 5.156 28.145 -4.283 1.00 27.87 388 GLU B O 1
ATOM 5449 N N . PHE B 1 339 ? 4.903 26.140 -5.276 1.00 25.44 389 PHE B N 1
ATOM 5450 C CA . PHE B 1 339 ? 3.559 25.901 -4.767 1.00 24.13 389 PHE B CA 1
ATOM 5451 C C . PHE B 1 339 ? 3.678 25.024 -3.524 1.00 26.45 389 PHE B C 1
ATOM 5452 O O . PHE B 1 339 ? 4.122 23.872 -3.643 1.00 28.52 389 PHE B O 1
ATOM 5460 N N . PRO B 1 340 ? 3.295 25.496 -2.332 1.00 25.67 390 PRO B N 1
ATOM 5461 C CA . PRO B 1 340 ? 3.479 24.660 -1.124 1.00 21.40 390 PRO B CA 1
ATOM 5462 C C . PRO B 1 340 ? 2.834 23.281 -1.201 1.00 22.62 390 PRO B C 1
ATOM 5463 O O . PRO B 1 340 ? 3.452 22.298 -0.771 1.00 29.74 390 PRO B O 1
ATOM 5467 N N . LYS B 1 341 ? 1.624 23.175 -1.755 1.00 18.80 391 LYS B N 1
ATOM 5468 C CA . LYS B 1 341 ? 0.958 21.885 -1.935 1.00 25.48 391 LYS B CA 1
ATOM 5469 C C . LYS B 1 341 ? 1.790 20.891 -2.769 1.00 27.55 391 LYS B C 1
ATOM 5470 O O . LYS B 1 341 ? 1.611 19.670 -2.636 1.00 23.54 391 LYS B O 1
ATOM 5476 N N . PHE B 1 342 ? 2.711 21.378 -3.607 1.00 20.64 392 PHE B N 1
ATOM 5477 C CA . PHE B 1 342 ? 3.505 20.514 -4.474 1.00 23.72 392 PHE B CA 1
ATOM 5478 C C . PHE B 1 342 ? 4.994 20.588 -4.150 1.00 26.22 392 PHE B C 1
ATOM 5479 O O . PHE B 1 342 ? 5.842 20.307 -5.005 1.00 25.86 392 PHE B O 1
ATOM 5487 N N . ALA B 1 343 ? 5.321 20.949 -2.910 1.00 20.32 393 ALA B N 1
ATOM 5488 C CA . ALA B 1 343 ? 6.695 21.038 -2.450 1.00 23.00 393 ALA B CA 1
ATOM 5489 C C . ALA B 1 343 ? 7.191 19.761 -1.789 1.00 25.93 393 ALA B C 1
ATOM 5490 O O . ALA B 1 343 ? 8.397 19.642 -1.571 1.00 22.33 393 ALA B O 1
ATOM 5492 N N . ASN B 1 344 ? 6.302 18.807 -1.472 1.00 27.92 394 ASN B N 1
ATOM 5493 C CA . ASN B 1 344 ? 6.692 17.703 -0.597 1.00 29.35 394 ASN B CA 1
ATOM 5494 C C . ASN B 1 344 ? 7.840 16.894 -1.182 1.00 26.05 394 ASN B C 1
ATOM 5495 O O . ASN B 1 344 ? 8.780 16.539 -0.462 1.00 22.48 394 ASN B O 1
ATOM 5500 N N . GLY B 1 345 ? 7.793 16.607 -2.485 1.00 21.97 395 GLY B N 1
ATOM 5501 C CA . GLY B 1 345 ? 8.823 15.765 -3.072 1.00 18.66 395 GLY B CA 1
ATOM 5502 C C . GLY B 1 345 ? 10.203 16.397 -3.007 1.00 20.93 395 GLY B C 1
ATOM 5503 O O . GLY B 1 345 ? 11.185 15.756 -2.621 1.00 21.63 395 GLY B O 1
ATOM 5504 N N . THR B 1 346 ? 10.291 17.673 -3.378 1.00 19.09 396 THR B N 1
ATOM 5505 C CA . THR B 1 346 ? 11.564 18.383 -3.373 1.00 21.87 396 THR B CA 1
ATOM 5506 C C . THR B 1 346 ? 12.089 18.554 -1.951 1.00 23.50 396 THR B C 1
ATOM 5507 O O . THR B 1 346 ? 13.272 18.311 -1.678 1.00 26.29 396 THR B O 1
ATOM 5511 N N . VAL B 1 347 ? 11.218 18.975 -1.026 1.00 24.36 397 VAL B N 1
ATOM 5512 C CA . VAL B 1 347 ? 11.648 19.158 0.356 1.00 22.12 397 VAL B CA 1
ATOM 5513 C C . VAL B 1 347 ? 12.059 17.819 0.968 1.00 19.20 397 VAL B C 1
ATOM 5514 O O . VAL B 1 347 ? 13.012 17.750 1.750 1.00 22.98 397 VAL B O 1
ATOM 5518 N N . SER B 1 348 ? 11.383 16.732 0.588 1.00 22.44 398 SER B N 1
ATOM 5519 C CA . SER B 1 348 ? 11.719 15.440 1.171 1.00 24.61 398 SER B CA 1
ATOM 5520 C C . SER B 1 348 ? 13.122 15.026 0.745 1.00 24.38 398 SER B C 1
ATOM 5521 O O . SER B 1 348 ? 13.889 14.483 1.549 1.00 24.37 398 SER B O 1
ATOM 5524 N N . ILE B 1 349 ? 13.494 15.332 -0.504 1.00 20.45 399 ILE B N 1
ATOM 5525 C CA . ILE B 1 349 ? 14.841 15.036 -1.003 1.00 20.68 399 ILE B CA 1
ATOM 5526 C C . ILE B 1 349 ? 15.883 15.830 -0.220 1.00 21.51 399 ILE B C 1
ATOM 5527 O O . ILE B 1 349 ? 16.920 15.298 0.201 1.00 20.99 399 ILE B O 1
ATOM 5532 N N . ALA B 1 350 ? 15.619 17.121 -0.028 1.00 18.05 400 ALA B N 1
ATOM 5533 C CA . ALA B 1 350 ? 16.541 17.989 0.686 1.00 21.68 400 ALA B CA 1
ATOM 5534 C C . ALA B 1 350 ? 16.773 17.501 2.116 1.00 21.48 400 ALA B C 1
ATOM 5535 O O . ALA B 1 350 ? 17.912 17.473 2.598 1.00 25.39 400 ALA B O 1
ATOM 5537 N N . ASN B 1 351 ? 15.692 17.131 2.814 1.00 20.03 401 ASN B N 1
ATOM 5538 C CA . ASN B 1 351 ? 15.816 16.598 4.165 1.00 21.69 401 ASN B CA 1
ATOM 5539 C C . ASN B 1 351 ? 16.573 15.282 4.183 1.00 27.50 401 ASN B C 1
ATOM 5540 O O . ASN B 1 351 ? 17.391 15.040 5.080 1.00 24.91 401 ASN B O 1
ATOM 5545 N N . THR B 1 352 ? 16.318 14.411 3.207 1.00 21.32 402 THR B N 1
ATOM 5546 C CA . THR B 1 352 ? 17.090 13.176 3.123 1.00 21.92 402 THR B CA 1
ATOM 5547 C C . THR B 1 352 ? 18.580 13.468 2.954 1.00 27.06 402 THR B C 1
ATOM 5548 O O . THR B 1 352 ? 19.420 12.889 3.661 1.00 21.20 402 THR B O 1
ATOM 5552 N N . LEU B 1 353 ? 18.932 14.384 2.039 1.00 22.35 403 LEU B N 1
ATOM 5553 C CA . LEU B 1 353 ? 20.347 14.701 1.832 1.00 19.58 403 LEU B CA 1
ATOM 5554 C C . LEU B 1 353 ? 20.958 15.307 3.090 1.00 26.97 403 LEU B C 1
ATOM 5555 O O . LEU B 1 353 ? 22.105 15.007 3.443 1.00 28.21 403 LEU B O 1
ATOM 5560 N N . ALA B 1 354 ? 20.203 16.164 3.781 1.00 25.89 404 ALA B N 1
ATOM 5561 C CA . ALA B 1 354 ? 20.706 16.735 5.029 1.00 30.62 404 ALA B CA 1
ATOM 5562 C C . ALA B 1 354 ? 20.993 15.650 6.055 1.00 33.03 404 ALA B C 1
ATOM 5563 O O . ALA B 1 354 ? 21.917 15.786 6.867 1.00 32.19 404 ALA B O 1
ATOM 5565 N N . GLY B 1 355 ? 20.229 14.565 6.023 1.00 26.16 405 GLY B N 1
ATOM 5566 C CA . GLY B 1 355 ? 20.489 13.443 6.904 1.00 31.59 405 GLY B CA 1
ATOM 5567 C C . GLY B 1 355 ? 21.614 12.533 6.478 1.00 28.88 405 GLY B C 1
ATOM 5568 O O . GLY B 1 355 ? 22.065 11.711 7.281 1.00 35.38 405 GLY B O 1
ATOM 5569 N N . LEU B 1 356 ? 22.085 12.648 5.241 1.00 26.46 406 LEU B N 1
ATOM 5570 C CA . LEU B 1 356 ? 23.160 11.792 4.759 1.00 27.27 406 LEU B CA 1
ATOM 5571 C C . LEU B 1 356 ? 24.539 12.356 5.084 1.00 33.11 406 LEU B C 1
ATOM 5572 O O . LEU B 1 356 ? 25.460 11.593 5.391 1.00 31.40 406 LEU B O 1
ATOM 5577 N N . THR B 1 357 ? 24.695 13.678 5.025 1.00 32.55 407 THR B N 1
ATOM 5578 C CA . THR B 1 357 ? 25.987 14.320 5.277 1.00 34.27 407 THR B CA 1
ATOM 5579 C C . THR B 1 357 ? 26.672 13.837 6.562 1.00 37.52 407 THR B C 1
ATOM 5580 O O . THR B 1 357 ? 27.861 13.480 6.498 1.00 33.25 407 THR B O 1
ATOM 5584 N N . PRO B 1 358 ? 26.008 13.767 7.725 1.00 34.51 408 PRO B N 1
ATOM 5585 C CA . PRO B 1 358 ? 26.687 13.243 8.928 1.00 36.19 408 PRO B CA 1
ATOM 5586 C C . PRO B 1 358 ? 26.945 11.739 8.906 1.00 46.57 408 PRO B C 1
ATOM 5587 O O . PRO B 1 358 ? 27.550 11.223 9.854 1.00 45.04 408 PRO B O 1
ATOM 5591 N N . LYS B 1 359 ? 26.495 11.018 7.881 1.00 41.44 409 LYS B N 1
ATOM 5592 C CA . LYS B 1 359 ? 26.813 9.611 7.702 1.00 39.34 409 LYS B CA 1
ATOM 5593 C C . LYS B 1 359 ? 28.006 9.411 6.775 1.00 38.49 409 LYS B C 1
ATOM 5594 O O . LYS B 1 359 ? 28.222 8.296 6.277 1.00 40.78 409 LYS B O 1
ATOM 5600 N N . GLY B 1 360 ? 28.779 10.463 6.526 1.00 29.18 410 GLY B N 1
ATOM 5601 C CA . GLY B 1 360 ? 29.926 10.360 5.657 1.00 38.34 410 GLY B CA 1
ATOM 5602 C C . GLY B 1 360 ? 29.620 10.537 4.191 1.00 35.53 410 GLY B C 1
ATOM 5603 O O . GLY B 1 360 ? 30.496 10.287 3.352 1.00 38.88 410 GLY B O 1
ATOM 5604 N N . CYS B 1 361 ? 28.406 10.950 3.853 1.00 33.70 411 CYS B N 1
ATOM 5605 C CA . CYS B 1 361 ? 28.034 11.143 2.464 1.00 28.86 411 CYS B CA 1
ATOM 5606 C C . CYS B 1 361 ? 28.387 12.564 2.049 1.00 30.08 411 CYS B C 1
ATOM 5607 O O . CYS B 1 361 ? 28.148 13.512 2.799 1.00 26.95 411 CYS B O 1
ATOM 5610 N N . ILE B 1 362 ? 28.973 12.700 0.860 1.00 26.78 412 ILE B N 1
ATOM 5611 C CA . ILE B 1 362 ? 29.257 14.005 0.269 1.00 28.01 412 ILE B CA 1
ATOM 5612 C C . ILE B 1 362 ? 28.032 14.459 -0.514 1.00 22.35 412 ILE B C 1
ATOM 5613 O O . ILE B 1 362 ? 27.654 13.838 -1.515 1.00 26.87 412 ILE B O 1
ATOM 5618 N N . THR B 1 363 ? 27.426 15.561 -0.091 1.00 23.01 413 THR B N 1
ATOM 5619 C CA . THR B 1 363 ? 26.186 16.042 -0.689 1.00 19.82 413 THR B CA 1
ATOM 5620 C C . THR B 1 363 ? 26.462 17.356 -1.409 1.00 26.62 413 THR B C 1
ATOM 5621 O O . THR B 1 363 ? 26.907 18.330 -0.785 1.00 29.19 413 THR B O 1
ATOM 5625 N N . ILE B 1 364 ? 26.191 17.387 -2.711 1.00 22.50 414 ILE B N 1
ATOM 5626 C CA . ILE B 1 364 ? 26.587 18.489 -3.591 1.00 20.85 414 ILE B CA 1
ATOM 5627 C C . ILE B 1 364 ? 25.339 19.029 -4.271 1.00 24.35 414 ILE B C 1
ATOM 5628 O O . ILE B 1 364 ? 24.641 18.278 -4.970 1.00 20.66 414 ILE B O 1
ATOM 5633 N N . ILE B 1 365 ? 25.069 20.330 -4.092 1.00 19.53 415 ILE B N 1
ATOM 5634 C CA . ILE B 1 365 ? 23.925 20.998 -4.704 1.00 18.06 415 ILE B CA 1
ATOM 5635 C C . ILE B 1 365 ? 24.415 21.940 -5.794 1.00 25.74 415 ILE B C 1
ATOM 5636 O O . ILE B 1 365 ? 25.304 22.767 -5.562 1.00 21.54 415 ILE B O 1
ATOM 5641 N N . GLY B 1 366 ? 23.824 21.820 -6.981 1.00 26.32 416 GLY B N 1
ATOM 5642 C CA . GLY B 1 366 ? 24.226 22.662 -8.087 1.00 34.74 416 GLY B CA 1
ATOM 5643 C C . GLY B 1 366 ? 23.043 23.111 -8.911 1.00 39.31 416 GLY B C 1
ATOM 5644 O O . GLY B 1 366 ? 22.181 22.294 -9.268 1.00 39.44 416 GLY B O 1
ATOM 5645 N N . GLY B 1 367 ? 22.975 24.400 -9.204 1.00 37.09 417 GLY B N 1
ATOM 5646 C CA . GLY B 1 367 ? 21.919 24.885 -10.066 1.00 34.23 417 GLY B CA 1
ATOM 5647 C C . GLY B 1 367 ? 20.959 25.788 -9.315 1.00 36.75 417 GLY B C 1
ATOM 5648 O O . GLY B 1 367 ? 20.707 25.616 -8.113 1.00 37.02 417 GLY B O 1
ATOM 5649 N N . GLY B 1 368 ? 20.401 26.763 -10.041 1.00 35.08 418 GLY B N 1
ATOM 5650 C CA . GLY B 1 368 ? 19.545 27.758 -9.409 1.00 39.62 418 GLY B CA 1
ATOM 5651 C C . GLY B 1 368 ? 18.401 27.162 -8.612 1.00 38.91 418 GLY B C 1
ATOM 5652 O O . GLY B 1 368 ? 18.149 27.558 -7.470 1.00 40.89 418 GLY B O 1
ATOM 5653 N N . ASP B 1 369 ? 17.682 26.203 -9.199 1.00 36.05 419 ASP B N 1
ATOM 5654 C CA . ASP B 1 369 ? 16.464 25.748 -8.538 1.00 35.72 419 ASP B CA 1
ATOM 5655 C C . ASP B 1 369 ? 16.771 24.828 -7.364 1.00 29.57 419 ASP B C 1
ATOM 5656 O O . ASP B 1 369 ? 16.116 24.915 -6.321 1.00 38.10 419 ASP B O 1
ATOM 5661 N N . SER B 1 370 ? 17.755 23.941 -7.511 1.00 28.81 420 SER B N 1
ATOM 5662 C CA . SER B 1 370 ? 18.093 23.049 -6.408 1.00 35.45 420 SER B CA 1
ATOM 5663 C C . SER B 1 370 ? 18.682 23.832 -5.235 1.00 33.11 420 SER B C 1
ATOM 5664 O O . SER B 1 370 ? 18.417 23.503 -4.072 1.00 25.50 420 SER B O 1
ATOM 5667 N N . VAL B 1 371 ? 19.436 24.907 -5.508 1.00 30.57 421 VAL B N 1
ATOM 5668 C CA . VAL B 1 371 ? 19.943 25.727 -4.406 1.00 34.41 421 VAL B CA 1
ATOM 5669 C C . VAL B 1 371 ? 18.793 26.410 -3.677 1.00 31.38 421 VAL B C 1
ATOM 5670 O O . VAL B 1 371 ? 18.750 26.425 -2.441 1.00 27.50 421 VAL B O 1
ATOM 5674 N N . ALA B 1 372 ? 17.838 26.978 -4.432 1.00 30.79 422 ALA B N 1
ATOM 5675 C CA . ALA B 1 372 ? 16.683 27.628 -3.814 1.00 33.91 422 ALA B CA 1
ATOM 5676 C C . ALA B 1 372 ? 15.831 26.635 -3.022 1.00 38.64 422 ALA B C 1
ATOM 5677 O O . ALA B 1 372 ? 15.307 26.964 -1.948 1.00 31.63 422 ALA B O 1
ATOM 5679 N N . ALA B 1 373 ? 15.679 25.415 -3.538 1.00 30.23 423 ALA B N 1
ATOM 5680 C CA . ALA B 1 373 ? 14.938 24.389 -2.818 1.00 34.62 423 ALA B CA 1
ATOM 5681 C C . ALA B 1 373 ? 15.571 24.085 -1.458 1.00 35.92 423 ALA B C 1
ATOM 5682 O O . ALA B 1 373 ? 14.866 23.987 -0.444 1.00 35.25 423 ALA B O 1
ATOM 5684 N N . VAL B 1 374 ? 16.899 23.913 -1.408 1.00 28.32 424 VAL B N 1
ATOM 5685 C CA . VAL B 1 374 ? 17.498 23.549 -0.120 1.00 30.16 424 VAL B CA 1
ATOM 5686 C C . VAL B 1 374 ? 17.492 24.745 0.821 1.00 31.64 424 VAL B C 1
ATOM 5687 O O . VAL B 1 374 ? 17.367 24.581 2.043 1.00 29.80 424 VAL B O 1
ATOM 5691 N N . GLU B 1 375 ? 17.645 25.958 0.278 1.00 32.38 425 GLU B N 1
ATOM 5692 C CA . GLU B 1 375 ? 17.438 27.158 1.082 1.00 32.52 425 GLU B CA 1
ATOM 5693 C C . GLU B 1 375 ? 16.018 27.190 1.621 1.00 32.46 425 GLU B C 1
ATOM 5694 O O . GLU B 1 375 ? 15.806 27.367 2.826 1.00 37.19 425 GLU B O 1
ATOM 5700 N N . GLN B 1 376 ? 15.029 26.968 0.749 1.00 33.02 426 GLN B N 1
ATOM 5701 C CA . GLN B 1 376 ? 13.640 26.988 1.202 1.00 37.89 426 GLN B CA 1
ATOM 5702 C C . GLN B 1 376 ? 13.380 25.924 2.262 1.00 38.48 426 GLN B C 1
ATOM 5703 O O . GLN B 1 376 ? 12.666 26.178 3.234 1.00 39.95 426 GLN B O 1
ATOM 5709 N N . ALA B 1 377 ? 13.955 24.729 2.102 1.00 40.14 427 ALA B N 1
ATOM 5710 C CA . ALA B 1 377 ? 13.842 23.716 3.151 1.00 32.42 427 ALA B CA 1
ATOM 5711 C C . ALA B 1 377 ? 14.689 24.036 4.370 1.00 37.31 427 ALA B C 1
ATOM 5712 O O . ALA B 1 377 ? 14.560 23.341 5.381 1.00 33.91 427 ALA B O 1
ATOM 5714 N N . GLY B 1 378 ? 15.563 25.041 4.290 1.00 36.12 428 GLY B N 1
ATOM 5715 C CA . GLY B 1 378 ? 16.350 25.440 5.436 1.00 34.90 428 GLY B CA 1
ATOM 5716 C C . GLY B 1 378 ? 17.443 24.475 5.828 1.00 43.63 428 GLY B C 1
ATOM 5717 O O . GLY B 1 378 ? 17.833 24.445 6.996 1.00 37.98 428 GLY B O 1
ATOM 5718 N N . VAL B 1 379 ? 17.957 23.676 4.893 1.00 26.02 429 VAL B N 1
ATOM 5719 C CA . VAL B 1 379 ? 19.041 22.769 5.231 1.00 30.25 429 VAL B CA 1
ATOM 5720 C C . VAL B 1 379 ? 20.311 23.109 4.460 1.00 29.76 429 VAL B C 1
ATOM 5721 O O . VAL B 1 379 ? 21.218 22.292 4.377 1.00 27.31 429 VAL B O 1
ATOM 5725 N N . ALA B 1 380 ? 20.386 24.325 3.915 1.00 31.52 430 ALA B N 1
ATOM 5726 C CA . ALA B 1 380 ? 21.512 24.707 3.062 1.00 31.64 430 ALA B CA 1
ATOM 5727 C C . ALA B 1 380 ? 22.855 24.454 3.743 1.00 33.06 430 ALA B C 1
ATOM 5728 O O . ALA B 1 380 ? 23.790 23.931 3.123 1.00 36.29 430 ALA B O 1
ATOM 5730 N N . GLU B 1 381 ? 22.961 24.777 5.034 1.00 30.90 431 GLU B N 1
ATOM 5731 C CA . GLU B 1 381 ? 24.225 24.597 5.735 1.00 33.42 431 GLU B CA 1
ATOM 5732 C C . GLU B 1 381 ? 24.467 23.156 6.162 1.00 37.01 431 GLU B C 1
ATOM 5733 O O . GLU B 1 381 ? 25.498 22.878 6.775 1.00 30.31 431 GLU B O 1
ATOM 5739 N N . LYS B 1 382 ? 23.570 22.231 5.845 1.00 31.32 432 LYS B N 1
ATOM 5740 C CA . LYS B 1 382 ? 23.787 20.831 6.184 1.00 30.97 432 LYS B CA 1
ATOM 5741 C C . LYS B 1 382 ? 24.327 20.010 5.018 1.00 36.38 432 LYS B C 1
ATOM 5742 O O . LYS B 1 382 ? 24.494 18.791 5.160 1.00 34.01 432 LYS B O 1
ATOM 5748 N N . MET B 1 383 ? 24.574 20.638 3.869 1.00 31.76 433 MET B N 1
ATOM 5749 C CA . MET B 1 383 ? 25.133 19.963 2.709 1.00 27.94 433 MET B CA 1
ATOM 5750 C C . MET B 1 383 ? 26.644 20.084 2.729 1.00 28.30 433 MET B C 1
ATOM 5751 O O . MET B 1 383 ? 27.219 20.901 3.445 1.00 31.16 433 MET B O 1
ATOM 5756 N N . SER B 1 384 ? 27.296 19.246 1.932 1.00 26.22 434 SER B N 1
ATOM 5757 C CA . SER B 1 384 ? 28.742 19.331 1.872 1.00 27.39 434 SER B CA 1
ATOM 5758 C C . SER B 1 384 ? 29.151 20.550 1.056 1.00 32.67 434 SER B C 1
ATOM 5759 O O . SER B 1 384 ? 30.077 21.278 1.430 1.00 28.12 434 SER B O 1
ATOM 5762 N N . HIS B 1 385 ? 28.457 20.800 -0.059 1.00 25.91 435 HIS B N 1
ATOM 5763 C CA . HIS B 1 385 ? 28.812 21.909 -0.942 1.00 23.95 435 HIS B CA 1
ATOM 5764 C C . HIS B 1 385 ? 27.576 22.440 -1.641 1.00 26.08 435 HIS B C 1
ATOM 5765 O O . HIS B 1 385 ? 26.837 21.677 -2.270 1.00 23.93 435 HIS B O 1
ATOM 5772 N N . ILE B 1 386 ? 27.383 23.752 -1.557 1.00 25.79 436 ILE B N 1
ATOM 5773 C CA . ILE B 1 386 ? 26.332 24.451 -2.273 1.00 30.55 436 ILE B CA 1
ATOM 5774 C C . ILE B 1 386 ? 27.000 25.288 -3.348 1.00 29.27 436 ILE B C 1
ATOM 5775 O O . ILE B 1 386 ? 27.674 26.282 -3.039 1.00 27.15 436 ILE B O 1
ATOM 5780 N N . SER B 1 387 ? 26.804 24.908 -4.608 1.00 25.62 437 SER B N 1
ATOM 5781 C CA . SER B 1 387 ? 27.466 25.617 -5.697 1.00 28.57 437 SER B CA 1
ATOM 5782 C C . SER B 1 387 ? 26.955 27.046 -5.837 1.00 31.44 437 SER B C 1
ATOM 5783 O O . SER B 1 387 ? 25.750 27.305 -5.773 1.00 39.36 437 SER B O 1
ATOM 5786 N N . THR B 1 388 ? 27.888 27.962 -6.089 1.00 38.33 438 THR B N 1
ATOM 5787 C CA . THR B 1 388 ? 27.612 29.383 -6.266 1.00 43.39 438 THR B CA 1
ATOM 5788 C C . THR B 1 388 ? 27.462 29.783 -7.728 1.00 40.12 438 THR B C 1
ATOM 5789 O O . THR B 1 388 ? 27.352 30.976 -8.022 1.00 39.84 438 THR B O 1
ATOM 5793 N N . GLY B 1 389 ? 27.463 28.825 -8.652 1.00 38.20 439 GLY B N 1
ATOM 5794 C CA . GLY B 1 389 ? 27.823 29.157 -10.019 1.00 32.41 439 GLY B CA 1
ATOM 5795 C C . GLY B 1 389 ? 26.689 29.277 -11.012 1.00 33.48 439 GLY B C 1
ATOM 5796 O O . GLY B 1 389 ? 26.913 29.659 -12.165 1.00 37.15 439 GLY B O 1
ATOM 5797 N N . GLY B 1 390 ? 25.482 28.942 -10.590 1.00 32.42 440 GLY B N 1
ATOM 5798 C CA . GLY B 1 390 ? 24.347 29.006 -11.496 1.00 33.95 440 GLY B CA 1
ATOM 5799 C C . GLY B 1 390 ? 24.555 28.137 -12.725 1.00 38.91 440 GLY B C 1
ATOM 5800 O O . GLY B 1 390 ? 24.759 26.917 -12.634 1.00 42.90 440 GLY B O 1
ATOM 5801 N N . GLY B 1 391 ? 24.509 28.770 -13.901 1.00 40.59 441 GLY B N 1
ATOM 5802 C CA . GLY B 1 391 ? 24.670 28.028 -15.141 1.00 30.68 441 GLY B CA 1
ATOM 5803 C C . GLY B 1 391 ? 26.041 27.402 -15.297 1.00 30.30 441 GLY B C 1
ATOM 5804 O O . GLY B 1 391 ? 26.178 26.352 -15.943 1.00 23.04 441 GLY B O 1
ATOM 5805 N N . ALA B 1 392 ? 27.076 28.030 -14.717 1.00 24.89 442 ALA B N 1
ATOM 5806 C CA . ALA B 1 392 ? 28.415 27.452 -14.783 1.00 26.76 442 ALA B CA 1
ATOM 5807 C C . ALA B 1 392 ? 28.459 26.084 -14.123 1.00 24.29 442 ALA B C 1
ATOM 5808 O O . ALA B 1 392 ? 29.195 25.206 -14.576 1.00 22.66 442 ALA B O 1
ATOM 5810 N N . SER B 1 393 ? 27.698 25.894 -13.036 1.00 19.02 443 SER B N 1
ATOM 5811 C CA . SER B 1 393 ? 27.684 24.609 -12.332 1.00 21.22 443 SER B CA 1
ATOM 5812 C C . SER B 1 393 ? 27.124 23.495 -13.213 1.00 22.71 443 SER B C 1
ATOM 5813 O O . SER B 1 393 ? 27.642 22.368 -13.210 1.00 25.84 443 SER B O 1
ATOM 5816 N N . LEU B 1 394 ? 26.048 23.784 -13.949 1.00 19.54 444 LEU B N 1
ATOM 5817 C CA . LEU B 1 394 ? 25.455 22.775 -14.823 1.00 23.20 444 LEU B CA 1
ATOM 5818 C C . LEU B 1 394 ? 26.409 22.403 -15.954 1.00 24.99 444 LEU B C 1
ATOM 5819 O O . LEU B 1 394 ? 26.580 21.217 -16.271 1.00 28.42 444 LEU B O 1
ATOM 5824 N N . GLU B 1 395 ? 27.060 23.410 -16.552 1.00 27.14 445 GLU B N 1
ATOM 5825 C CA . GLU B 1 395 ? 27.960 23.174 -17.676 1.00 22.98 445 GLU B CA 1
ATOM 5826 C C . GLU B 1 395 ? 29.155 22.349 -17.252 1.00 29.66 445 GLU B C 1
ATOM 5827 O O . GLU B 1 395 ? 29.623 21.486 -18.007 1.00 26.48 445 GLU B O 1
ATOM 5833 N N . LEU B 1 396 ? 29.664 22.603 -16.046 1.00 23.42 446 LEU B N 1
ATOM 5834 C CA . LEU B 1 396 ? 30.745 21.777 -15.535 1.00 25.44 446 LEU B CA 1
ATOM 5835 C C . LEU B 1 396 ? 30.269 20.351 -15.277 1.00 20.83 446 LEU B C 1
ATOM 5836 O O . LEU B 1 396 ? 30.993 19.392 -15.572 1.00 24.46 446 LEU B O 1
ATOM 5841 N N . LEU B 1 397 ? 29.054 20.192 -14.731 1.00 25.64 447 LEU B N 1
ATOM 5842 C CA . LEU B 1 397 ? 28.496 18.850 -14.533 1.00 23.47 447 LEU B CA 1
ATOM 5843 C C . LEU B 1 397 ? 28.227 18.159 -15.861 1.00 30.73 447 LEU B C 1
ATOM 5844 O O . LEU B 1 397 ? 28.304 16.927 -15.938 1.00 27.10 447 LEU B O 1
ATOM 5849 N N . GLU B 1 398 ? 27.913 18.931 -16.914 1.00 22.81 448 GLU B N 1
ATOM 5850 C CA . GLU B 1 398 ? 27.764 18.375 -18.256 1.00 26.30 448 GLU B CA 1
ATOM 5851 C C . GLU B 1 398 ? 29.080 17.962 -18.869 1.00 32.39 448 GLU B C 1
ATOM 5852 O O . GLU B 1 398 ? 29.068 17.433 -19.983 1.00 34.87 448 GLU B O 1
ATOM 5858 N N . GLY B 1 399 ? 30.202 18.194 -18.194 1.00 29.58 449 GLY B N 1
ATOM 5859 C CA . GLY B 1 399 ? 31.494 17.870 -18.764 1.00 28.17 449 GLY B CA 1
ATOM 5860 C C . GLY B 1 399 ? 32.001 18.846 -19.800 1.00 30.09 449 GLY B C 1
ATOM 5861 O O . GLY B 1 399 ? 32.928 18.516 -20.541 1.00 30.17 449 GLY B O 1
ATOM 5862 N N . LYS B 1 400 ? 31.433 20.048 -19.874 1.00 31.25 450 LYS B N 1
ATOM 5863 C CA . LYS B 1 400 ? 31.968 21.069 -20.770 1.00 30.87 450 LYS B CA 1
ATOM 5864 C C . LYS B 1 400 ? 33.344 21.570 -20.309 1.00 30.66 450 LYS B C 1
ATOM 5865 O O . LYS B 1 400 ? 33.695 21.504 -19.126 1.00 24.46 450 LYS B O 1
ATOM 5871 N N . VAL B 1 401 ? 34.125 22.068 -21.268 1.00 26.33 451 VAL B N 1
ATOM 5872 C CA . VAL B 1 401 ? 35.377 22.770 -20.994 1.00 27.76 451 VAL B CA 1
ATOM 5873 C C . VAL B 1 401 ? 35.030 24.227 -20.708 1.00 31.45 451 VAL B C 1
ATOM 5874 O O . VAL B 1 401 ? 34.646 24.962 -21.618 1.00 32.03 451 VAL B O 1
ATOM 5878 N N . LEU B 1 402 ? 35.132 24.638 -19.444 1.00 23.69 452 LEU B N 1
ATOM 5879 C CA . LEU B 1 402 ? 34.837 26.025 -19.080 1.00 27.09 452 LEU B CA 1
ATOM 5880 C C . LEU B 1 402 ? 36.022 26.917 -19.450 1.00 25.46 452 LEU B C 1
ATOM 5881 O O . LEU B 1 402 ? 37.139 26.683 -18.960 1.00 20.64 452 LEU B O 1
ATOM 5886 N N . PRO B 1 403 ? 35.836 27.925 -20.316 1.00 22.02 453 PRO B N 1
ATOM 5887 C CA . PRO B 1 403 ? 36.997 28.698 -20.792 1.00 25.54 453 PRO B CA 1
ATOM 5888 C C . PRO B 1 403 ? 37.748 29.366 -19.658 1.00 27.95 453 PRO B C 1
ATOM 5889 O O . PRO B 1 403 ? 38.983 29.423 -19.682 1.00 25.22 453 PRO B O 1
ATOM 5893 N N . GLY B 1 404 ? 37.028 29.840 -18.642 1.00 28.71 454 GLY B N 1
ATOM 5894 C CA . GLY B 1 404 ? 37.694 30.433 -17.499 1.00 26.73 454 GLY B CA 1
ATOM 5895 C C . GLY B 1 404 ? 38.593 29.452 -16.781 1.00 29.11 454 GLY B C 1
ATOM 5896 O O . GLY B 1 404 ? 39.693 29.808 -16.349 1.00 30.22 454 GLY B O 1
ATOM 5897 N N . VAL B 1 405 ? 38.146 28.198 -16.650 1.00 26.83 455 VAL B N 1
ATOM 5898 C CA . VAL B 1 405 ? 38.965 27.206 -15.952 1.00 23.80 455 VAL B CA 1
ATOM 5899 C C . VAL B 1 405 ? 40.128 26.768 -16.829 1.00 25.37 455 VAL B C 1
ATOM 5900 O O . VAL B 1 405 ? 41.265 26.618 -16.357 1.00 21.01 455 VAL B O 1
ATOM 5904 N N . ALA B 1 406 ? 39.869 26.574 -18.124 1.00 26.50 456 ALA B N 1
ATOM 5905 C CA . ALA B 1 406 ? 40.923 26.138 -19.036 1.00 30.13 456 ALA B CA 1
ATOM 5906 C C . ALA B 1 406 ? 42.074 27.138 -19.103 1.00 29.20 456 ALA B C 1
ATOM 5907 O O . ALA B 1 406 ? 43.223 26.738 -19.340 1.00 25.62 456 ALA B O 1
ATOM 5909 N N . ALA B 1 407 ? 41.799 28.430 -18.878 1.00 25.67 457 ALA B N 1
ATOM 5910 C CA . ALA B 1 407 ? 42.860 29.436 -18.946 1.00 25.26 457 ALA B CA 1
ATOM 5911 C C . ALA B 1 407 ? 43.824 29.377 -17.754 1.00 27.35 457 ALA B C 1
ATOM 5912 O O . ALA B 1 407 ? 44.932 29.925 -17.837 1.00 33.30 457 ALA B O 1
ATOM 5914 N N . LEU B 1 408 ? 43.445 28.740 -16.648 1.00 26.09 458 LEU B N 1
ATOM 5915 C CA . LEU B 1 408 ? 44.327 28.709 -15.487 1.00 24.72 458 LEU B CA 1
ATOM 5916 C C . LEU B 1 408 ? 45.516 27.776 -15.721 1.00 33.79 458 LEU B C 1
ATOM 5917 O O . LEU B 1 408 ? 45.448 26.824 -16.507 1.00 30.92 458 LEU B O 1
ATOM 5922 N N . ASP B 1 409 ? 46.613 28.054 -15.018 1.00 26.98 459 ASP B N 1
ATOM 5923 C CA . ASP B 1 409 ? 47.782 27.184 -15.061 1.00 32.43 459 ASP B CA 1
ATOM 5924 C C . ASP B 1 409 ? 47.490 25.819 -14.451 1.00 38.22 459 ASP B C 1
ATOM 5925 O O . ASP B 1 409 ? 46.764 25.701 -13.457 1.00 31.99 459 ASP B O 1
ATOM 5930 N N . GLU B 1 410 ? 48.083 24.780 -15.030 1.00 34.67 460 GLU B N 1
ATOM 5931 C CA . GLU B 1 410 ? 47.998 23.473 -14.398 1.00 37.23 460 GLU B CA 1
ATOM 5932 C C . GLU B 1 410 ? 48.909 23.451 -13.175 1.00 41.50 460 GLU B C 1
ATOM 5933 O O . GLU B 1 410 ? 49.940 24.130 -13.132 1.00 41.54 460 GLU B O 1
ATOM 5939 N N . LYS B 1 411 ? 48.488 22.711 -12.152 1.00 39.33 461 LYS B N 1
ATOM 5940 C CA . LYS B 1 411 ? 49.229 22.638 -10.895 1.00 45.20 461 LYS B CA 1
ATOM 5941 C C . LYS B 1 411 ? 50.661 22.153 -11.112 1.00 60.13 461 LYS B C 1
ATOM 5942 O O . LYS B 1 411 ? 50.891 21.131 -11.761 1.00 67.56 461 LYS B O 1
#

InterPro domains:
  IPR001576 Phosphoglycerate kinase [MF_00145] (68-461)
  IPR001576 Phosphoglycerate kinase [PF00162] (70-451)
  IPR001576 Phosphoglycerate kinase [PIRSF000724] (69-461)
  IPR001576 Phosphoglycerate kinase [PR00477] (73-89)
  IPR001576 Phosphoglycerate kinase [PR00477] (96-118)
  IPR001576 Phosphoglycerate kinase [PR00477] (174-189)
  IPR001576 Phosphoglycerate kinase [PR00477] (202-224)
  IPR001576 Phosphoglycerate kinase [PR00477] (233-255)
  IPR001576 Phosphoglycerate kinase [PR00477] (256-275)
  IPR001576 Phosphoglycerate kinase [PR00477] (378-403)
  IPR001576 Phosphoglycerate kinase [PR00477] (414-425)
  IPR001576 Phosphoglycerate kinase [PR00477] (437-454)
  IPR001576 Phosphoglycerate kinase [PTHR11406] (62-462)
  IPR001576 Phosphoglycerate kinase [cd00318] (69-461)
  IPR015824 Phosphoglycerate kinase, N-terminal [G3DSA:3.40.50.1260] (70-459)
  IPR015824 Phosphoglycerate kinase, N-terminal [G3DSA:3.40.50.1260] (235-451)
  IPR015911 Phosphoglycerate kinase, conserved site [PS00111] (78-88)
  IPR036043 Phosphoglycerate kinase superfamily [SSF53748] (68-461)

Sequence (788 aa):
VKKSVGDLHKADLEGKRVFVRADLNVPLDKATLAITDDTRIRAAVPTLKYLLDNGAKVLLTSHLGEDKYRLTPVVARLSELLGKPVTKVDDCIGPEVEKAVGAMKNGELLLLENVRFYKEEEKNEPEFAKKLAANADLYVNDAFGTAHRAHASTEGVTKFLKPSVAGFLLQKELDYLDGAVSNNPKRPFVAIVGGSKVSSKITVIEALMEKCDKIIIGGGMIFTFYKARGLKVGSSLVEDDKIELAKKLEEMAKAKGVQLLLPTDVVVADKFDANANTQTVPITAIPDGWMGLDIGPDSVKTFNDALADAKTVVWNGPMGVFEFPKFANGTVSSIANNTLAGLTPKGCITIIGGGDSVAAVEQAGVAEKMSHISTGGGASLELLEGKVLPGVAALDEKVKKSVGDLHKADLEGKRVFVRADLNVPLDKATLAITDDTRIRAAVPTLKYLLDNGAKVLLLTSHLGKYRLTPVVARLSELLGKPVTKVDDCIGPEVEKAVGAMKNGELLLLENVRFYKEEEKNEPEFAKKLAANADLYVNDAFGTAHRAHASTEGVTKFLKPSVAGFLLQKELDYLDGAVSNNPKRPFVAIVGGSKVSSKITVIEALMEKCDKIIIGGGMIFTFYKARGLKVGSSLVEDDKIELAKKLEEMAKAKGVQLLLLLPTDVVVADKFDANANTQTVPITAIPDGWMGLDIGPDSVKTFNDALADAKTVVVWNGPMGVFEFPKFANGTVSIANTLAGLTPKGCITIIGGGDSVAAVEQAGVAEKMSHISTGGGASLELLEGKVLPGVAALDEK

Foldseek 3Di:
DFFEPVNDALVRQAPFEEEEEFEQAADADPPPRAGPDRVRLLLPQVLVLVRLVSFHEYEYEYFYDVDGDKCVNCQVVNCVSNVHHEAEFAAQFDDSVVVVLVPDGGSYYYYYIHHVVDVQFQVLPLVVLCRNCVSGAAYEYAYLQCLQGRTSSLFSVCVPHPAHGYYPNNVVLCCFLPVCQAVHDPQEEEEAEDQAVVVCVLLLVLSLQGHQEYEYAYLAVVLLVVLVVADAAPRDYDVVCNVVSVVSVVSSVVSNYHYDYAQKFWKFLDDDLPTDIDIGGSRCHDHNIHGFAGDPVSLVVVLVVCVPGQEYEYEHARGDLVRVVHNCRRLSVLVSQLVVVVVNHAYEYADDVNCVSNVVSVRNPRHNYYRPHHVSSVVSSSVDDGSSRVSHHHD/DFAAPVVDDLVRQAAFEEEEEAEQQADADPVPRAGPDRVSLLLRQVLLLVNLVSFHEYEYEYCYPVDWPVNCQVVNCVSNVHHEAEFAAQFDDRVQVVLVPDTGSYYYYYTHPVVDVQFQVLPQVVLCRNLVSGAAYEYAYLQCLQGRGSSLFNVLVVHPQYHYYPNNVVLCCFLPVCQVPHDPQEEEEEEDQACVVCVLLLVLSLLGHQEYEYAYLAVVLLLVLVVADAAPRDYDVVCSVVSVVSVVVSVVSNYHYDYAQKFWKFLDPDLPTDTDIGGSRDRDHNIHGFAGDDVRLVVVLVVCVPGQEYEYEYARGPLVRVVRVCSRLSVLVSQLVCLVVNHAYEYDADPNCVSNVVNVSNVSHNYYDPHHVSSSCVSSVHDRSSVVSHHHD

Organism: Chlamydomonas reinhardtii (NCBI:txid3055)

Nearest PDB structures (foldseek):
  7zy7-assembly2_B  TM=1.003E+00  e=2.229E-83  Chlamydomonas reinhardtii
  7zy7-assembly1_A  TM=9.838E-01  e=9.482E-78  Chlamydomonas reinhardtii
  4ng4-assembly2_B  TM=9.349E-01  e=3.355E-43  Coxiella burnetii RSA 493
  4ng4-assembly1_A  TM=9.348E-01  e=2.990E-43  Coxiella burnetii RSA 493
  4ng4-assembly3_C  TM=9.372E-01  e=8.932E-43  Coxiella burnetii RSA 493

Secondary structure (DSSP, 8-state):
-B-BGGG--HHHHTT-EEEEEE-----B-TTT--BS--HHHHHHHHHHHHHHHTT-EEEEE---------SHHHHHHHHHHHTS--EEES-SSSHHHHHHHHT--TT-EEEEPPGGGSHHHHHT-HHHHHHHHTT-SEEEEE-GGGTTS--TTTTGGGGG-SSEEE-HHHHHHHIIIIIHHHS--SSEEEEEE-S-GGGGHHHHHHHHTT-SEEEEESTTHHHHHHHTT---TT----GGGHHHHHHHHHHHHHHT-EEE--SEEEEESSSSTT--EEEEETT-PPTT-EEEEE-HHHHHHHHHHHTT-SEEEEES-SS-TTSGGG-HHHHHHHHHHHHHGGGT-EEEE-SHHHHHHHHHTT-TTSSSEE-S-HHHHHHHHTTPPPHHHHTSPB-/-B-BGGG--HHHHTT-EEEEEE-----B-TTT--BS--HHHHHHHHHHHHHHHTT-EEEEE-------SHHHHHHHHHHHTS-EEE-S-SSSHHHHHHHHT--TT-EEEPP-GGGSHHHHHT-HHHHHHHHTT-SEEEEE-GGGTTS--TTTTGGGGG-SSEEE-HHHHHHHIIIIIHHHSPPSSEEEEEE-S-HHHHHHHHHHHHTT-SEEEEESTTHHHHHHHTT---TT----GGGHHHHHHHHHHHHHHT-EEE--SEEEEESSSSTT--EEEEEGGGPPTT-EEEEE-HHHHHHHHHHHTT-SEEEEES-SS-TTSGGG-HHHHHHHHHHHHHGGGT-EEEE-SHHHHHHHHHTT-GGGSSEE---THHHHHHHTT---HHHHTSPB-

B-factor: mean 34.06, std 10.97, range [14.95, 98.68]

Radius of gyration: 31.5 Å; Cα contacts (8 Å, |Δi|>4): 1811; chains: 2; bounding box: 70×83×72 Å

Solvent-accessible surface area: 32652 Å² total; per-residue (Å²): 145,32,47,4,0,35,53,10,118,116,80,51,0,95,31,74,73,0,0,0,0,1,7,1,35,3,66,22,57,167,97,98,72,55,26,93,70,22,73,66,0,127,24,2,17,67,1,1,91,66,0,5,105,27,13,0,39,0,1,0,0,0,15,3,49,118,106,57,51,127,0,90,32,0,33,74,79,0,30,142,34,2,62,72,113,23,76,54,12,106,41,2,20,28,101,107,2,105,131,24,9,64,89,15,126,51,20,82,5,6,0,1,6,1,0,37,89,62,72,61,0,16,100,37,41,82,89,7,0,99,116,4,6,71,14,10,51,4,0,0,0,2,0,2,14,9,0,33,74,42,2,0,0,0,30,7,0,13,140,83,12,183,32,2,0,2,0,62,20,0,56,91,0,28,80,49,2,60,34,22,16,44,132,20,142,98,37,0,0,0,0,0,0,9,78,56,0,48,78,30,24,67,3,2,60,28,2,4,109,70,7,45,40,0,0,1,0,6,26,0,4,4,0,1,0,79,18,115,69,43,146,10,30,42,9,126,37,28,86,113,52,32,92,43,0,78,99,2,46,109,66,1,161,93,109,63,9,94,36,26,20,2,80,10,0,19,0,0,51,117,126,34,30,123,2,99,55,71,75,16,71,10,99,57,6,35,112,49,48,31,10,10,7,2,0,79,89,0,13,132,64,1,39,84,12,0,64,87,2,77,2,0,1,0,17,3,22,2,11,28,9,103,36,112,101,0,10,82,0,0,46,24,0,0,66,31,0,11,37,9,34,110,145,52,4,56,0,0,0,3,25,65,80,1,39,46,1,0,113,116,13,47,0,32,164,110,20,27,6,42,13,35,1,47,47,0,4,73,39,27,13,39,65,116,128,4,48,0,18,60,24,5,41,107,165,162,54,54,2,0,36,56,12,134,108,93,59,0,87,30,85,76,0,0,0,0,1,19,0,35,5,60,40,42,176,86,85,60,52,42,89,67,27,79,92,0,133,31,3,21,72,1,0,109,61,0,8,80,26,10,0,43,0,2,0,0,0,18,3,82,161,97,124,0,87,27,0,31,64,57,0,30,114,39,14,67,56,108,20,74,53,11,100,43,2,22,31,98,102,2,109,134,25,8,68,69,9,131,76,22,71,2,6,0,2,5,2,0,44,79,62,137,48,0,87,142,36,57,90,108,7,0,117,117,6,4,70,18,10,45,2,0,0,0,3,0,3,20,13,0,29,110,41,18,0,0,0,28,6,0,18,153,87,11,172,34,2,0,1,0,63,32,0,48,84,0,23,81,28,3,64,37,19,13,52,109,15,120,118,43,0,0,0,1,0,0,7,86,110,2,44,59,22,19,58,0,1,64,29,4,3,114,75,9,49,42,0,0,0,0,5,27,0,4,4,2,1,0,77,13,110,67,45,153,12,28,48,9,156,45,25,89,110,49,31,120,78,0,89,122,2,44,117,36,1,170,91,91,65,10,98,37,20,13,1,74,9,0,22,0,0,54,109,123,42,35,125,0,102,60,68,74,19,76,11,104,60,9,40,112,48,54,38,9,12,7,2,0,80,89,0,17,132,50,0,48,86,9,0,44,105,3,77,0,0,1,0,5,2,21,2,10,39,14,144,42,112,99,0,10,87,0,0,41,24,0,0,67,27,0,1,23,6,15,30,71,47,3,46,0,0,0,0,7,55,81,0,27,40,1,0,106,101,25,54,8,19,136,43,8,24,3,42,5,49,4,35,44,0,0,38,27,24,7,27,59,94,125,4,40,1,23,55,24,5,44,140,149